Protein AF-A0A8B4Q4H8-F1 (afdb_monomer_lite)

Secondary structure (DSSP, 8-state):
--TT---EETTEE--EEETTEEEETTEEP-EE-TTS-EEETTEEP-EEETTEEEETTEE--EEETTEEEETTEE-HHHHHHHHHHHHHHHHHHHHHHHHHHHHHHHHHHHHHHHTT--------SSPPPHHHHHHHHHHHTT--GGGS-HHHHHHHHHHHHHHHHHHHHHHHHHHHHHHHHHHHHHHHHHHHTTT--HHHHHHHHHHHHHHHHHHHHHHHTT---HHHHHHHHTT---PPP---------------------------------------------------------------------HHHHHHHHHHHHHHHHHHHHHHHHHHHHHHHHHHHHHHHHHHHHTSPP-------------------TTSHHHHHHHHHHTT---TT--HHHHHHHHHHHHHHHHHHHHHHHHHHHHHHHHHHHHHHHHHHHTTT--HHHHHHHHHHHHHHHHHHHHHHHHHHHHHHHHHHHHHHHHHHHHHHHHHHHHHHHTTTT---HHHHHHHHHHHHHHHHH-TT---HHHHHHHHHHHHHHHHHHHHHHHHHHHHHHHTTBSSTTS-SB-TT--HHHHHHHHHHHHTSPSSHHHHHHHHHHHHHHHHHHHHHHHT-SEE-TTS-EEEE-SS--GGGSEEEE-TT-------S-S--------S---------PPB--HHHHHHHHHHHHHHHT-SS-----TTS-SEEEEEEEETTEEEEEEEE-S--HHHHHHHHTTS--EEEEEEEEEETTEEEEEEEEEEEEEETTEEEEEEEE-----HHHHHHHHHHHHHTTB-TTSSBPTT--HHHHHHHHHHHTT---HHHHHHHHHHHHHHHHHHHHHHHHHHTTSB-TTS-EEEE-TT--GGGSEEE--TT-PBPTTS-B----S---GGG-----B--HHHHHHHHHHHHHHHHTTS-----TTS-SEEEEEEEETTEEEEEEEE-S-BHHHHHHHSS----SS-PPP----EEE--SS---PPPEEEEEEEETTEEEEEEEE-------

Sequence (1025 aa):
MTSKGNYYKKGKLGTGSYKGIYYSVGKKLTGLTSKGVYYKNGKLGNGVYKDVLYKSGKPFNGTLKDEVYVNGKVDANKTANLVFSNAQAAFNLHEASFKSAQKQVEDLTSLAKKAGVTPAKAASLQVKSATEIQDFIAKYSNTDFKTLSAAELDAFKAELSKCTAEATTNLEAVSKLVNDSTMSLLSAISAMKSFATEEQKAEFTKLTTQANIVIHALKAAGVDTSKLEDALKQTDIKVPEIETPGTGGGTETPGTGTETPGTGGNTGGGNTGGGNTGGGNTGGGNTGGGNTGGGNTGGGNTGGGTVIETPEEVAKKEFESATKALAEKQDAFKEATEQQTSLKAIKDKLDAAQSKTPIEPPVVEGKSAKLIQSDAAPETDAIKAFIDKYKNTNFTGLNPDKVIEFNKEYTAVQKQVTDKLNAAAKDLVTTVSVINKAVEKLTPFATPEQQAAISTALQTSLEAVKAVEEAKVELEGLQDLQNKLKKQAIENAMKVAEAAVKALETNPTQEKIDAAQAAVDALLALDKDYDVKAFNSAIAEAQKLVDAKTEKENIEKATNAVNALFSDENKTVIADSVVQNTINEAKKLVENLKDSQVKTELEGKIISASTQLKKALESLKTGLSTDGQIVVEDANKQIDELFTFQMAGIALVKESESESEKVTAFDRNATGNTLKESKTLTTAQMNEGILATLERINADKLVTLDKKNPPLNIESSQKHGYTVFTVTANNFSKEIFDKLDGNKNNAYLITVNNKVAEGISTKAYKILFQVIDGKVEAKFVESTVNDDKFSIDAATDAVNALFSDDNTLSLDIDEAKISAAKILVDKIKDSQKSKDLSSKLETASKLLVEKEIAELEKGIQADGSLAVKGENLNFDDVFTFQMAGIALDTDNTVTAFSKLITPTNLKEAKTLTTTQMNEGILATLERINAAKPVTLDENDPSLNIVPSQKHGYTVFTVTANNFSKEIFDKLDGPVVTGDGYYTNRYNITVNPKSPSNEAPFILKLSSDNGNVKATFEAKRVKTKQ

Foldseek 3Di:
DDPVQFDDDPNFRDAQDDPQFGDDSRAGDQQADPVQFGDHSRHRDAQDDPQFGDDSRFGDAQDDPLFGGDRRHTDLLVSLVSLLVVLVVLLVVLVVQLVLLVVLLVLLVVLCVQLVHDQDLDDDPDADDSVNSVVLSVVRVPDNNVPDDPVRSVVNNVVSNNSNNNSLVSNVVSLVSNLVSLLSNLVSLLSCVVPDDPVVLVVNLVSLLVSVVSLVVSVVSVHPCVSSVVSSVSSVRDHDDDPDPDPPDDDDDDDDDDDDDDDDDDDDDDDDDDDDDDDDDDDDDDDDDDDDDDDDDDDDDDDDDDPPQPPLNVLVVLLVVLLVVLVVLLVLLVVLVVLLVLVVLLVVVVVVLVVDDDDDDDDDDDDDDDDDDDDDDDLPVLSVVLSVVRVPDRPPPDDLVVLVVNLVSVVVNLVSSVVSLVVSLVSLVVSLVSNVVSCVSCVVPDDPVRVVVSVVSNVVSVVSNVVSVVSVVVSVVVVVVSVVSLVVSLVVLVVQLVVLLVVLVPPQDPVSLVSNVVSVVSNCVSPVPDPCVVSVVSSVVSVVVNVVVVLVVLLVVLVVLLCQQAPDPVLQHGDQPDAPVSLVVSVVSLVPHDDDPSSVVSVVSSVNSVVNLVVVVVQLPAQAHPVFKGKAQAPDDDPQPWWFFDDPPFAFDDDDDDDDDDDDGDDDDDPDDDRDDTHGDDQVRVLVVVQVVLVVLVVVDDDDDDPVWRQKHWDWDRGRNITMIDIFRTPCFPVSVVSVCVVVDAWGWMWTFHQDPVGTDIWIWTFHWDADPRDIGTHIDGDPPPPLVVLLVVLVVLLCQQADPVRAGDPPDDPVSLVVSLVSLVPRPPPVSSVVSVVSSVVSVVNNLVVVVVQLVVQQHPLQKGKDAADDPPQQPWWQFDFPFFDQPPVRAGDDRDDDDDPVPPPDRDGHHPVRVLVVVVVVLVVLCVVPHDDDDPPDRQWDWDWDDDPRITITDIDGDPDWVVSVCSQQDWDDDPDDTDGRQRFTWGHGPDPDPFATKGWGWDDDPGDIDIHIDGDPDPDDD

Radius of gyration: 53.79 Å; chains: 1; bounding box: 128×101×165 Å

Organism: NCBI:txid1650

InterPro domains:
  IPR054544 Pesticidal crystal protein Cry1Aa, domain IV [PF18449] (554-613)

Structure (mmCIF, N/CA/C/O backbone):
data_AF-A0A8B4Q4H8-F1
#
_entry.id   AF-A0A8B4Q4H8-F1
#
loop_
_atom_site.group_PDB
_atom_site.id
_atom_site.type_symbol
_atom_site.label_atom_id
_atom_site.label_alt_id
_atom_site.label_comp_id
_atom_site.label_asym_id
_atom_site.label_entity_id
_atom_site.label_seq_id
_atom_site.pdbx_PDB_ins_code
_atom_site.Cartn_x
_atom_site.Cartn_y
_atom_site.Cartn_z
_atom_site.occupancy
_atom_site.B_iso_or_equiv
_atom_site.auth_seq_id
_atom_site.auth_comp_id
_atom_site.auth_asym_id
_atom_site.auth_atom_id
_atom_site.pdbx_PDB_model_num
ATOM 1 N N . MET A 1 1 ? 49.686 6.697 -72.488 1.00 66.00 1 MET A N 1
ATOM 2 C CA . MET A 1 1 ? 49.206 5.322 -72.223 1.00 66.00 1 MET A CA 1
ATOM 3 C C . MET A 1 1 ? 49.329 4.565 -73.537 1.00 66.00 1 MET A C 1
ATOM 5 O O . MET A 1 1 ? 49.069 5.186 -74.559 1.00 66.00 1 MET A O 1
ATOM 9 N N . THR A 1 2 ? 49.792 3.316 -73.560 1.00 73.44 2 THR A N 1
ATOM 10 C CA . THR A 1 2 ? 49.866 2.549 -74.824 1.00 73.44 2 THR A CA 1
ATOM 11 C C . THR A 1 2 ? 48.517 1.906 -75.152 1.00 73.44 2 THR A C 1
ATOM 13 O O . THR A 1 2 ? 47.673 1.775 -74.266 1.00 73.44 2 THR A O 1
ATOM 16 N N . SER A 1 3 ? 48.326 1.437 -76.390 1.00 70.00 3 SER A N 1
ATOM 17 C CA . SER A 1 3 ? 47.161 0.626 -76.798 1.00 70.00 3 SER A CA 1
ATOM 18 C C . SER A 1 3 ? 46.964 -0.635 -75.941 1.00 70.00 3 SER A C 1
ATOM 20 O O . SER A 1 3 ? 45.862 -1.158 -75.848 1.00 70.00 3 SER A O 1
ATOM 22 N N . LYS A 1 4 ? 48.019 -1.083 -75.245 1.00 73.00 4 LYS A N 1
ATOM 23 C CA . LYS A 1 4 ? 48.007 -2.201 -74.288 1.00 73.00 4 LYS A CA 1
ATOM 24 C C . LYS A 1 4 ? 47.641 -1.791 -72.848 1.00 73.00 4 LYS A C 1
ATOM 26 O O . LYS A 1 4 ? 47.760 -2.603 -71.938 1.00 73.00 4 LYS A O 1
ATOM 31 N N . GLY A 1 5 ? 47.244 -0.536 -72.612 1.00 80.50 5 GLY A N 1
ATOM 32 C CA . GLY A 1 5 ? 46.802 -0.043 -71.300 1.00 80.50 5 GLY A CA 1
ATOM 33 C C . GLY A 1 5 ? 47.922 0.277 -70.302 1.00 80.50 5 GLY A C 1
ATOM 34 O O . GLY A 1 5 ? 47.628 0.494 -69.126 1.00 80.50 5 GLY A O 1
ATOM 35 N N . ASN A 1 6 ? 49.187 0.335 -70.741 1.00 89.75 6 ASN A N 1
ATOM 36 C CA . ASN A 1 6 ? 50.310 0.627 -69.847 1.00 89.75 6 ASN A CA 1
ATOM 37 C C . ASN A 1 6 ? 50.505 2.139 -69.625 1.00 89.75 6 ASN A C 1
ATOM 39 O O . ASN A 1 6 ? 50.430 2.943 -70.565 1.00 89.75 6 ASN A O 1
ATOM 43 N N . TYR A 1 7 ? 50.810 2.529 -68.386 1.00 90.69 7 TYR A N 1
ATOM 44 C CA . TYR A 1 7 ? 51.121 3.901 -67.978 1.00 90.69 7 TYR A CA 1
ATOM 45 C C . TYR A 1 7 ? 52.633 4.175 -67.994 1.00 90.69 7 TYR A C 1
ATOM 47 O O . TYR A 1 7 ? 53.427 3.420 -67.433 1.00 90.69 7 TYR A O 1
ATOM 55 N N . TYR A 1 8 ? 53.027 5.290 -68.613 1.00 89.00 8 TYR A N 1
ATOM 56 C CA . TYR A 1 8 ? 54.413 5.754 -68.677 1.00 89.00 8 TYR A CA 1
ATOM 57 C C . TYR A 1 8 ? 54.507 7.175 -68.119 1.00 89.00 8 TYR A C 1
ATOM 59 O O . TYR A 1 8 ? 53.657 8.014 -68.419 1.00 89.00 8 TYR A O 1
ATOM 67 N N . LYS A 1 9 ? 55.555 7.452 -67.338 1.00 89.69 9 LYS A N 1
ATOM 68 C CA . LYS A 1 9 ? 55.877 8.779 -66.793 1.00 89.69 9 LYS A CA 1
ATOM 69 C C . LYS A 1 9 ? 57.333 9.093 -67.135 1.00 89.69 9 LYS A C 1
ATOM 71 O O . LYS A 1 9 ? 58.224 8.352 -66.733 1.00 89.69 9 LYS A O 1
ATOM 76 N N . LYS A 1 10 ? 57.567 10.167 -67.903 1.00 90.81 10 LYS A N 1
ATOM 77 C CA . LYS A 1 10 ? 58.897 10.547 -68.433 1.00 90.81 10 LYS A CA 1
ATOM 78 C C . LYS A 1 10 ? 59.591 9.406 -69.212 1.00 90.81 10 LYS A C 1
ATOM 80 O O . LYS A 1 10 ? 60.744 9.083 -68.955 1.00 90.81 10 LYS A O 1
ATOM 85 N N . GLY A 1 11 ? 58.861 8.743 -70.114 1.00 89.56 11 GLY A N 1
ATOM 86 C CA . GLY A 1 11 ? 59.405 7.689 -70.989 1.00 89.56 11 GLY A CA 1
ATOM 87 C C . GLY A 1 11 ? 59.650 6.317 -70.339 1.00 89.56 11 GLY A C 1
ATOM 88 O O . GLY A 1 11 ? 59.972 5.371 -71.046 1.00 89.56 11 GLY A O 1
ATOM 89 N N . LYS A 1 12 ? 59.453 6.164 -69.022 1.00 90.75 12 LYS A N 1
ATOM 90 C CA . LYS A 1 12 ? 59.596 4.886 -68.293 1.00 90.75 12 LYS A CA 1
ATOM 91 C C . LYS A 1 12 ? 58.245 4.389 -67.771 1.00 90.75 12 LYS A C 1
ATOM 93 O O . LYS A 1 12 ? 57.328 5.196 -67.608 1.00 90.75 12 LYS A O 1
ATOM 98 N N . LEU A 1 13 ? 58.118 3.082 -67.505 1.00 90.75 13 LEU A N 1
ATOM 99 C CA . LEU A 1 13 ? 56.930 2.503 -66.858 1.00 90.75 13 LEU A CA 1
ATOM 100 C C . LEU A 1 13 ? 56.685 3.222 -65.526 1.00 90.75 13 LEU A C 1
ATOM 102 O O . LEU A 1 13 ? 57.540 3.227 -64.643 1.00 90.75 13 LEU A O 1
ATOM 106 N N . GLY A 1 14 ? 55.541 3.893 -65.421 1.00 89.00 14 GLY A N 1
ATOM 107 C CA . GLY A 1 14 ? 55.246 4.796 -64.315 1.00 89.00 14 GLY A CA 1
ATOM 108 C C . GLY A 1 14 ? 54.511 4.101 -63.172 1.00 89.00 14 GLY A C 1
ATOM 109 O O . GLY A 1 14 ? 53.657 3.248 -63.405 1.00 89.00 14 GLY A O 1
ATOM 110 N N . THR A 1 15 ? 54.785 4.528 -61.941 1.00 92.88 15 THR A N 1
ATOM 111 C CA . THR A 1 15 ? 53.946 4.250 -60.766 1.00 92.88 15 THR A CA 1
ATOM 112 C C . THR A 1 15 ? 53.240 5.540 -60.356 1.00 92.88 15 THR A C 1
ATOM 114 O O . THR A 1 15 ? 53.874 6.596 -60.278 1.00 92.88 15 THR A O 1
ATOM 117 N N . GLY A 1 16 ? 51.929 5.477 -60.127 1.00 89.81 16 GLY A N 1
ATOM 118 C CA . GLY A 1 16 ? 51.116 6.621 -59.710 1.00 89.81 16 GLY A CA 1
ATOM 119 C C . GLY A 1 16 ? 49.706 6.628 -60.297 1.00 89.81 16 GLY A C 1
ATOM 120 O O . GLY A 1 16 ? 49.332 5.758 -61.083 1.00 89.81 16 GLY A O 1
ATOM 121 N N . SER A 1 17 ? 48.919 7.628 -59.902 1.00 90.44 17 SER A N 1
ATOM 122 C CA . SER A 1 17 ? 47.548 7.824 -60.378 1.00 90.44 17 SER A CA 1
ATOM 123 C C . SER A 1 17 ? 47.514 8.586 -61.699 1.00 90.44 17 SER A C 1
ATOM 125 O O . SER A 1 17 ? 48.154 9.626 -61.848 1.00 90.44 17 SER A O 1
ATOM 127 N N . TYR A 1 18 ? 46.713 8.106 -62.645 1.00 90.75 18 TYR A N 1
ATOM 128 C CA . TYR A 1 18 ? 46.415 8.792 -63.896 1.00 90.75 18 TYR A CA 1
ATOM 129 C C . TYR A 1 18 ? 44.941 8.591 -64.249 1.00 90.75 18 TYR A C 1
ATOM 131 O O . TYR A 1 18 ? 44.476 7.454 -64.337 1.00 90.75 18 TYR A O 1
ATOM 139 N N . LYS A 1 19 ? 44.203 9.697 -64.431 1.00 90.25 19 LYS A N 1
ATOM 140 C CA . LYS A 1 19 ? 42.750 9.701 -64.701 1.00 90.25 19 LYS A CA 1
ATOM 141 C C . LYS A 1 19 ? 41.946 8.837 -63.709 1.00 90.25 19 LYS A C 1
ATOM 143 O O . LYS A 1 19 ? 41.122 8.023 -64.110 1.00 90.25 19 LYS A O 1
ATOM 148 N N . GLY A 1 20 ? 42.247 8.958 -62.414 1.00 88.50 20 GLY A N 1
ATOM 149 C CA . GLY A 1 20 ? 41.556 8.203 -61.357 1.00 88.50 20 GLY A CA 1
ATOM 150 C C . GLY A 1 20 ? 41.884 6.705 -61.297 1.00 88.50 20 GLY A C 1
ATOM 151 O O . GLY A 1 20 ? 41.238 5.978 -60.549 1.00 88.50 20 GLY A O 1
ATOM 152 N N . ILE A 1 21 ? 42.878 6.233 -62.060 1.00 92.19 21 ILE A N 1
ATOM 153 C CA . ILE A 1 21 ? 43.357 4.847 -62.033 1.00 92.19 21 ILE A CA 1
ATOM 154 C C . ILE A 1 21 ? 44.815 4.830 -61.555 1.00 92.19 21 ILE A C 1
ATOM 156 O O . ILE A 1 21 ? 45.662 5.524 -62.114 1.00 92.19 21 ILE A O 1
ATOM 160 N N . TYR A 1 22 ? 45.116 4.043 -60.528 1.00 93.75 22 TYR A N 1
ATOM 161 C CA . TYR A 1 22 ? 46.451 3.838 -59.980 1.00 93.75 22 TYR A CA 1
ATOM 162 C C . TYR A 1 22 ? 47.192 2.727 -60.728 1.00 93.75 22 TYR A C 1
ATOM 164 O O . TYR A 1 22 ? 46.681 1.615 -60.904 1.00 93.75 22 TYR A O 1
ATOM 172 N N . TYR A 1 23 ? 48.420 3.026 -61.141 1.00 94.00 23 TYR A N 1
ATOM 173 C CA . TYR A 1 23 ? 49.316 2.107 -61.831 1.00 94.00 23 TYR A CA 1
ATOM 174 C C . TYR A 1 23 ? 50.549 1.815 -60.971 1.00 94.00 23 TYR A C 1
ATOM 176 O O . TYR A 1 23 ? 51.058 2.708 -60.294 1.00 94.00 23 TYR A O 1
ATOM 184 N N . SER A 1 24 ? 51.054 0.584 -61.034 1.00 93.31 24 SER A N 1
ATOM 185 C CA . SER A 1 24 ? 52.340 0.170 -60.463 1.00 93.31 24 SER A CA 1
ATOM 186 C C . SER A 1 24 ? 53.183 -0.467 -61.562 1.00 93.31 24 SER A C 1
ATOM 188 O O . SER A 1 24 ? 52.735 -1.407 -62.221 1.00 93.31 24 SER A O 1
ATOM 190 N N . VAL A 1 25 ? 54.371 0.094 -61.814 1.00 93.12 25 VAL A N 1
ATOM 191 C CA . VAL A 1 25 ? 55.276 -0.331 -62.902 1.00 93.12 25 VAL A CA 1
ATOM 192 C C . VAL A 1 25 ? 54.530 -0.410 -64.247 1.00 93.12 25 VAL A C 1
ATOM 194 O O . VAL A 1 25 ? 54.634 -1.356 -65.025 1.00 93.12 25 VAL A O 1
ATOM 197 N N . GLY A 1 26 ? 53.709 0.610 -64.501 1.00 91.12 26 GLY A N 1
ATOM 198 C CA . GLY A 1 26 ? 52.930 0.793 -65.718 1.00 91.12 26 GLY A CA 1
ATOM 199 C C . GLY A 1 26 ? 51.684 -0.079 -65.874 1.00 91.12 26 GLY A C 1
ATOM 200 O O . GLY A 1 26 ? 50.933 0.182 -66.804 1.00 91.12 26 GLY A O 1
ATOM 201 N N . LYS A 1 27 ? 51.384 -1.034 -64.985 1.00 93.75 27 LYS A N 1
ATOM 202 C CA . LYS A 1 27 ? 50.137 -1.831 -65.030 1.00 93.75 27 LYS A CA 1
ATOM 203 C C . LYS A 1 27 ? 49.116 -1.326 -64.011 1.00 93.75 27 LYS A C 1
ATOM 205 O O . LYS A 1 27 ? 49.507 -0.821 -62.962 1.00 93.75 27 LYS A O 1
ATOM 210 N N . LYS A 1 28 ? 47.813 -1.461 -64.296 1.00 94.62 28 LYS A N 1
ATOM 211 C CA . LYS A 1 28 ? 46.748 -1.145 -63.322 1.00 94.62 28 LYS A CA 1
ATOM 212 C C . LYS A 1 28 ? 46.959 -1.984 -62.062 1.00 94.62 28 LYS A C 1
ATOM 214 O O . LYS A 1 28 ? 47.115 -3.199 -62.161 1.00 94.62 28 LYS A O 1
ATOM 219 N N . LEU A 1 29 ? 46.975 -1.347 -60.896 1.00 94.75 29 LEU A N 1
ATOM 220 C CA . LEU A 1 29 ? 47.242 -2.045 -59.642 1.00 94.75 29 LEU A CA 1
ATOM 221 C C . LEU A 1 29 ? 46.002 -2.817 -59.168 1.00 94.75 29 LEU A C 1
ATOM 223 O O . LEU A 1 29 ? 44.952 -2.222 -58.937 1.00 94.75 29 LEU A O 1
ATOM 227 N N . THR A 1 30 ? 46.151 -4.123 -58.956 1.00 94.44 30 THR A N 1
ATOM 228 C CA . THR A 1 30 ? 45.252 -4.922 -58.113 1.00 94.44 30 THR A CA 1
ATOM 229 C C . THR A 1 30 ? 46.080 -5.456 -56.951 1.00 94.44 30 THR A C 1
ATOM 231 O O . THR A 1 30 ? 46.931 -6.316 -57.153 1.00 94.44 30 THR A O 1
ATOM 234 N N . GLY A 1 31 ? 45.899 -4.890 -55.761 1.00 92.88 31 GLY A N 1
ATOM 235 C CA . GLY A 1 31 ? 46.717 -5.184 -54.586 1.00 92.88 31 GLY A CA 1
ATOM 236 C C . GLY A 1 31 ? 46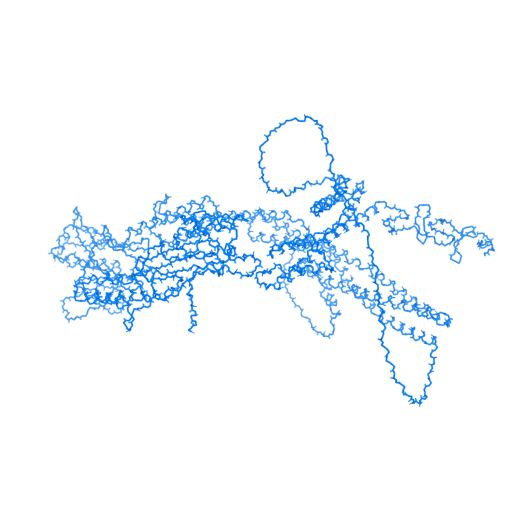.965 -3.958 -53.708 1.00 92.88 31 GLY A C 1
ATOM 237 O O . GLY A 1 31 ? 46.314 -2.924 -53.861 1.00 92.88 31 GLY A O 1
ATOM 238 N N . LEU A 1 32 ? 47.902 -4.084 -52.768 1.00 94.69 32 LEU A N 1
ATOM 239 C CA . LEU A 1 32 ? 48.250 -3.030 -51.813 1.00 94.69 32 LEU A CA 1
ATOM 240 C C . LEU A 1 32 ? 49.402 -2.169 -52.328 1.00 94.69 32 LEU A C 1
ATOM 242 O O . LEU A 1 32 ? 50.372 -2.666 -52.896 1.00 94.69 32 LEU A O 1
ATOM 246 N N . THR A 1 33 ? 49.309 -0.867 -52.084 1.00 92.75 33 THR A N 1
ATOM 247 C CA . THR A 1 33 ? 50.458 0.042 -52.192 1.00 92.75 33 THR A CA 1
ATOM 248 C C . THR A 1 33 ? 51.379 -0.103 -50.978 1.00 92.75 33 THR A C 1
ATOM 250 O O . THR A 1 33 ? 50.972 -0.628 -49.943 1.00 92.75 33 THR A O 1
ATOM 253 N N . SER A 1 34 ? 52.597 0.445 -51.050 1.00 88.31 34 SER A N 1
ATOM 254 C CA . SER A 1 34 ? 53.506 0.532 -49.891 1.00 88.31 34 SER A CA 1
ATOM 255 C C . SER A 1 34 ? 52.923 1.316 -48.708 1.00 88.31 34 SER A C 1
ATOM 257 O O . SER A 1 34 ? 53.401 1.179 -47.590 1.00 88.31 34 SER A O 1
ATOM 259 N N . LYS A 1 35 ? 51.875 2.116 -48.943 1.00 88.88 35 LYS A N 1
ATOM 260 C CA . LYS A 1 35 ? 51.135 2.868 -47.922 1.00 88.88 35 LYS A CA 1
ATOM 261 C C . LYS A 1 35 ? 49.896 2.127 -47.392 1.00 88.88 35 LYS A C 1
ATOM 263 O O . LYS A 1 35 ? 49.071 2.740 -46.729 1.00 88.88 35 LYS A O 1
ATOM 268 N N . GLY A 1 36 ? 49.705 0.850 -47.740 1.00 91.88 36 GLY A N 1
ATOM 269 C CA . GLY A 1 36 ? 48.577 0.037 -47.264 1.00 91.88 36 GLY A CA 1
ATOM 270 C C . GLY A 1 36 ? 47.224 0.320 -47.931 1.00 91.88 36 GLY A C 1
ATOM 271 O O . GLY A 1 36 ? 46.211 -0.218 -47.493 1.00 91.88 36 GLY A O 1
ATOM 272 N N . VAL A 1 37 ? 47.179 1.132 -48.996 1.00 94.56 37 VAL A N 1
ATOM 273 C CA . VAL A 1 37 ? 45.936 1.408 -49.741 1.00 94.56 37 VAL A CA 1
ATOM 274 C C . VAL A 1 37 ? 45.671 0.293 -50.751 1.00 94.56 37 VAL A C 1
ATOM 276 O O . VAL A 1 37 ? 46.535 0.025 -51.593 1.00 94.56 37 VAL A O 1
ATOM 279 N N . TYR A 1 38 ? 44.493 -0.327 -50.680 1.00 96.50 38 TYR A N 1
ATOM 280 C CA . TYR A 1 38 ? 44.048 -1.395 -51.574 1.00 96.50 38 TYR A CA 1
ATOM 281 C C . TYR A 1 38 ? 43.418 -0.840 -52.854 1.00 96.50 38 TYR A C 1
ATOM 283 O O . TYR A 1 38 ? 42.489 -0.030 -52.822 1.00 96.50 38 TYR A O 1
ATOM 291 N N . TYR A 1 39 ? 43.900 -1.324 -53.995 1.00 95.69 39 TYR A N 1
ATOM 292 C CA . TYR A 1 39 ? 43.327 -1.049 -55.305 1.00 95.69 39 TYR A CA 1
ATOM 293 C C . TYR A 1 39 ? 42.842 -2.344 -55.958 1.00 95.69 39 TYR A C 1
ATOM 295 O O . TYR A 1 39 ? 43.492 -3.382 -55.847 1.00 95.69 39 TYR A O 1
ATOM 303 N N . LYS A 1 40 ? 41.723 -2.275 -56.682 1.00 95.81 40 LYS A N 1
ATOM 304 C CA . LYS A 1 40 ? 41.203 -3.339 -57.548 1.00 95.81 40 LYS A CA 1
ATOM 305 C C . LYS A 1 40 ? 41.049 -2.768 -58.955 1.00 95.81 40 LYS A C 1
ATOM 307 O O . LYS A 1 40 ? 40.277 -1.836 -59.174 1.00 95.81 40 LYS A O 1
ATOM 312 N N . ASN A 1 41 ? 41.823 -3.287 -59.907 1.00 93.88 41 ASN A N 1
ATOM 313 C CA . ASN A 1 41 ? 41.907 -2.787 -61.284 1.00 93.88 41 ASN A CA 1
ATOM 314 C C . ASN A 1 41 ? 42.244 -1.285 -61.373 1.00 93.88 41 ASN A C 1
ATOM 316 O O . ASN A 1 41 ? 41.738 -0.556 -62.228 1.00 93.88 41 ASN A O 1
ATOM 320 N N . GLY A 1 42 ? 43.112 -0.826 -60.471 1.00 91.69 42 GLY A N 1
ATOM 321 C CA . GLY A 1 42 ? 43.589 0.546 -60.356 1.00 91.69 42 GLY A CA 1
ATOM 322 C C . GLY A 1 42 ? 42.583 1.533 -59.756 1.00 91.69 42 GLY A C 1
ATOM 323 O O . GLY A 1 42 ? 42.936 2.691 -59.582 1.00 91.69 42 GLY A O 1
ATOM 324 N N . LYS A 1 43 ? 41.368 1.124 -59.378 1.00 94.88 43 LYS A N 1
ATOM 325 C CA . LYS A 1 43 ? 40.454 1.949 -58.564 1.00 94.88 43 LYS A CA 1
ATOM 326 C C . LYS A 1 43 ? 40.562 1.558 -57.092 1.00 94.88 43 LYS A C 1
ATOM 328 O O . LYS A 1 43 ? 40.992 0.443 -56.806 1.00 94.88 43 LYS A O 1
ATOM 333 N N . LEU A 1 44 ? 40.186 2.450 -56.172 1.00 95.25 44 LEU A N 1
ATOM 334 C CA . LEU A 1 44 ? 40.107 2.115 -54.745 1.00 95.25 44 LEU A CA 1
ATOM 335 C C . LEU A 1 44 ? 39.219 0.878 -54.570 1.00 95.25 44 LEU A C 1
ATOM 337 O O . LEU A 1 44 ? 38.083 0.851 -55.045 1.00 95.25 44 LEU A O 1
ATOM 341 N N . GLY A 1 45 ? 39.779 -0.173 -53.979 1.00 92.88 45 GLY A N 1
ATOM 342 C CA . GLY A 1 45 ? 39.120 -1.469 -53.905 1.00 92.88 45 GLY A CA 1
ATOM 343 C C . GLY A 1 45 ? 38.148 -1.560 -52.729 1.00 92.88 45 GLY A C 1
ATOM 344 O O . GLY A 1 45 ? 38.446 -1.077 -51.637 1.00 92.88 45 GLY A O 1
ATOM 345 N N . ASN A 1 46 ? 37.015 -2.226 -52.960 1.00 94.88 46 ASN A N 1
ATOM 346 C CA . ASN A 1 46 ? 36.110 -2.727 -51.927 1.00 94.88 46 ASN A CA 1
ATOM 347 C C . ASN A 1 46 ? 36.187 -4.259 -51.904 1.00 94.88 46 ASN A C 1
ATOM 349 O O . ASN A 1 46 ? 36.270 -4.882 -52.970 1.00 94.88 46 ASN A O 1
ATOM 353 N N . GLY A 1 47 ? 36.120 -4.853 -50.715 1.00 92.50 47 GLY A N 1
ATOM 354 C CA . GLY A 1 47 ? 36.089 -6.304 -50.516 1.00 92.50 47 GLY A CA 1
ATOM 355 C C . GLY A 1 47 ? 37.286 -6.840 -49.736 1.00 92.50 47 GLY A C 1
ATOM 356 O O . GLY A 1 47 ? 38.137 -6.080 -49.276 1.00 92.50 47 GLY A O 1
ATOM 357 N N . VAL A 1 48 ? 37.326 -8.160 -49.565 1.00 94.00 48 VAL A N 1
ATOM 358 C CA . VAL A 1 48 ? 38.366 -8.847 -48.793 1.00 94.00 48 VAL A CA 1
ATOM 359 C C . VAL A 1 48 ? 39.613 -9.050 -49.653 1.00 94.00 48 VAL A C 1
ATOM 361 O O . VAL A 1 48 ? 39.537 -9.555 -50.775 1.00 94.00 48 VAL A O 1
ATOM 364 N N . TYR A 1 49 ? 40.771 -8.660 -49.128 1.00 94.44 49 TYR A N 1
ATOM 365 C CA . TYR A 1 49 ? 42.073 -8.926 -49.728 1.00 94.44 49 TYR A CA 1
ATOM 366 C C . TYR A 1 49 ? 43.063 -9.317 -48.632 1.00 94.44 49 TYR A C 1
ATOM 368 O O . TYR A 1 49 ? 43.328 -8.519 -47.738 1.00 94.44 49 TYR A O 1
ATOM 376 N N . LYS A 1 50 ? 43.616 -10.536 -48.715 1.00 92.94 50 LYS A N 1
ATOM 377 C CA . LYS A 1 50 ? 44.494 -11.120 -47.681 1.00 92.94 50 LYS A CA 1
ATOM 378 C C . LYS A 1 50 ? 43.874 -11.047 -46.275 1.00 92.94 50 LYS A C 1
ATOM 380 O O . LYS A 1 50 ? 44.486 -10.504 -45.359 1.00 92.94 50 LYS A O 1
ATOM 385 N N . ASP A 1 51 ? 42.637 -11.528 -46.154 1.00 93.38 51 ASP A N 1
ATOM 386 C CA . ASP A 1 51 ? 41.871 -11.598 -44.897 1.00 93.38 51 ASP A CA 1
ATOM 387 C C . ASP A 1 51 ? 41.611 -10.246 -44.216 1.00 93.38 51 ASP A C 1
ATOM 389 O O . ASP A 1 51 ? 41.307 -10.178 -43.029 1.00 93.38 51 ASP A O 1
ATOM 393 N N . VAL A 1 52 ? 41.729 -9.154 -44.973 1.00 94.25 52 VAL A N 1
ATOM 394 C CA . VAL A 1 52 ? 41.391 -7.802 -44.534 1.00 94.25 52 VAL A CA 1
ATOM 395 C C . VAL A 1 52 ? 40.290 -7.270 -45.443 1.00 94.25 52 VAL A C 1
ATOM 397 O O . VAL A 1 52 ? 40.449 -7.196 -46.662 1.00 94.25 52 VAL A O 1
ATOM 400 N N . LEU A 1 53 ? 39.153 -6.912 -44.859 1.00 95.62 53 LEU A N 1
ATOM 401 C CA . LEU A 1 53 ? 38.053 -6.229 -45.517 1.00 95.62 53 LEU A CA 1
ATOM 402 C C . LEU A 1 53 ? 38.435 -4.767 -45.756 1.00 95.62 53 LEU A C 1
ATOM 404 O O . LEU A 1 53 ? 38.725 -4.028 -44.817 1.00 95.62 53 LEU A O 1
ATOM 408 N N . TYR A 1 54 ? 38.417 -4.335 -47.014 1.00 95.06 54 TYR A N 1
ATOM 409 C CA . TYR A 1 54 ? 38.665 -2.950 -47.404 1.00 95.06 54 TYR A CA 1
ATOM 410 C C . TYR A 1 54 ? 37.375 -2.265 -47.860 1.00 95.06 54 TYR A C 1
ATOM 412 O O . TYR A 1 54 ? 36.573 -2.848 -48.596 1.00 95.06 54 TYR A O 1
ATOM 420 N N . LYS A 1 55 ? 37.220 -0.990 -47.485 1.00 95.19 55 LYS A N 1
ATOM 421 C CA . LYS A 1 55 ? 36.196 -0.074 -48.002 1.00 95.19 55 LYS A CA 1
ATOM 422 C C . LYS A 1 55 ? 36.884 1.203 -48.481 1.00 95.19 55 LYS A C 1
ATOM 424 O O . LYS A 1 55 ? 37.643 1.832 -47.747 1.00 95.19 55 LYS A O 1
ATOM 429 N N . SER A 1 56 ? 36.677 1.552 -49.745 1.00 93.50 56 SER A N 1
ATOM 430 C CA . SER A 1 56 ? 37.330 2.667 -50.438 1.00 93.50 56 SER A CA 1
ATOM 431 C C . SER A 1 56 ? 38.859 2.624 -50.320 1.00 93.50 56 SER A C 1
ATOM 433 O O . SER A 1 56 ? 39.518 3.639 -50.097 1.00 93.50 56 SER A O 1
ATOM 435 N N . GLY A 1 57 ? 39.432 1.426 -50.463 1.00 92.62 57 GLY A N 1
ATOM 436 C CA . GLY A 1 57 ? 40.873 1.185 -50.430 1.00 92.62 57 GLY A CA 1
ATOM 437 C C . GLY A 1 57 ? 41.536 1.299 -49.055 1.00 92.62 57 GLY A C 1
ATOM 438 O O . GLY A 1 57 ? 42.751 1.139 -48.981 1.00 92.62 57 GLY A O 1
ATOM 439 N N . LYS A 1 58 ? 40.787 1.530 -47.971 1.00 95.06 58 LYS A N 1
ATOM 440 C CA . LYS A 1 58 ? 41.295 1.510 -46.587 1.00 95.06 58 LYS A CA 1
ATOM 441 C C . LYS A 1 58 ? 40.760 0.287 -45.832 1.00 95.06 58 LYS A C 1
ATOM 443 O O . LYS A 1 58 ? 39.650 -0.143 -46.154 1.00 95.06 58 LYS A O 1
ATOM 448 N N . PRO A 1 59 ? 41.510 -0.281 -44.867 1.00 95.56 59 PRO A N 1
ATOM 449 C CA . PRO A 1 59 ? 40.977 -1.320 -43.991 1.00 95.56 59 PRO A CA 1
ATOM 450 C C . PRO A 1 59 ? 39.689 -0.831 -43.320 1.00 95.56 59 PRO A C 1
ATOM 452 O O . PRO A 1 59 ? 39.635 0.296 -42.824 1.00 95.56 59 PRO A O 1
ATOM 455 N N . PHE A 1 60 ? 38.640 -1.645 -43.369 1.00 96.06 60 PHE A N 1
ATOM 456 C CA . PHE A 1 60 ? 37.326 -1.299 -42.848 1.00 96.06 60 PHE A CA 1
ATOM 457 C C . PHE A 1 60 ? 37.337 -1.325 -41.316 1.00 96.06 60 PHE A C 1
ATOM 459 O O . PHE A 1 60 ? 37.804 -2.284 -40.708 1.00 96.06 60 PHE A O 1
ATOM 466 N N . ASN A 1 61 ? 36.828 -0.262 -40.701 1.00 93.88 61 ASN A N 1
ATOM 467 C CA . ASN A 1 61 ? 36.559 -0.196 -39.271 1.00 93.88 61 ASN A CA 1
ATOM 468 C C . ASN A 1 61 ? 35.064 0.072 -39.101 1.00 93.88 61 ASN A C 1
ATOM 470 O O . ASN A 1 61 ? 34.569 1.053 -39.659 1.00 93.88 61 ASN A O 1
ATOM 474 N N . GLY A 1 62 ? 34.360 -0.795 -38.380 1.00 90.56 62 GLY A N 1
ATOM 475 C CA . GLY A 1 62 ? 32.918 -0.676 -38.156 1.00 90.56 62 GLY A CA 1
ATOM 476 C C . GLY A 1 62 ? 32.188 -2.014 -38.218 1.00 90.56 62 GLY A C 1
ATOM 477 O O . GLY A 1 62 ? 32.812 -3.065 -38.336 1.00 90.56 62 GLY A O 1
ATOM 478 N N . THR A 1 63 ? 30.861 -1.963 -38.149 1.00 93.12 63 THR A N 1
ATOM 479 C CA . THR A 1 63 ? 30.000 -3.152 -38.133 1.00 93.12 63 THR A CA 1
ATOM 480 C C . THR A 1 63 ? 29.501 -3.483 -39.537 1.00 93.12 63 THR A C 1
ATOM 482 O O . THR A 1 63 ? 29.051 -2.600 -40.271 1.00 93.12 63 THR A O 1
ATOM 485 N N . LEU A 1 64 ? 29.567 -4.755 -39.925 1.00 90.88 64 LEU A N 1
ATOM 486 C CA . LEU A 1 64 ? 28.971 -5.259 -41.159 1.00 90.88 64 LEU A CA 1
ATOM 487 C C . LEU A 1 64 ? 28.418 -6.664 -40.910 1.00 90.88 64 LEU A C 1
ATOM 489 O O . LEU A 1 64 ? 29.192 -7.558 -40.596 1.00 90.88 64 LEU A O 1
ATOM 493 N N . LYS A 1 65 ? 27.104 -6.859 -41.104 1.00 89.44 65 LYS A N 1
ATOM 494 C CA . LYS A 1 65 ? 26.414 -8.146 -40.868 1.00 89.44 65 LYS A CA 1
ATOM 495 C C . LYS A 1 65 ? 26.685 -8.713 -39.463 1.00 89.44 65 LYS A C 1
ATOM 497 O O . LYS A 1 65 ? 27.124 -9.847 -39.336 1.00 89.44 65 LYS A O 1
ATOM 502 N N . ASP A 1 66 ? 26.493 -7.879 -38.443 1.00 87.12 66 ASP A N 1
ATOM 503 C CA . ASP A 1 66 ? 26.687 -8.207 -37.019 1.00 87.12 66 ASP A CA 1
ATOM 504 C C . ASP A 1 66 ? 28.123 -8.547 -36.589 1.00 87.12 66 ASP A C 1
ATOM 506 O O . ASP A 1 66 ? 28.370 -8.776 -35.412 1.00 87.12 66 ASP A O 1
ATOM 510 N N . GLU A 1 67 ? 29.098 -8.477 -37.498 1.00 90.81 67 GLU A N 1
ATOM 511 C CA . GLU A 1 67 ? 30.520 -8.594 -37.181 1.00 90.81 67 GLU A CA 1
ATOM 512 C C . GLU A 1 67 ? 31.162 -7.212 -37.041 1.00 90.81 67 GLU A C 1
ATOM 514 O O . GLU A 1 67 ? 30.975 -6.322 -37.881 1.00 90.81 67 GLU A O 1
ATOM 519 N N . VAL A 1 68 ? 31.967 -7.033 -35.995 1.00 91.75 68 VAL A N 1
ATOM 520 C CA . VAL A 1 68 ? 32.740 -5.810 -35.770 1.00 91.75 68 VAL A CA 1
ATOM 521 C C . VAL A 1 68 ? 34.123 -5.980 -36.378 1.00 91.75 68 VAL A C 1
ATOM 523 O O . VAL A 1 68 ? 34.884 -6.856 -35.981 1.00 91.75 68 VAL A O 1
ATOM 526 N N . TYR A 1 69 ? 34.478 -5.112 -37.322 1.00 93.31 69 TYR A N 1
ATOM 527 C CA . TYR A 1 69 ? 35.781 -5.110 -37.972 1.00 93.31 69 TYR A CA 1
ATOM 528 C C . TYR A 1 69 ? 36.692 -4.038 -37.370 1.00 93.31 69 TYR A C 1
ATOM 530 O O . TYR A 1 69 ? 36.318 -2.865 -37.290 1.00 93.31 69 TYR A O 1
ATOM 538 N N . VAL A 1 70 ? 37.915 -4.428 -37.010 1.00 93.06 70 VAL A N 1
ATOM 539 C CA . VAL A 1 70 ? 39.007 -3.538 -36.604 1.00 93.06 70 VAL A CA 1
ATOM 540 C C . VAL A 1 70 ? 40.185 -3.775 -37.543 1.00 93.06 70 VAL A C 1
ATOM 542 O O . VAL A 1 70 ? 40.687 -4.887 -37.690 1.00 93.06 70 VAL A O 1
ATOM 545 N N . ASN A 1 71 ? 40.618 -2.721 -38.230 1.00 92.12 71 ASN A N 1
ATOM 546 C CA . ASN A 1 71 ? 41.622 -2.761 -39.291 1.00 92.12 71 ASN A CA 1
ATOM 547 C C . ASN A 1 71 ? 41.306 -3.813 -40.366 1.00 92.12 71 ASN A C 1
ATOM 549 O O . ASN A 1 71 ? 42.198 -4.499 -40.863 1.00 92.12 71 ASN A O 1
ATOM 553 N N . GLY A 1 72 ? 40.025 -3.929 -40.719 1.00 91.31 72 GLY A N 1
ATOM 554 C CA . GLY A 1 72 ? 39.480 -4.847 -41.713 1.00 91.31 72 GLY A CA 1
ATOM 555 C C . GLY A 1 72 ? 39.467 -6.318 -41.299 1.00 91.31 72 GLY A C 1
ATOM 556 O O . GLY A 1 72 ? 39.104 -7.149 -42.122 1.00 91.31 72 GLY A O 1
ATOM 557 N N . LYS A 1 73 ? 39.813 -6.664 -40.056 1.00 93.69 73 LYS A N 1
ATOM 558 C CA . LYS A 1 73 ? 39.665 -8.024 -39.517 1.00 93.69 73 LYS A CA 1
ATOM 559 C C . LYS A 1 73 ? 38.517 -8.073 -38.524 1.00 93.69 73 LYS A C 1
ATOM 561 O O . LYS A 1 73 ? 38.315 -7.101 -37.804 1.00 93.69 73 LYS A O 1
ATOM 566 N N . VAL A 1 74 ? 37.802 -9.193 -38.473 1.00 93.06 74 VAL A N 1
ATOM 567 C CA . VAL A 1 74 ? 36.763 -9.416 -37.462 1.00 93.06 74 VAL A CA 1
ATOM 568 C C . VAL A 1 74 ? 37.411 -9.439 -36.078 1.00 93.06 74 VAL A C 1
ATOM 570 O O . VAL A 1 74 ? 38.375 -10.167 -35.840 1.00 93.06 74 VAL A O 1
ATOM 573 N N . ASP A 1 75 ? 36.887 -8.622 -35.177 1.00 92.94 75 ASP A N 1
ATOM 574 C CA . ASP A 1 75 ? 37.215 -8.612 -33.759 1.00 92.94 75 ASP A CA 1
ATOM 575 C C . ASP A 1 75 ? 36.163 -9.460 -33.041 1.00 92.94 75 ASP A C 1
ATOM 577 O O . ASP A 1 75 ? 35.023 -9.030 -32.849 1.00 92.94 75 ASP A O 1
ATOM 581 N N . ALA A 1 76 ? 36.528 -10.701 -32.710 1.00 89.88 76 ALA A N 1
ATOM 582 C CA . ALA A 1 76 ? 35.607 -11.680 -32.139 1.00 89.88 76 ALA A CA 1
ATOM 583 C C . ALA A 1 76 ? 35.012 -11.213 -30.800 1.00 89.88 76 ALA A C 1
ATOM 585 O O . ALA A 1 76 ? 33.822 -11.405 -30.567 1.00 89.88 76 ALA A O 1
ATOM 586 N N . ASN A 1 77 ? 35.800 -10.531 -29.963 1.00 88.50 77 ASN A N 1
ATOM 587 C CA . ASN A 1 77 ? 35.343 -10.053 -28.658 1.00 88.50 77 ASN A CA 1
ATOM 588 C C . ASN A 1 77 ? 34.349 -8.899 -28.819 1.00 88.50 77 ASN A C 1
ATOM 590 O O . ASN A 1 77 ? 33.288 -8.903 -28.199 1.00 88.50 77 ASN A O 1
ATOM 594 N N . LYS A 1 78 ? 34.650 -7.921 -29.687 1.00 90.75 78 LYS A N 1
ATOM 595 C CA . LYS A 1 78 ? 33.707 -6.823 -29.968 1.00 90.75 78 LYS A CA 1
ATOM 596 C C . LYS A 1 78 ? 32.444 -7.310 -30.668 1.00 90.75 78 LYS A C 1
ATOM 598 O O . LYS A 1 78 ? 31.368 -6.790 -30.395 1.00 90.75 78 LYS A O 1
ATOM 603 N N . THR A 1 79 ? 32.575 -8.305 -31.539 1.00 91.00 79 THR A N 1
ATOM 604 C CA . THR A 1 79 ? 31.445 -8.962 -32.204 1.00 91.00 79 THR A CA 1
ATOM 605 C C . THR A 1 79 ? 30.548 -9.655 -31.184 1.00 91.00 79 THR A C 1
ATOM 607 O O . THR A 1 79 ? 29.348 -9.414 -31.168 1.00 91.00 79 THR A O 1
ATOM 610 N N . ALA A 1 80 ? 31.120 -10.442 -30.271 1.00 90.81 80 ALA A N 1
ATOM 611 C CA . ALA A 1 80 ? 30.352 -11.108 -29.227 1.00 90.81 80 ALA A CA 1
ATOM 612 C C . ALA A 1 80 ? 29.666 -10.115 -28.274 1.00 90.81 80 ALA A C 1
ATOM 614 O O . ALA A 1 80 ? 28.494 -10.298 -27.960 1.00 90.81 80 ALA A O 1
ATOM 615 N N . ASN A 1 81 ? 30.344 -9.025 -27.893 1.00 91.12 81 ASN A N 1
ATOM 616 C CA . ASN A 1 81 ? 29.737 -7.955 -27.094 1.00 91.12 81 ASN A CA 1
ATOM 617 C C . ASN A 1 81 ? 28.565 -7.275 -27.825 1.00 91.12 81 ASN A C 1
ATOM 619 O O . ASN A 1 81 ? 27.549 -6.977 -27.201 1.00 91.12 81 ASN A O 1
ATOM 623 N N . LEU A 1 82 ? 28.680 -7.043 -29.139 1.00 91.75 82 LEU A N 1
ATOM 624 C CA . LEU A 1 82 ? 27.586 -6.496 -29.948 1.00 91.75 82 LEU A CA 1
ATOM 625 C C . LEU A 1 82 ? 26.394 -7.463 -29.997 1.00 91.75 82 LEU A C 1
ATOM 627 O O . LEU A 1 82 ? 25.260 -7.051 -29.763 1.00 91.75 82 LEU A O 1
ATOM 631 N N . VAL A 1 83 ? 26.653 -8.746 -30.269 1.00 93.44 83 VAL A N 1
ATOM 632 C CA . VAL A 1 83 ? 25.621 -9.796 -30.304 1.00 93.44 83 VAL A CA 1
ATOM 633 C C . VAL A 1 83 ? 24.918 -9.910 -28.953 1.00 93.44 83 VAL A C 1
ATOM 635 O O . VAL A 1 83 ? 23.692 -9.970 -28.911 1.00 93.44 83 VAL A O 1
ATOM 638 N N . PHE A 1 84 ? 25.667 -9.872 -27.852 1.00 94.69 84 PHE A N 1
ATOM 639 C CA . PHE A 1 84 ? 25.102 -9.860 -26.509 1.00 94.69 84 PHE A CA 1
ATOM 640 C C . PHE A 1 84 ? 24.244 -8.634 -26.237 1.00 94.69 84 PHE A C 1
ATOM 642 O O . PHE A 1 84 ? 23.115 -8.791 -25.791 1.00 94.69 84 PHE A O 1
ATOM 649 N N . SER A 1 85 ? 24.743 -7.433 -26.539 1.00 93.81 85 SER A N 1
ATOM 650 C CA . SER A 1 85 ? 23.997 -6.194 -26.310 1.00 93.81 85 SER A CA 1
ATOM 651 C C . SER A 1 85 ? 22.668 -6.195 -27.076 1.00 93.81 85 SER A C 1
ATOM 653 O O . SER A 1 85 ? 21.624 -5.870 -26.510 1.00 93.81 85 SER A O 1
ATOM 655 N N . ASN A 1 86 ? 22.676 -6.664 -28.328 1.00 93.44 86 ASN A N 1
ATOM 656 C CA . ASN A 1 86 ? 21.462 -6.822 -29.129 1.00 93.44 86 ASN A CA 1
ATOM 657 C C . ASN A 1 86 ? 20.511 -7.880 -28.541 1.00 93.44 86 ASN A C 1
ATOM 659 O O . ASN A 1 86 ? 19.304 -7.648 -28.467 1.00 93.44 86 ASN A O 1
ATOM 663 N N . ALA A 1 87 ? 21.038 -9.030 -28.106 1.00 96.00 87 ALA A N 1
ATOM 664 C CA . ALA A 1 87 ? 20.242 -10.101 -27.508 1.00 96.00 87 ALA A CA 1
ATOM 665 C C . ALA A 1 87 ? 19.620 -9.686 -26.164 1.00 96.00 87 ALA A C 1
ATOM 667 O O . ALA A 1 87 ? 18.451 -9.971 -25.915 1.00 96.00 87 ALA A O 1
ATOM 668 N N . GLN A 1 88 ? 20.368 -8.965 -25.328 1.00 96.88 88 GLN A N 1
ATOM 669 C CA . GLN A 1 88 ? 19.902 -8.405 -24.061 1.00 96.88 88 GLN A CA 1
ATOM 670 C C . GLN A 1 88 ? 18.792 -7.373 -24.285 1.00 96.88 88 GLN A C 1
ATOM 672 O O . GLN A 1 88 ? 17.755 -7.437 -23.627 1.00 96.88 88 GLN A O 1
ATOM 677 N N . ALA A 1 89 ? 18.965 -6.455 -25.242 1.00 95.31 89 ALA A N 1
ATOM 678 C CA . ALA A 1 89 ? 17.941 -5.470 -25.581 1.00 95.31 89 ALA A CA 1
ATOM 679 C C . ALA A 1 89 ? 16.642 -6.135 -26.071 1.00 95.31 89 ALA A C 1
ATOM 681 O O . ALA A 1 89 ? 15.554 -5.760 -25.629 1.00 95.31 89 ALA A O 1
ATOM 682 N N . ALA A 1 90 ? 16.751 -7.150 -26.936 1.00 95.75 90 ALA A N 1
ATOM 683 C CA . ALA A 1 90 ? 15.602 -7.918 -27.413 1.00 95.75 90 ALA A CA 1
ATOM 684 C C . ALA A 1 90 ? 14.904 -8.680 -26.275 1.00 95.75 90 ALA A C 1
ATOM 686 O O . ALA A 1 90 ? 13.680 -8.630 -26.172 1.00 95.75 90 ALA A O 1
ATOM 687 N N . PHE A 1 91 ? 15.672 -9.337 -25.399 1.00 97.50 91 PHE A N 1
ATOM 688 C CA . PHE A 1 91 ? 15.140 -10.040 -24.232 1.00 97.50 91 PHE A CA 1
ATOM 689 C C . PHE A 1 91 ? 14.363 -9.100 -23.306 1.00 97.50 91 PHE A C 1
ATOM 691 O O . PHE A 1 91 ? 13.202 -9.372 -23.013 1.00 97.50 91 PHE A O 1
ATOM 698 N N . ASN A 1 92 ? 14.948 -7.962 -22.923 1.00 95.88 92 ASN A N 1
ATOM 699 C CA . ASN A 1 92 ? 14.300 -6.994 -22.034 1.00 95.88 92 ASN A CA 1
ATOM 700 C C . ASN A 1 92 ? 12.989 -6.450 -22.632 1.00 95.88 92 ASN A C 1
ATOM 702 O O . ASN A 1 92 ? 11.979 -6.331 -21.935 1.00 95.88 92 ASN A O 1
ATOM 706 N N . LEU A 1 93 ? 12.985 -6.143 -23.934 1.00 95.19 93 LEU A N 1
ATOM 707 C CA . LEU A 1 93 ? 11.796 -5.661 -24.641 1.00 95.19 93 LEU A CA 1
ATOM 708 C C . LEU A 1 93 ? 10.679 -6.716 -24.673 1.00 95.19 93 LEU A C 1
ATOM 710 O O . LEU A 1 93 ? 9.510 -6.410 -24.405 1.00 95.19 93 LEU A O 1
ATOM 714 N N . HIS A 1 94 ? 11.021 -7.958 -25.015 1.00 96.25 94 HIS A N 1
ATOM 715 C CA . HIS A 1 94 ? 10.041 -9.034 -25.129 1.00 96.25 94 HIS A CA 1
ATOM 716 C C . HIS A 1 94 ? 9.553 -9.525 -23.765 1.00 96.25 94 HIS A C 1
ATOM 718 O O . HIS A 1 94 ? 8.374 -9.838 -23.637 1.00 96.25 94 HIS A O 1
ATOM 724 N N . GLU A 1 95 ? 10.395 -9.525 -22.730 1.00 96.19 95 GLU A N 1
ATOM 725 C CA . GLU A 1 95 ? 9.981 -9.831 -21.358 1.00 96.19 95 GLU A CA 1
ATOM 726 C C . GLU A 1 95 ? 8.955 -8.814 -20.846 1.00 96.19 95 GLU A C 1
ATOM 728 O O . GLU A 1 95 ? 7.926 -9.204 -20.291 1.00 96.19 95 GLU A O 1
ATOM 733 N N . ALA A 1 96 ? 9.192 -7.514 -21.059 1.00 93.62 96 ALA A N 1
ATOM 734 C CA . ALA A 1 96 ? 8.238 -6.474 -20.678 1.00 93.62 96 ALA A CA 1
ATOM 735 C C . ALA A 1 96 ? 6.889 -6.657 -21.394 1.00 93.62 96 ALA A C 1
ATOM 737 O O . ALA A 1 96 ? 5.827 -6.581 -20.770 1.00 93.62 96 ALA A O 1
ATOM 738 N N . SER A 1 97 ? 6.935 -6.972 -22.691 1.00 92.12 97 SER A N 1
ATOM 739 C CA . SER A 1 97 ? 5.741 -7.266 -23.489 1.00 92.12 97 SER A CA 1
ATOM 740 C C . SER A 1 97 ? 5.011 -8.515 -22.977 1.00 92.12 97 SER A C 1
ATOM 742 O O . SER A 1 97 ? 3.784 -8.515 -22.877 1.00 92.12 97 SER A O 1
ATOM 744 N N . PHE A 1 98 ? 5.754 -9.565 -22.607 1.00 94.62 98 PHE A N 1
ATOM 745 C CA . PHE A 1 98 ? 5.211 -10.825 -22.099 1.00 94.62 98 PHE A CA 1
ATOM 746 C C . PHE A 1 98 ? 4.498 -10.624 -20.759 1.00 94.62 98 PHE A C 1
ATOM 748 O O . PHE A 1 98 ? 3.339 -11.009 -20.625 1.00 94.62 98 PHE A O 1
ATOM 755 N N . LYS A 1 99 ? 5.136 -9.929 -19.806 1.00 93.94 99 LYS A N 1
ATOM 756 C CA . LYS A 1 99 ? 4.526 -9.579 -18.511 1.00 93.94 99 LYS A CA 1
ATOM 757 C C . LYS A 1 99 ? 3.254 -8.747 -18.684 1.00 93.94 99 LYS A C 1
ATOM 759 O O . LYS A 1 99 ? 2.263 -8.992 -18.001 1.00 93.94 99 LYS A O 1
ATOM 764 N N . SER A 1 100 ? 3.254 -7.788 -19.615 1.00 92.56 100 SER A N 1
ATOM 765 C CA . SER A 1 100 ? 2.061 -6.983 -19.903 1.00 92.56 100 SER A CA 1
ATOM 766 C C . SER A 1 100 ? 0.918 -7.836 -20.459 1.00 92.56 100 SER A C 1
ATOM 768 O O . SER A 1 100 ? -0.217 -7.693 -20.008 1.00 92.56 100 SER A O 1
ATOM 770 N N . ALA A 1 101 ? 1.197 -8.733 -21.409 1.00 93.12 101 ALA A N 1
ATOM 771 C CA . ALA A 1 101 ? 0.183 -9.618 -21.982 1.00 93.12 101 ALA A CA 1
ATOM 772 C C . ALA A 1 101 ? -0.360 -10.612 -20.940 1.00 93.12 101 ALA A C 1
ATOM 774 O O . ALA A 1 101 ? -1.569 -10.829 -20.865 1.00 93.12 101 ALA A O 1
ATOM 775 N N . GLN A 1 102 ? 0.515 -11.156 -20.087 1.00 94.06 102 GLN A N 1
ATOM 776 C CA . GLN A 1 102 ? 0.131 -12.035 -18.982 1.00 94.06 102 GLN A CA 1
ATOM 777 C C . GLN A 1 102 ? -0.823 -11.318 -18.022 1.00 94.06 102 GLN A C 1
ATOM 779 O O . GLN A 1 102 ? -1.909 -11.824 -17.736 1.00 94.06 102 GLN A O 1
ATOM 784 N N . LYS A 1 103 ? -0.475 -10.090 -17.618 1.00 94.94 103 LYS A N 1
ATOM 785 C CA . LYS A 1 103 ? -1.324 -9.268 -16.754 1.00 94.94 103 LYS A CA 1
ATOM 786 C C . LYS A 1 103 ? -2.692 -8.984 -17.383 1.00 94.94 103 LYS A C 1
ATOM 788 O O . LYS A 1 103 ? -3.703 -9.049 -16.692 1.00 94.94 103 LYS A O 1
ATOM 793 N N . GLN A 1 104 ? -2.756 -8.706 -18.688 1.00 94.94 104 GLN A N 1
ATOM 794 C CA . GLN A 1 104 ? -4.037 -8.502 -19.378 1.00 94.94 104 GLN A CA 1
ATOM 795 C C . GLN A 1 104 ? -4.932 -9.744 -19.300 1.00 94.94 104 GLN A C 1
ATOM 797 O O . GLN A 1 104 ? -6.127 -9.623 -19.031 1.00 94.94 104 GLN A O 1
ATOM 802 N N . VAL A 1 105 ? -4.370 -10.942 -19.490 1.00 93.44 105 VAL A N 1
ATOM 803 C CA . VAL A 1 105 ? -5.117 -12.203 -19.360 1.00 93.44 105 VAL A CA 1
ATOM 804 C C . VAL A 1 105 ? -5.601 -12.421 -17.920 1.00 93.44 105 VAL A C 1
ATOM 806 O O . VAL A 1 105 ? -6.755 -12.808 -17.717 1.00 93.44 105 VAL A O 1
ATOM 809 N N . GLU A 1 106 ? -4.773 -12.133 -16.915 1.00 94.19 106 GLU A N 1
ATOM 810 C CA . GLU A 1 106 ? -5.132 -12.233 -15.490 1.00 94.19 106 GLU A CA 1
ATOM 811 C C . GLU A 1 106 ? -6.241 -11.247 -15.088 1.00 94.19 106 GLU A C 1
ATOM 813 O O . GLU A 1 106 ? -7.221 -11.635 -14.440 1.00 94.19 106 GLU A O 1
ATOM 818 N N . ASP A 1 107 ? -6.131 -9.988 -15.518 1.00 95.69 107 ASP A N 1
ATOM 819 C CA . ASP A 1 107 ? -7.118 -8.936 -15.265 1.00 95.69 107 ASP A CA 1
ATOM 820 C C . ASP A 1 107 ? -8.464 -9.290 -15.926 1.00 95.69 107 ASP A C 1
ATOM 822 O O . ASP A 1 107 ? -9.515 -9.225 -15.283 1.00 95.69 107 ASP A O 1
ATOM 826 N N . LEU A 1 108 ? -8.451 -9.742 -17.187 1.00 94.69 108 LEU A N 1
ATOM 827 C CA . LEU A 1 108 ? -9.658 -10.191 -17.893 1.00 94.69 108 LEU A CA 1
ATOM 828 C C . LEU A 1 108 ? -10.275 -11.434 -17.242 1.00 94.69 108 LEU A C 1
ATOM 830 O O . LEU A 1 108 ? -11.497 -11.535 -17.144 1.00 94.69 108 LEU A O 1
ATOM 834 N N . THR A 1 109 ? -9.453 -12.364 -16.753 1.00 92.69 109 THR A N 1
ATOM 835 C CA . THR A 1 109 ? -9.928 -13.540 -16.006 1.00 92.69 109 THR A CA 1
ATOM 836 C C . THR A 1 109 ? -10.591 -13.124 -14.693 1.00 92.69 109 THR A C 1
ATOM 838 O O . THR A 1 109 ? -11.624 -13.676 -14.307 1.00 92.69 109 THR A O 1
ATOM 841 N N . SER A 1 110 ? -10.036 -12.122 -14.013 1.00 94.12 110 SER A N 1
ATOM 842 C CA . SER A 1 110 ? -10.605 -11.558 -12.787 1.00 94.12 110 SER A CA 1
ATOM 843 C C . SER A 1 110 ? -11.926 -10.832 -13.058 1.00 94.12 110 SER A C 1
ATOM 845 O O . SER A 1 110 ? -12.895 -11.030 -12.323 1.00 94.12 110 SER A O 1
ATOM 847 N N . LEU A 1 111 ? -12.015 -10.076 -14.158 1.00 94.69 111 LEU A N 1
ATOM 848 C CA . LEU A 1 111 ? -13.263 -9.468 -14.630 1.00 94.69 111 LEU A CA 1
ATOM 849 C C . LEU A 1 111 ? -14.321 -10.521 -14.968 1.00 94.69 111 LEU A C 1
ATOM 851 O O . LEU A 1 111 ? -15.474 -10.372 -14.568 1.00 94.69 111 LEU A O 1
ATOM 855 N N . ALA A 1 112 ? -13.935 -11.611 -15.635 1.00 92.00 112 ALA A N 1
ATOM 856 C CA . ALA A 1 112 ? -14.835 -12.720 -15.933 1.00 92.00 112 ALA A CA 1
ATOM 857 C C . ALA A 1 112 ? -15.405 -13.346 -14.655 1.00 92.00 112 ALA A C 1
ATOM 859 O O . ALA A 1 112 ? -16.620 -13.510 -14.541 1.00 92.00 112 ALA A O 1
ATOM 860 N N . LYS A 1 113 ? -14.550 -13.604 -13.653 1.00 92.88 113 LYS A N 1
ATOM 861 C CA . LYS A 1 113 ? -14.979 -14.087 -12.331 1.00 92.88 113 LYS A CA 1
ATOM 862 C C . LYS A 1 113 ? -15.949 -13.110 -11.661 1.00 92.88 113 LYS A C 1
ATOM 864 O O . LYS A 1 113 ? -17.001 -13.538 -11.195 1.00 92.88 113 LYS A O 1
ATOM 869 N N . LYS A 1 114 ? -15.632 -11.809 -11.655 1.00 92.12 114 LYS A N 1
ATOM 870 C CA . LYS A 1 114 ? -16.469 -10.760 -11.044 1.00 92.12 114 LYS A CA 1
ATOM 871 C C . LYS A 1 114 ? -17.832 -10.623 -11.735 1.00 92.12 114 LYS A C 1
ATOM 873 O O . LYS A 1 114 ? -18.831 -10.377 -11.068 1.00 92.12 114 LYS A O 1
ATOM 878 N N . ALA A 1 115 ? -17.884 -10.829 -13.047 1.00 89.38 115 ALA A N 1
ATOM 879 C CA . ALA A 1 115 ? -19.115 -10.809 -13.830 1.00 89.38 115 ALA A CA 1
ATOM 880 C C . ALA A 1 115 ? -19.890 -12.144 -13.819 1.00 89.38 115 ALA A C 1
ATOM 882 O O . ALA A 1 115 ? -20.939 -12.244 -14.457 1.00 89.38 115 ALA A O 1
ATOM 883 N N . GLY A 1 116 ? -19.386 -13.180 -13.134 1.00 89.50 116 GLY A N 1
ATOM 884 C CA . GLY A 1 116 ? -20.011 -14.506 -13.099 1.00 89.50 116 GLY A CA 1
ATOM 885 C C . GLY A 1 116 ? -19.988 -15.233 -14.448 1.00 89.50 116 GLY A C 1
ATOM 886 O O . GLY A 1 116 ? -20.887 -16.015 -14.748 1.00 89.50 116 GLY A O 1
ATOM 887 N N . VAL A 1 117 ? -18.987 -14.956 -15.286 1.00 84.69 117 VAL A N 1
ATOM 888 C CA . VAL A 1 117 ? -18.855 -15.500 -16.640 1.00 84.69 117 VAL A CA 1
ATOM 889 C C . VAL A 1 117 ? -17.727 -16.515 -16.655 1.00 84.69 117 VAL A C 1
ATOM 891 O O . VAL A 1 117 ? -16.608 -16.221 -16.239 1.00 84.69 117 VAL A O 1
ATOM 894 N N . THR A 1 118 ? -17.991 -17.707 -17.178 1.00 77.50 118 THR A N 1
ATOM 895 C CA . THR A 1 118 ? -16.914 -18.615 -17.576 1.00 77.50 118 THR A CA 1
ATOM 896 C C . THR A 1 118 ? -16.431 -18.173 -18.956 1.00 77.50 118 THR A C 1
ATOM 898 O O . THR A 1 118 ? -17.247 -18.166 -19.881 1.00 77.50 118 THR A O 1
ATOM 901 N N . PRO A 1 119 ? -15.158 -17.774 -19.126 1.00 65.25 119 PRO A N 1
ATOM 902 C CA . PRO A 1 119 ? -14.652 -17.373 -20.432 1.00 65.25 119 PRO A CA 1
ATOM 903 C C . PRO A 1 119 ? -14.837 -18.519 -21.430 1.00 65.25 119 PRO A C 1
ATOM 905 O O . PRO A 1 119 ? -14.234 -19.583 -21.286 1.00 65.25 119 PRO A O 1
ATOM 908 N N . ALA A 1 120 ? -15.694 -18.328 -22.431 1.00 59.44 120 ALA A N 1
ATOM 909 C CA . ALA A 1 120 ? -15.797 -19.257 -23.543 1.00 59.44 120 ALA A CA 1
ATOM 910 C C . ALA A 1 120 ? -14.649 -18.967 -24.516 1.00 59.44 120 ALA A C 1
ATOM 912 O O . ALA A 1 120 ? -14.389 -17.809 -24.847 1.00 59.44 120 ALA A O 1
ATOM 913 N N . LYS A 1 121 ? -13.969 -20.015 -24.993 1.00 56.53 121 LYS A N 1
ATOM 914 C CA . LYS A 1 121 ? -12.939 -19.910 -26.034 1.00 56.53 121 LYS A CA 1
ATOM 915 C C . LYS A 1 121 ? -13.617 -19.549 -27.363 1.00 56.53 121 LYS A C 1
ATOM 917 O O . LYS A 1 121 ? -13.936 -20.424 -28.162 1.00 56.53 121 LYS A O 1
ATOM 922 N N . ALA A 1 122 ? -13.924 -18.271 -27.557 1.00 53.44 122 ALA A N 1
ATOM 923 C CA . ALA A 1 122 ? -14.512 -17.760 -28.787 1.00 53.44 122 ALA A CA 1
ATOM 924 C C . ALA A 1 122 ? -13.407 -17.519 -29.825 1.00 53.44 122 ALA A C 1
ATOM 926 O O . ALA A 1 122 ? -12.378 -16.928 -29.509 1.00 53.44 122 ALA A O 1
ATOM 927 N N . ALA A 1 123 ? -13.616 -17.958 -31.067 1.00 52.66 123 ALA A N 1
ATOM 928 C CA . ALA A 1 123 ? -12.769 -17.558 -32.185 1.00 52.66 123 ALA A CA 1
ATOM 929 C C . ALA A 1 123 ? -13.083 -16.091 -32.532 1.00 52.66 123 ALA A C 1
ATOM 931 O O . ALA A 1 123 ? -14.204 -15.789 -32.949 1.00 52.66 123 ALA A O 1
ATOM 932 N N . SER A 1 124 ? -12.145 -15.164 -32.310 1.00 47.62 124 SER A N 1
ATOM 933 C CA . SER A 1 124 ? -12.327 -13.760 -32.696 1.00 47.62 124 SER A CA 1
ATOM 934 C C . SER A 1 124 ? -12.194 -13.606 -34.222 1.00 47.62 124 SER A C 1
ATOM 936 O O . SER A 1 124 ? -11.344 -14.221 -34.859 1.00 47.62 124 SER A O 1
ATOM 938 N N . LEU A 1 125 ? -13.068 -12.789 -34.822 1.00 48.38 125 LEU A N 1
ATOM 939 C CA . LEU A 1 125 ? -13.036 -12.392 -36.244 1.00 48.38 125 LEU A CA 1
ATOM 940 C C . LEU A 1 125 ? -12.487 -10.960 -36.439 1.00 48.38 125 LEU A C 1
ATOM 942 O O . LEU A 1 125 ? -12.397 -10.486 -37.569 1.00 48.38 125 LEU A O 1
ATOM 946 N N . GLN A 1 126 ? -12.140 -10.257 -35.353 1.00 58.03 126 GLN A N 1
ATOM 947 C CA . GLN A 1 126 ? -11.601 -8.892 -35.362 1.00 58.03 126 GLN A CA 1
ATOM 948 C C . GLN A 1 126 ? -10.465 -8.764 -34.340 1.00 58.03 126 GLN A C 1
ATOM 950 O O . GLN A 1 126 ? -10.650 -9.120 -33.178 1.00 58.03 126 GLN A O 1
ATOM 955 N N . VAL A 1 127 ? -9.327 -8.238 -34.799 1.00 65.81 127 VAL A N 1
ATOM 956 C CA . VAL A 1 127 ? -8.101 -8.003 -34.021 1.00 65.81 127 VAL A CA 1
ATOM 957 C C . VAL A 1 127 ? -8.288 -6.741 -33.182 1.00 65.81 127 VAL A C 1
ATOM 959 O O . VAL A 1 127 ? -8.490 -5.665 -33.746 1.00 65.81 127 VAL A O 1
ATOM 962 N N . LYS A 1 128 ? -8.221 -6.859 -31.854 1.00 78.31 128 LYS A N 1
ATOM 963 C CA . LYS A 1 128 ? -8.130 -5.698 -30.956 1.00 78.31 128 LYS A CA 1
ATOM 964 C C . LYS A 1 128 ? -6.676 -5.402 -30.616 1.00 78.31 128 LYS A C 1
ATOM 966 O O . LYS A 1 128 ? -5.905 -6.299 -30.292 1.00 78.31 128 LYS A O 1
ATOM 971 N N . SER A 1 129 ? -6.308 -4.128 -30.620 1.00 87.69 129 SER A N 1
ATOM 972 C CA . SER A 1 129 ? -5.009 -3.680 -30.123 1.00 87.69 129 SER A CA 1
ATOM 973 C C . SER A 1 129 ? -4.877 -3.886 -28.607 1.00 87.69 129 SER A C 1
ATOM 975 O O . SER A 1 129 ? -5.861 -3.894 -27.862 1.00 87.69 129 SER A O 1
ATOM 977 N N . ALA A 1 130 ? -3.636 -3.998 -28.124 1.00 85.88 130 ALA A N 1
ATOM 978 C CA . ALA A 1 130 ? -3.352 -4.098 -26.691 1.00 85.88 130 ALA A CA 1
ATOM 979 C C . ALA A 1 130 ? -3.908 -2.902 -25.895 1.00 85.88 130 ALA A C 1
ATOM 981 O O . ALA A 1 130 ? -4.336 -3.074 -24.755 1.00 85.88 130 ALA A O 1
ATOM 982 N N . THR A 1 131 ? -3.945 -1.709 -26.500 1.00 90.62 131 THR A N 1
ATOM 983 C CA . THR A 1 131 ? -4.532 -0.503 -25.901 1.00 90.62 131 THR A CA 1
ATOM 984 C C . THR A 1 131 ? -6.045 -0.635 -25.749 1.00 90.62 131 THR A C 1
ATOM 986 O O . THR A 1 131 ? -6.560 -0.375 -24.671 1.00 90.62 131 THR A O 1
ATOM 989 N N . GLU A 1 132 ? -6.759 -1.137 -26.760 1.00 93.31 132 GLU A N 1
ATOM 990 C CA . GLU A 1 132 ? -8.214 -1.346 -26.671 1.00 93.31 132 GLU A CA 1
ATOM 991 C C . GLU A 1 132 ? -8.596 -2.397 -25.622 1.00 93.31 132 GLU A C 1
ATOM 993 O O . GLU A 1 132 ? -9.637 -2.279 -24.970 1.00 93.31 132 GLU A O 1
ATOM 998 N N . ILE A 1 133 ? -7.761 -3.426 -25.437 1.00 93.75 133 ILE A N 1
ATOM 999 C CA . ILE A 1 133 ? -7.925 -4.392 -24.343 1.00 93.75 133 ILE A CA 1
ATOM 1000 C C . ILE A 1 133 ? -7.730 -3.692 -22.993 1.00 93.75 133 ILE A C 1
ATOM 1002 O O . ILE A 1 133 ? -8.528 -3.894 -22.078 1.00 93.75 133 ILE A O 1
ATOM 1006 N N . GLN A 1 134 ? -6.704 -2.848 -22.867 1.00 94.00 134 GLN A N 1
ATOM 1007 C CA . GLN A 1 134 ? -6.423 -2.130 -21.627 1.00 94.00 134 GLN A CA 1
ATOM 1008 C C . GLN A 1 134 ? -7.525 -1.125 -21.272 1.00 94.00 134 GLN A C 1
ATOM 1010 O O . GLN A 1 134 ? -7.944 -1.064 -20.116 1.00 94.00 134 GLN A O 1
ATOM 1015 N N . ASP A 1 135 ? -8.036 -0.392 -22.259 1.00 95.12 135 ASP A N 1
ATOM 1016 C CA . ASP A 1 135 ? -9.154 0.538 -22.098 1.00 95.12 135 ASP A CA 1
ATOM 1017 C C . ASP A 1 135 ? -10.428 -0.205 -21.684 1.00 95.12 135 ASP A C 1
ATOM 1019 O O . ASP A 1 135 ? -11.172 0.255 -20.815 1.00 95.12 135 ASP A O 1
ATOM 1023 N N . PHE A 1 136 ? -10.658 -1.396 -22.249 1.00 96.06 136 PHE A N 1
ATOM 1024 C CA . PHE A 1 136 ? -11.750 -2.269 -21.831 1.00 96.06 136 PHE A CA 1
ATOM 1025 C C . PHE A 1 136 ? -11.595 -2.713 -20.370 1.00 96.06 136 PHE A C 1
ATOM 1027 O O . PHE A 1 136 ? -12.552 -2.602 -19.605 1.00 96.06 136 PHE A O 1
ATOM 1034 N N . ILE A 1 137 ? -10.404 -3.164 -19.960 1.00 96.38 137 ILE A N 1
ATOM 1035 C CA . ILE A 1 137 ? -10.130 -3.527 -18.562 1.00 96.38 137 ILE A CA 1
ATOM 1036 C C . ILE A 1 137 ? -10.420 -2.324 -17.657 1.00 96.38 137 ILE A C 1
ATOM 1038 O O . ILE A 1 137 ? -11.248 -2.425 -16.755 1.00 96.38 137 ILE A O 1
ATOM 1042 N N . ALA A 1 138 ? -9.823 -1.164 -17.945 1.00 95.94 138 ALA A N 1
ATOM 1043 C CA . ALA A 1 138 ? -9.966 0.048 -17.141 1.00 95.94 138 ALA A CA 1
ATOM 1044 C C . ALA A 1 138 ? -11.425 0.506 -17.002 1.00 95.94 138 ALA A C 1
ATOM 1046 O O . ALA A 1 138 ? -11.852 0.880 -15.908 1.00 95.94 138 ALA A O 1
ATOM 1047 N N . LYS A 1 139 ? -12.206 0.423 -18.087 1.00 96.56 139 LYS A N 1
ATOM 1048 C CA . LYS A 1 139 ? -13.631 0.770 -18.090 1.00 96.56 139 LYS A CA 1
ATOM 1049 C C . LYS A 1 139 ? -14.448 -0.082 -17.114 1.00 96.56 139 LYS A C 1
ATOM 1051 O O . LYS A 1 139 ? -15.388 0.442 -16.522 1.00 96.56 139 LYS A O 1
ATOM 1056 N N . TYR A 1 140 ? -14.107 -1.364 -16.948 1.00 95.44 140 TYR A N 1
ATOM 1057 C CA . TYR A 1 140 ? -14.926 -2.324 -16.198 1.00 95.44 140 TYR A CA 1
ATOM 1058 C C . TYR A 1 140 ? -14.338 -2.785 -14.853 1.00 95.44 140 TYR A C 1
ATOM 1060 O O . TYR A 1 140 ? -15.058 -3.399 -14.064 1.00 95.44 140 TYR A O 1
ATOM 1068 N N . SER A 1 141 ? -13.080 -2.454 -14.528 1.00 92.75 141 SER A N 1
ATOM 1069 C CA . SER A 1 141 ? -12.421 -2.835 -13.261 1.00 92.75 141 SER A CA 1
ATOM 1070 C C . SER A 1 141 ? -13.249 -2.485 -12.018 1.00 92.75 141 SER A C 1
ATOM 1072 O O . SER A 1 141 ? -13.434 -3.318 -11.124 1.00 92.75 141 SER A O 1
ATOM 1074 N N . ASN A 1 142 ? -13.829 -1.283 -11.992 1.00 92.69 142 ASN A N 1
ATOM 1075 C CA . ASN A 1 142 ? -14.588 -0.767 -10.848 1.00 92.69 142 ASN A CA 1
ATOM 1076 C C . ASN A 1 142 ? -16.108 -0.894 -11.005 1.00 92.69 142 ASN A C 1
ATOM 1078 O O . ASN A 1 142 ? -16.846 -0.493 -10.111 1.00 92.69 142 ASN A O 1
ATOM 1082 N N . THR A 1 143 ? -16.593 -1.463 -12.110 1.00 93.62 143 THR A N 1
ATOM 1083 C CA . THR A 1 143 ? -18.031 -1.614 -12.341 1.00 93.62 143 THR A CA 1
ATOM 1084 C C . THR A 1 143 ? -18.624 -2.614 -11.354 1.00 93.62 143 THR A C 1
ATOM 1086 O O . THR A 1 143 ? -18.088 -3.710 -11.157 1.00 93.62 143 THR A O 1
ATOM 1089 N N . ASP A 1 144 ? -19.747 -2.247 -10.741 1.00 93.00 144 ASP A N 1
ATOM 1090 C CA . ASP A 1 144 ? -20.630 -3.215 -10.102 1.00 93.00 144 ASP A CA 1
ATOM 1091 C C . ASP A 1 144 ? -21.530 -3.828 -11.180 1.00 93.00 144 ASP A C 1
ATOM 1093 O O . ASP A 1 144 ? -22.512 -3.223 -11.613 1.00 93.00 144 ASP A O 1
ATOM 1097 N N . PHE A 1 145 ? -21.178 -5.029 -11.645 1.00 91.12 145 PHE A N 1
ATOM 1098 C CA . PHE A 1 145 ? -21.902 -5.725 -12.713 1.00 91.12 145 PHE A CA 1
ATOM 1099 C C . PHE A 1 145 ? -23.374 -6.001 -12.379 1.00 91.12 145 PHE A C 1
ATOM 1101 O O . PHE A 1 145 ? -24.151 -6.248 -13.298 1.00 91.12 145 PHE A O 1
ATOM 1108 N N . LYS A 1 146 ? -23.776 -5.916 -11.101 1.00 89.06 146 LYS A N 1
ATOM 1109 C CA . LYS A 1 146 ? -25.179 -6.038 -10.677 1.00 89.06 146 LYS A CA 1
ATOM 1110 C C . LYS A 1 146 ? -26.037 -4.845 -11.106 1.00 89.06 146 LYS A C 1
ATOM 1112 O O . LYS A 1 146 ? -27.253 -4.969 -11.172 1.00 89.06 146 LYS A O 1
ATOM 1117 N N . THR A 1 147 ? -25.409 -3.703 -11.386 1.00 92.56 147 THR A N 1
ATOM 1118 C CA . THR A 1 147 ? -26.091 -2.462 -11.796 1.00 92.56 147 THR A CA 1
ATOM 1119 C C . THR A 1 147 ? -26.326 -2.355 -13.300 1.00 92.56 147 THR A C 1
ATOM 1121 O O . THR A 1 147 ? -27.078 -1.484 -13.732 1.00 92.56 147 THR A O 1
ATOM 1124 N N . LEU A 1 148 ? -25.710 -3.230 -14.102 1.00 92.12 148 LEU A N 1
ATOM 1125 C CA . LEU A 1 148 ? -25.895 -3.242 -15.551 1.00 92.12 148 LEU A CA 1
ATOM 1126 C C . LEU A 1 148 ? -27.250 -3.859 -15.909 1.00 92.12 148 LEU A C 1
ATOM 1128 O O . LEU A 1 148 ? -27.648 -4.885 -15.354 1.00 92.12 148 LEU A O 1
ATOM 1132 N N . SER A 1 149 ? -27.938 -3.279 -16.892 1.00 95.00 149 SER A N 1
ATOM 1133 C CA . SER A 1 149 ? -29.097 -3.934 -17.501 1.00 95.00 149 SER A CA 1
ATOM 1134 C C . SER A 1 149 ? -28.689 -5.248 -18.182 1.00 95.00 149 SER A C 1
ATOM 1136 O O . SER A 1 149 ? -27.529 -5.448 -18.543 1.00 95.00 149 SER A O 1
ATOM 1138 N N . ALA A 1 150 ? -29.649 -6.150 -18.416 1.00 90.25 150 ALA A N 1
ATOM 1139 C CA . ALA A 1 150 ? -29.377 -7.425 -19.089 1.00 90.25 150 ALA A CA 1
ATOM 1140 C C . ALA A 1 150 ? -28.699 -7.234 -20.460 1.00 90.25 150 ALA A C 1
ATOM 1142 O O . ALA A 1 150 ? -27.726 -7.917 -20.768 1.00 90.25 150 ALA A O 1
ATOM 1143 N N . ALA A 1 151 ? -29.147 -6.243 -21.240 1.00 92.50 151 ALA A N 1
ATOM 1144 C CA . ALA A 1 151 ? -28.557 -5.920 -22.537 1.00 92.50 151 ALA A CA 1
ATOM 1145 C C . ALA A 1 151 ? -27.111 -5.406 -22.416 1.00 92.50 151 ALA A C 1
ATOM 1147 O O . ALA A 1 151 ? -26.254 -5.778 -23.216 1.00 92.50 151 ALA A O 1
ATOM 1148 N N . GLU A 1 152 ? -26.817 -4.579 -21.409 1.00 94.44 152 GLU A N 1
ATOM 1149 C CA . GLU A 1 152 ? -25.460 -4.084 -21.152 1.00 94.44 152 GLU A CA 1
ATOM 1150 C C . GLU A 1 152 ? -24.533 -5.188 -20.645 1.00 94.44 152 GLU A C 1
ATOM 1152 O O . GLU A 1 152 ? -23.367 -5.238 -21.038 1.00 94.44 152 GLU A O 1
ATOM 1157 N N . LEU A 1 153 ? -25.045 -6.092 -19.808 1.00 92.06 153 LEU A N 1
ATOM 1158 C CA . LEU A 1 153 ? -24.298 -7.240 -19.314 1.00 92.06 153 LEU A CA 1
ATOM 1159 C C . LEU A 1 153 ? -23.989 -8.232 -20.444 1.00 92.06 153 LEU A C 1
ATOM 1161 O O . LEU A 1 153 ? -22.873 -8.745 -20.511 1.00 92.06 153 LEU A O 1
ATOM 1165 N N . ASP A 1 154 ? -24.932 -8.476 -21.352 1.00 89.75 154 ASP A N 1
ATOM 1166 C CA . ASP A 1 154 ? -24.717 -9.334 -22.519 1.00 89.75 154 ASP A CA 1
ATOM 1167 C C . ASP A 1 154 ? -23.739 -8.700 -23.516 1.00 89.75 154 ASP A C 1
ATOM 1169 O O . ASP A 1 154 ? -22.832 -9.378 -24.008 1.00 89.75 154 ASP A O 1
ATOM 1173 N N . ALA A 1 155 ? -23.841 -7.386 -23.746 1.00 92.00 155 ALA A N 1
ATOM 1174 C CA . ALA A 1 155 ? -22.862 -6.644 -24.536 1.00 92.00 155 ALA A CA 1
ATOM 1175 C C . ALA A 1 155 ? -21.461 -6.707 -23.904 1.00 92.00 155 ALA A C 1
ATOM 1177 O O . ALA A 1 155 ? -20.479 -6.973 -24.600 1.00 92.00 155 ALA A O 1
ATOM 1178 N N . PHE A 1 156 ? -21.363 -6.535 -22.581 1.00 94.94 156 PHE A N 1
ATOM 1179 C CA . PHE A 1 156 ? -20.112 -6.693 -21.841 1.00 94.94 156 PHE A CA 1
ATOM 1180 C C . PHE A 1 156 ? -19.548 -8.112 -21.978 1.00 94.94 156 PHE A C 1
ATOM 1182 O O . PHE A 1 156 ? -18.371 -8.257 -22.288 1.00 94.94 156 PHE A O 1
ATOM 1189 N N . LYS A 1 157 ? -20.362 -9.160 -21.799 1.00 91.88 157 LYS A N 1
ATOM 1190 C CA . LYS A 1 157 ? -19.941 -10.569 -21.924 1.00 91.88 157 LYS A CA 1
ATOM 1191 C C . LYS A 1 157 ? -19.408 -10.896 -23.316 1.00 91.88 157 LYS A C 1
ATOM 1193 O O . LYS A 1 157 ? -18.382 -11.574 -23.443 1.00 91.88 157 LYS A O 1
ATOM 1198 N N . ALA A 1 158 ? -20.098 -10.417 -24.350 1.00 89.94 158 ALA A N 1
ATOM 1199 C CA . ALA A 1 158 ? -19.677 -10.589 -25.734 1.00 89.94 158 ALA A CA 1
ATOM 1200 C C . ALA A 1 158 ? -18.320 -9.918 -25.978 1.00 89.94 158 ALA A C 1
ATOM 1202 O O . ALA A 1 158 ? -17.430 -10.508 -26.591 1.00 89.94 158 ALA A O 1
ATOM 1203 N N . GLU A 1 159 ? -18.139 -8.709 -25.451 1.00 92.25 159 GLU A N 1
ATOM 1204 C CA . GLU A 1 159 ? -16.909 -7.948 -25.626 1.00 92.25 159 GLU A CA 1
ATOM 1205 C C . GLU A 1 159 ? -15.743 -8.480 -24.783 1.00 92.25 159 GLU A C 1
ATOM 1207 O O . GLU A 1 159 ? -14.623 -8.580 -25.283 1.00 92.25 159 GLU A O 1
ATOM 1212 N N . LEU A 1 160 ? -16.016 -8.918 -23.552 1.00 92.94 160 LEU A N 1
ATOM 1213 C CA . LEU A 1 160 ? -15.069 -9.605 -22.677 1.00 92.94 160 LEU A CA 1
ATOM 1214 C C . LEU A 1 160 ? -14.517 -10.850 -23.370 1.00 92.94 160 LEU A C 1
ATOM 1216 O O . LEU A 1 160 ? -13.308 -11.027 -23.422 1.00 92.94 160 LEU A O 1
ATOM 1220 N N . SER A 1 161 ? -15.389 -11.668 -23.965 1.00 89.38 161 SER A N 1
ATOM 1221 C CA . SER A 1 161 ? -14.976 -12.889 -24.666 1.00 89.38 161 SER A CA 1
ATOM 1222 C C . SER A 1 161 ? -14.036 -12.591 -25.840 1.00 89.38 161 SER A C 1
ATOM 1224 O O . SER A 1 161 ? -13.041 -13.292 -26.019 1.00 89.38 161 SER A O 1
ATOM 1226 N N . LYS A 1 162 ? -14.298 -11.519 -26.606 1.00 89.69 162 LYS A N 1
ATOM 1227 C CA . LYS A 1 162 ? -13.390 -11.065 -27.675 1.00 89.69 162 LYS A CA 1
ATOM 1228 C C . LYS A 1 162 ? -12.051 -10.590 -27.113 1.00 89.69 162 LYS A C 1
ATOM 1230 O O . LYS A 1 162 ? -11.012 -11.012 -27.608 1.00 89.69 162 LYS A O 1
ATOM 1235 N N . CYS A 1 163 ? -12.069 -9.749 -26.075 1.00 91.88 163 CYS A N 1
ATOM 1236 C CA . CYS A 1 163 ? -10.853 -9.260 -25.424 1.00 91.88 163 CYS A CA 1
ATOM 1237 C C . CYS A 1 163 ? -10.017 -10.411 -24.850 1.00 91.88 163 CYS A C 1
ATOM 1239 O O . CYS A 1 163 ? -8.802 -10.402 -25.000 1.00 91.88 163 CYS A O 1
ATOM 1241 N N . THR A 1 164 ? -10.642 -11.418 -24.232 1.00 91.25 164 THR A N 1
ATOM 1242 C CA . THR A 1 164 ? -9.945 -12.591 -23.684 1.00 91.25 164 THR A CA 1
ATOM 1243 C C . THR A 1 164 ? -9.319 -13.447 -24.782 1.00 91.25 164 THR A C 1
ATOM 1245 O O . THR A 1 164 ? -8.168 -13.858 -24.638 1.00 91.25 164 THR A O 1
ATOM 1248 N N . ALA A 1 165 ? -10.034 -13.696 -25.883 1.00 88.31 165 ALA A N 1
ATOM 1249 C CA . ALA A 1 165 ? -9.495 -14.444 -27.020 1.00 88.31 165 ALA A CA 1
ATOM 1250 C C . ALA A 1 165 ? -8.280 -13.734 -27.641 1.00 88.31 165 ALA A C 1
ATOM 1252 O O . ALA A 1 165 ? -7.242 -14.356 -27.883 1.00 88.31 165 ALA A O 1
ATOM 1253 N N . GLU A 1 166 ? -8.383 -12.418 -27.821 1.00 90.25 166 GLU A N 1
ATOM 1254 C CA . GLU A 1 166 ? -7.306 -11.603 -28.374 1.00 90.25 166 GLU A CA 1
ATOM 1255 C C . GLU A 1 166 ? -6.108 -11.502 -27.422 1.00 90.25 166 GLU A C 1
ATOM 1257 O O . GLU A 1 166 ? -4.974 -11.723 -27.833 1.00 90.25 166 GLU A O 1
ATOM 1262 N N . ALA A 1 167 ? -6.338 -11.250 -26.129 1.00 92.19 167 ALA A N 1
ATOM 1263 C CA . ALA A 1 167 ? -5.275 -11.196 -25.125 1.00 92.19 167 ALA A CA 1
ATOM 1264 C C . ALA A 1 167 ? -4.529 -12.534 -25.009 1.00 92.19 167 ALA A C 1
ATOM 1266 O O . ALA A 1 167 ? -3.310 -12.546 -24.868 1.00 92.19 167 ALA A O 1
ATOM 1267 N N . THR A 1 168 ? -5.242 -13.659 -25.135 1.00 90.75 168 THR A N 1
ATOM 1268 C CA . THR A 1 168 ? -4.630 -14.997 -25.160 1.00 90.75 168 THR A CA 1
ATOM 1269 C C . THR A 1 168 ? -3.769 -15.189 -26.411 1.00 90.75 168 THR A C 1
ATOM 1271 O O . THR A 1 168 ? -2.649 -15.680 -26.311 1.00 90.75 168 THR A O 1
ATOM 1274 N N . THR A 1 169 ? -4.251 -14.747 -27.576 1.00 90.19 169 THR A N 1
ATOM 1275 C CA . THR A 1 169 ? -3.491 -14.793 -28.840 1.00 90.19 169 THR A CA 1
ATOM 1276 C C . THR A 1 169 ? -2.239 -13.912 -28.770 1.00 90.19 169 THR A C 1
ATOM 1278 O O . THR A 1 169 ? -1.154 -14.335 -29.169 1.00 90.19 169 THR A O 1
ATOM 1281 N N . ASN A 1 170 ? -2.359 -12.711 -28.196 1.00 90.25 170 ASN A N 1
ATOM 1282 C CA . ASN A 1 170 ? -1.234 -11.811 -27.950 1.00 90.25 170 ASN A CA 1
ATOM 1283 C C . ASN A 1 170 ? -0.222 -12.433 -26.983 1.00 90.25 170 ASN A C 1
ATOM 1285 O O . ASN A 1 170 ? 0.980 -12.377 -27.242 1.00 90.25 170 ASN A O 1
ATOM 1289 N N . LEU A 1 171 ? -0.691 -13.069 -25.904 1.00 93.00 171 LEU A N 1
ATOM 1290 C CA . LEU A 1 171 ? 0.172 -13.787 -24.970 1.00 93.00 171 LEU A CA 1
ATOM 1291 C C . LEU A 1 171 ? 0.922 -14.922 -25.675 1.00 93.00 171 LEU A C 1
ATOM 1293 O O . LEU A 1 171 ? 2.126 -15.040 -25.479 1.00 93.00 171 LEU A O 1
ATOM 1297 N N . GLU A 1 172 ? 0.271 -15.709 -26.532 1.00 91.06 172 GLU A N 1
ATOM 1298 C CA . GLU A 1 172 ? 0.916 -16.785 -27.301 1.00 91.06 172 GLU A CA 1
ATOM 1299 C C . GLU A 1 172 ? 1.977 -16.242 -28.279 1.00 91.06 172 GLU A C 1
ATOM 1301 O O . GLU A 1 172 ? 3.111 -16.729 -28.315 1.00 91.06 172 GLU A O 1
ATOM 1306 N N . ALA A 1 173 ? 1.656 -15.177 -29.022 1.00 91.31 173 ALA A N 1
ATOM 1307 C CA . ALA A 1 173 ? 2.589 -14.543 -29.953 1.00 91.31 173 ALA A CA 1
ATOM 1308 C C . ALA A 1 173 ? 3.823 -13.970 -29.236 1.00 91.31 173 ALA A C 1
ATOM 1310 O O . ALA A 1 173 ? 4.961 -14.193 -29.661 1.00 91.3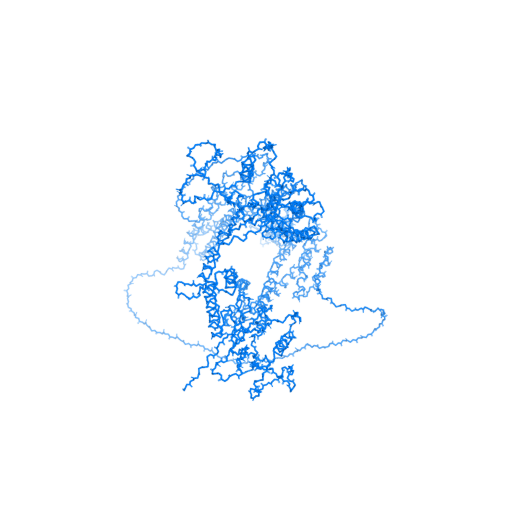1 173 ALA A O 1
ATOM 1311 N N . VAL A 1 174 ? 3.613 -13.266 -28.121 1.00 92.50 174 VAL A N 1
ATOM 1312 C CA . VAL A 1 174 ? 4.702 -12.680 -27.332 1.00 92.50 174 VAL A CA 1
ATOM 1313 C C . VAL A 1 174 ? 5.485 -13.752 -26.572 1.00 92.50 174 VAL A C 1
ATOM 1315 O O . VAL A 1 174 ? 6.701 -13.630 -26.453 1.00 92.50 174 VAL A O 1
ATOM 1318 N N . SER A 1 175 ? 4.840 -14.842 -26.145 1.00 92.12 175 SER A N 1
ATOM 1319 C CA . SER A 1 175 ? 5.512 -16.006 -25.550 1.00 92.12 175 SER A CA 1
ATOM 1320 C C . SER A 1 175 ? 6.574 -16.585 -26.484 1.00 92.12 175 SER A C 1
ATOM 1322 O O . SER A 1 175 ? 7.678 -16.915 -26.054 1.00 92.12 175 SER A O 1
ATOM 1324 N N . LYS A 1 176 ? 6.278 -16.654 -27.787 1.00 93.94 176 LYS A N 1
ATOM 1325 C CA . LYS A 1 176 ? 7.245 -17.100 -28.793 1.00 93.94 176 LYS A CA 1
ATOM 1326 C C . LYS A 1 176 ? 8.415 -16.122 -28.944 1.00 93.94 176 LYS A C 1
ATOM 1328 O O . LYS A 1 176 ? 9.566 -16.547 -28.969 1.00 93.94 176 LYS A O 1
ATOM 1333 N N . LEU A 1 177 ? 8.133 -14.818 -29.004 1.00 94.44 177 LEU A N 1
ATOM 1334 C CA . LEU A 1 177 ? 9.169 -13.784 -29.119 1.00 94.44 177 LEU A CA 1
ATOM 1335 C C . LEU A 1 177 ? 10.098 -13.757 -27.904 1.00 94.44 177 LEU A C 1
ATOM 1337 O O . LEU A 1 177 ? 11.319 -13.662 -28.067 1.00 94.44 177 LEU A O 1
ATOM 1341 N N . VAL A 1 178 ? 9.536 -13.848 -26.694 1.00 96.19 178 VAL A N 1
ATOM 1342 C CA . VAL A 1 178 ? 10.349 -13.870 -25.480 1.00 96.19 178 VAL A CA 1
ATOM 1343 C C . VAL A 1 178 ? 11.166 -15.157 -25.424 1.00 96.19 178 VAL A C 1
ATOM 1345 O O . VAL A 1 178 ? 12.373 -15.055 -25.245 1.00 96.19 178 VAL A O 1
ATOM 1348 N N . ASN A 1 179 ? 10.589 -16.321 -25.751 1.00 93.88 179 ASN A N 1
ATOM 1349 C CA . ASN A 1 179 ? 11.319 -17.587 -25.876 1.00 93.88 179 ASN A CA 1
ATOM 1350 C C . ASN A 1 179 ? 12.532 -17.483 -26.822 1.00 93.88 179 ASN A C 1
ATOM 1352 O O . ASN A 1 179 ? 13.649 -17.834 -26.439 1.00 93.88 179 ASN A O 1
ATOM 1356 N N . ASP A 1 180 ? 12.340 -16.945 -28.030 1.00 95.12 180 ASP A N 1
ATOM 1357 C CA . ASP A 1 180 ? 13.411 -16.802 -29.025 1.00 95.12 180 ASP A CA 1
ATOM 1358 C C . ASP A 1 180 ? 14.505 -15.825 -28.549 1.00 95.12 180 ASP A C 1
ATOM 1360 O O . ASP A 1 180 ? 15.706 -16.077 -28.711 1.00 95.12 180 ASP A O 1
ATOM 1364 N N . SER A 1 181 ? 14.111 -14.723 -27.902 1.00 97.25 181 SER A N 1
ATOM 1365 C CA . SER A 1 181 ? 15.062 -13.751 -27.349 1.00 97.25 181 SER A CA 1
ATOM 1366 C C . SER A 1 181 ? 15.811 -14.268 -26.118 1.00 97.25 181 SER A C 1
ATOM 1368 O O . SER A 1 181 ? 17.009 -14.021 -26.000 1.00 97.25 181 SER A O 1
ATOM 1370 N N . THR A 1 182 ? 15.164 -15.053 -25.249 1.00 97.31 182 THR A N 1
ATOM 1371 C CA . THR A 1 182 ? 15.814 -15.716 -24.112 1.00 97.31 182 THR A CA 1
ATOM 137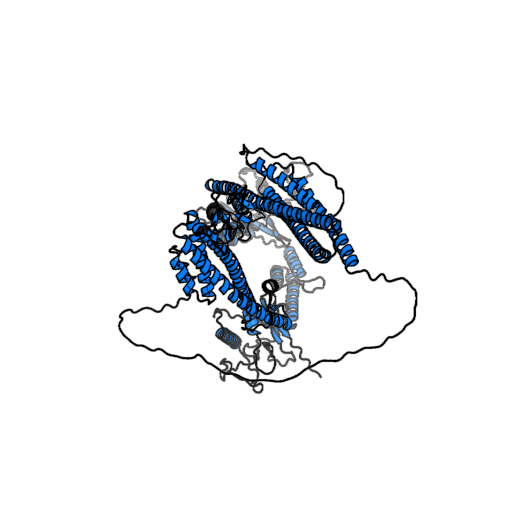2 C C . THR A 1 182 ? 16.833 -16.739 -24.609 1.00 97.31 182 THR A C 1
ATOM 1374 O O . THR A 1 182 ? 17.965 -16.742 -24.132 1.00 97.31 182 THR A O 1
ATOM 1377 N N . MET A 1 183 ? 16.498 -17.538 -25.632 1.00 96.62 183 MET A N 1
ATOM 1378 C CA . MET A 1 183 ? 17.461 -18.441 -26.281 1.00 96.62 183 MET A CA 1
ATOM 1379 C C . MET A 1 183 ? 18.667 -17.678 -26.845 1.00 96.62 183 MET A C 1
ATOM 1381 O O . MET A 1 183 ? 19.811 -18.102 -26.659 1.00 96.62 183 MET A O 1
ATOM 1385 N N . SER A 1 184 ? 18.424 -16.550 -27.520 1.00 96.56 184 SER A N 1
ATOM 1386 C CA . SER A 1 184 ? 19.486 -15.708 -28.089 1.00 96.56 184 SER A CA 1
ATOM 1387 C C . SER A 1 184 ? 20.395 -15.131 -27.001 1.00 96.56 184 SER A C 1
ATOM 1389 O O . SER A 1 184 ? 21.617 -15.164 -27.139 1.00 96.56 184 SER A O 1
ATOM 1391 N N . LEU A 1 185 ? 19.810 -14.662 -25.894 1.00 97.88 185 LEU A N 1
ATOM 1392 C CA . LEU A 1 185 ? 20.540 -14.128 -24.749 1.00 97.88 185 LEU A CA 1
ATOM 1393 C C . LEU A 1 185 ? 21.413 -15.198 -24.088 1.00 97.88 185 LEU A C 1
ATOM 1395 O O . LEU A 1 185 ? 22.609 -14.977 -23.909 1.00 97.88 185 LEU A O 1
ATOM 1399 N N . LEU A 1 186 ? 20.846 -16.366 -23.770 1.00 96.75 186 LEU A N 1
ATOM 1400 C CA . LEU A 1 186 ? 21.589 -17.465 -23.146 1.00 96.75 186 LEU A CA 1
ATOM 1401 C C . LEU A 1 186 ? 22.737 -17.940 -24.047 1.00 96.75 186 LEU A C 1
ATOM 1403 O O . LEU A 1 186 ? 23.857 -18.121 -23.574 1.00 96.75 186 LEU A O 1
ATOM 1407 N N . SER A 1 187 ? 22.499 -18.034 -25.358 1.00 95.31 187 SER A N 1
ATOM 1408 C CA . SER A 1 187 ? 23.542 -18.370 -26.336 1.00 95.31 187 SER A CA 1
ATOM 1409 C C . SER A 1 187 ? 24.667 -17.326 -26.367 1.00 95.31 187 SER A C 1
ATOM 1411 O O . SER A 1 187 ? 25.844 -17.688 -26.415 1.00 95.31 187 SER A O 1
ATOM 1413 N N . ALA A 1 188 ? 24.328 -16.032 -26.307 1.00 95.25 188 ALA A N 1
ATOM 1414 C CA . ALA A 1 188 ? 25.311 -14.951 -26.270 1.00 95.25 188 ALA A CA 1
ATOM 1415 C C . ALA A 1 188 ? 26.127 -14.950 -24.964 1.00 95.25 188 ALA A C 1
ATOM 1417 O O . ALA A 1 188 ? 27.348 -14.792 -25.006 1.00 95.25 188 ALA A O 1
ATOM 1418 N N . ILE A 1 189 ? 25.480 -15.195 -23.819 1.00 95.62 189 ILE A N 1
ATOM 1419 C CA . ILE A 1 189 ? 26.143 -15.349 -22.515 1.00 95.62 189 ILE A CA 1
ATOM 1420 C C . ILE A 1 189 ? 27.140 -16.515 -22.559 1.00 95.62 189 ILE A C 1
ATOM 1422 O O . ILE A 1 189 ? 28.312 -16.337 -22.216 1.00 95.62 189 ILE A O 1
ATOM 1426 N N . SER A 1 190 ? 26.719 -17.686 -23.049 1.00 93.38 190 SER A N 1
ATOM 1427 C CA . SER A 1 190 ? 27.602 -18.849 -23.200 1.00 93.38 190 SER A CA 1
ATOM 1428 C C . SER A 1 190 ? 28.794 -18.561 -24.119 1.00 93.38 190 SER A C 1
ATOM 1430 O O . SER A 1 190 ? 29.915 -18.963 -23.804 1.00 93.38 190 SER A O 1
ATOM 1432 N N . ALA A 1 191 ? 28.593 -17.827 -25.221 1.00 91.06 191 ALA A N 1
ATOM 1433 C CA . ALA A 1 191 ? 29.662 -17.479 -26.161 1.00 91.06 191 ALA A CA 1
ATOM 1434 C C . ALA A 1 191 ? 30.714 -16.526 -25.565 1.00 91.06 191 ALA A C 1
ATOM 1436 O O . ALA A 1 191 ? 31.892 -16.618 -25.910 1.00 91.06 191 ALA A O 1
ATOM 1437 N N . MET A 1 192 ? 30.313 -15.628 -24.662 1.00 92.62 192 MET A N 1
ATOM 1438 C CA . MET A 1 192 ? 31.221 -14.662 -24.031 1.00 92.62 192 MET A CA 1
ATOM 1439 C C . MET A 1 192 ? 31.940 -15.181 -22.789 1.00 92.62 192 MET A C 1
ATOM 1441 O O . MET A 1 192 ? 32.901 -14.564 -22.325 1.00 92.62 192 MET A O 1
ATOM 1445 N N . LYS A 1 193 ? 31.495 -16.312 -22.239 1.00 87.50 193 LYS A N 1
ATOM 1446 C CA . LYS A 1 193 ? 31.955 -16.854 -20.955 1.00 87.50 193 LYS A CA 1
ATOM 1447 C C . LYS A 1 193 ? 33.483 -16.910 -20.806 1.00 87.50 193 LYS A C 1
ATOM 1449 O O . LYS A 1 193 ? 33.998 -16.674 -19.717 1.00 87.50 193 LYS A O 1
ATOM 1454 N N . SER A 1 194 ? 34.214 -17.218 -21.879 1.00 85.75 194 SER A N 1
ATOM 1455 C CA . SER A 1 194 ? 35.671 -17.413 -21.846 1.00 85.75 194 SER A CA 1
ATOM 1456 C C . SER A 1 194 ? 36.493 -16.121 -21.768 1.00 85.75 194 SER A C 1
ATOM 1458 O O . SER A 1 194 ? 37.674 -16.191 -21.433 1.00 85.75 194 SER A O 1
ATOM 1460 N N . PHE A 1 195 ? 35.901 -14.957 -22.047 1.00 88.44 195 PHE A N 1
ATOM 1461 C CA . PHE A 1 195 ? 36.603 -13.665 -22.059 1.00 88.44 195 PHE A CA 1
ATOM 1462 C C . PHE A 1 195 ? 35.843 -12.533 -21.349 1.00 88.44 195 PHE A C 1
ATOM 1464 O O . PHE A 1 195 ? 36.265 -11.379 -21.424 1.00 88.44 195 PHE A O 1
ATOM 1471 N N . ALA A 1 196 ? 34.751 -12.849 -20.651 1.00 90.38 196 ALA A N 1
ATOM 1472 C CA . ALA A 1 196 ? 33.982 -11.883 -19.879 1.00 90.38 196 ALA A CA 1
ATOM 1473 C C . ALA A 1 196 ? 34.774 -11.327 -18.685 1.00 90.38 196 ALA A C 1
ATOM 1475 O O . ALA A 1 196 ? 35.446 -12.073 -17.963 1.00 90.38 196 ALA A O 1
ATOM 1476 N N . THR A 1 197 ? 34.658 -10.019 -18.451 1.00 91.00 197 THR A N 1
ATOM 1477 C CA . THR A 1 197 ? 35.188 -9.361 -17.247 1.00 91.00 197 THR A CA 1
ATOM 1478 C C . THR A 1 197 ? 34.401 -9.778 -15.998 1.00 91.00 197 THR A C 1
ATOM 1480 O O . THR A 1 197 ? 33.291 -10.297 -16.101 1.00 91.00 197 THR A O 1
ATOM 1483 N N . GLU A 1 198 ? 34.939 -9.544 -14.796 1.00 88.12 198 GLU A N 1
ATOM 1484 C CA . GLU A 1 198 ? 34.211 -9.837 -13.545 1.00 88.12 198 GLU A CA 1
ATOM 1485 C C . GLU A 1 198 ? 32.885 -9.063 -13.439 1.00 88.12 198 GLU A C 1
ATOM 1487 O O . GLU A 1 198 ? 31.877 -9.606 -12.993 1.00 88.12 198 GLU A O 1
ATOM 1492 N N . GLU A 1 199 ? 32.856 -7.825 -13.937 1.00 88.69 199 GLU A N 1
ATOM 1493 C CA . GLU A 1 199 ? 31.641 -7.007 -14.032 1.00 88.69 199 GLU A CA 1
ATOM 1494 C C . GLU A 1 199 ? 30.601 -7.656 -14.959 1.00 88.69 199 GLU A C 1
ATOM 1496 O O . GLU A 1 199 ? 29.439 -7.810 -14.579 1.00 88.69 199 GLU A O 1
ATOM 1501 N N . GLN A 1 200 ? 31.029 -8.126 -16.136 1.00 91.38 200 GLN A N 1
ATOM 1502 C CA . GLN A 1 200 ? 30.158 -8.832 -17.079 1.00 91.38 200 GLN A CA 1
ATOM 1503 C C . GLN A 1 200 ? 29.662 -10.168 -16.512 1.00 91.38 200 GLN A C 1
ATOM 1505 O O . GLN A 1 200 ? 28.506 -10.521 -16.707 1.00 91.38 200 GLN A O 1
ATOM 1510 N N . LYS A 1 201 ? 30.481 -10.906 -15.752 1.00 91.31 201 LYS A N 1
ATOM 1511 C CA . LYS A 1 201 ? 30.047 -12.150 -15.088 1.00 91.31 201 LYS A CA 1
ATOM 1512 C C . LYS A 1 201 ? 28.942 -11.901 -14.058 1.00 91.31 201 LYS A C 1
ATOM 1514 O O . LYS A 1 201 ? 27.998 -12.692 -13.962 1.00 91.31 201 LYS A O 1
ATOM 1519 N N . ALA A 1 202 ? 29.036 -10.806 -13.303 1.00 90.81 202 ALA A N 1
ATOM 1520 C CA . ALA A 1 202 ? 27.981 -10.403 -12.379 1.00 90.81 202 ALA A CA 1
ATOM 1521 C C . ALA A 1 202 ? 26.686 -10.051 -13.134 1.00 90.81 202 ALA A C 1
ATOM 1523 O O . ALA A 1 202 ? 25.605 -10.498 -12.747 1.00 90.81 202 ALA A O 1
ATOM 1524 N N . GLU A 1 203 ? 26.791 -9.317 -14.245 1.00 93.12 203 GLU A N 1
ATOM 1525 C CA . GLU A 1 203 ? 25.653 -9.010 -15.118 1.00 93.12 203 GLU A CA 1
ATOM 1526 C C . GLU A 1 203 ? 25.027 -10.274 -15.725 1.00 93.12 203 GLU A C 1
ATOM 1528 O O . GLU A 1 203 ? 23.807 -10.441 -15.680 1.00 93.12 203 GLU A O 1
ATOM 1533 N N . PHE A 1 204 ? 25.838 -11.222 -16.202 1.00 94.81 204 PHE A N 1
ATOM 1534 C CA . PHE A 1 204 ? 25.344 -12.493 -16.734 1.00 94.81 204 PHE A CA 1
ATOM 1535 C C . PHE A 1 204 ? 24.587 -13.278 -15.675 1.00 94.81 204 PHE A C 1
ATOM 1537 O O . PHE A 1 204 ? 23.555 -13.859 -15.984 1.00 94.81 204 PHE A O 1
ATOM 1544 N N . THR A 1 205 ? 25.043 -13.265 -14.422 1.00 93.44 205 THR A N 1
ATOM 1545 C CA . THR A 1 205 ? 24.339 -13.940 -13.323 1.00 93.44 205 THR A CA 1
ATOM 1546 C C . THR A 1 205 ? 22.945 -13.348 -13.105 1.00 93.44 205 THR A C 1
ATOM 1548 O O . THR A 1 205 ? 21.971 -14.095 -12.980 1.00 93.44 205 THR A O 1
ATOM 1551 N N . LYS A 1 206 ? 22.819 -12.013 -13.137 1.00 95.19 206 LYS A N 1
ATOM 1552 C CA . LYS A 1 206 ? 21.521 -11.324 -13.037 1.00 95.19 206 LYS A CA 1
ATOM 1553 C C . LYS A 1 206 ? 20.599 -11.695 -14.200 1.00 95.19 206 LYS A C 1
ATOM 1555 O O . LYS A 1 206 ? 19.482 -12.150 -13.970 1.00 95.19 206 LYS A O 1
ATOM 1560 N N . LEU A 1 207 ? 21.092 -11.578 -15.432 1.00 95.88 207 LEU A N 1
ATOM 1561 C CA . LEU A 1 207 ? 20.322 -11.872 -16.644 1.00 95.88 207 LEU A CA 1
ATOM 1562 C C . LEU A 1 207 ? 19.924 -13.346 -16.749 1.00 95.88 207 LEU A C 1
ATOM 1564 O O . LEU A 1 207 ? 18.815 -13.657 -17.165 1.00 95.88 207 LEU A O 1
ATOM 1568 N N . THR A 1 208 ? 20.794 -14.260 -16.328 1.00 95.38 208 THR A N 1
ATOM 1569 C CA . THR A 1 208 ? 20.515 -15.704 -16.315 1.00 95.38 208 THR A CA 1
ATOM 1570 C C . THR A 1 208 ? 19.444 -16.043 -15.276 1.00 95.38 208 THR A C 1
ATOM 1572 O O . THR A 1 208 ? 18.561 -16.859 -15.532 1.00 95.38 208 THR A O 1
ATOM 1575 N N . THR A 1 209 ? 19.459 -15.364 -14.126 1.00 95.50 209 THR A N 1
ATOM 1576 C CA . THR A 1 209 ? 18.397 -15.486 -13.114 1.00 95.50 209 THR A CA 1
ATOM 1577 C C . THR A 1 209 ? 17.062 -14.966 -13.647 1.00 95.50 209 THR A C 1
ATOM 1579 O O . THR A 1 209 ? 16.040 -15.636 -13.513 1.00 95.50 209 THR A O 1
ATOM 1582 N N . GLN A 1 210 ? 17.071 -13.811 -14.312 1.00 95.19 210 GLN A N 1
ATOM 1583 C CA . GLN A 1 210 ? 15.887 -13.233 -14.950 1.00 95.19 210 GLN A CA 1
ATOM 1584 C C . GLN A 1 210 ? 15.336 -14.140 -16.062 1.00 95.19 210 GLN A C 1
ATOM 1586 O O . GLN A 1 210 ? 14.137 -14.410 -16.102 1.00 95.19 210 GLN A O 1
ATOM 1591 N N . ALA A 1 211 ? 16.210 -14.692 -16.907 1.00 96.00 211 ALA A N 1
ATOM 1592 C CA . ALA A 1 211 ? 15.854 -15.681 -17.919 1.00 96.00 211 ALA A CA 1
ATOM 1593 C C . ALA A 1 211 ? 15.207 -16.928 -17.299 1.00 96.00 211 ALA A C 1
ATOM 1595 O O . ALA A 1 211 ? 14.210 -17.413 -17.825 1.00 96.00 211 ALA A O 1
ATOM 1596 N N . ASN A 1 212 ? 15.712 -17.415 -16.159 1.00 95.62 212 ASN A N 1
ATOM 1597 C CA . ASN A 1 212 ? 15.112 -18.551 -15.458 1.00 95.62 212 ASN A CA 1
ATOM 1598 C C . ASN A 1 212 ? 13.681 -18.249 -14.978 1.00 95.62 212 ASN A C 1
ATOM 1600 O O . ASN A 1 212 ? 12.778 -19.057 -15.173 1.00 95.62 212 ASN A O 1
ATOM 1604 N N . ILE A 1 213 ? 13.436 -17.055 -14.428 1.00 94.88 213 ILE A N 1
ATOM 1605 C CA . ILE A 1 213 ? 12.080 -16.622 -14.043 1.00 94.88 213 ILE A CA 1
ATOM 1606 C C . ILE A 1 213 ? 11.143 -16.626 -15.262 1.00 94.88 213 ILE A C 1
ATOM 1608 O O . ILE A 1 213 ? 10.026 -17.141 -15.186 1.00 94.88 213 ILE A O 1
ATOM 1612 N N . VAL A 1 214 ? 11.605 -16.101 -16.401 1.00 94.94 214 VAL A N 1
ATOM 1613 C CA . VAL A 1 214 ? 10.837 -16.097 -17.656 1.00 94.94 214 VAL A CA 1
ATOM 1614 C C . VAL A 1 214 ? 10.560 -17.518 -18.151 1.00 94.94 214 VAL A C 1
ATOM 1616 O O . VAL A 1 214 ? 9.441 -17.797 -18.571 1.00 94.94 214 VAL A O 1
ATOM 1619 N N . ILE A 1 215 ? 11.527 -18.434 -18.052 1.00 95.12 215 ILE A N 1
ATOM 1620 C CA . ILE A 1 215 ? 11.352 -19.855 -18.393 1.00 95.12 215 ILE A CA 1
ATOM 1621 C C . ILE A 1 215 ? 10.221 -20.475 -17.566 1.00 95.12 215 ILE A C 1
ATOM 1623 O O . ILE A 1 215 ? 9.324 -21.107 -18.122 1.00 95.12 215 ILE A O 1
ATOM 1627 N N . HIS A 1 216 ? 10.202 -20.249 -16.252 1.00 93.69 216 HIS A N 1
ATOM 1628 C CA . HIS A 1 216 ? 9.117 -20.739 -15.401 1.00 93.69 216 HIS A CA 1
ATOM 1629 C C . HIS A 1 216 ? 7.754 -20.141 -15.784 1.00 93.69 216 HIS A C 1
ATOM 1631 O O . HIS A 1 216 ? 6.757 -20.864 -15.827 1.00 93.69 216 HIS A O 1
ATOM 1637 N N . ALA A 1 217 ? 7.702 -18.847 -16.108 1.00 91.81 217 ALA A N 1
ATOM 1638 C CA . ALA A 1 217 ? 6.465 -18.189 -16.520 1.00 91.81 217 ALA A CA 1
ATOM 1639 C C . ALA A 1 217 ? 5.955 -18.685 -17.889 1.00 91.81 217 ALA A C 1
ATOM 1641 O O . ALA A 1 217 ? 4.760 -18.929 -18.051 1.00 91.81 217 ALA A O 1
ATOM 1642 N N . LEU A 1 218 ? 6.852 -18.915 -18.853 1.00 91.62 218 LEU A N 1
ATOM 1643 C CA . LEU A 1 218 ? 6.535 -19.530 -20.147 1.00 91.62 218 LEU A CA 1
ATOM 1644 C C . LEU A 1 218 ? 5.978 -20.946 -19.978 1.00 91.62 218 LEU A C 1
ATOM 1646 O O . LEU A 1 218 ? 4.981 -21.305 -20.606 1.00 91.62 218 LEU A O 1
ATOM 1650 N N . LYS A 1 219 ? 6.579 -21.733 -19.083 1.00 93.75 219 LYS A N 1
ATOM 1651 C CA . LYS A 1 219 ? 6.113 -23.081 -18.751 1.00 93.75 219 LYS A CA 1
ATOM 1652 C C . LYS A 1 219 ? 4.708 -23.061 -18.149 1.00 93.75 219 LYS A C 1
ATOM 1654 O O . LYS A 1 219 ? 3.867 -23.867 -18.538 1.00 93.75 219 LYS A O 1
ATOM 1659 N N . ALA A 1 220 ? 4.423 -22.106 -17.261 1.00 89.19 220 ALA A N 1
ATOM 1660 C CA . ALA A 1 220 ? 3.081 -21.892 -16.716 1.00 89.19 220 ALA A CA 1
ATOM 1661 C C . ALA A 1 220 ? 2.063 -21.462 -17.792 1.00 89.19 220 ALA A C 1
ATOM 1663 O O . ALA A 1 220 ? 0.892 -21.825 -17.705 1.00 89.19 220 ALA A O 1
ATOM 1664 N N . ALA A 1 221 ? 2.511 -20.754 -18.833 1.00 84.56 221 ALA A N 1
ATOM 1665 C CA . ALA A 1 221 ? 1.709 -20.416 -20.009 1.00 84.56 221 ALA A CA 1
ATOM 1666 C C . ALA A 1 221 ? 1.544 -21.583 -21.012 1.00 84.56 221 ALA A C 1
ATOM 1668 O O . ALA A 1 221 ? 0.890 -21.417 -22.040 1.00 84.56 221 ALA A O 1
ATOM 1669 N N . GLY A 1 222 ? 2.106 -22.767 -20.730 1.00 89.19 222 GLY A N 1
ATOM 1670 C CA . GLY A 1 222 ? 1.989 -23.962 -21.574 1.00 89.19 222 GLY A CA 1
ATOM 1671 C C . GLY A 1 222 ? 2.974 -24.022 -22.746 1.00 89.19 222 GLY A C 1
ATOM 1672 O O . GLY A 1 222 ? 2.789 -24.830 -23.656 1.00 89.19 222 GLY A O 1
ATOM 1673 N N . VAL A 1 223 ? 4.012 -23.185 -22.745 1.00 89.81 223 VAL A N 1
ATOM 1674 C CA . VAL A 1 223 ? 5.067 -23.188 -23.768 1.00 89.81 223 VAL A CA 1
ATOM 1675 C C . VAL A 1 223 ? 6.075 -24.298 -23.465 1.00 89.81 223 VAL A C 1
ATOM 1677 O O . VAL A 1 223 ? 6.470 -24.488 -22.315 1.00 89.81 223 VAL A O 1
ATOM 1680 N N . ASP A 1 224 ? 6.525 -25.024 -24.491 1.00 90.44 224 ASP A N 1
ATOM 1681 C CA . ASP A 1 224 ? 7.616 -25.997 -24.354 1.00 90.44 224 ASP A CA 1
ATOM 1682 C C . ASP A 1 224 ? 8.957 -25.276 -24.148 1.00 90.44 224 ASP A C 1
ATOM 1684 O O . ASP A 1 224 ? 9.543 -24.729 -25.084 1.00 90.44 224 ASP A O 1
ATOM 1688 N N . THR A 1 225 ? 9.446 -25.285 -22.907 1.00 94.44 225 THR A N 1
ATOM 1689 C CA . THR A 1 225 ? 10.690 -24.626 -22.491 1.00 94.44 225 THR A CA 1
ATOM 1690 C C . THR A 1 225 ? 11.900 -25.556 -22.431 1.00 94.44 225 THR A C 1
ATOM 1692 O O . THR A 1 225 ? 12.967 -25.127 -21.997 1.00 94.44 225 THR A O 1
ATOM 1695 N N . SER A 1 226 ? 11.789 -26.812 -22.876 1.00 92.94 226 SER A N 1
ATOM 1696 C CA . SER A 1 226 ? 12.862 -27.816 -22.754 1.00 92.94 226 SER A CA 1
ATOM 1697 C C . SER A 1 226 ? 14.215 -27.336 -23.304 1.00 92.94 226 SER A C 1
ATOM 1699 O O . SER A 1 226 ? 15.246 -27.440 -22.641 1.00 92.94 226 SER A O 1
ATOM 1701 N N . LYS A 1 227 ? 14.212 -26.709 -24.487 1.00 93.81 227 LYS A N 1
ATOM 1702 C CA . LYS A 1 227 ? 15.426 -26.156 -25.116 1.00 93.81 227 LYS A CA 1
ATOM 1703 C C . LYS A 1 227 ? 16.030 -24.981 -24.345 1.00 93.81 227 LYS A C 1
ATOM 1705 O O . LYS A 1 227 ? 17.250 -24.831 -24.345 1.00 93.81 227 LYS A O 1
ATOM 1710 N N . LEU A 1 228 ? 15.196 -24.162 -23.705 1.00 94.25 228 LEU A N 1
ATOM 1711 C CA . LEU A 1 228 ? 15.646 -23.051 -22.867 1.00 94.25 228 LEU A CA 1
ATOM 1712 C C . LEU A 1 228 ? 16.291 -23.559 -21.581 1.00 94.25 228 LEU A C 1
ATOM 1714 O O . LEU A 1 228 ? 17.349 -23.069 -21.202 1.00 94.25 228 LEU A O 1
ATOM 1718 N N . GLU A 1 229 ? 15.687 -24.562 -20.942 1.00 94.25 229 GLU A N 1
ATOM 1719 C CA . GLU A 1 229 ? 16.236 -25.204 -19.744 1.00 94.25 229 GLU A CA 1
ATOM 1720 C C . GLU A 1 229 ? 17.617 -25.824 -20.034 1.00 94.25 229 GLU A C 1
ATOM 1722 O O . GLU A 1 229 ? 18.536 -25.716 -19.220 1.00 94.25 229 GLU A O 1
ATOM 1727 N N . ASP A 1 230 ? 17.808 -26.412 -21.217 1.00 94.19 230 ASP A N 1
ATOM 1728 C CA . ASP A 1 230 ? 19.109 -26.941 -21.640 1.00 94.19 230 ASP A CA 1
ATOM 1729 C C . ASP A 1 230 ? 20.121 -25.844 -22.001 1.00 94.19 230 ASP A C 1
ATOM 1731 O O . ASP A 1 230 ? 21.298 -25.964 -21.654 1.00 94.19 230 ASP A O 1
ATOM 1735 N N . ALA A 1 231 ? 19.690 -24.756 -22.650 1.00 94.31 231 ALA A N 1
ATOM 1736 C CA . ALA A 1 231 ? 20.546 -23.595 -22.906 1.00 94.31 231 ALA A CA 1
ATOM 1737 C C . ALA A 1 231 ? 20.981 -22.907 -21.602 1.00 94.31 231 ALA A C 1
ATOM 1739 O O . ALA A 1 231 ? 22.131 -22.491 -21.477 1.00 94.31 231 ALA A O 1
ATOM 1740 N N . LEU A 1 232 ? 20.092 -22.846 -20.606 1.00 94.81 232 LEU A N 1
ATOM 1741 C CA . LEU A 1 232 ? 20.376 -22.298 -19.283 1.00 94.81 232 LEU A CA 1
ATOM 1742 C C . LEU A 1 232 ? 21.495 -23.089 -18.599 1.00 94.81 232 LEU A C 1
ATOM 1744 O O . LEU A 1 232 ? 22.464 -22.497 -18.124 1.00 94.81 232 LEU A O 1
ATOM 1748 N N . LYS A 1 233 ? 21.421 -24.427 -18.627 1.00 93.12 233 LYS A N 1
ATOM 1749 C CA . LYS A 1 233 ? 22.478 -25.308 -18.098 1.00 93.12 233 LYS A CA 1
ATOM 1750 C C . LYS A 1 233 ? 23.820 -25.082 -18.799 1.00 93.12 233 LYS A C 1
ATOM 1752 O O . LYS A 1 233 ? 24.848 -25.063 -18.134 1.00 93.12 233 LYS A O 1
ATOM 1757 N N . GLN A 1 234 ? 23.818 -24.849 -20.115 1.00 92.38 234 GLN A N 1
ATOM 1758 C CA . GLN A 1 234 ? 25.035 -24.598 -20.904 1.00 92.38 234 GLN A CA 1
ATOM 1759 C C . GLN A 1 234 ? 25.738 -23.268 -20.584 1.00 92.38 234 GLN A C 1
ATOM 1761 O O . GLN A 1 234 ? 26.854 -23.037 -21.053 1.00 92.38 234 GLN A O 1
ATOM 1766 N N . THR A 1 235 ? 25.127 -22.376 -19.799 1.00 91.62 235 THR A N 1
ATOM 1767 C CA . THR A 1 235 ? 25.821 -21.176 -19.305 1.00 91.62 235 THR A CA 1
ATOM 1768 C C . THR A 1 235 ? 26.829 -21.499 -18.191 1.00 91.62 235 THR A C 1
ATOM 1770 O O . THR A 1 235 ? 27.757 -20.721 -17.964 1.00 91.62 235 THR A O 1
ATOM 1773 N N . ASP A 1 236 ? 26.681 -22.648 -17.509 1.00 89.75 236 ASP A N 1
ATOM 1774 C CA . ASP A 1 236 ? 27.365 -23.030 -16.258 1.00 89.75 236 ASP A CA 1
ATOM 1775 C C . ASP A 1 236 ? 27.270 -21.979 -15.132 1.00 89.75 236 ASP A C 1
ATOM 1777 O O . ASP A 1 236 ? 28.085 -21.959 -14.204 1.00 89.75 236 ASP A O 1
ATOM 1781 N N . ILE A 1 237 ? 26.290 -21.079 -15.200 1.00 90.88 237 ILE A N 1
ATOM 1782 C CA . ILE A 1 237 ? 26.008 -20.113 -14.141 1.00 90.88 237 ILE A CA 1
ATOM 1783 C C . ILE A 1 237 ? 25.049 -20.781 -13.156 1.00 90.88 237 ILE A C 1
ATOM 1785 O O . ILE A 1 237 ? 23.976 -21.250 -13.532 1.00 90.88 237 ILE A O 1
ATOM 1789 N N . LYS A 1 238 ? 25.429 -20.832 -11.874 1.00 87.25 238 LYS A N 1
ATOM 1790 C CA . LYS A 1 238 ? 24.545 -21.339 -10.818 1.00 87.25 238 LYS A CA 1
ATOM 1791 C C . LYS A 1 238 ? 23.405 -20.349 -10.603 1.00 87.25 238 LYS A C 1
ATOM 1793 O O . LYS A 1 238 ? 23.624 -19.273 -10.054 1.00 87.25 238 LYS A O 1
ATOM 1798 N N . VAL A 1 239 ? 22.205 -20.726 -11.026 1.00 87.12 239 VAL A N 1
ATOM 1799 C CA . VAL A 1 239 ? 20.983 -19.964 -10.760 1.00 87.12 239 VAL A CA 1
ATOM 1800 C C . VAL A 1 239 ? 20.369 -20.472 -9.452 1.00 87.12 239 VAL A C 1
ATOM 1802 O O . VAL A 1 239 ? 20.332 -21.689 -9.259 1.00 87.12 239 VAL A O 1
ATOM 1805 N N . PRO A 1 240 ? 19.921 -19.593 -8.536 1.00 80.38 240 PRO A N 1
ATOM 1806 C CA . PRO A 1 240 ? 19.182 -20.022 -7.354 1.00 80.38 240 PRO A CA 1
ATOM 1807 C C . PRO A 1 240 ? 17.922 -20.797 -7.756 1.00 80.38 240 PRO A C 1
ATOM 1809 O O . PRO A 1 240 ? 17.237 -20.441 -8.717 1.00 80.38 240 PRO A O 1
ATOM 1812 N N . GLU A 1 241 ? 17.640 -21.867 -7.018 1.00 78.56 241 GLU A N 1
ATOM 1813 C CA . GLU A 1 241 ? 16.432 -22.667 -7.194 1.00 78.56 241 GLU A CA 1
ATOM 1814 C C . GLU A 1 241 ? 15.219 -21.800 -6.835 1.00 78.56 241 GLU A C 1
ATOM 1816 O O . GLU A 1 241 ? 15.156 -21.214 -5.753 1.00 78.56 241 GLU A O 1
ATOM 1821 N N . ILE A 1 242 ? 14.294 -21.635 -7.782 1.00 76.44 242 ILE A N 1
ATOM 1822 C CA . ILE A 1 242 ? 13.079 -20.851 -7.565 1.00 76.44 242 ILE A CA 1
ATOM 1823 C C . ILE A 1 242 ? 12.095 -21.777 -6.858 1.00 76.44 242 ILE A C 1
ATOM 1825 O O . ILE A 1 242 ? 11.606 -22.729 -7.467 1.00 76.44 242 ILE A O 1
ATOM 1829 N N . GLU A 1 243 ? 11.807 -21.505 -5.584 1.00 64.62 243 GLU A N 1
ATOM 1830 C CA . GLU A 1 243 ? 10.736 -22.187 -4.859 1.00 64.62 243 GLU A CA 1
ATOM 1831 C C . GLU A 1 243 ? 9.420 -21.945 -5.606 1.00 64.62 243 GLU A C 1
ATOM 1833 O O . GLU A 1 243 ? 8.857 -20.848 -5.597 1.00 64.62 243 GLU A O 1
ATOM 1838 N N . THR A 1 244 ? 8.936 -22.960 -6.321 1.00 51.41 244 THR A N 1
ATOM 1839 C CA . THR A 1 244 ? 7.601 -22.907 -6.912 1.00 51.41 244 THR A CA 1
ATOM 1840 C C . THR A 1 244 ? 6.597 -22.774 -5.769 1.00 51.41 244 THR A C 1
ATOM 1842 O O . THR A 1 244 ? 6.663 -23.600 -4.854 1.00 51.41 244 THR A O 1
ATOM 1845 N N . PRO A 1 245 ? 5.671 -21.795 -5.790 1.00 42.44 245 PRO A N 1
ATOM 1846 C CA . PRO A 1 245 ? 4.642 -21.670 -4.768 1.00 42.44 245 PRO A CA 1
ATOM 1847 C C . PRO A 1 245 ? 3.905 -23.001 -4.640 1.00 42.44 245 PRO A C 1
ATOM 1849 O O . PRO A 1 245 ? 3.227 -23.435 -5.573 1.00 42.44 245 PRO A O 1
ATOM 1852 N N . GLY A 1 246 ? 4.106 -23.682 -3.512 1.00 35.91 246 GLY A N 1
ATOM 1853 C CA . GLY A 1 246 ? 3.488 -24.969 -3.252 1.00 35.91 246 GLY A CA 1
ATOM 1854 C C . GLY A 1 246 ? 1.977 -24.827 -3.360 1.00 35.91 246 GLY A C 1
ATOM 1855 O O . GLY A 1 246 ? 1.359 -24.067 -2.616 1.00 35.91 246 GLY A O 1
ATOM 1856 N N . THR A 1 247 ? 1.374 -25.566 -4.286 1.00 36.41 247 THR A N 1
ATOM 1857 C CA . THR A 1 247 ? -0.053 -25.881 -4.255 1.00 36.41 247 THR A CA 1
ATOM 1858 C C . THR A 1 247 ? -0.331 -26.637 -2.960 1.00 36.41 247 THR A C 1
ATOM 1860 O O . THR A 1 247 ? -0.191 -27.857 -2.895 1.00 36.41 247 THR A O 1
ATOM 1863 N N . GLY A 1 248 ? -0.663 -25.891 -1.906 1.00 34.56 248 GLY A N 1
ATOM 1864 C CA . GLY A 1 248 ? -1.102 -26.408 -0.619 1.00 34.56 248 GLY A CA 1
ATOM 1865 C C . GLY A 1 248 ? -2.446 -27.108 -0.768 1.00 34.56 248 GLY A C 1
ATOM 1866 O O . GLY A 1 248 ? -3.498 -26.486 -0.674 1.00 34.56 248 GLY A O 1
ATOM 1867 N N . GLY A 1 249 ? -2.390 -28.410 -1.022 1.00 31.23 249 GLY A N 1
ATOM 1868 C CA . GLY A 1 249 ? -3.508 -29.338 -0.942 1.00 31.23 249 GLY A CA 1
ATOM 1869 C C . GLY A 1 249 ? -3.000 -30.617 -0.298 1.00 31.23 249 GLY A C 1
ATOM 1870 O O . GLY A 1 249 ? -2.520 -31.511 -0.988 1.00 31.23 249 GLY A O 1
ATOM 1871 N N . GLY A 1 250 ? -3.037 -30.663 1.033 1.00 33.84 250 GLY A N 1
ATOM 1872 C CA . GLY A 1 250 ? -2.709 -31.856 1.798 1.00 33.84 250 GLY A CA 1
ATOM 1873 C C . GLY A 1 250 ? -3.801 -32.909 1.643 1.00 33.84 250 GLY A C 1
ATOM 1874 O O . GLY A 1 250 ? -4.943 -32.688 2.034 1.00 33.84 250 GLY A O 1
ATOM 1875 N N . THR A 1 251 ? -3.429 -34.071 1.123 1.00 31.86 251 THR A N 1
ATOM 1876 C CA . THR A 1 251 ? -4.086 -35.335 1.455 1.00 31.86 251 THR A CA 1
ATOM 1877 C C . THR A 1 251 ? -2.999 -36.277 1.934 1.00 31.86 251 THR A C 1
ATOM 1879 O O . THR A 1 251 ? -2.194 -36.771 1.144 1.00 31.86 251 THR A O 1
ATOM 1882 N N . GLU A 1 252 ? -2.947 -36.477 3.246 1.00 34.31 252 GLU A N 1
ATOM 1883 C CA . GLU A 1 252 ? -2.152 -37.533 3.850 1.00 34.31 252 GLU A CA 1
ATOM 1884 C C . GLU A 1 252 ? -2.712 -38.893 3.422 1.00 34.31 252 GLU A C 1
ATOM 1886 O O . GLU A 1 252 ? -3.919 -39.137 3.455 1.00 34.31 252 GLU A O 1
ATOM 1891 N N . THR A 1 253 ? -1.836 -39.819 3.044 1.00 32.25 253 THR A N 1
ATOM 1892 C CA . THR A 1 253 ? -2.120 -41.249 3.183 1.00 32.25 253 THR A CA 1
ATOM 1893 C C . THR A 1 253 ? -0.835 -41.947 3.640 1.00 32.25 253 THR A C 1
ATOM 1895 O O . THR A 1 253 ? 0.224 -41.666 3.071 1.00 32.25 253 THR A O 1
ATOM 1898 N N . PRO A 1 254 ? -0.877 -42.802 4.682 1.00 40.12 254 PRO A N 1
ATOM 1899 C CA . PRO A 1 254 ? 0.321 -43.325 5.334 1.00 40.12 254 PRO A CA 1
ATOM 1900 C C . PRO A 1 254 ? 1.009 -44.397 4.491 1.00 40.12 254 PRO A C 1
ATOM 1902 O O . PRO A 1 254 ? 0.361 -45.203 3.825 1.00 40.12 254 PRO A O 1
ATOM 1905 N N . GLY A 1 255 ? 2.338 -44.403 4.548 1.00 34.25 255 GLY A N 1
ATOM 1906 C CA . GLY A 1 255 ? 3.176 -45.280 3.746 1.00 34.25 255 GLY A CA 1
ATOM 1907 C C . GLY A 1 255 ? 3.215 -46.741 4.189 1.00 34.25 255 GLY A C 1
ATOM 1908 O O . GLY A 1 255 ? 2.975 -47.080 5.342 1.00 34.25 255 GLY A O 1
ATOM 1909 N N . THR A 1 256 ? 3.673 -47.575 3.259 1.00 31.23 256 THR A N 1
ATOM 1910 C CA . THR A 1 256 ? 4.418 -48.812 3.518 1.00 31.23 256 THR A CA 1
ATOM 1911 C C . THR A 1 256 ? 5.400 -49.008 2.371 1.00 31.23 256 THR A C 1
ATOM 1913 O O . THR A 1 256 ? 5.019 -48.917 1.205 1.00 31.23 256 THR A O 1
ATOM 1916 N N . GLY A 1 257 ? 6.672 -49.211 2.704 1.00 34.09 257 GLY A N 1
ATOM 1917 C CA . GLY A 1 257 ? 7.748 -49.331 1.730 1.00 34.09 257 GLY A CA 1
ATOM 1918 C C . GLY A 1 257 ? 7.939 -50.729 1.142 1.00 34.09 257 GLY A C 1
ATOM 1919 O O . GLY A 1 257 ? 7.246 -51.684 1.479 1.00 34.09 257 GLY A O 1
ATOM 1920 N N . THR A 1 258 ? 9.027 -50.786 0.372 1.00 35.34 258 THR A N 1
ATOM 1921 C CA . THR A 1 258 ? 9.859 -51.933 -0.032 1.00 35.34 258 THR A CA 1
ATOM 1922 C C . THR A 1 258 ? 9.587 -52.600 -1.394 1.00 35.34 258 THR A C 1
ATOM 1924 O O . THR A 1 258 ? 8.487 -53.031 -1.710 1.00 35.34 258 THR A O 1
ATOM 1927 N N . GLU A 1 259 ? 10.700 -52.684 -2.142 1.00 30.75 259 GLU A N 1
ATOM 1928 C CA . GLU A 1 259 ? 11.078 -53.616 -3.222 1.00 30.75 259 GLU A CA 1
ATOM 1929 C C . GLU A 1 259 ? 10.617 -53.355 -4.677 1.00 30.75 259 GLU A C 1
ATOM 1931 O O . GLU A 1 259 ? 9.535 -53.720 -5.119 1.00 30.75 259 GLU A O 1
ATOM 1936 N N . THR A 1 260 ? 11.547 -52.833 -5.490 1.00 36.81 260 THR A N 1
ATOM 1937 C CA . THR A 1 260 ? 11.807 -53.319 -6.868 1.00 36.81 260 THR A CA 1
ATOM 1938 C C . THR A 1 260 ? 12.183 -54.810 -6.826 1.00 36.81 260 THR A C 1
ATOM 1940 O O . THR A 1 260 ? 12.921 -55.159 -5.903 1.00 36.81 260 THR A O 1
ATOM 1943 N N . PRO A 1 261 ? 11.834 -55.671 -7.817 1.00 46.44 261 PRO A N 1
ATOM 1944 C CA . PRO A 1 261 ? 12.051 -55.406 -9.251 1.00 46.44 261 PRO A CA 1
ATOM 1945 C C . PRO A 1 261 ? 11.000 -55.986 -10.238 1.00 46.44 261 PRO A C 1
ATOM 1947 O O . PRO A 1 261 ? 10.324 -56.967 -9.960 1.00 46.44 261 PRO A O 1
ATOM 1950 N N . GLY A 1 262 ? 10.998 -55.475 -11.478 1.00 34.16 262 GLY A N 1
ATOM 1951 C CA . GLY A 1 262 ? 10.674 -56.299 -12.656 1.00 34.16 262 GLY A CA 1
ATOM 1952 C C . GLY A 1 262 ? 9.467 -55.891 -13.509 1.00 34.16 262 GLY A C 1
ATOM 1953 O O . GLY A 1 262 ? 8.324 -56.024 -13.104 1.00 34.16 262 GLY A O 1
ATOM 1954 N N . THR A 1 263 ? 9.787 -55.510 -14.752 1.00 40.91 263 THR A N 1
ATOM 1955 C CA . THR A 1 263 ? 9.114 -55.875 -16.019 1.00 40.91 263 THR A CA 1
ATOM 1956 C C . THR A 1 263 ? 7.597 -55.696 -16.166 1.00 40.91 263 THR A C 1
ATOM 1958 O O . THR A 1 263 ? 6.811 -56.420 -15.569 1.00 40.91 263 THR A O 1
ATOM 1961 N N . GLY A 1 264 ? 7.189 -54.896 -17.157 1.00 32.41 264 GLY A N 1
ATOM 1962 C CA . GLY A 1 264 ? 5.853 -55.015 -17.745 1.00 32.41 264 GLY A CA 1
ATOM 1963 C C . GLY A 1 264 ? 5.482 -53.816 -18.600 1.00 32.41 264 GLY A C 1
ATOM 1964 O O . GLY A 1 264 ? 5.073 -52.787 -18.077 1.00 32.41 264 GLY A O 1
ATOM 1965 N N . GLY A 1 265 ? 5.659 -53.935 -19.916 1.00 38.81 265 GLY A N 1
ATOM 1966 C CA . GLY A 1 265 ? 5.231 -52.914 -20.864 1.00 38.81 265 GLY A CA 1
ATOM 1967 C C . GLY A 1 265 ? 3.711 -52.762 -20.927 1.00 38.81 265 GLY A C 1
ATOM 1968 O O . GLY A 1 265 ? 2.977 -53.700 -20.640 1.00 38.81 265 GLY A O 1
ATOM 1969 N N . ASN A 1 266 ? 3.274 -51.579 -21.357 1.00 34.78 266 ASN A N 1
ATOM 1970 C CA . ASN A 1 266 ? 2.093 -51.375 -22.191 1.00 34.78 266 ASN A CA 1
ATOM 1971 C C . ASN A 1 266 ? 2.167 -49.974 -22.810 1.00 34.78 266 ASN A C 1
ATOM 1973 O O . ASN A 1 266 ? 1.966 -48.959 -22.152 1.00 34.78 266 ASN A O 1
ATOM 1977 N N . THR A 1 267 ? 2.475 -49.940 -24.102 1.00 41.56 267 THR A N 1
ATOM 1978 C CA . THR A 1 267 ? 2.240 -48.808 -24.996 1.00 41.56 267 THR A CA 1
ATOM 1979 C C . THR A 1 267 ? 0.812 -48.901 -25.531 1.00 41.56 267 THR A C 1
ATOM 1981 O O . THR A 1 267 ? 0.494 -49.838 -26.260 1.00 41.56 267 THR A O 1
ATOM 1984 N N . GLY A 1 268 ? -0.027 -47.917 -25.226 1.00 36.31 268 GLY A N 1
ATOM 1985 C CA . GLY A 1 268 ? -1.260 -47.615 -25.958 1.00 36.31 268 GLY A CA 1
ATOM 1986 C C . GLY A 1 268 ? -1.401 -46.092 -25.994 1.00 36.31 268 GLY A C 1
ATOM 1987 O O . GLY A 1 268 ? -1.126 -45.446 -24.993 1.00 36.31 268 GLY A O 1
ATOM 1988 N N . GLY A 1 269 ? -1.722 -45.412 -27.089 1.00 35.31 269 GLY A N 1
ATOM 1989 C CA . GLY A 1 269 ? -2.293 -45.839 -28.360 1.00 35.31 269 GLY A CA 1
ATOM 1990 C C . GLY A 1 269 ? -3.491 -44.935 -28.679 1.00 35.31 269 GLY A C 1
ATOM 1991 O O . GLY A 1 269 ? -4.466 -44.964 -27.938 1.00 35.31 269 GLY A O 1
ATOM 1992 N N . GLY A 1 270 ? -3.411 -44.173 -29.781 1.00 32.78 270 GLY A N 1
ATOM 1993 C CA . GLY A 1 270 ? -4.522 -43.429 -30.416 1.00 32.78 270 GLY A CA 1
ATOM 1994 C C . GLY A 1 270 ? -4.781 -42.021 -29.846 1.00 32.78 270 GLY A C 1
ATOM 1995 O O . GLY A 1 270 ? -4.748 -41.836 -28.642 1.00 32.78 270 GLY A O 1
ATOM 1996 N N . ASN A 1 271 ? -5.041 -40.953 -30.614 1.00 32.44 271 ASN A N 1
ATOM 1997 C CA . ASN A 1 271 ? -5.517 -40.838 -31.995 1.00 32.44 271 ASN A CA 1
ATOM 1998 C C . ASN A 1 271 ? -5.028 -39.529 -32.653 1.00 32.44 271 ASN A C 1
ATOM 2000 O O . ASN A 1 271 ? -5.285 -38.443 -32.139 1.00 32.44 271 ASN A O 1
ATOM 2004 N N . THR A 1 272 ? -4.425 -39.621 -33.841 1.00 38.09 272 THR A N 1
ATOM 2005 C CA . THR A 1 272 ? -4.356 -38.529 -34.825 1.00 38.09 272 THR A CA 1
ATOM 2006 C C . THR A 1 272 ? -5.440 -38.767 -35.875 1.00 38.09 272 THR A C 1
ATOM 2008 O O . THR A 1 272 ? -5.323 -39.637 -36.735 1.00 38.09 272 THR A O 1
ATOM 2011 N N . GLY A 1 273 ? -6.542 -38.024 -35.773 1.00 32.94 273 GLY A N 1
ATOM 2012 C CA . GLY A 1 273 ? -7.629 -38.059 -36.750 1.00 32.94 273 GLY A CA 1
ATOM 2013 C C . GLY A 1 273 ? -7.339 -37.139 -37.933 1.00 32.94 273 GLY A C 1
ATOM 2014 O O . GLY A 1 273 ? -7.332 -35.921 -37.777 1.00 32.94 273 GLY A O 1
ATOM 2015 N N . GLY A 1 274 ? -7.116 -37.725 -39.110 1.00 43.25 274 GLY A N 1
ATOM 2016 C CA . GLY A 1 274 ? -7.215 -37.039 -40.399 1.00 43.25 274 GLY A CA 1
ATOM 2017 C C . GLY A 1 274 ? -8.661 -36.967 -40.909 1.00 43.25 274 GLY A C 1
ATOM 2018 O O . GLY A 1 274 ? -9.514 -37.744 -40.481 1.00 43.25 274 GLY A O 1
ATOM 2019 N N . GLY A 1 275 ? -8.928 -36.058 -41.855 1.00 32.44 275 GLY A N 1
ATOM 2020 C CA . GLY A 1 275 ? -10.236 -35.929 -42.506 1.00 32.44 275 GLY A CA 1
ATOM 2021 C C . GLY A 1 275 ? -10.326 -34.846 -43.593 1.00 32.44 275 GLY A C 1
ATOM 2022 O O . GLY A 1 275 ? -10.772 -33.744 -43.320 1.00 32.44 275 GLY A O 1
ATOM 2023 N N . ASN A 1 276 ? -9.883 -35.209 -44.801 1.00 30.66 276 ASN A N 1
ATOM 2024 C CA . ASN A 1 276 ? -10.377 -34.947 -46.169 1.00 30.66 276 ASN A CA 1
ATOM 2025 C C . ASN A 1 276 ? -10.980 -33.614 -46.692 1.00 30.66 276 ASN A C 1
ATOM 2027 O O . ASN A 1 276 ? -11.776 -32.911 -46.087 1.00 30.66 276 ASN A O 1
ATOM 2031 N N . THR A 1 277 ? -10.655 -33.443 -47.979 1.00 44.66 277 THR A N 1
ATOM 2032 C CA . THR A 1 277 ? -11.122 -32.579 -49.077 1.00 44.66 277 THR A CA 1
ATOM 2033 C C . THR A 1 277 ? -12.635 -32.470 -49.336 1.00 44.66 277 THR A C 1
ATOM 2035 O O . THR A 1 277 ? -13.330 -33.481 -49.414 1.00 44.66 277 THR A O 1
ATOM 2038 N N . GLY A 1 278 ? -13.062 -31.255 -49.702 1.00 33.72 278 GLY A N 1
ATOM 2039 C CA . GLY A 1 278 ? -14.232 -30.896 -50.529 1.00 33.72 278 GLY A CA 1
ATOM 2040 C C . GLY A 1 278 ? -14.129 -29.390 -50.842 1.00 33.72 278 GLY A C 1
ATOM 2041 O O . GLY A 1 278 ? -13.837 -28.621 -49.940 1.00 33.72 278 GLY A O 1
ATOM 2042 N N . GLY A 1 279 ? -14.185 -28.859 -52.065 1.00 42.19 279 GLY A N 1
ATOM 2043 C CA . GLY A 1 279 ? -15.037 -29.201 -53.199 1.00 42.19 279 GLY A CA 1
ATOM 2044 C C . GLY A 1 279 ? -16.214 -28.216 -53.248 1.00 42.19 279 GLY A C 1
ATOM 2045 O O . GLY A 1 279 ? -17.240 -28.492 -52.642 1.00 42.19 279 GLY A O 1
ATOM 2046 N N . GLY A 1 280 ? -16.072 -27.077 -53.944 1.00 32.88 280 GLY A N 1
ATOM 2047 C CA . GLY A 1 280 ? -17.159 -26.102 -54.121 1.00 32.88 280 GLY A CA 1
ATOM 2048 C C . GLY A 1 280 ? -16.813 -24.923 -55.042 1.00 32.88 280 GLY A C 1
ATOM 2049 O O . GLY A 1 280 ? -16.234 -23.938 -54.601 1.00 32.88 280 GLY A O 1
ATOM 2050 N N . ASN A 1 281 ? -17.196 -25.029 -56.319 1.00 38.16 281 ASN A N 1
ATOM 2051 C CA . ASN A 1 281 ? -17.366 -23.911 -57.256 1.00 38.16 281 ASN A CA 1
ATOM 2052 C C . ASN A 1 281 ? -18.805 -23.380 -57.152 1.00 38.16 281 ASN A C 1
ATOM 2054 O O . ASN A 1 281 ? -19.716 -24.192 -57.260 1.00 38.16 281 ASN A O 1
ATOM 2058 N N . THR A 1 282 ? -18.989 -22.055 -57.090 1.00 39.03 282 THR A N 1
ATOM 2059 C CA . THR A 1 282 ? -20.130 -21.265 -57.631 1.00 39.03 282 THR A CA 1
ATOM 2060 C C . THR A 1 282 ? -19.749 -19.780 -57.515 1.00 39.03 282 THR A C 1
ATOM 2062 O O . THR A 1 282 ? -19.449 -19.331 -56.417 1.00 39.03 282 THR A O 1
ATOM 2065 N N . GLY A 1 283 ? -19.539 -19.042 -58.612 1.00 34.50 283 GLY A N 1
ATOM 2066 C CA . GLY A 1 283 ? -20.563 -18.207 -59.273 1.00 34.50 283 GLY A CA 1
ATOM 2067 C C . GLY A 1 283 ? -20.434 -16.755 -58.773 1.00 34.50 283 GLY A C 1
ATOM 2068 O O . GLY A 1 283 ? -20.601 -16.510 -57.592 1.00 34.50 283 GLY A O 1
ATOM 2069 N N . GLY A 1 284 ? -19.950 -15.787 -59.554 1.00 38.88 284 GLY A N 1
ATOM 2070 C CA . GLY A 1 284 ? -20.714 -15.091 -60.592 1.00 38.88 284 GLY A CA 1
ATOM 2071 C C . GLY A 1 284 ? -21.249 -13.759 -60.038 1.00 38.88 284 GLY A C 1
ATOM 2072 O O . GLY A 1 284 ? -22.086 -13.773 -59.146 1.00 38.88 284 GLY A O 1
ATOM 2073 N N . GLY A 1 285 ? -20.776 -12.615 -60.550 1.00 34.59 285 GLY A N 1
ATOM 2074 C CA . GLY A 1 285 ? -21.285 -11.305 -60.125 1.00 34.59 285 GLY A CA 1
ATOM 2075 C C . GLY A 1 285 ? -20.491 -10.107 -60.643 1.00 34.59 285 GLY A C 1
ATOM 2076 O O . GLY A 1 285 ? -19.780 -9.461 -59.884 1.00 34.59 285 GLY A O 1
ATOM 2077 N N . ASN A 1 286 ? -20.630 -9.805 -61.937 1.00 35.19 286 ASN A N 1
ATOM 2078 C CA . ASN A 1 286 ? -20.358 -8.472 -62.475 1.00 35.19 286 ASN A CA 1
ATOM 2079 C C . ASN A 1 286 ? -21.413 -7.487 -61.948 1.00 35.19 286 ASN A C 1
ATOM 2081 O O . ASN A 1 286 ? -22.604 -7.781 -62.027 1.00 35.19 286 ASN A O 1
ATOM 2085 N N . THR A 1 287 ? -21.000 -6.282 -61.562 1.00 41.75 287 THR A N 1
ATOM 2086 C CA . THR A 1 287 ? -21.866 -5.095 -61.562 1.00 41.75 287 THR A CA 1
ATOM 2087 C C . THR A 1 287 ? -21.241 -4.019 -62.440 1.00 41.75 287 THR A C 1
ATOM 2089 O O . THR A 1 287 ? -20.392 -3.235 -62.028 1.00 41.75 287 THR A O 1
ATOM 2092 N N . GLY A 1 288 ? -21.674 -4.012 -63.700 1.00 39.69 288 GLY A N 1
ATOM 2093 C CA . GLY A 1 288 ? -21.670 -2.813 -64.523 1.00 39.69 288 GLY A CA 1
ATOM 2094 C C . GLY A 1 288 ? -22.966 -2.031 -64.309 1.00 39.69 288 GLY A C 1
ATOM 2095 O O . GLY A 1 288 ? -24.005 -2.619 -64.012 1.00 39.69 288 GLY A O 1
ATOM 2096 N N . GLY A 1 289 ? -22.904 -0.715 -64.513 1.00 37.16 289 GLY A N 1
ATOM 2097 C CA . GLY A 1 289 ? -24.082 0.129 -64.703 1.00 37.16 289 GLY A CA 1
ATOM 2098 C C . GLY A 1 289 ? -23.892 1.550 -64.185 1.00 37.16 289 GLY A C 1
ATOM 2099 O O . GLY A 1 289 ? -23.928 1.766 -62.980 1.00 37.16 289 GLY A O 1
ATOM 2100 N N . GLY A 1 290 ? -23.743 2.520 -65.095 1.00 33.94 290 GLY A N 1
ATOM 2101 C CA . GLY A 1 290 ? -23.859 3.937 -64.741 1.00 33.94 290 GLY A CA 1
ATOM 2102 C C . GLY A 1 290 ? -23.242 4.930 -65.724 1.00 33.94 290 GLY A C 1
ATOM 2103 O O . GLY A 1 290 ? -22.395 5.718 -65.326 1.00 33.94 290 GLY A O 1
ATOM 2104 N N . ASN A 1 291 ? -23.658 4.911 -66.994 1.00 36.34 291 ASN A N 1
ATOM 2105 C CA . ASN A 1 291 ? -23.479 6.055 -67.892 1.00 36.34 291 ASN A CA 1
ATOM 2106 C C . ASN A 1 291 ? -24.436 7.186 -67.485 1.00 36.34 291 ASN A C 1
ATOM 2108 O O . ASN A 1 291 ? -25.639 6.952 -67.386 1.00 36.34 291 ASN A O 1
ATOM 2112 N N . THR A 1 292 ? -23.936 8.419 -67.421 1.00 39.88 292 THR A N 1
ATOM 2113 C CA . THR A 1 292 ? -24.723 9.627 -67.713 1.00 39.88 292 THR A CA 1
ATOM 2114 C C . THR A 1 292 ? -23.922 10.505 -68.662 1.00 39.88 292 THR A C 1
ATOM 2116 O O . THR A 1 292 ? -22.963 11.163 -68.265 1.00 39.88 292 THR A O 1
ATOM 2119 N N . GLY A 1 293 ? -24.309 10.471 -69.936 1.00 41.28 293 GLY A N 1
ATOM 2120 C CA . GLY A 1 293 ? -23.941 11.488 -70.909 1.00 41.28 293 GLY A CA 1
ATOM 2121 C C . GLY A 1 293 ? -24.920 12.661 -70.875 1.00 41.28 293 GLY A C 1
ATOM 2122 O O . GLY A 1 293 ? -26.051 12.522 -70.412 1.00 41.28 293 GLY A O 1
ATOM 2123 N N . GLY A 1 294 ? -24.486 13.785 -71.443 1.00 40.59 294 GLY A N 1
ATOM 2124 C CA . GLY A 1 294 ? -25.367 14.858 -71.900 1.00 40.59 294 GLY A CA 1
ATOM 2125 C C . GLY A 1 294 ? -24.865 16.255 -71.553 1.00 40.59 294 GLY A C 1
ATOM 2126 O O . GLY A 1 294 ? -24.961 16.671 -70.406 1.00 40.59 294 GLY A O 1
ATOM 2127 N N . GLY A 1 295 ? -24.396 16.997 -72.562 1.00 33.56 295 GLY A N 1
ATOM 2128 C CA . GLY A 1 295 ? -24.220 18.446 -72.448 1.00 33.56 295 GLY A CA 1
ATOM 2129 C C . GLY A 1 295 ? -23.206 19.065 -73.407 1.00 33.56 295 GLY A C 1
ATOM 2130 O O . GLY A 1 295 ? -22.174 19.551 -72.965 1.00 33.56 295 GLY A O 1
ATOM 2131 N N . ASN A 1 296 ? -23.506 19.084 -74.708 1.00 40.31 296 ASN A N 1
ATOM 2132 C CA . ASN A 1 296 ? -22.909 20.057 -75.627 1.00 40.31 296 ASN A CA 1
ATOM 2133 C C . ASN A 1 296 ? -23.619 21.407 -75.452 1.00 40.31 296 ASN A C 1
ATOM 2135 O O . ASN A 1 296 ? -24.830 21.468 -75.644 1.00 40.31 296 ASN A O 1
ATOM 2139 N N . THR A 1 297 ? -22.862 22.486 -75.248 1.00 40.34 297 THR A N 1
ATOM 2140 C CA . THR A 1 297 ? -23.207 23.835 -75.732 1.00 40.34 297 THR A CA 1
ATOM 2141 C C . THR A 1 297 ? -21.922 24.531 -76.156 1.00 40.34 297 THR A C 1
ATOM 2143 O O . THR A 1 297 ? -21.030 24.752 -75.339 1.00 40.34 297 THR A O 1
ATOM 2146 N N . GLY A 1 298 ? -21.810 24.811 -77.453 1.00 41.03 298 GLY A N 1
ATOM 2147 C CA . GLY A 1 298 ? -20.680 25.520 -78.034 1.00 41.03 298 GLY A CA 1
ATOM 2148 C C . GLY A 1 298 ? -20.802 27.042 -77.967 1.00 41.03 298 GLY A C 1
ATOM 2149 O O . GLY A 1 298 ? -21.817 27.588 -77.544 1.00 41.03 298 GLY A O 1
ATOM 2150 N N . GLY A 1 299 ? -19.764 27.687 -78.504 1.00 42.47 299 GLY A N 1
ATOM 2151 C CA . GLY A 1 299 ? -19.813 29.048 -79.037 1.00 42.47 299 GLY A CA 1
ATOM 2152 C C . GLY A 1 299 ? -19.234 30.124 -78.123 1.00 42.47 299 GLY A C 1
ATOM 2153 O O . GLY A 1 299 ? -19.929 30.652 -77.266 1.00 42.47 299 GLY A O 1
ATOM 2154 N N . GLY A 1 300 ? -17.983 30.519 -78.374 1.00 33.78 300 GLY A N 1
ATOM 2155 C CA . GLY A 1 300 ? -17.377 31.689 -77.739 1.00 33.78 300 GLY A CA 1
ATOM 2156 C C . GLY A 1 300 ? -15.924 31.890 -78.149 1.00 33.78 300 GLY A C 1
ATOM 2157 O O . GLY A 1 300 ? -15.011 31.488 -77.443 1.00 33.78 300 GLY A O 1
ATOM 2158 N N . ASN A 1 301 ? -15.723 32.477 -79.323 1.00 44.09 301 ASN A N 1
ATOM 2159 C CA . ASN A 1 301 ? -14.424 32.860 -79.858 1.00 44.09 301 ASN A CA 1
ATOM 2160 C C . ASN A 1 301 ? -13.926 34.121 -79.121 1.00 44.09 301 ASN A C 1
ATOM 2162 O O . ASN A 1 301 ? -14.522 35.182 -79.288 1.00 44.09 301 ASN A O 1
ATOM 2166 N N . THR A 1 302 ? -12.829 34.036 -78.369 1.00 37.62 302 THR A N 1
ATOM 2167 C CA . THR A 1 302 ? -11.945 35.179 -78.088 1.00 37.62 302 THR A CA 1
ATOM 2168 C C . THR A 1 302 ? -10.500 34.707 -78.155 1.00 37.62 302 THR A C 1
ATOM 2170 O O . THR A 1 302 ? -10.041 33.879 -77.371 1.00 37.62 302 THR A O 1
ATOM 2173 N N . GLY A 1 303 ? -9.787 35.221 -79.156 1.00 45.00 303 GLY A N 1
ATOM 2174 C CA . GLY A 1 303 ? -8.365 34.992 -79.329 1.00 45.00 303 GLY A CA 1
ATOM 2175 C C . GLY A 1 303 ? -7.572 35.471 -78.116 1.00 45.00 303 GLY A C 1
ATOM 2176 O O . GLY A 1 303 ? -7.675 36.620 -77.698 1.00 45.00 303 GLY A O 1
ATOM 2177 N N . GLY A 1 304 ? -6.745 34.576 -77.598 1.00 38.50 304 GLY A N 1
ATOM 2178 C CA . GLY A 1 304 ? -5.647 34.858 -76.689 1.00 38.50 304 GLY A CA 1
ATOM 2179 C C . GLY A 1 304 ? -4.681 33.698 -76.843 1.00 38.50 304 GLY A C 1
ATOM 2180 O O . GLY A 1 304 ? -4.988 32.593 -76.408 1.00 38.50 304 GLY A O 1
ATOM 2181 N N . GLY A 1 305 ? -3.591 33.915 -77.582 1.00 44.69 305 GLY A N 1
ATOM 2182 C CA . GLY A 1 305 ? -2.662 32.868 -77.999 1.00 44.69 305 GLY A CA 1
ATOM 2183 C C . GLY A 1 305 ? -2.208 32.010 -76.824 1.00 44.69 305 GLY A C 1
ATOM 2184 O O . GLY A 1 305 ? -1.488 32.478 -75.946 1.00 44.69 305 GLY A O 1
ATOM 2185 N N . THR A 1 306 ? -2.629 30.748 -76.813 1.00 40.50 306 THR A N 1
ATOM 2186 C CA . THR A 1 306 ? -2.092 29.751 -75.895 1.00 40.50 306 THR A CA 1
ATOM 2187 C C . THR A 1 306 ? -0.706 29.396 -76.412 1.00 40.50 306 THR A C 1
ATOM 2189 O O . THR A 1 306 ? -0.558 28.645 -77.376 1.00 40.50 306 THR A O 1
ATOM 2192 N N . VAL A 1 307 ? 0.313 30.013 -75.816 1.00 48.94 307 VAL A N 1
ATOM 2193 C CA . VAL A 1 307 ? 1.692 29.548 -75.943 1.00 48.94 307 VAL A CA 1
ATOM 2194 C C . VAL A 1 307 ? 1.681 28.115 -75.419 1.00 48.94 307 VAL A C 1
ATOM 2196 O O . VAL A 1 307 ? 1.394 27.884 -74.247 1.00 48.94 307 VAL A O 1
ATOM 2199 N N . ILE A 1 308 ? 1.888 27.142 -76.305 1.00 47.78 308 ILE A N 1
ATOM 2200 C CA . ILE A 1 308 ? 2.175 25.768 -75.900 1.00 47.78 308 ILE A CA 1
ATOM 2201 C C . ILE A 1 308 ? 3.539 25.859 -75.223 1.00 47.78 308 ILE A C 1
ATOM 2203 O O . ILE A 1 308 ? 4.553 25.898 -75.917 1.00 47.78 308 ILE A O 1
ATOM 2207 N N . GLU A 1 309 ? 3.548 25.999 -73.893 1.00 56.09 309 GLU A N 1
ATOM 2208 C CA . GLU A 1 309 ? 4.794 26.024 -73.132 1.00 56.09 309 GLU A CA 1
ATOM 2209 C C . GLU A 1 309 ? 5.535 24.735 -73.444 1.00 56.09 309 GLU A C 1
ATOM 2211 O O . GLU A 1 309 ? 5.019 23.623 -73.279 1.00 56.09 309 GLU A O 1
ATOM 2216 N N . THR A 1 310 ? 6.727 24.892 -73.999 1.00 72.50 310 THR A N 1
ATOM 2217 C CA . THR A 1 310 ? 7.536 23.741 -74.377 1.00 72.50 310 THR A CA 1
ATOM 2218 C C . THR A 1 310 ? 7.898 22.953 -73.111 1.00 72.50 310 THR A C 1
ATOM 2220 O O . THR A 1 310 ? 7.999 23.535 -72.027 1.00 72.50 310 THR A O 1
ATOM 2223 N N . PRO A 1 311 ? 8.133 21.629 -73.195 1.00 69.94 311 PRO A N 1
ATOM 2224 C CA . PRO A 1 311 ? 8.609 20.847 -72.050 1.00 69.94 311 PRO A CA 1
ATOM 2225 C C . PRO A 1 311 ? 9.842 21.456 -71.354 1.00 69.94 311 PRO A C 1
ATOM 2227 O O . PRO A 1 311 ? 10.042 21.254 -70.158 1.00 69.94 311 PRO A O 1
ATOM 2230 N N . GLU A 1 312 ? 10.637 22.236 -72.092 1.00 71.44 312 GLU A N 1
ATOM 2231 C CA . GLU A 1 312 ? 11.762 23.027 -71.592 1.00 71.44 312 GLU A CA 1
ATOM 2232 C C . GLU A 1 312 ? 11.321 24.206 -70.701 1.00 71.44 312 GLU A C 1
ATOM 2234 O O . GLU A 1 312 ? 11.867 24.388 -69.612 1.00 71.44 312 GLU A O 1
ATOM 2239 N N . GLU A 1 313 ? 10.304 24.974 -71.102 1.00 74.12 313 GLU A N 1
ATOM 2240 C CA . GLU A 1 313 ? 9.769 26.100 -70.317 1.00 74.12 313 GLU A CA 1
ATOM 2241 C C . GLU A 1 313 ? 9.099 25.640 -69.018 1.00 74.12 313 GLU A C 1
ATOM 2243 O O . GLU A 1 313 ? 9.283 26.268 -67.972 1.00 74.12 313 GLU A O 1
ATOM 2248 N N . VAL A 1 314 ? 8.394 24.505 -69.053 1.00 76.19 314 VAL A N 1
ATOM 2249 C CA . VAL A 1 314 ? 7.801 23.896 -67.851 1.00 76.19 314 VAL A CA 1
ATOM 2250 C C . VAL A 1 314 ? 8.897 23.443 -66.883 1.00 76.19 314 VAL A C 1
ATOM 2252 O O . VAL A 1 314 ? 8.852 23.773 -65.697 1.00 76.19 314 VAL A O 1
ATOM 2255 N N . ALA A 1 315 ? 9.930 22.757 -67.382 1.00 69.81 315 ALA A N 1
ATOM 2256 C CA . ALA A 1 315 ? 11.047 22.303 -66.556 1.00 69.81 315 ALA A CA 1
ATOM 2257 C C . ALA A 1 315 ? 11.854 23.473 -65.960 1.00 69.81 315 ALA A C 1
ATOM 2259 O O . ALA A 1 315 ? 12.323 23.388 -64.823 1.00 69.81 315 ALA A O 1
ATOM 2260 N N . LYS A 1 316 ? 11.974 24.592 -66.687 1.00 73.69 316 LYS A N 1
ATOM 2261 C CA . LYS A 1 316 ? 12.631 25.811 -66.199 1.00 73.69 316 LYS A CA 1
ATOM 2262 C C . LYS A 1 316 ? 11.857 26.460 -65.047 1.00 73.69 316 LYS A C 1
ATOM 2264 O O . LYS A 1 316 ? 12.465 26.797 -64.032 1.00 73.69 316 LYS A O 1
ATOM 2269 N N . LYS A 1 317 ? 10.527 26.567 -65.156 1.00 78.00 317 LYS A N 1
ATOM 2270 C CA . LYS A 1 317 ? 9.674 27.079 -64.068 1.00 78.00 317 LYS A CA 1
ATOM 2271 C C . LYS A 1 317 ? 9.697 26.176 -62.834 1.00 78.00 317 LYS A C 1
ATOM 2273 O O . LYS A 1 317 ? 9.775 26.681 -61.715 1.00 78.00 317 LYS A O 1
ATOM 2278 N N . GLU A 1 318 ? 9.676 24.854 -63.021 1.00 76.25 318 GLU A N 1
ATOM 2279 C CA . GLU A 1 318 ? 9.814 23.890 -61.918 1.00 76.25 318 GLU A CA 1
ATOM 2280 C C . GLU A 1 318 ? 11.171 24.039 -61.206 1.00 76.25 318 GLU A C 1
ATOM 2282 O O . GLU A 1 318 ? 11.227 24.025 -59.975 1.00 76.25 318 GLU A O 1
ATOM 2287 N N . PHE A 1 319 ? 12.260 24.246 -61.954 1.00 73.62 319 PHE A N 1
ATOM 2288 C CA . PHE A 1 319 ? 13.597 24.442 -61.389 1.00 73.62 319 PHE A CA 1
ATOM 2289 C C . PHE A 1 319 ? 13.738 25.769 -60.628 1.00 73.62 319 PHE A C 1
ATOM 2291 O O . PHE A 1 319 ? 14.272 25.770 -59.518 1.00 73.62 319 PHE A O 1
ATOM 2298 N N . GLU A 1 320 ? 13.229 26.880 -61.174 1.00 76.69 320 GLU A N 1
ATOM 2299 C CA . GLU A 1 320 ? 13.229 28.200 -60.514 1.00 76.69 320 GLU A CA 1
ATOM 2300 C C . GLU A 1 320 ? 12.384 28.194 -59.227 1.00 76.69 320 GLU A C 1
ATOM 2302 O O . GLU A 1 320 ? 12.802 28.716 -58.191 1.00 76.69 320 GLU A O 1
ATOM 2307 N N . SER A 1 321 ? 11.221 27.534 -59.249 1.00 75.50 321 SER A N 1
ATOM 2308 C CA . SER A 1 321 ? 10.384 27.364 -58.056 1.00 75.50 321 SER A CA 1
ATOM 2309 C C . SER A 1 321 ? 11.076 26.510 -56.986 1.00 75.50 321 SER A C 1
ATOM 2311 O O . SER A 1 321 ? 11.070 26.878 -55.809 1.00 75.50 321 SER A O 1
ATOM 2313 N N . ALA A 1 322 ? 11.732 25.415 -57.383 1.00 68.38 322 ALA A N 1
ATOM 2314 C CA . ALA A 1 322 ? 12.449 24.537 -56.463 1.00 68.38 322 ALA A CA 1
ATOM 2315 C C . ALA A 1 322 ? 13.702 25.196 -55.854 1.00 68.38 322 ALA A C 1
ATOM 2317 O O . ALA A 1 322 ? 14.000 24.977 -54.681 1.00 68.38 322 ALA A O 1
ATOM 2318 N N . THR A 1 323 ? 14.418 26.038 -56.609 1.00 70.25 323 THR A N 1
ATOM 2319 C CA . THR A 1 323 ? 15.579 26.785 -56.086 1.00 70.25 323 THR A CA 1
ATOM 2320 C C . THR A 1 323 ? 15.170 27.873 -55.099 1.00 70.25 323 THR A C 1
ATOM 2322 O O . THR A 1 323 ? 15.845 28.048 -54.086 1.00 70.25 323 THR A O 1
ATOM 2325 N N . LYS A 1 324 ? 14.040 28.553 -55.328 1.00 78.94 324 LYS A N 1
ATOM 2326 C CA . LYS A 1 324 ? 13.485 29.496 -54.347 1.00 78.94 324 LYS A CA 1
ATOM 2327 C C . LYS A 1 324 ? 13.075 28.789 -53.048 1.00 78.94 324 LYS A C 1
ATOM 2329 O O . LYS A 1 324 ? 13.438 29.248 -51.969 1.00 78.94 324 LYS A O 1
ATOM 2334 N N . ALA A 1 325 ? 12.395 27.645 -53.152 1.00 71.81 325 ALA A N 1
ATOM 2335 C CA . ALA A 1 325 ? 12.019 26.837 -51.990 1.00 71.81 325 ALA A CA 1
ATOM 2336 C C . ALA A 1 325 ? 13.244 26.325 -51.207 1.00 71.81 325 ALA A C 1
ATOM 2338 O O . ALA A 1 325 ? 13.205 26.254 -49.982 1.00 71.81 325 ALA A O 1
ATOM 2339 N N . LEU A 1 326 ? 14.350 26.005 -51.890 1.00 71.81 326 LEU A N 1
ATOM 2340 C CA . LEU A 1 326 ? 15.594 25.601 -51.231 1.00 71.81 326 LEU A CA 1
ATOM 2341 C C . LEU A 1 326 ? 16.180 26.721 -50.362 1.00 71.81 326 LEU A C 1
ATOM 2343 O O . LEU A 1 326 ? 16.583 26.443 -49.237 1.00 71.81 326 LEU A O 1
ATOM 2347 N N . ALA A 1 327 ? 16.194 27.964 -50.853 1.00 72.56 327 ALA A N 1
ATOM 2348 C CA . ALA A 1 327 ? 16.714 29.107 -50.100 1.00 72.56 327 ALA A CA 1
ATOM 2349 C C . ALA A 1 327 ? 15.916 29.351 -48.804 1.00 72.56 327 ALA A C 1
ATOM 2351 O O . ALA A 1 327 ? 16.499 29.440 -47.727 1.00 72.56 327 ALA A O 1
ATOM 2352 N N . GLU A 1 328 ? 14.581 29.341 -48.883 1.00 74.88 328 GLU A N 1
ATOM 2353 C CA . GLU A 1 328 ? 13.704 29.517 -47.712 1.00 74.88 328 GLU A CA 1
ATOM 2354 C C . GLU A 1 328 ? 13.897 28.399 -46.664 1.00 74.88 328 GLU A C 1
ATOM 2356 O O . GLU A 1 328 ? 13.842 28.636 -45.457 1.00 74.88 328 GLU A O 1
ATOM 2361 N N . LYS A 1 329 ? 14.173 27.165 -47.105 1.00 74.38 329 LYS A N 1
ATOM 2362 C CA . LYS A 1 329 ? 14.424 26.023 -46.207 1.00 74.38 329 LYS A CA 1
ATOM 2363 C C . LYS A 1 329 ? 15.833 26.024 -45.605 1.00 74.38 329 LYS A C 1
ATOM 2365 O O . LYS A 1 329 ? 16.019 25.493 -44.510 1.00 74.38 329 LYS A O 1
ATOM 2370 N N . GLN A 1 330 ? 16.812 26.629 -46.275 1.00 68.44 330 GLN A N 1
ATOM 2371 C CA . GLN A 1 330 ? 18.162 26.818 -45.736 1.00 68.44 330 GLN A CA 1
ATOM 2372 C C . GLN A 1 330 ? 18.182 27.810 -44.572 1.00 68.44 330 GLN A C 1
ATOM 2374 O O . GLN A 1 330 ? 18.869 27.555 -43.582 1.00 68.44 330 GLN A O 1
ATOM 2379 N N . ASP A 1 331 ? 17.395 28.883 -44.652 1.00 74.62 331 ASP A N 1
ATOM 2380 C CA . ASP A 1 331 ? 17.277 29.858 -43.565 1.00 74.62 331 ASP A CA 1
ATOM 2381 C C . ASP A 1 331 ? 16.682 29.218 -42.299 1.00 74.62 331 ASP A C 1
ATOM 2383 O O . ASP A 1 331 ? 17.238 29.367 -41.210 1.00 74.62 331 ASP A O 1
ATOM 2387 N N . ALA A 1 332 ? 15.634 28.398 -42.445 1.00 70.38 332 ALA A N 1
ATOM 2388 C CA . ALA A 1 332 ? 15.045 27.647 -41.331 1.00 70.38 332 ALA A CA 1
ATOM 2389 C C . ALA A 1 332 ? 16.029 26.639 -40.699 1.00 70.38 332 ALA A C 1
ATOM 2391 O O . ALA A 1 332 ? 16.066 26.466 -39.479 1.00 70.38 332 ALA A O 1
ATOM 2392 N N . PHE A 1 333 ? 16.858 25.977 -41.516 1.00 69.94 333 PHE A N 1
ATOM 2393 C CA . PHE A 1 333 ? 17.893 25.066 -41.021 1.00 69.94 333 PHE A CA 1
ATOM 2394 C C . PHE A 1 333 ? 19.011 25.813 -40.271 1.00 69.94 333 PHE A C 1
ATOM 2396 O O . PHE A 1 333 ? 19.488 25.354 -39.228 1.00 69.94 333 PHE A O 1
ATOM 2403 N N . LYS A 1 334 ? 19.401 26.997 -40.758 1.00 74.56 334 LYS A N 1
ATOM 2404 C CA . LYS A 1 334 ? 20.390 27.861 -40.103 1.00 74.56 334 LYS A CA 1
ATOM 2405 C C . LYS A 1 334 ? 19.901 28.346 -38.736 1.00 74.56 334 LYS A C 1
ATOM 2407 O O . LYS A 1 334 ? 20.647 28.247 -37.765 1.00 74.56 334 LYS A O 1
ATOM 2412 N N . GLU A 1 335 ? 18.644 28.774 -38.637 1.00 74.38 335 GLU A N 1
ATOM 2413 C CA . GLU A 1 335 ? 18.031 29.190 -37.368 1.00 74.38 335 GLU A CA 1
ATOM 2414 C C . GLU A 1 335 ? 18.032 28.053 -36.327 1.00 74.38 335 GLU A C 1
ATOM 2416 O O . GLU A 1 335 ? 18.428 28.252 -35.176 1.00 74.38 335 GLU A O 1
ATOM 2421 N N . ALA A 1 336 ? 17.674 26.829 -36.732 1.00 68.06 336 ALA A N 1
ATOM 2422 C CA . ALA A 1 336 ? 17.725 25.657 -35.853 1.00 68.06 336 ALA A CA 1
ATOM 2423 C C . ALA A 1 336 ? 19.159 25.340 -35.371 1.00 68.06 336 ALA A C 1
ATOM 2425 O O . ALA A 1 336 ? 19.366 24.965 -34.214 1.00 68.06 336 ALA A O 1
ATOM 2426 N N . THR A 1 337 ? 20.161 25.550 -36.229 1.00 67.00 337 THR A N 1
ATOM 2427 C CA . THR A 1 337 ? 21.584 25.335 -35.905 1.00 67.00 337 THR A CA 1
ATOM 2428 C C . THR A 1 337 ? 22.115 26.382 -34.911 1.00 67.00 337 THR A C 1
ATOM 2430 O O . THR A 1 337 ? 22.890 26.067 -34.002 1.00 67.00 337 THR A O 1
ATOM 2433 N N . GLU A 1 338 ? 21.669 27.636 -35.019 1.00 74.44 338 GLU A N 1
ATOM 2434 C CA . GLU A 1 338 ? 21.997 28.702 -34.059 1.00 74.44 338 GLU A CA 1
ATOM 2435 C C . GLU A 1 338 ? 21.388 28.426 -32.668 1.00 74.44 338 GLU A C 1
ATOM 2437 O O . GLU A 1 338 ? 22.046 28.626 -31.637 1.00 74.44 338 GLU A O 1
ATOM 2442 N N . GLN A 1 339 ? 20.167 27.877 -32.622 1.00 72.50 339 GLN A N 1
ATOM 2443 C CA . GLN A 1 339 ? 19.527 27.426 -31.378 1.00 72.50 339 GLN A CA 1
ATOM 2444 C C . GLN A 1 339 ? 20.300 26.266 -30.727 1.00 72.50 339 GLN A C 1
ATOM 2446 O O . GLN A 1 339 ? 20.541 26.288 -29.516 1.00 72.50 339 GLN A O 1
ATOM 2451 N N . GLN A 1 340 ? 20.773 25.299 -31.519 1.00 69.38 340 GLN A N 1
ATOM 2452 C CA . GLN A 1 340 ? 21.625 24.205 -31.039 1.00 69.38 340 GLN A CA 1
ATOM 2453 C C . GLN A 1 340 ? 22.967 24.709 -30.481 1.00 69.38 340 GLN A C 1
ATOM 2455 O O . GLN A 1 340 ? 23.398 24.285 -29.406 1.00 69.38 340 GLN A O 1
ATOM 2460 N N . THR A 1 341 ? 23.603 25.666 -31.161 1.00 71.62 341 THR A N 1
ATOM 2461 C CA . THR A 1 341 ? 24.867 26.280 -30.713 1.00 71.62 341 THR A CA 1
ATOM 2462 C C . THR A 1 341 ? 24.699 26.993 -29.368 1.00 71.62 341 THR A C 1
ATOM 2464 O O . THR A 1 341 ? 25.548 26.893 -28.480 1.00 71.62 341 THR A O 1
ATOM 2467 N N . SER A 1 342 ? 23.566 27.670 -29.177 1.00 72.19 342 SER A N 1
ATOM 2468 C CA . SER A 1 342 ? 23.231 28.341 -27.916 1.00 72.19 342 SER A CA 1
ATOM 2469 C C . SER A 1 342 ? 23.016 27.344 -26.769 1.00 72.19 342 SER A C 1
ATOM 2471 O O . SER A 1 342 ? 23.472 27.583 -25.649 1.00 72.19 342 SER A O 1
ATOM 2473 N N . LEU A 1 343 ? 22.397 26.190 -27.049 1.00 68.50 343 LEU A N 1
ATOM 2474 C CA . LEU A 1 343 ? 22.234 25.101 -26.080 1.00 68.50 343 LEU A CA 1
ATOM 2475 C C . LEU A 1 343 ? 23.589 24.485 -25.678 1.00 68.50 343 LEU A C 1
ATOM 2477 O O . LEU A 1 343 ? 23.826 24.204 -24.501 1.00 68.50 343 LEU A O 1
ATOM 2481 N N . LYS A 1 344 ? 24.516 24.350 -26.635 1.00 69.94 344 LYS A N 1
ATOM 2482 C CA . LYS A 1 344 ? 25.889 23.873 -26.401 1.00 69.94 344 LYS A CA 1
ATOM 2483 C C . LYS A 1 344 ? 26.690 24.810 -25.488 1.00 69.94 344 LYS A C 1
ATOM 2485 O O . LYS A 1 344 ? 27.363 24.344 -24.575 1.00 69.94 344 LYS A O 1
ATOM 2490 N N . ALA A 1 345 ? 26.557 26.126 -25.653 1.00 71.75 345 ALA A N 1
ATOM 2491 C CA . ALA A 1 345 ? 27.232 27.096 -24.787 1.00 71.75 345 ALA A CA 1
ATOM 2492 C C . ALA A 1 345 ? 26.764 27.027 -23.315 1.00 71.75 345 ALA A C 1
ATOM 2494 O O . ALA A 1 345 ? 27.550 27.282 -22.401 1.00 71.75 345 ALA A O 1
ATOM 2495 N N . ILE A 1 346 ? 25.497 26.668 -23.067 1.00 66.56 346 ILE A N 1
ATOM 2496 C CA . ILE A 1 346 ? 24.989 26.397 -21.709 1.00 66.56 346 ILE A CA 1
ATOM 2497 C C . ILE A 1 346 ? 25.612 25.112 -21.156 1.00 66.56 346 ILE A C 1
ATOM 2499 O O . ILE A 1 346 ? 26.047 25.091 -20.004 1.00 66.56 346 ILE A O 1
ATOM 2503 N N . LYS A 1 347 ? 25.715 24.068 -21.987 1.00 63.91 347 LYS A N 1
ATOM 2504 C CA . LYS A 1 347 ? 26.392 22.812 -21.643 1.00 63.91 347 LYS A CA 1
ATOM 2505 C C . LYS A 1 347 ? 27.850 23.038 -21.224 1.00 63.91 347 LYS A C 1
ATOM 2507 O O . LYS A 1 347 ? 28.249 22.562 -20.167 1.00 63.91 347 LYS A O 1
ATOM 2512 N N . ASP A 1 348 ? 28.621 23.805 -21.988 1.00 69.62 348 ASP A N 1
ATOM 2513 C CA . ASP A 1 348 ? 30.045 24.013 -21.688 1.00 69.62 348 ASP A CA 1
ATOM 2514 C C . ASP A 1 348 ? 30.253 24.765 -20.356 1.00 69.62 348 ASP A C 1
ATOM 2516 O O . ASP A 1 348 ? 31.210 24.506 -19.621 1.00 69.62 348 ASP A O 1
ATOM 2520 N N . LYS A 1 349 ? 29.319 25.653 -19.985 1.00 69.06 349 LYS A N 1
ATOM 2521 C CA . LYS A 1 349 ? 29.306 26.303 -18.663 1.00 69.06 349 LYS A CA 1
ATOM 2522 C C . LYS A 1 349 ? 28.963 25.332 -17.528 1.00 69.06 349 LYS A C 1
ATOM 2524 O O . LYS A 1 349 ? 29.532 25.454 -16.443 1.00 69.06 349 LYS A O 1
ATOM 2529 N N . LEU A 1 350 ? 28.052 24.387 -17.766 1.00 61.03 350 LEU A N 1
ATOM 2530 C CA . LEU A 1 350 ? 27.673 23.357 -16.796 1.00 61.03 350 LEU A CA 1
ATOM 2531 C C . LEU A 1 350 ? 28.835 22.389 -16.529 1.00 61.03 350 LEU A C 1
ATOM 2533 O O . LEU A 1 350 ? 29.161 22.133 -15.370 1.00 61.03 350 LEU A O 1
ATOM 2537 N N . ASP A 1 351 ? 29.513 21.939 -17.587 1.00 60.12 351 ASP A N 1
ATOM 2538 C CA . ASP A 1 351 ? 30.697 21.074 -17.506 1.00 60.12 351 ASP A CA 1
ATOM 2539 C C . ASP A 1 351 ? 31.832 21.758 -16.711 1.00 60.12 351 ASP A C 1
ATOM 2541 O O . ASP A 1 351 ? 32.487 21.140 -15.867 1.00 60.12 351 ASP A O 1
ATOM 2545 N N . ALA A 1 352 ? 32.029 23.069 -16.901 1.00 66.38 352 ALA A N 1
ATOM 2546 C CA . ALA A 1 352 ? 33.020 23.843 -16.150 1.00 66.38 352 ALA A CA 1
ATOM 2547 C C . ALA A 1 352 ? 32.700 23.948 -14.644 1.00 66.38 352 ALA A C 1
ATOM 2549 O O . ALA A 1 352 ? 33.617 23.896 -13.817 1.00 66.38 352 ALA A O 1
ATOM 2550 N N . ALA A 1 353 ? 31.418 24.073 -14.279 1.00 57.44 353 ALA A N 1
ATOM 2551 C CA . ALA A 1 353 ? 30.967 24.169 -12.888 1.00 57.44 353 ALA A CA 1
ATOM 2552 C C . ALA A 1 353 ? 31.170 22.862 -12.095 1.00 57.44 353 ALA A C 1
ATOM 2554 O O . ALA A 1 353 ? 31.404 22.914 -10.890 1.00 57.44 353 ALA A O 1
ATOM 2555 N N . GLN A 1 354 ? 31.146 21.706 -12.767 1.00 53.84 354 GLN A N 1
ATOM 2556 C CA . GLN A 1 354 ? 31.321 20.383 -12.150 1.00 53.84 354 GLN A CA 1
ATOM 2557 C C . GLN A 1 354 ? 32.775 20.067 -11.753 1.00 53.84 354 GLN A C 1
ATOM 2559 O O . GLN A 1 354 ? 33.008 19.204 -10.911 1.00 53.84 354 GLN A O 1
ATOM 2564 N N . SER A 1 355 ? 33.763 20.768 -12.321 1.00 50.97 355 SER A N 1
ATOM 2565 C CA . SER A 1 355 ? 35.192 20.525 -12.048 1.00 50.97 355 SER A CA 1
ATOM 2566 C C . SER A 1 355 ? 35.711 21.116 -10.728 1.00 50.97 355 SER A C 1
ATOM 2568 O O . SER A 1 355 ? 36.857 20.864 -10.353 1.00 50.97 355 SER A O 1
ATOM 2570 N N . LYS A 1 356 ? 34.898 21.908 -10.015 1.00 46.16 356 LYS A N 1
ATOM 2571 C CA . LYS A 1 356 ? 35.288 22.546 -8.751 1.00 46.16 356 LYS A CA 1
ATOM 2572 C C . LYS A 1 356 ? 34.710 21.775 -7.565 1.00 46.16 356 LYS A C 1
ATOM 2574 O O . LYS A 1 356 ? 33.499 21.630 -7.439 1.00 46.16 356 LYS A O 1
ATOM 2579 N N . THR A 1 357 ? 35.589 21.289 -6.695 1.00 34.50 357 THR A N 1
ATOM 2580 C CA . THR A 1 357 ? 35.252 20.580 -5.454 1.00 34.50 357 THR A CA 1
ATOM 2581 C C . THR A 1 357 ? 34.411 21.461 -4.514 1.00 34.50 357 THR A C 1
ATOM 2583 O O . THR A 1 357 ? 34.749 22.635 -4.345 1.00 34.50 357 THR A O 1
ATOM 2586 N N . PRO A 1 358 ? 33.351 20.936 -3.865 1.00 37.81 358 PRO A N 1
ATOM 2587 C CA . PRO A 1 358 ? 32.564 21.710 -2.905 1.00 37.81 358 PRO A CA 1
ATOM 2588 C C . PRO A 1 358 ? 33.337 21.949 -1.597 1.00 37.81 358 PRO A C 1
ATOM 2590 O O . PRO A 1 358 ? 33.804 21.001 -0.968 1.00 37.81 358 PRO A O 1
ATOM 2593 N N . ILE A 1 359 ? 33.426 23.213 -1.178 1.00 33.25 359 ILE A N 1
ATOM 2594 C CA . ILE A 1 359 ? 33.762 23.651 0.186 1.00 33.25 359 ILE A CA 1
ATOM 2595 C C . ILE A 1 359 ? 32.443 24.138 0.807 1.00 33.25 359 ILE A C 1
ATOM 2597 O O . ILE A 1 359 ? 31.788 24.952 0.168 1.00 33.25 359 ILE A O 1
ATOM 2601 N N . GLU A 1 360 ? 32.091 23.581 1.977 1.00 34.31 360 GLU A N 1
ATOM 2602 C CA . GLU A 1 360 ? 31.042 23.914 2.979 1.00 34.31 360 GLU A CA 1
ATOM 2603 C C . GLU A 1 360 ? 29.730 24.640 2.577 1.00 34.31 360 GLU A C 1
ATOM 2605 O O . GLU A 1 360 ? 29.727 25.569 1.775 1.00 34.31 360 GLU A O 1
ATOM 2610 N N . PRO A 1 361 ? 28.582 24.301 3.204 1.00 32.19 361 PRO A N 1
ATOM 2611 C CA . PRO A 1 361 ? 27.304 24.931 2.881 1.00 32.19 361 PRO A CA 1
ATOM 2612 C C . PRO A 1 361 ? 27.140 26.292 3.586 1.00 32.19 361 PRO A C 1
ATOM 2614 O O . PRO A 1 361 ? 27.284 26.352 4.809 1.00 32.19 361 PRO A O 1
ATOM 2617 N N . PRO A 1 362 ? 26.730 27.369 2.885 1.00 29.80 362 PRO A N 1
ATOM 2618 C CA . PRO A 1 362 ? 26.175 28.542 3.536 1.00 29.80 362 PRO A CA 1
ATOM 2619 C C . PRO A 1 362 ? 24.659 28.674 3.331 1.00 29.80 362 PRO A C 1
ATOM 2621 O O . PRO A 1 362 ? 24.068 28.261 2.333 1.00 29.80 362 PRO A O 1
ATOM 2624 N N . VAL A 1 363 ? 24.077 29.288 4.356 1.00 31.28 363 VAL A N 1
ATOM 2625 C CA . VAL A 1 363 ? 22.672 29.582 4.640 1.00 31.28 363 VAL A CA 1
ATOM 2626 C C . VAL A 1 363 ? 22.016 30.489 3.586 1.00 31.28 363 VAL A C 1
ATOM 2628 O O . VAL A 1 363 ? 22.653 31.344 2.976 1.00 31.28 363 VAL A O 1
ATOM 2631 N N . VAL A 1 364 ? 20.710 30.279 3.399 1.00 35.12 364 VAL A N 1
ATOM 2632 C CA . VAL A 1 364 ? 19.804 30.959 2.462 1.00 35.12 364 VAL A CA 1
ATOM 2633 C C . VAL A 1 364 ? 19.468 32.384 2.918 1.00 35.12 364 VAL A C 1
ATOM 2635 O O . VAL A 1 364 ? 18.987 32.557 4.030 1.00 35.12 364 VAL A O 1
ATOM 2638 N N . GLU A 1 365 ? 19.558 33.366 2.015 1.00 26.64 365 GLU A N 1
ATOM 2639 C CA . GLU A 1 365 ? 18.680 34.547 2.020 1.00 26.64 365 GLU A CA 1
ATOM 2640 C C . GLU A 1 365 ? 18.426 35.051 0.587 1.00 26.64 365 GLU A C 1
ATOM 2642 O O . GLU A 1 365 ? 19.326 35.109 -0.252 1.00 26.64 365 GLU A O 1
ATOM 2647 N N . GLY A 1 366 ? 17.157 35.340 0.282 1.00 37.47 366 GLY A N 1
ATOM 2648 C CA . GLY A 1 366 ? 16.664 35.605 -1.069 1.00 37.47 366 GLY A CA 1
ATOM 2649 C C . GLY A 1 366 ? 16.607 37.080 -1.468 1.00 37.47 366 GLY A C 1
ATOM 2650 O O . GLY A 1 366 ? 16.626 37.976 -0.630 1.00 37.47 366 GLY A O 1
ATOM 2651 N N . LYS A 1 367 ? 16.445 37.318 -2.778 1.00 28.50 367 LYS A N 1
ATOM 2652 C CA . LYS A 1 367 ? 15.683 38.443 -3.349 1.00 28.50 367 LYS A CA 1
ATOM 2653 C C . LYS A 1 367 ? 15.431 38.225 -4.843 1.00 28.50 367 LYS A C 1
ATOM 2655 O O . LYS A 1 367 ? 16.340 37.967 -5.623 1.00 28.50 367 LYS A O 1
ATOM 2660 N N . SER A 1 368 ? 14.161 38.327 -5.211 1.00 34.81 368 SER A N 1
ATOM 2661 C CA . SER A 1 368 ? 13.590 38.201 -6.551 1.00 34.81 368 SER A CA 1
ATOM 2662 C C . SER A 1 368 ? 13.710 39.501 -7.356 1.00 34.81 368 SER A C 1
ATOM 2664 O O . SER A 1 368 ? 13.402 40.573 -6.834 1.00 34.81 368 SER A O 1
ATOM 2666 N N . ALA A 1 369 ? 14.067 39.399 -8.641 1.00 25.58 369 ALA A N 1
ATOM 2667 C CA . ALA A 1 369 ? 13.985 40.493 -9.610 1.00 25.58 369 ALA A CA 1
ATOM 2668 C C . ALA A 1 369 ? 12.999 40.141 -10.739 1.00 25.58 369 ALA A C 1
ATOM 2670 O O . ALA A 1 369 ? 13.047 39.063 -11.325 1.00 25.58 369 ALA A O 1
ATOM 2671 N N . LYS A 1 370 ? 12.084 41.080 -10.983 1.00 37.84 370 LYS A N 1
ATOM 2672 C CA . LYS A 1 370 ? 10.938 41.051 -11.901 1.00 37.84 370 LYS A CA 1
ATOM 2673 C C . LYS A 1 370 ? 11.393 41.409 -13.323 1.00 37.84 370 LYS A C 1
ATOM 2675 O O . LYS A 1 370 ? 12.113 42.394 -13.471 1.00 37.84 370 LYS A O 1
ATOM 2680 N N . LEU A 1 371 ? 10.939 40.685 -14.352 1.00 24.73 371 LEU A N 1
ATOM 2681 C CA . LEU A 1 371 ? 11.117 41.082 -15.757 1.00 24.73 371 LEU A CA 1
ATOM 2682 C C . LEU A 1 371 ? 9.795 41.076 -16.543 1.00 24.73 371 LEU A C 1
ATOM 2684 O O . LEU A 1 371 ? 8.865 40.339 -16.232 1.00 24.73 371 LEU A O 1
ATOM 2688 N N . ILE A 1 372 ? 9.751 41.991 -17.508 1.00 29.86 372 ILE A N 1
ATOM 2689 C CA . ILE A 1 372 ? 8.613 42.553 -18.243 1.00 29.86 372 ILE A CA 1
ATOM 2690 C C . ILE A 1 372 ? 8.229 41.671 -19.447 1.00 29.86 372 ILE A C 1
ATOM 2692 O O . ILE A 1 372 ? 9.105 41.099 -20.090 1.00 29.86 372 ILE A O 1
ATOM 2696 N N . GLN A 1 373 ? 6.925 41.597 -19.745 1.00 37.12 373 GLN A N 1
ATOM 2697 C CA . GLN A 1 373 ? 6.324 40.929 -20.912 1.00 37.12 373 GLN A CA 1
ATOM 2698 C C . GLN A 1 373 ? 6.502 41.724 -22.219 1.00 37.12 373 GLN A C 1
ATOM 2700 O O . GLN A 1 373 ? 6.398 42.951 -22.217 1.00 37.12 373 GLN A O 1
ATOM 2705 N N . SER A 1 374 ? 6.633 41.010 -23.342 1.00 27.84 374 SER A N 1
ATOM 2706 C CA . SER A 1 374 ? 6.210 41.482 -24.668 1.00 27.84 374 SER A CA 1
ATOM 2707 C C . SER A 1 374 ? 5.779 40.299 -25.542 1.00 27.84 374 SER A C 1
ATOM 2709 O O . SER A 1 374 ? 6.522 39.325 -25.649 1.00 27.84 374 SER A O 1
ATOM 2711 N N . ASP A 1 375 ? 4.603 40.416 -26.153 1.00 37.72 375 ASP A N 1
ATOM 2712 C CA . ASP A 1 375 ? 3.901 39.389 -26.930 1.00 37.72 375 ASP A CA 1
ATOM 2713 C C . ASP A 1 375 ? 4.440 39.205 -28.366 1.00 37.72 375 ASP A C 1
ATOM 2715 O O . ASP A 1 375 ? 4.511 40.187 -29.107 1.00 37.72 375 ASP A O 1
ATOM 2719 N N . ALA A 1 376 ? 4.723 37.951 -28.778 1.00 29.44 376 ALA A N 1
ATOM 2720 C CA . ALA A 1 376 ? 4.544 37.428 -30.152 1.00 29.44 376 ALA A CA 1
ATOM 2721 C C . ALA A 1 376 ? 4.783 35.890 -30.277 1.00 29.44 376 ALA A C 1
ATOM 2723 O O . ALA A 1 376 ? 5.920 35.446 -30.239 1.00 29.44 376 ALA A O 1
ATOM 2724 N N . ALA A 1 377 ? 3.706 35.133 -30.558 1.00 32.81 377 ALA A N 1
ATOM 2725 C CA . ALA A 1 377 ? 3.576 33.745 -31.078 1.00 32.81 377 ALA A CA 1
ATOM 2726 C C . ALA A 1 377 ? 4.288 32.539 -30.372 1.00 32.81 377 ALA A C 1
ATOM 2728 O O . ALA A 1 377 ? 5.479 32.571 -30.087 1.00 32.81 377 ALA A O 1
ATOM 2729 N N . PRO A 1 378 ? 3.609 31.380 -30.172 1.00 42.78 378 PRO A N 1
ATOM 2730 C CA . PRO A 1 378 ? 3.825 30.544 -28.976 1.00 42.78 378 PRO A CA 1
ATOM 2731 C C . PRO A 1 378 ? 4.958 29.495 -29.019 1.00 42.78 378 PRO A C 1
ATOM 2733 O O . PRO A 1 378 ? 5.297 28.939 -27.977 1.00 42.78 378 PRO A O 1
ATOM 2736 N N . GLU A 1 379 ? 5.543 29.158 -30.174 1.00 46.88 379 GLU A N 1
ATOM 2737 C CA . GLU A 1 379 ? 6.405 27.956 -30.295 1.00 46.88 379 GLU A CA 1
ATOM 2738 C C . GLU A 1 379 ? 7.926 28.213 -30.287 1.00 46.88 379 GLU A C 1
ATOM 2740 O O . GLU A 1 379 ? 8.720 27.272 -30.165 1.00 46.88 379 GLU A O 1
ATOM 2745 N N . THR A 1 380 ? 8.364 29.467 -30.410 1.00 47.81 380 THR A N 1
ATOM 2746 C CA . THR A 1 380 ? 9.780 29.890 -30.324 1.00 47.81 380 THR A CA 1
ATOM 2747 C C . THR A 1 380 ? 10.174 30.391 -28.931 1.00 47.81 380 THR A C 1
ATOM 2749 O O . THR A 1 380 ? 11.355 30.365 -28.579 1.00 47.81 380 THR A O 1
ATOM 2752 N N . ASP A 1 381 ? 9.195 30.747 -28.096 1.00 64.38 381 ASP A N 1
ATOM 2753 C CA . ASP A 1 381 ? 9.427 31.349 -26.780 1.00 64.38 381 ASP A CA 1
ATOM 2754 C C . ASP A 1 381 ? 9.914 30.356 -25.718 1.00 64.38 381 ASP A C 1
ATOM 2756 O O . ASP A 1 381 ? 10.687 30.742 -24.849 1.00 64.38 381 ASP A O 1
ATOM 2760 N N . ALA A 1 382 ? 9.558 29.070 -25.795 1.00 65.06 382 ALA A N 1
ATOM 2761 C CA . ALA A 1 382 ? 9.936 28.086 -24.771 1.00 65.06 382 ALA A CA 1
ATOM 2762 C C . ALA A 1 382 ? 11.451 27.791 -24.733 1.00 65.06 382 ALA A C 1
ATOM 2764 O O . ALA A 1 382 ? 12.047 27.723 -23.657 1.00 65.06 382 ALA A O 1
ATOM 2765 N N . ILE A 1 383 ? 12.096 27.670 -25.901 1.00 64.12 383 ILE A N 1
ATOM 2766 C CA . ILE A 1 383 ? 13.546 27.421 -26.015 1.00 64.12 383 ILE A CA 1
ATOM 2767 C C . ILE A 1 383 ? 14.321 28.654 -25.538 1.00 64.12 383 ILE A C 1
ATOM 2769 O O . ILE A 1 383 ? 15.273 28.543 -24.764 1.00 64.12 383 ILE A O 1
ATOM 2773 N N . LYS A 1 384 ? 13.883 29.844 -25.964 1.00 70.38 384 LYS A N 1
ATOM 2774 C CA . LYS A 1 384 ? 14.487 31.118 -25.566 1.00 70.38 384 LYS A CA 1
ATOM 2775 C C . LYS A 1 384 ? 14.295 31.391 -24.073 1.00 70.38 384 LYS A C 1
ATOM 2777 O O . LYS A 1 384 ? 15.258 31.755 -23.408 1.00 70.38 384 LYS A O 1
ATOM 2782 N N . ALA A 1 385 ? 13.107 31.126 -23.531 1.00 74.44 385 ALA A N 1
ATOM 2783 C CA . ALA A 1 385 ? 12.817 31.235 -22.106 1.00 74.44 385 ALA A CA 1
ATOM 2784 C C . ALA A 1 385 ? 13.667 30.270 -21.272 1.00 74.44 385 ALA A C 1
ATOM 2786 O O . ALA A 1 385 ? 14.188 30.677 -20.239 1.00 74.44 385 ALA A O 1
ATOM 2787 N N . PHE A 1 386 ? 13.875 29.029 -21.726 1.00 76.25 386 PHE A N 1
ATOM 2788 C CA . PHE A 1 386 ? 14.770 28.080 -21.058 1.00 76.25 386 PHE A CA 1
ATOM 2789 C C . PHE A 1 386 ? 16.224 28.575 -21.052 1.00 76.25 386 PHE A C 1
ATOM 2791 O O . PHE A 1 386 ? 16.872 28.612 -20.004 1.00 76.25 386 PHE A O 1
ATOM 2798 N N . ILE A 1 387 ? 16.725 29.022 -22.208 1.00 67.12 387 ILE A N 1
ATOM 2799 C CA . ILE A 1 387 ? 18.069 29.598 -22.336 1.00 67.12 387 ILE A CA 1
ATOM 2800 C C . ILE A 1 387 ? 18.217 30.818 -21.418 1.00 67.12 387 ILE A C 1
ATOM 2802 O O . ILE A 1 387 ? 19.186 30.911 -20.668 1.00 67.12 387 ILE A O 1
ATOM 2806 N N . ASP A 1 388 ? 17.248 31.730 -21.412 1.00 72.12 388 ASP A N 1
ATOM 2807 C CA . ASP A 1 388 ? 17.285 32.940 -20.593 1.00 72.12 388 ASP A CA 1
ATOM 2808 C C . ASP A 1 388 ? 17.143 32.656 -19.090 1.00 72.12 388 ASP A C 1
ATOM 2810 O O . ASP A 1 388 ? 17.815 33.320 -18.294 1.00 72.12 388 ASP A O 1
ATOM 2814 N N . LYS A 1 389 ? 16.348 31.646 -18.707 1.00 79.00 389 LYS A N 1
ATOM 2815 C CA . LYS A 1 389 ? 16.174 31.175 -17.321 1.00 79.00 389 LYS A CA 1
ATOM 2816 C C . LYS A 1 389 ? 17.476 30.605 -16.756 1.00 79.00 389 LYS A C 1
ATOM 2818 O O . LYS A 1 389 ? 17.794 30.884 -15.602 1.00 79.00 389 LYS A O 1
ATOM 2823 N N . TYR A 1 390 ? 18.247 29.865 -17.562 1.00 71.94 390 TYR A N 1
ATOM 2824 C CA . TYR A 1 390 ? 19.398 29.093 -17.072 1.00 71.94 390 TYR A CA 1
ATOM 2825 C C . TYR A 1 390 ? 20.788 29.590 -17.500 1.00 71.94 390 TYR A C 1
ATOM 2827 O O . TYR A 1 390 ? 21.788 29.142 -16.938 1.00 71.94 390 TYR A O 1
ATOM 2835 N N . LYS A 1 391 ? 20.907 30.561 -18.420 1.00 66.94 391 LYS A N 1
ATOM 2836 C CA . LYS A 1 391 ? 22.212 31.074 -18.911 1.00 66.94 391 LYS A CA 1
ATOM 2837 C C . LYS A 1 391 ? 23.143 31.644 -17.831 1.00 66.94 391 LYS A C 1
ATOM 2839 O O . LYS A 1 391 ? 24.354 31.730 -18.069 1.00 66.94 391 LYS A O 1
ATOM 2844 N N . ASN A 1 392 ? 22.577 32.046 -16.690 1.00 66.12 392 ASN A N 1
ATOM 2845 C CA . ASN A 1 392 ? 23.263 32.688 -15.565 1.00 66.12 392 ASN A CA 1
ATOM 2846 C C . ASN A 1 392 ? 23.115 31.911 -14.240 1.00 66.12 392 ASN A C 1
ATOM 2848 O O . ASN A 1 392 ? 23.499 32.425 -13.190 1.00 66.12 392 ASN A O 1
ATOM 2852 N N . THR A 1 393 ? 22.541 30.705 -14.254 1.00 66.31 393 THR A N 1
ATOM 2853 C CA . THR A 1 393 ? 22.342 29.911 -13.033 1.00 66.31 393 THR A CA 1
ATOM 2854 C C . THR A 1 393 ? 23.661 29.296 -12.575 1.00 66.31 393 THR A C 1
ATOM 2856 O O . THR A 1 393 ? 24.385 28.698 -13.369 1.00 66.31 393 THR A O 1
ATOM 2859 N N . ASN A 1 394 ? 23.973 29.422 -11.283 1.00 64.31 394 ASN A N 1
ATOM 2860 C CA . ASN A 1 394 ? 25.068 28.676 -10.674 1.00 64.31 394 ASN A CA 1
ATOM 2861 C C . ASN A 1 394 ? 24.562 27.290 -10.244 1.00 64.31 394 ASN A C 1
ATOM 2863 O O . ASN A 1 394 ? 23.643 27.197 -9.432 1.00 64.31 394 ASN A O 1
ATOM 2867 N N . PHE A 1 395 ? 25.149 26.226 -10.795 1.00 58.41 395 PHE A N 1
ATOM 2868 C CA . PHE A 1 395 ? 24.703 24.847 -10.571 1.00 58.41 395 PHE A CA 1
ATOM 2869 C C . PHE A 1 395 ? 25.380 24.156 -9.374 1.00 58.41 395 PHE A C 1
ATOM 2871 O O . PHE A 1 395 ? 25.021 23.032 -9.026 1.00 58.41 395 PHE A O 1
ATOM 2878 N N . THR A 1 396 ? 26.335 24.810 -8.706 1.00 51.84 396 THR A N 1
ATOM 2879 C CA . THR A 1 396 ? 26.983 24.260 -7.506 1.00 51.84 396 THR A CA 1
ATOM 2880 C C . THR A 1 396 ? 26.032 24.301 -6.304 1.00 51.84 396 THR A C 1
ATOM 2882 O O . THR A 1 396 ? 25.601 25.385 -5.913 1.00 51.84 396 THR A O 1
ATOM 2885 N N . GLY A 1 397 ? 25.734 23.145 -5.697 1.00 55.56 397 GLY A N 1
ATOM 2886 C CA . GLY A 1 397 ? 24.922 23.055 -4.472 1.00 55.56 397 GLY A CA 1
ATOM 2887 C C . GLY A 1 397 ? 23.404 23.138 -4.679 1.00 55.56 397 GLY A C 1
ATOM 2888 O O . GLY A 1 397 ? 22.681 23.520 -3.762 1.00 55.56 397 GLY A O 1
ATOM 2889 N N . LEU A 1 398 ? 22.900 22.817 -5.875 1.00 53.53 398 LEU A N 1
ATOM 2890 C CA . LEU A 1 398 ? 21.457 22.789 -6.127 1.00 53.53 398 LEU A CA 1
ATOM 2891 C C . LEU A 1 398 ? 20.758 21.688 -5.315 1.00 53.53 398 LEU A C 1
ATOM 2893 O O . LEU A 1 398 ? 21.202 20.542 -5.292 1.00 53.53 398 LEU A O 1
ATOM 2897 N N . ASN A 1 399 ? 19.623 22.045 -4.705 1.00 58.81 399 ASN A N 1
ATOM 2898 C CA . ASN A 1 399 ? 18.673 21.095 -4.122 1.00 58.81 399 ASN A CA 1
ATOM 2899 C C . ASN A 1 399 ? 18.246 20.064 -5.204 1.00 58.81 399 ASN A C 1
ATOM 2901 O O . ASN A 1 399 ? 17.942 20.498 -6.324 1.00 58.81 399 ASN A O 1
ATOM 2905 N N . PRO A 1 400 ? 18.199 18.749 -4.890 1.00 55.12 400 PRO A N 1
ATOM 2906 C CA . PRO A 1 400 ? 17.636 17.700 -5.747 1.00 55.12 400 PRO A CA 1
ATOM 2907 C C . PRO A 1 400 ? 16.368 18.094 -6.521 1.00 55.12 400 PRO A C 1
ATOM 2909 O O . PRO A 1 400 ? 16.298 17.844 -7.723 1.00 55.12 400 PRO A O 1
ATOM 2912 N N . ASP A 1 401 ? 15.424 18.806 -5.901 1.00 61.50 401 ASP A N 1
ATOM 2913 C CA . ASP A 1 401 ? 14.177 19.236 -6.552 1.00 61.50 401 ASP A CA 1
ATOM 2914 C C . ASP A 1 401 ? 14.426 20.165 -7.748 1.00 61.50 401 ASP A C 1
ATOM 2916 O O . ASP A 1 401 ? 13.810 20.032 -8.806 1.00 61.50 401 ASP A O 1
ATOM 2920 N N . LYS A 1 402 ? 15.395 21.081 -7.619 1.00 67.31 402 LYS A N 1
ATOM 2921 C CA . LYS A 1 402 ? 15.775 22.005 -8.698 1.00 67.31 402 LYS A CA 1
ATOM 2922 C C . LYS A 1 402 ? 16.541 21.302 -9.813 1.00 67.31 402 LYS A C 1
ATOM 2924 O O . LYS A 1 402 ? 16.472 21.731 -10.963 1.00 67.31 402 LYS A O 1
ATOM 2929 N N . VAL A 1 403 ? 17.263 20.229 -9.485 1.00 62.41 403 VAL A N 1
ATOM 2930 C CA . VAL A 1 403 ? 17.933 19.374 -10.475 1.00 62.41 403 VAL A CA 1
ATOM 2931 C C . VAL A 1 403 ? 16.895 18.577 -11.268 1.00 62.41 403 VAL A C 1
ATOM 2933 O O . VAL A 1 403 ? 17.005 18.475 -12.489 1.00 62.41 403 VAL A O 1
ATOM 2936 N N . ILE A 1 404 ? 15.854 18.073 -10.601 1.00 62.47 404 ILE A N 1
ATOM 2937 C CA . ILE A 1 404 ? 14.729 17.381 -11.241 1.00 62.47 404 ILE A CA 1
ATOM 2938 C C . ILE A 1 404 ? 13.951 18.340 -12.155 1.00 62.47 404 ILE A C 1
ATOM 2940 O O . ILE A 1 404 ? 13.690 17.995 -13.309 1.00 62.47 404 ILE A O 1
ATOM 2944 N N . GLU A 1 405 ? 13.638 19.555 -11.688 1.00 73.62 405 GLU A N 1
ATOM 2945 C CA . GLU A 1 405 ? 12.970 20.592 -12.492 1.00 73.62 405 GLU A CA 1
ATOM 2946 C C . GLU A 1 405 ? 13.794 20.955 -13.738 1.00 73.62 405 GLU A C 1
ATOM 2948 O O . GLU A 1 405 ? 13.276 20.911 -14.856 1.00 73.62 405 GLU A O 1
ATOM 2953 N N . PHE A 1 406 ? 15.096 21.219 -13.569 1.00 73.50 406 PHE A N 1
ATOM 2954 C CA . PHE A 1 406 ? 16.007 21.505 -14.679 1.00 73.50 406 PHE A CA 1
ATOM 2955 C C . PHE A 1 406 ? 16.055 20.356 -15.691 1.00 73.50 406 PHE A C 1
ATOM 2957 O O . PHE A 1 406 ? 15.919 20.595 -16.888 1.00 73.50 406 PHE A O 1
ATOM 2964 N N . ASN A 1 407 ? 16.200 19.109 -15.233 1.00 65.31 407 ASN A N 1
ATOM 2965 C CA . ASN A 1 407 ? 16.264 17.945 -16.119 1.00 65.31 407 ASN A CA 1
ATOM 2966 C C . ASN A 1 407 ? 14.963 17.747 -16.904 1.00 65.31 407 ASN A C 1
ATOM 2968 O O . ASN A 1 407 ? 15.002 17.385 -18.084 1.00 65.31 407 ASN A O 1
ATOM 2972 N N . LYS A 1 408 ? 13.812 18.005 -16.276 1.00 75.56 408 LYS A N 1
ATOM 2973 C CA . LYS A 1 408 ? 12.501 17.922 -16.925 1.00 75.56 408 LYS A CA 1
ATOM 2974 C C . LYS A 1 408 ? 12.356 18.974 -18.027 1.00 75.56 408 LYS A C 1
ATOM 2976 O O . LYS A 1 408 ? 11.979 18.627 -19.146 1.00 75.56 408 LYS A O 1
ATOM 2981 N N . GLU A 1 409 ? 12.688 20.232 -17.736 1.00 76.50 409 GLU A N 1
ATOM 2982 C CA . GLU A 1 409 ? 12.622 21.327 -18.713 1.00 76.50 409 GLU A CA 1
ATOM 2983 C C . GLU A 1 409 ? 13.654 21.156 -19.838 1.00 76.50 409 GLU A C 1
ATOM 2985 O O . GLU A 1 409 ? 13.319 21.299 -21.014 1.00 76.50 409 GLU A O 1
ATOM 2990 N N . TYR A 1 410 ? 14.880 20.750 -19.498 1.00 72.69 410 TYR A N 1
ATOM 2991 C CA . TYR A 1 410 ? 15.947 20.479 -20.459 1.00 72.69 410 TYR A CA 1
ATOM 2992 C C . TYR A 1 410 ? 15.567 19.360 -21.434 1.00 72.69 410 TYR A C 1
ATOM 2994 O O . TYR A 1 410 ? 15.740 19.519 -22.639 1.00 72.69 410 TYR A O 1
ATOM 3002 N N . THR A 1 411 ? 14.988 18.259 -20.941 1.00 68.81 411 THR A N 1
ATOM 3003 C CA . THR A 1 411 ? 14.555 17.130 -21.786 1.00 68.81 411 THR A CA 1
ATOM 3004 C C . THR A 1 411 ? 13.463 17.559 -22.770 1.00 68.81 411 THR A C 1
ATOM 3006 O O . THR A 1 411 ? 13.497 17.187 -23.944 1.00 68.81 411 THR A O 1
ATOM 3009 N N . ALA A 1 412 ? 12.506 18.375 -22.318 1.00 74.94 412 ALA A N 1
ATOM 3010 C CA . ALA A 1 412 ? 11.448 18.900 -23.178 1.00 74.94 412 ALA A CA 1
ATOM 3011 C C . ALA A 1 412 ? 12.009 19.815 -24.284 1.00 74.94 412 ALA A C 1
ATOM 3013 O O . ALA A 1 412 ? 11.649 19.664 -25.453 1.00 74.94 412 ALA A O 1
ATOM 3014 N N . VAL A 1 413 ? 12.936 20.711 -23.931 1.00 71.38 413 VAL A N 1
ATOM 3015 C CA . VAL A 1 413 ? 13.591 21.638 -24.869 1.00 71.38 413 VAL A CA 1
ATOM 3016 C C . VAL A 1 413 ? 14.503 20.898 -25.848 1.00 71.38 413 VAL A C 1
ATOM 3018 O O . VAL A 1 413 ? 14.453 21.159 -27.048 1.00 71.38 413 VAL A O 1
ATOM 3021 N N . GLN A 1 414 ? 15.285 19.926 -25.373 1.00 71.31 414 GLN A N 1
ATOM 3022 C CA . GLN A 1 414 ? 16.136 19.083 -26.213 1.00 71.31 414 GLN A CA 1
ATOM 3023 C C . GLN A 1 414 ? 15.301 18.315 -27.239 1.00 71.31 414 GLN A C 1
ATOM 3025 O O . GLN A 1 414 ? 15.639 18.309 -28.424 1.00 71.31 414 GLN A O 1
ATOM 3030 N N . LYS A 1 415 ? 14.180 17.718 -26.814 1.00 77.44 415 LYS A N 1
ATOM 3031 C CA . LYS A 1 415 ? 13.250 17.038 -27.718 1.00 77.44 415 LYS A CA 1
ATOM 3032 C C . LYS A 1 415 ? 12.698 18.000 -28.771 1.00 77.44 415 LYS A C 1
ATOM 3034 O O . LYS A 1 415 ? 12.719 17.675 -29.951 1.00 77.44 415 LYS A O 1
ATOM 3039 N N . GLN A 1 416 ? 12.277 19.199 -28.370 1.00 75.69 416 GLN A N 1
ATOM 3040 C CA . GLN A 1 416 ? 11.739 20.200 -29.294 1.00 75.69 416 GLN A CA 1
ATOM 3041 C C . GLN A 1 416 ? 12.774 20.664 -30.336 1.00 75.69 416 GLN A C 1
ATOM 3043 O O . GLN A 1 416 ? 12.447 20.762 -31.518 1.00 75.69 416 GLN A O 1
ATOM 3048 N N . VAL A 1 417 ? 14.023 20.914 -29.926 1.00 70.44 417 VAL A N 1
ATOM 3049 C CA . VAL A 1 417 ? 15.130 21.274 -30.837 1.00 70.44 417 VAL A CA 1
ATOM 3050 C C . VAL A 1 417 ? 15.442 20.120 -31.794 1.00 70.44 417 VAL A C 1
ATOM 3052 O O . VAL A 1 417 ? 15.596 20.338 -32.993 1.00 70.44 417 VAL A O 1
ATOM 3055 N N . THR A 1 418 ? 15.463 18.886 -31.285 1.00 68.81 418 THR A N 1
ATOM 3056 C CA . THR A 1 418 ? 15.719 17.673 -32.079 1.00 68.81 418 THR A CA 1
ATOM 3057 C C . THR A 1 418 ? 14.622 17.433 -33.115 1.00 68.81 418 THR A C 1
ATOM 3059 O O . THR A 1 418 ? 14.917 17.169 -34.280 1.00 68.81 418 THR A O 1
ATOM 3062 N N . ASP A 1 419 ? 13.356 17.571 -32.719 1.00 77.00 419 ASP A N 1
ATOM 3063 C CA . ASP A 1 419 ? 12.201 17.415 -33.604 1.00 77.00 419 ASP A CA 1
ATOM 3064 C C . ASP A 1 419 ? 12.217 18.484 -34.716 1.00 77.00 419 ASP A C 1
ATOM 3066 O O . ASP A 1 419 ? 12.025 18.149 -35.888 1.00 77.00 419 ASP A O 1
ATOM 3070 N N . LYS A 1 420 ? 12.542 19.748 -34.388 1.00 74.62 420 LYS A N 1
ATOM 3071 C CA . LYS A 1 420 ? 12.697 20.839 -35.373 1.00 74.62 420 LYS A CA 1
ATOM 3072 C C . LYS A 1 420 ? 13.855 20.587 -36.345 1.00 74.62 420 LYS A C 1
ATOM 3074 O O . LYS A 1 420 ? 13.675 20.754 -37.551 1.00 74.62 420 LYS A O 1
ATOM 3079 N N . LEU A 1 421 ? 15.014 20.145 -35.852 1.00 69.12 421 LEU A N 1
ATOM 3080 C CA . LEU A 1 421 ? 16.185 19.851 -36.684 1.00 69.12 421 LEU A CA 1
ATOM 3081 C C . LEU A 1 421 ? 15.914 18.673 -37.636 1.00 69.12 421 LEU A C 1
ATOM 3083 O O . LEU A 1 421 ? 16.221 18.752 -38.824 1.00 69.12 421 LEU A O 1
ATOM 3087 N N . ASN A 1 422 ? 15.268 17.611 -37.142 1.00 71.62 422 ASN A N 1
ATOM 3088 C CA . ASN A 1 422 ? 14.878 16.451 -37.946 1.00 71.62 422 ASN A CA 1
ATOM 3089 C C . ASN A 1 422 ? 13.827 16.807 -39.008 1.00 71.62 422 ASN A C 1
ATOM 3091 O O . ASN A 1 422 ? 13.917 16.332 -40.143 1.00 71.62 422 ASN A O 1
ATOM 3095 N N . ALA A 1 423 ? 12.846 17.650 -38.670 1.00 75.88 423 ALA A N 1
ATOM 3096 C CA . ALA A 1 423 ? 11.856 18.143 -39.624 1.00 75.88 423 ALA A CA 1
ATOM 3097 C C . ALA A 1 423 ? 12.510 19.000 -40.723 1.00 75.88 423 ALA A C 1
ATOM 3099 O O . ALA A 1 423 ? 12.292 18.741 -41.908 1.00 75.88 423 ALA A O 1
ATOM 3100 N N . ALA A 1 424 ? 13.377 19.948 -40.349 1.00 68.62 424 ALA A N 1
ATOM 3101 C CA . ALA A 1 424 ? 14.114 20.790 -41.293 1.00 68.62 424 ALA A CA 1
ATOM 3102 C C . ALA A 1 424 ? 15.038 19.963 -42.206 1.00 68.62 424 ALA A C 1
ATOM 3104 O O . ALA A 1 424 ? 15.065 20.171 -43.419 1.00 68.62 424 ALA A O 1
ATOM 3105 N N . ALA A 1 425 ? 15.737 18.969 -41.650 1.00 68.00 425 ALA A N 1
ATOM 3106 C CA . ALA A 1 425 ? 16.573 18.044 -42.409 1.00 68.00 425 ALA A CA 1
ATOM 3107 C C . ALA A 1 425 ? 15.761 17.214 -43.418 1.00 68.00 425 ALA A C 1
ATOM 3109 O O . ALA A 1 425 ? 16.162 17.071 -44.574 1.00 68.00 425 ALA A O 1
ATOM 3110 N N . LYS A 1 426 ? 14.599 16.689 -43.011 1.00 75.69 426 LYS A N 1
ATOM 3111 C CA . LYS A 1 426 ? 13.705 15.911 -43.884 1.00 75.69 426 LYS A CA 1
ATOM 3112 C C . LYS A 1 426 ? 13.159 16.753 -45.042 1.00 75.69 426 LYS A C 1
ATOM 3114 O O . LYS A 1 426 ? 13.149 16.285 -46.186 1.00 75.69 426 LYS A O 1
ATOM 3119 N N . ASP A 1 427 ? 12.743 17.985 -44.765 1.00 73.81 427 ASP A N 1
ATOM 3120 C CA . ASP A 1 427 ? 12.270 18.938 -45.775 1.00 73.81 427 ASP A CA 1
ATOM 3121 C C . ASP A 1 427 ? 13.378 19.304 -46.771 1.00 73.81 427 ASP A C 1
ATOM 3123 O O . ASP A 1 427 ? 13.156 19.315 -47.987 1.00 73.81 427 ASP A O 1
ATOM 3127 N N . LEU A 1 428 ? 14.593 19.541 -46.271 1.00 68.38 428 LEU A N 1
ATOM 3128 C CA . LEU A 1 428 ? 15.759 19.851 -47.090 1.00 68.38 428 LEU A CA 1
ATOM 3129 C C . LEU A 1 428 ? 16.120 18.674 -48.012 1.00 68.38 428 LEU A C 1
ATOM 3131 O O . LEU A 1 428 ? 16.262 18.862 -49.218 1.00 68.38 428 LEU A O 1
ATOM 3135 N N . VAL A 1 429 ? 16.175 17.445 -47.488 1.00 70.94 429 VAL A N 1
ATOM 3136 C CA . VAL A 1 429 ? 16.435 16.226 -48.281 1.00 70.94 429 VAL A CA 1
ATOM 3137 C C . VAL A 1 429 ? 15.370 16.019 -49.363 1.00 70.94 429 VAL A C 1
ATOM 3139 O O . VAL A 1 429 ? 15.695 15.670 -50.501 1.00 70.94 429 VAL A O 1
ATOM 3142 N N . THR A 1 430 ? 14.101 16.275 -49.038 1.00 76.25 430 THR A N 1
ATOM 3143 C CA . THR A 1 430 ? 12.990 16.177 -49.998 1.00 76.25 430 THR A CA 1
ATOM 3144 C C . THR A 1 430 ? 13.133 17.214 -51.114 1.00 76.25 430 THR A C 1
ATOM 3146 O O . THR A 1 430 ? 13.014 16.874 -52.292 1.00 76.25 430 THR A O 1
ATOM 3149 N N . THR A 1 431 ? 13.479 18.454 -50.766 1.00 72.50 431 THR A N 1
ATOM 3150 C CA . THR A 1 431 ? 13.694 19.553 -51.723 1.00 72.50 431 THR A CA 1
ATOM 3151 C C . THR A 1 431 ? 14.886 19.274 -52.643 1.00 72.50 431 THR A C 1
ATOM 3153 O O . THR A 1 431 ? 14.778 19.415 -53.861 1.00 72.50 431 THR A O 1
ATOM 3156 N N . VAL A 1 432 ? 15.994 18.762 -52.098 1.00 68.38 432 VAL A N 1
ATOM 3157 C CA . VAL A 1 432 ? 17.167 18.331 -52.880 1.00 68.38 432 VAL A CA 1
ATOM 3158 C C . VAL A 1 432 ? 16.815 17.185 -53.837 1.00 68.38 432 VAL A C 1
ATOM 3160 O O . VAL A 1 432 ? 17.288 17.160 -54.972 1.00 68.38 432 VAL A O 1
ATOM 3163 N N . SER A 1 433 ? 15.938 16.256 -53.436 1.00 73.06 433 SER A N 1
ATOM 3164 C CA . SER A 1 433 ? 15.446 15.191 -54.323 1.00 73.06 433 SER A CA 1
ATOM 3165 C C . SER A 1 433 ? 14.630 15.736 -55.502 1.00 73.06 433 SER A C 1
ATOM 3167 O O . SER A 1 433 ? 14.806 15.275 -56.632 1.00 73.06 433 SER A O 1
ATOM 3169 N N . VAL A 1 434 ? 13.775 16.738 -55.266 1.00 75.38 434 VAL A N 1
ATOM 3170 C CA . VAL A 1 434 ? 12.998 17.413 -56.321 1.00 75.38 434 VAL A CA 1
ATOM 3171 C C . VAL A 1 434 ? 13.923 18.154 -57.288 1.00 75.38 434 VAL A C 1
ATOM 3173 O O . VAL A 1 434 ? 13.776 18.001 -58.500 1.00 75.38 434 VAL A O 1
ATOM 3176 N N . ILE A 1 435 ? 14.923 18.873 -56.769 1.00 67.81 435 ILE A N 1
ATOM 3177 C CA . ILE A 1 435 ? 15.930 19.563 -57.588 1.00 67.81 435 ILE A CA 1
ATOM 3178 C C . ILE A 1 435 ? 16.707 18.560 -58.440 1.00 67.81 435 ILE A C 1
ATOM 3180 O O . ILE A 1 435 ? 16.831 18.768 -59.642 1.00 67.81 435 ILE A O 1
ATOM 3184 N N . ASN A 1 436 ? 17.153 17.436 -57.874 1.00 68.12 436 ASN A N 1
ATOM 3185 C CA . ASN A 1 436 ? 17.864 16.404 -58.636 1.00 68.12 436 ASN A CA 1
ATOM 3186 C C . ASN A 1 436 ? 17.006 15.824 -59.775 1.00 68.12 436 ASN A C 1
ATOM 3188 O O . ASN A 1 436 ? 17.502 15.668 -60.889 1.00 68.12 436 ASN A O 1
ATOM 3192 N N . LYS A 1 437 ? 15.708 15.580 -59.541 1.00 76.56 437 LYS A N 1
ATOM 3193 C CA . LYS A 1 437 ? 14.776 15.124 -60.591 1.00 76.56 437 LYS A CA 1
ATOM 3194 C C . LYS A 1 437 ? 14.543 16.179 -61.678 1.00 76.56 437 LYS A C 1
ATOM 3196 O O . LYS A 1 437 ? 14.440 15.827 -62.851 1.00 76.56 437 LYS A O 1
ATOM 3201 N N . ALA A 1 438 ? 14.447 17.459 -61.312 1.00 68.25 438 ALA A N 1
ATOM 3202 C CA . ALA A 1 438 ? 14.315 18.557 -62.272 1.00 68.25 438 ALA A CA 1
ATOM 3203 C C . ALA A 1 438 ? 15.597 18.731 -63.105 1.00 68.25 438 ALA A C 1
ATOM 3205 O O . ALA A 1 438 ? 15.537 18.897 -64.323 1.00 68.25 438 ALA A O 1
ATOM 3206 N N . VAL A 1 439 ? 16.762 18.599 -62.464 1.00 66.00 439 VAL A N 1
ATOM 3207 C CA . VAL A 1 439 ? 18.075 18.615 -63.117 1.00 66.00 439 VAL A CA 1
ATOM 3208 C C . VAL A 1 439 ? 18.196 17.482 -64.132 1.00 66.00 439 VAL A C 1
ATOM 3210 O O . VAL A 1 439 ? 18.559 17.751 -65.274 1.00 66.00 439 VAL A O 1
ATOM 3213 N N . GLU A 1 440 ? 17.838 16.243 -63.782 1.00 73.81 440 GLU A N 1
ATOM 3214 C CA . GLU A 1 440 ? 17.875 15.100 -64.712 1.00 73.81 440 GLU A CA 1
ATOM 3215 C C . GLU A 1 440 ? 17.049 15.350 -65.986 1.00 73.81 440 GLU A C 1
ATOM 3217 O O . GLU A 1 440 ? 17.494 15.008 -67.082 1.00 73.81 440 GLU A O 1
ATOM 3222 N N . LYS A 1 441 ? 15.889 16.011 -65.863 1.00 74.94 441 LYS A N 1
ATOM 3223 C CA . LYS A 1 441 ? 15.038 16.386 -67.006 1.00 74.94 441 LYS A CA 1
ATOM 3224 C C . LYS A 1 441 ? 15.619 17.525 -67.854 1.00 74.94 441 LYS A C 1
ATOM 3226 O O . LYS A 1 441 ? 15.428 17.521 -69.067 1.00 74.94 441 LYS A O 1
ATOM 3231 N N . LEU A 1 442 ? 16.319 18.482 -67.239 1.00 66.75 442 LEU A N 1
ATOM 3232 C CA . LEU A 1 442 ? 16.926 19.643 -67.912 1.00 66.75 442 LEU A CA 1
ATOM 3233 C C . LEU A 1 442 ? 18.296 19.342 -68.537 1.00 66.75 442 LEU A C 1
ATOM 3235 O O . LEU A 1 442 ? 18.705 20.013 -69.482 1.00 66.75 442 LEU A O 1
ATOM 3239 N N . THR A 1 443 ? 19.006 18.324 -68.041 1.00 68.81 443 THR A N 1
ATOM 3240 C CA . THR A 1 443 ? 20.377 17.978 -68.466 1.00 68.81 443 THR A CA 1
ATOM 3241 C C . THR A 1 443 ? 20.550 17.804 -69.991 1.00 68.81 443 THR A C 1
ATOM 3243 O O . THR A 1 443 ? 21.585 18.236 -70.502 1.00 68.81 443 THR A O 1
ATOM 3246 N N . PRO A 1 444 ? 19.588 17.239 -70.756 1.00 66.81 444 PRO A N 1
ATOM 3247 C CA . PRO A 1 444 ? 19.706 17.109 -72.214 1.00 66.81 444 PRO A CA 1
ATOM 3248 C C . PRO A 1 444 ? 19.614 18.436 -72.986 1.00 66.81 444 PRO A C 1
ATOM 3250 O O . PRO A 1 444 ? 20.015 18.479 -74.146 1.00 66.81 444 PRO A O 1
ATOM 3253 N N . PHE A 1 445 ? 19.085 19.493 -72.362 1.00 64.62 445 PHE A N 1
ATOM 3254 C CA . PHE A 1 445 ? 18.751 20.773 -73.002 1.00 64.62 445 PHE A CA 1
ATOM 3255 C C . PHE A 1 445 ? 19.552 21.959 -72.438 1.00 64.62 445 PHE A C 1
ATOM 3257 O O . PHE A 1 445 ? 19.515 23.054 -72.990 1.00 64.62 445 PHE A O 1
ATOM 3264 N N . ALA A 1 446 ? 20.300 21.750 -71.351 1.00 65.06 446 ALA A N 1
ATOM 3265 C CA . ALA A 1 446 ? 20.963 22.818 -70.613 1.00 65.06 446 ALA A CA 1
ATOM 3266 C C . ALA A 1 446 ? 22.151 23.431 -71.375 1.00 65.06 446 ALA A C 1
ATOM 3268 O O . ALA A 1 446 ? 23.104 22.736 -71.746 1.00 65.06 446 ALA A O 1
ATOM 3269 N N . THR A 1 447 ? 22.140 24.758 -71.521 1.00 73.00 447 THR A N 1
ATOM 3270 C CA . THR A 1 447 ? 23.292 25.534 -71.998 1.00 73.00 447 THR A CA 1
ATOM 3271 C C . THR A 1 447 ? 24.464 25.449 -71.003 1.00 73.00 447 THR A C 1
ATOM 3273 O O . THR A 1 447 ? 24.261 25.130 -69.828 1.00 73.00 447 THR A O 1
ATOM 3276 N N . PRO A 1 448 ? 25.709 25.762 -71.413 1.00 67.38 448 PRO A N 1
ATOM 3277 C CA . PRO A 1 448 ? 26.861 25.751 -70.505 1.00 67.38 448 PRO A CA 1
ATOM 3278 C C . PRO A 1 448 ? 26.682 26.626 -69.249 1.00 67.38 448 PRO A C 1
ATOM 3280 O O . PRO A 1 448 ? 27.137 26.256 -68.168 1.00 67.38 448 PRO A O 1
ATOM 3283 N N . GLU A 1 449 ? 25.974 27.753 -69.367 1.00 69.19 449 GLU A N 1
ATOM 3284 C CA . GLU A 1 449 ? 25.615 28.626 -68.238 1.00 69.19 449 GLU A CA 1
ATOM 3285 C C . GLU A 1 449 ? 24.620 27.955 -67.281 1.00 69.19 449 GLU A C 1
ATOM 3287 O O . GLU A 1 449 ? 24.791 27.999 -66.062 1.00 69.19 449 GLU A O 1
ATOM 3292 N N . GLN A 1 450 ? 23.619 27.256 -67.821 1.00 67.31 450 GLN A N 1
ATOM 3293 C CA . GLN A 1 450 ? 22.651 26.501 -67.024 1.00 67.31 450 GLN A CA 1
ATOM 3294 C C . GLN A 1 450 ? 23.300 25.287 -66.344 1.00 67.31 450 GLN A C 1
ATOM 3296 O O . GLN A 1 450 ? 22.987 24.995 -65.193 1.00 67.31 450 GLN A O 1
ATOM 3301 N N . GLN A 1 451 ? 24.263 24.621 -66.990 1.00 65.38 451 GLN A N 1
ATOM 3302 C CA . GLN A 1 451 ? 25.040 23.539 -66.371 1.00 65.38 451 GLN A CA 1
ATOM 3303 C C . GLN A 1 451 ? 25.895 24.035 -65.192 1.00 65.38 451 GLN A C 1
ATOM 3305 O O . GLN A 1 451 ? 26.008 23.335 -64.184 1.00 65.38 451 GLN A O 1
ATOM 3310 N N . ALA A 1 452 ? 26.450 25.250 -65.270 1.00 71.50 452 ALA A N 1
ATOM 3311 C CA . ALA A 1 452 ? 27.175 25.867 -64.156 1.00 71.50 452 ALA A CA 1
ATOM 3312 C C . ALA A 1 452 ? 26.245 26.216 -62.976 1.00 71.50 452 ALA A C 1
ATOM 3314 O O . ALA A 1 452 ? 26.591 25.954 -61.820 1.00 71.50 452 ALA A O 1
ATOM 3315 N N . ALA A 1 453 ? 25.044 26.735 -63.254 1.00 68.62 453 ALA A N 1
ATOM 3316 C CA . ALA A 1 453 ? 24.030 27.002 -62.231 1.00 68.62 453 ALA A CA 1
ATOM 3317 C C . ALA A 1 453 ? 23.545 25.707 -61.549 1.00 68.62 453 ALA A C 1
ATOM 3319 O O . ALA A 1 453 ? 23.477 25.638 -60.322 1.00 68.62 453 ALA A O 1
ATOM 3320 N N . ILE A 1 454 ? 23.308 24.649 -62.331 1.00 68.69 454 ILE A N 1
ATOM 3321 C CA . ILE A 1 454 ? 22.950 23.311 -61.840 1.00 68.69 454 ILE A CA 1
ATOM 3322 C C . ILE A 1 454 ? 24.057 22.738 -60.945 1.00 68.69 454 ILE A C 1
ATOM 3324 O O . ILE A 1 454 ? 23.781 22.269 -59.841 1.00 68.69 454 ILE A O 1
ATOM 3328 N N . SER A 1 455 ? 25.319 22.813 -61.381 1.00 70.44 455 SER A N 1
ATOM 3329 C CA . SER A 1 455 ? 26.459 22.338 -60.589 1.00 70.44 455 SER A CA 1
ATOM 3330 C C . SER A 1 455 ? 26.604 23.101 -59.271 1.00 70.44 455 SER A C 1
ATOM 3332 O O . SER A 1 455 ? 26.973 22.503 -58.261 1.00 70.44 455 SER A O 1
ATOM 3334 N N . THR A 1 456 ? 26.308 24.402 -59.271 1.00 74.94 456 THR A N 1
ATOM 3335 C CA . THR A 1 456 ? 26.344 25.240 -58.066 1.00 74.94 456 THR A CA 1
ATOM 3336 C C . THR A 1 456 ? 25.231 24.837 -57.096 1.00 74.94 456 THR A C 1
ATOM 3338 O O . THR A 1 456 ? 25.512 24.572 -55.933 1.00 74.94 456 THR A O 1
ATOM 3341 N N . ALA A 1 457 ? 23.994 24.664 -57.576 1.00 64.81 457 ALA A N 1
ATOM 3342 C CA . ALA A 1 457 ? 22.866 24.228 -56.748 1.00 64.81 457 ALA A CA 1
ATOM 3343 C C . ALA A 1 457 ? 23.076 22.831 -56.124 1.00 64.81 457 ALA A C 1
ATOM 3345 O O . ALA A 1 457 ? 22.748 22.617 -54.953 1.00 64.81 457 ALA A O 1
ATOM 3346 N N . LEU A 1 458 ? 23.669 21.886 -56.866 1.00 68.69 458 LEU A N 1
ATOM 3347 C CA . LEU A 1 458 ? 24.038 20.558 -56.351 1.00 68.69 458 LEU A CA 1
ATOM 3348 C C . LEU A 1 458 ? 25.145 20.625 -55.290 1.00 68.69 458 LEU A C 1
ATOM 3350 O O . LEU A 1 458 ? 25.071 19.921 -54.282 1.00 68.69 458 LEU A O 1
ATOM 3354 N N . GLN A 1 459 ? 26.152 21.478 -55.493 1.00 75.81 459 GLN A N 1
ATOM 3355 C CA . GLN A 1 459 ? 27.231 21.695 -54.528 1.00 75.81 459 GLN A CA 1
ATOM 3356 C C . GLN A 1 459 ? 26.687 22.290 -53.218 1.00 75.81 459 GLN A C 1
ATOM 3358 O O . GLN A 1 459 ? 26.971 21.763 -52.143 1.00 75.81 459 GLN A O 1
ATOM 3363 N N . THR A 1 460 ? 25.834 23.314 -53.305 1.00 70.69 460 THR A N 1
ATOM 3364 C CA . THR A 1 460 ? 25.177 23.931 -52.144 1.00 70.69 460 THR A CA 1
ATOM 3365 C C . THR A 1 460 ? 24.265 22.939 -51.410 1.00 70.69 460 THR A C 1
ATOM 3367 O O . THR A 1 460 ? 24.254 22.888 -50.181 1.00 70.69 460 THR A O 1
ATOM 3370 N N . SER A 1 461 ? 23.543 22.089 -52.146 1.00 63.56 461 SER A N 1
ATOM 3371 C CA . SER A 1 461 ? 22.710 21.026 -51.566 1.00 63.56 461 SER A CA 1
ATOM 3372 C C . SER A 1 461 ? 23.541 19.990 -50.797 1.00 63.56 461 SER A C 1
ATOM 3374 O O . SER A 1 461 ? 23.146 19.543 -49.722 1.00 63.56 461 SER A O 1
ATOM 3376 N N . LEU A 1 462 ? 24.715 19.622 -51.320 1.00 70.75 462 LEU A N 1
ATOM 3377 C CA . LEU A 1 462 ? 25.631 18.678 -50.678 1.00 70.75 462 LEU A CA 1
ATOM 3378 C C . LEU A 1 462 ? 26.252 19.247 -49.393 1.00 70.75 462 LEU A C 1
ATOM 3380 O O . LEU A 1 462 ? 26.454 18.509 -48.430 1.00 70.75 462 LEU A O 1
ATOM 3384 N N . GLU A 1 463 ? 26.565 20.541 -49.372 1.00 74.38 463 GLU A N 1
ATOM 3385 C CA . GLU A 1 463 ? 27.074 21.236 -48.183 1.00 74.38 463 GLU A CA 1
ATOM 3386 C C . GLU A 1 463 ? 26.012 21.330 -47.085 1.00 74.38 463 GLU A C 1
ATOM 3388 O O . GLU A 1 463 ? 26.310 21.052 -45.925 1.00 74.38 463 GLU A O 1
ATOM 3393 N N . ALA A 1 464 ? 24.756 21.593 -47.451 1.00 63.59 464 ALA A N 1
ATOM 3394 C CA . ALA A 1 464 ? 23.653 21.622 -46.498 1.00 63.59 464 ALA A CA 1
ATOM 3395 C C . ALA A 1 464 ? 23.375 20.232 -45.879 1.00 63.59 464 ALA A C 1
ATOM 3397 O O . ALA A 1 464 ? 23.162 20.126 -44.675 1.00 63.59 464 ALA A O 1
ATOM 3398 N N . VAL A 1 465 ? 23.485 19.145 -46.657 1.00 64.69 465 VAL A N 1
ATOM 3399 C CA . VAL A 1 465 ? 23.391 17.765 -46.131 1.00 64.69 465 VAL A CA 1
ATOM 3400 C C . VAL A 1 465 ? 24.552 17.424 -45.185 1.00 64.69 465 VAL A C 1
ATOM 3402 O O . VAL A 1 465 ? 24.346 16.729 -44.193 1.00 64.69 465 VAL A O 1
ATOM 3405 N N . LYS A 1 466 ? 25.770 17.918 -45.442 1.00 73.50 466 LYS A N 1
ATOM 3406 C CA . LYS A 1 466 ? 26.901 17.727 -44.514 1.00 73.50 466 LYS A CA 1
ATOM 3407 C C . LYS A 1 466 ? 26.688 18.454 -43.188 1.00 73.50 466 LYS A C 1
ATOM 3409 O O . LYS A 1 466 ? 26.960 17.867 -42.148 1.00 73.50 466 LYS A O 1
ATOM 3414 N N . ALA A 1 467 ? 26.165 19.679 -43.225 1.00 66.19 467 ALA A N 1
ATOM 3415 C CA . ALA A 1 467 ? 25.856 20.444 -42.019 1.00 66.19 467 ALA A CA 1
ATOM 3416 C C . ALA A 1 467 ? 24.796 19.746 -41.142 1.00 66.19 467 ALA A C 1
ATOM 3418 O O . ALA A 1 467 ? 24.919 19.738 -39.921 1.00 66.19 467 ALA A O 1
ATOM 3419 N N . VAL A 1 468 ? 23.801 19.088 -41.756 1.00 63.28 468 VAL A N 1
ATOM 3420 C CA . VAL A 1 468 ? 22.826 18.230 -41.050 1.00 63.28 468 VAL A CA 1
ATOM 3421 C C . VAL A 1 468 ? 23.515 17.072 -40.323 1.00 63.28 468 VAL A C 1
ATOM 3423 O O . VAL A 1 468 ? 23.211 16.803 -39.162 1.00 63.28 468 VAL A O 1
ATOM 3426 N N . GLU A 1 469 ? 24.444 16.383 -40.988 1.00 64.69 469 GLU A N 1
ATOM 3427 C CA . GLU A 1 469 ? 25.126 15.224 -40.402 1.00 64.69 469 GLU A CA 1
ATOM 3428 C C . GLU A 1 469 ? 26.066 15.633 -39.254 1.00 64.69 469 GLU A C 1
ATOM 3430 O O . GLU A 1 469 ? 26.133 14.949 -38.235 1.00 64.69 469 GLU A O 1
ATOM 3435 N N . GLU A 1 470 ? 26.742 16.779 -39.372 1.00 67.94 470 GLU A N 1
ATOM 3436 C CA . GLU A 1 470 ? 27.580 17.347 -38.306 1.00 67.94 470 GLU A CA 1
ATOM 3437 C C . GLU A 1 470 ? 26.745 17.775 -37.085 1.00 67.94 470 GLU A C 1
ATOM 3439 O O . GLU A 1 470 ? 27.101 17.450 -35.950 1.00 67.94 470 GLU A O 1
ATOM 3444 N N . ALA A 1 471 ? 25.588 18.409 -37.305 1.00 60.12 471 ALA A N 1
ATOM 3445 C CA . ALA A 1 471 ? 24.657 18.788 -36.241 1.00 60.12 471 ALA A CA 1
ATOM 3446 C C . ALA A 1 471 ? 24.089 17.569 -35.485 1.00 60.12 471 ALA A C 1
ATOM 3448 O O . ALA A 1 471 ? 23.879 17.626 -34.272 1.00 60.12 471 ALA A O 1
ATOM 3449 N N . LYS A 1 472 ? 23.892 16.438 -36.173 1.00 61.78 472 LYS A N 1
ATOM 3450 C CA . LYS A 1 472 ? 23.434 15.178 -35.569 1.00 61.78 472 LYS A CA 1
ATOM 3451 C C . LYS A 1 472 ? 24.472 14.565 -34.620 1.00 61.78 472 LYS A C 1
ATOM 3453 O O . LYS A 1 472 ? 24.102 14.089 -33.549 1.00 61.78 472 LYS A O 1
ATOM 3458 N N . VAL A 1 473 ? 25.760 14.626 -34.970 1.00 58.31 473 VAL A N 1
ATOM 3459 C CA . VAL A 1 473 ? 26.869 14.135 -34.125 1.00 58.31 473 VAL A CA 1
ATOM 3460 C C . VAL A 1 473 ? 26.997 14.947 -32.831 1.00 58.31 473 VAL A C 1
ATOM 3462 O O . VAL A 1 473 ? 27.261 14.385 -31.770 1.00 58.31 473 VAL A O 1
ATOM 3465 N N . GLU A 1 474 ? 26.762 16.262 -32.871 1.00 59.03 474 GLU A N 1
ATOM 3466 C CA . GLU A 1 474 ? 26.778 17.089 -31.654 1.00 59.03 474 GLU A CA 1
ATOM 3467 C C . GLU A 1 474 ? 25.605 16.792 -30.699 1.00 59.03 474 GLU A C 1
ATOM 3469 O O . GLU A 1 474 ? 25.696 17.069 -29.501 1.00 59.03 474 GLU A O 1
ATOM 3474 N N . LEU A 1 475 ? 24.523 16.192 -31.204 1.00 55.69 475 LEU A N 1
ATOM 3475 C CA . LEU A 1 475 ? 23.319 15.877 -30.438 1.00 55.69 475 LEU A CA 1
ATOM 3476 C C . LEU A 1 475 ? 23.494 14.628 -29.551 1.00 55.69 475 LEU A C 1
ATOM 3478 O O . LEU A 1 475 ? 22.995 14.592 -28.426 1.00 55.69 475 LEU A O 1
ATOM 3482 N N . GLU A 1 476 ? 24.283 13.648 -30.006 1.00 58.19 476 GLU A N 1
ATOM 3483 C CA . GLU A 1 476 ? 24.665 12.458 -29.223 1.00 58.19 476 GLU A CA 1
ATOM 3484 C C . GLU A 1 476 ? 25.470 12.835 -27.964 1.00 58.19 476 GLU A C 1
ATOM 3486 O O . GLU A 1 476 ? 25.282 12.250 -26.896 1.00 58.19 476 GLU A O 1
ATOM 3491 N N . GLY A 1 477 ? 26.288 13.892 -28.035 1.00 58.28 477 GLY A N 1
ATOM 3492 C CA . GLY A 1 477 ? 27.048 14.405 -26.889 1.00 58.28 477 GLY A CA 1
ATOM 3493 C C . GLY A 1 477 ? 26.195 15.013 -25.762 1.00 58.28 477 GLY A C 1
ATOM 3494 O O . GLY A 1 477 ? 26.683 15.152 -24.638 1.00 58.28 477 GLY A O 1
ATOM 3495 N N . LEU A 1 478 ? 24.931 15.371 -26.028 1.00 53.62 478 LEU A N 1
ATOM 3496 C CA . LEU A 1 478 ? 23.985 15.873 -25.017 1.00 53.62 478 LEU A CA 1
ATOM 3497 C C . LEU A 1 478 ? 23.357 14.718 -24.215 1.00 53.62 478 LEU A C 1
ATOM 3499 O O . LEU A 1 478 ? 23.137 14.857 -23.011 1.00 53.62 478 LEU A O 1
ATOM 3503 N N . GLN A 1 479 ? 23.146 13.557 -24.847 1.00 58.91 479 GLN A N 1
ATOM 3504 C CA . GLN A 1 479 ? 22.628 12.352 -24.185 1.00 58.91 479 GLN A CA 1
ATOM 3505 C C . GLN A 1 479 ? 23.620 11.804 -23.146 1.00 58.91 479 GLN A C 1
ATOM 3507 O O . GLN A 1 479 ? 23.241 11.451 -22.028 1.00 58.91 479 GLN A O 1
ATOM 3512 N N . ASP A 1 480 ? 24.909 11.802 -23.482 1.00 64.00 480 ASP A N 1
ATOM 3513 C CA . ASP A 1 480 ? 25.984 11.411 -22.565 1.00 64.00 480 ASP A CA 1
ATOM 3514 C C . ASP A 1 480 ? 26.049 12.308 -21.320 1.00 64.00 480 ASP A C 1
ATOM 3516 O O . ASP A 1 480 ? 26.317 11.838 -20.210 1.00 64.00 480 ASP A O 1
ATOM 3520 N N . LEU A 1 481 ? 25.777 13.606 -21.479 1.00 57.78 481 LEU A N 1
ATOM 3521 C CA . LEU A 1 481 ? 25.733 14.544 -20.361 1.00 57.78 481 LEU A CA 1
ATOM 3522 C C . LEU A 1 481 ? 24.505 14.319 -19.474 1.00 57.78 481 LEU A C 1
ATOM 3524 O O . LEU A 1 481 ? 24.630 14.355 -18.250 1.00 57.78 481 LEU A O 1
ATOM 3528 N N . GLN A 1 482 ? 23.345 14.028 -20.069 1.00 63.47 482 GLN A N 1
ATOM 3529 C CA . GLN A 1 482 ? 22.141 13.658 -19.322 1.00 63.47 482 GLN A CA 1
ATOM 3530 C C . GLN A 1 482 ? 22.404 12.432 -18.436 1.00 63.47 482 GLN A C 1
ATOM 3532 O O . GLN A 1 482 ? 22.063 12.431 -17.253 1.00 63.47 482 GLN A O 1
ATOM 3537 N N . ASN A 1 483 ? 23.089 11.422 -18.977 1.00 72.56 483 ASN A N 1
ATOM 3538 C CA . ASN A 1 483 ? 23.465 10.225 -18.228 1.00 72.56 483 ASN A CA 1
ATOM 3539 C C . ASN A 1 483 ? 24.445 10.543 -17.082 1.00 72.56 483 ASN A C 1
ATOM 3541 O O . ASN A 1 483 ? 24.293 10.016 -15.978 1.00 72.56 483 ASN A O 1
ATOM 3545 N N . LYS A 1 484 ? 25.411 11.450 -17.297 1.00 72.12 484 LYS A N 1
ATOM 3546 C CA . LYS A 1 484 ? 26.333 11.921 -16.244 1.00 72.12 484 LYS A CA 1
ATOM 3547 C C . LYS A 1 484 ? 25.616 12.693 -15.132 1.00 72.12 484 LYS A C 1
ATOM 3549 O O . LYS A 1 484 ? 25.862 12.421 -13.960 1.00 72.12 484 LYS A O 1
ATOM 3554 N N . LEU A 1 485 ? 24.711 13.608 -15.483 1.00 66.19 485 LEU A N 1
ATOM 3555 C CA . LEU A 1 485 ? 23.915 14.387 -14.526 1.00 66.19 485 LEU A CA 1
ATOM 3556 C C . LEU A 1 485 ? 22.990 13.492 -13.704 1.00 66.19 485 LEU A C 1
ATOM 3558 O O . LEU A 1 485 ? 22.920 13.639 -12.485 1.00 66.19 485 LEU A O 1
ATOM 3562 N N . LYS A 1 486 ? 22.326 12.527 -14.353 1.00 76.19 486 LYS A N 1
ATOM 3563 C CA . LYS A 1 486 ? 21.497 11.534 -13.665 1.00 76.19 486 LYS A CA 1
ATOM 3564 C C . LYS A 1 486 ? 22.332 10.722 -12.672 1.00 76.19 486 LYS A C 1
ATOM 3566 O O . LYS A 1 486 ? 21.941 10.595 -11.517 1.00 76.19 486 LYS A O 1
ATOM 3571 N N . LYS A 1 487 ? 23.515 10.250 -13.085 1.00 79.38 487 LYS A N 1
ATOM 3572 C CA . LYS A 1 487 ? 24.445 9.517 -12.211 1.00 79.38 487 LYS A CA 1
ATOM 3573 C C . LYS A 1 487 ? 24.870 10.343 -10.990 1.00 79.38 487 LYS A C 1
ATOM 3575 O O . LYS A 1 487 ? 24.865 9.825 -9.879 1.00 79.38 487 LYS A O 1
ATOM 3580 N N . GLN A 1 488 ? 25.193 11.623 -11.177 1.00 76.25 488 GLN A N 1
ATOM 3581 C CA . GLN A 1 488 ? 25.578 12.513 -10.078 1.00 76.25 488 GLN A CA 1
ATOM 3582 C C . GLN A 1 488 ? 24.410 12.804 -9.122 1.00 76.25 488 GLN A C 1
ATOM 3584 O O . GLN A 1 488 ? 24.601 12.841 -7.908 1.00 76.25 488 GLN A O 1
ATOM 3589 N N . ALA A 1 489 ? 23.198 12.992 -9.652 1.00 73.50 489 ALA A N 1
ATOM 3590 C CA . ALA A 1 489 ? 22.000 13.178 -8.838 1.00 73.50 489 ALA A CA 1
ATOM 3591 C C . ALA A 1 489 ? 21.717 11.945 -7.965 1.00 73.50 489 ALA A C 1
ATOM 3593 O O . ALA A 1 489 ? 21.449 12.100 -6.775 1.00 73.50 489 ALA A O 1
ATOM 3594 N N . ILE A 1 490 ? 21.859 10.741 -8.531 1.00 80.06 490 ILE A N 1
ATOM 3595 C CA . ILE A 1 490 ? 21.742 9.471 -7.798 1.00 80.06 490 ILE A CA 1
ATOM 3596 C C . ILE A 1 490 ? 22.802 9.389 -6.694 1.00 80.06 490 ILE A C 1
ATOM 3598 O O . ILE A 1 490 ? 22.468 9.075 -5.558 1.00 80.06 490 ILE A O 1
ATOM 3602 N N . GLU A 1 491 ? 24.063 9.728 -6.981 1.00 84.12 491 GLU A N 1
ATOM 3603 C CA . GLU A 1 491 ? 25.139 9.681 -5.979 1.00 84.12 491 GLU A CA 1
ATOM 3604 C C . GLU A 1 491 ? 24.898 10.653 -4.809 1.00 84.12 491 GLU A C 1
ATOM 3606 O O . GLU A 1 491 ? 25.152 10.322 -3.650 1.00 84.12 491 GLU A O 1
ATOM 3611 N N . ASN A 1 492 ? 24.378 11.850 -5.089 1.00 77.38 492 ASN A N 1
ATOM 3612 C CA . ASN A 1 492 ? 24.025 12.814 -4.049 1.00 77.38 492 ASN A CA 1
ATOM 3613 C C . ASN A 1 492 ? 22.821 12.343 -3.223 1.00 77.38 492 ASN A C 1
ATOM 3615 O O . ASN A 1 492 ? 22.873 12.406 -1.997 1.00 77.38 492 ASN A O 1
ATOM 3619 N N . ALA A 1 493 ? 21.764 11.845 -3.872 1.00 79.44 493 ALA A N 1
ATOM 3620 C CA . ALA A 1 493 ? 20.589 11.306 -3.188 1.00 79.44 493 ALA A CA 1
ATOM 3621 C C . ALA A 1 493 ? 20.948 10.095 -2.311 1.00 79.44 493 ALA A C 1
ATOM 3623 O O . ALA A 1 493 ? 20.489 10.003 -1.177 1.00 79.44 493 ALA A O 1
ATOM 3624 N N . MET A 1 494 ? 21.851 9.232 -2.785 1.00 89.44 494 MET A N 1
ATOM 3625 C CA . MET A 1 494 ? 22.392 8.106 -2.023 1.00 89.44 494 MET A CA 1
ATOM 3626 C C . MET A 1 494 ? 23.096 8.578 -0.744 1.00 89.44 494 MET A C 1
ATOM 3628 O O . MET A 1 494 ? 22.790 8.076 0.330 1.00 89.44 494 MET A O 1
ATOM 3632 N N . LYS A 1 495 ? 23.967 9.596 -0.821 1.00 87.00 495 LYS A N 1
ATOM 3633 C CA . LYS A 1 495 ? 24.646 10.159 0.366 1.00 87.00 495 LYS A CA 1
ATOM 3634 C C . LYS A 1 495 ? 23.663 10.743 1.385 1.00 87.00 495 LYS A C 1
ATOM 3636 O O . LYS A 1 495 ? 23.886 10.622 2.588 1.00 87.00 495 LYS A O 1
ATOM 3641 N N . VAL A 1 496 ? 22.582 11.374 0.919 1.00 82.94 496 VAL A N 1
ATOM 3642 C CA . VAL A 1 496 ? 21.512 11.892 1.790 1.00 82.94 496 VAL A CA 1
ATOM 3643 C C . VAL A 1 496 ? 20.765 10.736 2.463 1.00 82.94 496 VAL A C 1
ATOM 3645 O O . VAL A 1 496 ? 20.588 10.771 3.679 1.00 82.94 496 VAL A O 1
ATOM 3648 N N . ALA A 1 497 ? 20.381 9.703 1.706 1.00 87.81 497 ALA A N 1
ATOM 3649 C CA . ALA A 1 497 ? 19.704 8.520 2.238 1.00 87.81 497 ALA A CA 1
ATOM 3650 C C . ALA A 1 497 ? 20.578 7.769 3.259 1.00 87.81 497 ALA A C 1
ATOM 3652 O O . ALA A 1 497 ? 20.110 7.459 4.352 1.00 87.81 497 ALA A O 1
ATOM 3653 N N . GLU A 1 498 ? 21.866 7.565 2.967 1.00 91.44 498 GLU A N 1
ATOM 3654 C CA . GLU A 1 498 ? 22.834 6.968 3.898 1.00 91.44 498 GLU A CA 1
ATOM 3655 C C . GLU A 1 498 ? 22.954 7.771 5.196 1.00 91.44 498 GLU A C 1
ATOM 3657 O O . GLU A 1 498 ? 22.913 7.200 6.286 1.00 91.44 498 GLU A O 1
ATOM 3662 N N . ALA A 1 499 ? 23.078 9.099 5.104 1.00 89.62 499 ALA A N 1
ATOM 3663 C CA . ALA A 1 499 ? 23.173 9.961 6.279 1.00 89.62 499 ALA A CA 1
ATOM 3664 C C . ALA A 1 499 ? 21.892 9.923 7.129 1.00 89.62 499 ALA A C 1
ATOM 3666 O O . ALA A 1 499 ? 21.975 9.864 8.358 1.00 89.62 499 ALA A O 1
ATOM 3667 N N . ALA A 1 500 ? 20.721 9.926 6.485 1.00 89.31 500 ALA A N 1
ATOM 3668 C CA . ALA A 1 500 ? 19.431 9.861 7.163 1.00 89.31 500 ALA A CA 1
ATOM 3669 C C . ALA A 1 500 ? 19.216 8.506 7.857 1.00 89.31 500 ALA A C 1
ATOM 3671 O O . ALA A 1 500 ? 18.856 8.475 9.033 1.00 89.31 500 ALA A O 1
ATOM 3672 N N . VAL A 1 501 ? 19.520 7.392 7.182 1.00 92.06 501 VAL A N 1
ATOM 3673 C CA . VAL A 1 501 ? 19.414 6.041 7.759 1.00 92.06 501 VAL A CA 1
ATOM 3674 C C . VAL A 1 501 ? 20.415 5.845 8.898 1.00 92.06 501 VAL A C 1
ATOM 3676 O O . VAL A 1 501 ? 20.045 5.347 9.958 1.00 92.06 501 VAL A O 1
ATOM 3679 N N . LYS A 1 502 ? 21.654 6.329 8.761 1.00 92.25 502 LYS A N 1
ATOM 3680 C CA . LYS A 1 502 ? 22.655 6.281 9.840 1.00 92.25 502 LYS A CA 1
ATOM 3681 C C . LYS A 1 502 ? 22.219 7.054 11.090 1.00 92.25 502 LYS A C 1
ATOM 3683 O O . LYS A 1 502 ? 22.554 6.676 12.211 1.00 92.25 502 LYS A O 1
ATOM 3688 N N . ALA A 1 503 ? 21.443 8.128 10.933 1.00 90.00 503 ALA A N 1
ATOM 3689 C CA . ALA A 1 503 ? 20.905 8.877 12.068 1.00 90.00 503 ALA A CA 1
ATOM 3690 C C . ALA A 1 503 ? 19.879 8.075 12.899 1.00 90.00 503 ALA A C 1
ATOM 3692 O O . ALA A 1 503 ? 19.642 8.433 14.061 1.00 90.00 503 ALA A O 1
ATOM 3693 N N . LEU A 1 504 ? 19.305 6.998 12.343 1.00 92.50 504 LEU A N 1
ATOM 3694 C CA . LEU A 1 504 ? 18.375 6.100 13.036 1.00 92.50 504 LEU A CA 1
ATOM 3695 C C . LEU A 1 504 ? 19.076 5.172 14.035 1.00 92.50 504 LEU A C 1
ATOM 3697 O O . LEU A 1 504 ? 18.473 4.824 15.044 1.00 92.50 504 LEU A O 1
ATOM 3701 N N . GLU A 1 505 ? 20.350 4.830 13.816 1.00 88.81 505 GLU A N 1
ATOM 3702 C CA . GLU A 1 505 ? 21.102 3.891 14.669 1.00 88.81 505 GLU A CA 1
ATOM 3703 C C . GLU A 1 505 ? 21.283 4.394 16.110 1.00 88.81 505 GLU A C 1
ATOM 3705 O O . GLU A 1 505 ? 21.402 3.608 17.046 1.00 88.81 505 GLU A O 1
ATOM 3710 N N . THR A 1 506 ? 21.326 5.715 16.305 1.00 86.75 506 THR A N 1
ATOM 3711 C CA . THR A 1 506 ? 21.689 6.320 17.601 1.00 86.75 506 THR A CA 1
ATOM 3712 C C . THR A 1 506 ? 20.491 6.738 18.447 1.00 86.75 506 THR A C 1
ATOM 3714 O O . THR A 1 506 ? 20.565 6.694 19.673 1.00 86.75 506 THR A O 1
ATOM 3717 N N . ASN A 1 507 ? 19.400 7.177 17.817 1.00 86.75 507 ASN A N 1
ATOM 3718 C CA . ASN A 1 507 ? 18.176 7.600 18.496 1.00 86.75 507 ASN A CA 1
ATOM 3719 C C . ASN A 1 507 ? 17.035 7.695 17.469 1.00 86.75 507 ASN A C 1
ATOM 3721 O O . ASN A 1 507 ? 16.823 8.790 16.918 1.00 86.75 507 ASN A O 1
ATOM 3725 N N . PRO A 1 508 ? 16.355 6.576 17.167 1.00 92.31 508 PRO A N 1
ATOM 3726 C CA . PRO A 1 508 ? 15.262 6.568 16.211 1.00 92.31 508 PRO A CA 1
ATOM 3727 C C . PRO A 1 508 ? 14.048 7.294 16.803 1.00 92.31 508 PRO A C 1
ATOM 3729 O O . PRO A 1 508 ? 13.625 7.041 17.931 1.00 92.31 508 PRO A O 1
ATOM 3732 N N . THR A 1 509 ? 13.498 8.226 16.032 1.00 92.88 509 THR A N 1
ATOM 3733 C CA . THR A 1 509 ? 12.234 8.923 16.307 1.00 92.88 509 THR A CA 1
ATOM 3734 C C . THR A 1 509 ? 11.365 8.833 15.061 1.00 92.88 509 THR A C 1
ATOM 3736 O O . THR A 1 509 ? 11.908 8.677 13.966 1.00 92.88 509 THR A O 1
ATOM 3739 N N . GLN A 1 510 ? 10.041 8.970 15.199 1.00 90.56 510 GLN A N 1
ATOM 3740 C CA . GLN A 1 510 ? 9.149 8.923 14.033 1.00 90.56 510 GLN A CA 1
ATOM 3741 C C . GLN A 1 510 ? 9.539 9.973 12.981 1.00 90.56 510 GLN A C 1
ATOM 3743 O O . GLN A 1 510 ? 9.694 9.645 11.816 1.00 90.56 510 GLN A O 1
ATOM 3748 N N . GLU A 1 511 ? 9.855 11.198 13.410 1.00 90.38 511 GLU A N 1
ATOM 3749 C CA . GLU A 1 511 ? 10.311 12.278 12.522 1.00 90.38 511 GLU A CA 1
ATOM 3750 C C . GLU A 1 511 ? 11.571 11.909 11.715 1.00 90.38 511 GLU A C 1
ATOM 3752 O O . GLU A 1 511 ? 11.669 12.213 10.527 1.00 90.38 511 GLU A O 1
ATOM 3757 N N . LYS A 1 512 ? 12.541 11.222 12.333 1.00 92.94 512 LYS A N 1
ATOM 3758 C CA . LYS A 1 512 ? 13.752 10.777 11.629 1.00 92.94 512 LYS A CA 1
ATOM 3759 C C . LYS A 1 512 ? 13.483 9.601 10.696 1.00 92.94 512 LYS A C 1
ATOM 3761 O O . LYS A 1 512 ? 14.135 9.510 9.660 1.00 92.94 512 LYS A O 1
ATOM 3766 N N . ILE A 1 513 ? 12.563 8.709 11.066 1.00 92.56 513 ILE A N 1
ATOM 3767 C CA . ILE A 1 513 ? 12.127 7.595 10.218 1.00 92.56 513 ILE A CA 1
ATOM 3768 C C . ILE A 1 513 ? 11.455 8.145 8.959 1.00 92.56 513 ILE A C 1
ATOM 3770 O O . ILE A 1 513 ? 11.846 7.771 7.855 1.00 92.56 513 ILE A O 1
ATOM 3774 N N . ASP A 1 514 ? 10.540 9.100 9.115 1.00 92.00 514 ASP A N 1
ATOM 3775 C CA . ASP A 1 514 ? 9.842 9.745 8.003 1.00 92.00 514 ASP A CA 1
ATOM 3776 C C . ASP A 1 514 ? 10.831 10.492 7.087 1.00 92.00 514 ASP A C 1
ATOM 3778 O O . ASP A 1 514 ? 10.755 10.390 5.862 1.00 92.00 514 ASP A O 1
ATOM 3782 N N . ALA A 1 515 ? 11.823 11.184 7.665 1.00 87.88 515 ALA A N 1
ATOM 3783 C CA . ALA A 1 515 ? 12.886 11.846 6.905 1.00 87.88 515 ALA A CA 1
ATOM 3784 C C . ALA A 1 515 ? 13.783 10.855 6.136 1.00 87.88 515 ALA A C 1
ATOM 3786 O O . ALA A 1 515 ? 14.166 11.125 4.995 1.00 87.88 515 ALA A O 1
ATOM 3787 N N . ALA A 1 516 ? 14.111 9.706 6.736 1.00 92.12 516 ALA A N 1
ATOM 3788 C CA . ALA A 1 516 ? 14.871 8.650 6.073 1.00 92.12 516 ALA A CA 1
ATOM 3789 C C . ALA A 1 516 ? 14.069 8.009 4.932 1.00 92.12 516 ALA A C 1
ATOM 3791 O O . ALA A 1 516 ? 14.614 7.830 3.843 1.00 92.12 516 ALA A O 1
ATOM 3792 N N . GLN A 1 517 ? 12.774 7.745 5.138 1.00 94.62 517 GLN A N 1
ATOM 3793 C CA . GLN A 1 517 ? 11.888 7.229 4.095 1.00 94.62 517 GLN A CA 1
ATOM 3794 C C . GLN A 1 517 ? 11.773 8.214 2.926 1.00 94.62 517 GLN A C 1
ATOM 3796 O O . GLN A 1 517 ? 11.957 7.821 1.778 1.00 94.62 517 GLN A O 1
ATOM 3801 N N . ALA A 1 518 ? 11.588 9.509 3.203 1.00 89.44 518 ALA A N 1
ATOM 3802 C CA . ALA A 1 518 ? 11.537 10.540 2.166 1.00 89.44 518 ALA A CA 1
ATOM 3803 C C . ALA A 1 518 ? 12.839 10.621 1.345 1.00 89.44 518 ALA A C 1
ATOM 3805 O O . ALA A 1 518 ? 12.798 10.807 0.127 1.00 89.44 518 ALA A O 1
ATOM 3806 N N . ALA A 1 519 ? 14.001 10.450 1.986 1.00 87.88 519 ALA A N 1
ATOM 3807 C CA . ALA A 1 519 ? 15.287 10.414 1.290 1.00 87.88 519 ALA A CA 1
ATOM 3808 C C . ALA A 1 519 ? 15.433 9.174 0.383 1.00 87.88 519 ALA A C 1
ATOM 3810 O O . ALA A 1 519 ? 15.963 9.282 -0.724 1.00 87.88 519 ALA A O 1
ATOM 3811 N N . VAL A 1 520 ? 14.934 8.013 0.822 1.00 92.12 520 VAL A N 1
ATOM 3812 C CA . VAL A 1 520 ? 14.903 6.773 0.025 1.00 92.12 520 VAL A CA 1
ATOM 3813 C C . VAL A 1 520 ? 13.928 6.889 -1.151 1.00 92.12 520 VAL A C 1
ATOM 3815 O O . VAL A 1 520 ? 14.266 6.511 -2.273 1.00 92.12 520 VAL A O 1
ATOM 3818 N N . ASP A 1 521 ? 12.752 7.475 -0.941 1.00 89.50 521 ASP A N 1
ATOM 3819 C CA . ASP A 1 521 ? 11.761 7.688 -1.999 1.00 89.50 521 ASP A CA 1
ATOM 3820 C C . ASP A 1 521 ? 12.285 8.658 -3.073 1.00 89.50 521 ASP A C 1
ATOM 3822 O O . ASP A 1 521 ? 12.091 8.433 -4.271 1.00 89.50 521 ASP A O 1
ATOM 3826 N N . ALA A 1 522 ? 13.024 9.701 -2.672 1.00 83.44 522 ALA A N 1
ATOM 3827 C CA . ALA A 1 522 ? 13.700 10.610 -3.600 1.00 83.44 522 ALA A CA 1
ATOM 3828 C C . ALA A 1 522 ? 14.765 9.894 -4.454 1.00 83.44 522 ALA A C 1
ATOM 3830 O O . ALA A 1 522 ? 14.925 10.205 -5.637 1.00 83.44 522 ALA A O 1
ATOM 3831 N N . LEU A 1 523 ? 15.466 8.909 -3.883 1.00 87.62 523 LEU A N 1
ATOM 3832 C CA . LEU A 1 523 ? 16.417 8.067 -4.610 1.00 87.62 523 LEU A CA 1
ATOM 3833 C C . LEU A 1 523 ? 15.704 7.177 -5.643 1.00 87.62 523 LEU A C 1
ATOM 3835 O O . LEU A 1 523 ? 16.112 7.153 -6.805 1.00 87.62 523 LEU A O 1
ATOM 3839 N N . LEU A 1 524 ? 14.590 6.538 -5.267 1.00 88.44 524 LEU A N 1
ATOM 3840 C CA . LEU A 1 524 ? 13.763 5.732 -6.180 1.00 88.44 524 LEU A CA 1
ATOM 3841 C C . LEU A 1 524 ? 13.099 6.558 -7.292 1.00 88.44 524 LEU A C 1
ATOM 3843 O O . LEU A 1 524 ? 12.878 6.064 -8.398 1.00 88.44 524 LEU A O 1
ATOM 3847 N N . ALA A 1 525 ? 12.786 7.829 -7.032 1.00 83.38 525 ALA A N 1
ATOM 3848 C CA . ALA A 1 525 ? 12.264 8.733 -8.053 1.00 83.38 525 ALA A CA 1
ATOM 3849 C C . ALA A 1 525 ? 13.304 9.043 -9.148 1.00 83.38 525 ALA A C 1
ATOM 3851 O O . ALA A 1 525 ? 12.934 9.251 -10.308 1.00 83.38 525 ALA A O 1
ATOM 3852 N N . LEU A 1 526 ? 14.596 9.060 -8.796 1.00 81.94 526 LEU A N 1
ATOM 3853 C CA . LEU A 1 526 ? 15.706 9.249 -9.737 1.00 81.94 526 LEU A CA 1
ATOM 3854 C C . LEU A 1 526 ? 16.058 7.955 -10.482 1.00 81.94 526 LEU A C 1
ATOM 3856 O O . LEU A 1 526 ? 16.379 8.001 -11.676 1.00 81.94 526 LEU A O 1
ATOM 3860 N N . ASP A 1 527 ? 15.981 6.815 -9.798 1.00 87.38 527 ASP A N 1
ATOM 3861 C CA . ASP A 1 527 ? 16.205 5.491 -10.369 1.00 87.38 527 ASP A CA 1
ATOM 3862 C C . ASP A 1 527 ? 15.318 4.436 -9.695 1.00 87.38 527 ASP A C 1
ATOM 3864 O O . ASP A 1 527 ? 15.584 3.990 -8.579 1.00 87.38 527 ASP A O 1
ATOM 3868 N N . LYS A 1 528 ? 14.252 4.029 -10.393 1.00 85.62 528 LYS A N 1
ATOM 3869 C CA . LYS A 1 528 ? 13.244 3.095 -9.867 1.00 85.62 528 LYS A CA 1
ATOM 3870 C C . LYS A 1 528 ? 13.807 1.706 -9.576 1.00 85.62 528 LYS A C 1
ATOM 3872 O O . LYS A 1 528 ? 13.214 0.981 -8.784 1.00 85.62 528 LYS A O 1
ATOM 3877 N N . ASP A 1 529 ? 14.921 1.355 -10.216 1.00 87.50 529 ASP A N 1
ATOM 3878 C CA . ASP A 1 529 ? 15.569 0.051 -10.090 1.00 87.50 529 ASP A CA 1
ATOM 3879 C C . ASP A 1 529 ? 16.697 0.059 -9.040 1.00 87.50 529 ASP A C 1
ATOM 3881 O O . ASP A 1 529 ? 17.406 -0.939 -8.881 1.00 87.50 529 ASP A O 1
ATOM 3885 N N . TYR A 1 530 ? 16.883 1.171 -8.314 1.00 90.00 530 TYR A N 1
ATOM 3886 C CA . TYR A 1 530 ? 17.903 1.275 -7.275 1.00 90.00 530 TYR A CA 1
ATOM 3887 C C . TYR A 1 530 ? 17.610 0.310 -6.114 1.00 90.00 530 TYR A C 1
ATOM 3889 O O . TYR A 1 530 ? 16.499 0.266 -5.581 1.00 90.00 530 TYR A O 1
ATOM 3897 N N . ASP A 1 531 ? 18.617 -0.458 -5.686 1.00 91.25 531 ASP A N 1
ATOM 3898 C CA . ASP A 1 531 ? 18.463 -1.413 -4.586 1.00 91.25 531 ASP A CA 1
ATOM 3899 C C . ASP A 1 531 ? 18.434 -0.696 -3.232 1.00 91.25 531 ASP A C 1
ATOM 3901 O O . ASP A 1 531 ? 19.462 -0.369 -2.641 1.00 91.25 531 ASP A O 1
ATOM 3905 N N . VAL A 1 532 ? 17.224 -0.456 -2.736 1.00 94.56 532 VAL A N 1
ATOM 3906 C CA . VAL A 1 532 ? 16.974 0.188 -1.441 1.00 94.56 532 VAL A CA 1
ATOM 3907 C C . VAL A 1 532 ? 16.710 -0.812 -0.312 1.00 94.56 532 VAL A C 1
ATOM 3909 O O . VAL A 1 532 ? 16.317 -0.407 0.782 1.00 94.56 532 VAL A O 1
ATOM 3912 N N . LYS A 1 533 ? 16.911 -2.123 -0.528 1.00 92.88 533 LYS A N 1
ATOM 3913 C CA . LYS A 1 533 ? 16.573 -3.154 0.474 1.00 92.88 533 LYS A CA 1
ATOM 3914 C C . LYS A 1 533 ? 17.271 -2.926 1.810 1.00 92.88 533 LYS A C 1
ATOM 3916 O O . LYS A 1 533 ? 16.641 -3.075 2.851 1.00 92.88 533 LYS A O 1
ATOM 3921 N N . ALA A 1 534 ? 18.549 -2.546 1.787 1.00 91.12 534 ALA A N 1
ATOM 3922 C CA . ALA A 1 534 ? 19.303 -2.265 3.006 1.00 91.12 534 ALA A CA 1
ATOM 3923 C C . ALA A 1 534 ? 18.724 -1.065 3.777 1.00 91.12 534 ALA A C 1
ATOM 3925 O O . ALA A 1 534 ? 18.556 -1.150 4.993 1.00 91.12 534 ALA A O 1
ATOM 3926 N N . PHE A 1 535 ? 18.349 0.012 3.074 1.00 93.50 535 PHE A N 1
ATOM 3927 C CA . PHE A 1 535 ? 17.722 1.182 3.690 1.00 93.50 535 PHE A CA 1
ATOM 3928 C C . PHE A 1 535 ? 16.354 0.840 4.284 1.00 93.50 535 PHE A C 1
ATOM 3930 O O . PHE A 1 535 ? 16.107 1.140 5.449 1.00 93.50 535 PHE A O 1
ATOM 3937 N N . ASN A 1 536 ? 15.502 0.143 3.528 1.00 93.25 536 ASN A N 1
ATOM 3938 C CA . ASN A 1 536 ? 14.170 -0.246 3.991 1.00 93.25 536 ASN A CA 1
ATOM 3939 C C . ASN A 1 536 ? 14.228 -1.198 5.193 1.00 93.25 536 ASN A C 1
ATOM 3941 O O . ASN A 1 536 ? 13.427 -1.063 6.115 1.00 93.25 536 ASN A O 1
ATOM 3945 N N . SER A 1 537 ? 15.188 -2.128 5.226 1.00 92.50 537 SER A N 1
ATOM 3946 C CA . SER A 1 537 ? 15.403 -2.998 6.388 1.00 92.50 537 SER A CA 1
ATOM 3947 C C . SER A 1 537 ? 15.811 -2.203 7.630 1.00 92.50 537 SER A C 1
ATOM 3949 O O . SER A 1 537 ? 15.225 -2.405 8.691 1.00 92.50 537 SER A O 1
ATOM 3951 N N . ALA A 1 538 ? 16.753 -1.262 7.503 1.00 92.31 538 ALA A N 1
ATOM 3952 C CA . ALA A 1 538 ? 17.184 -0.418 8.619 1.00 92.31 538 ALA A CA 1
ATOM 3953 C C . ALA A 1 538 ? 16.054 0.498 9.128 1.00 92.31 538 ALA A C 1
ATOM 3955 O O . ALA A 1 538 ? 15.862 0.639 10.336 1.00 92.31 538 ALA A O 1
ATOM 3956 N N . ILE A 1 539 ? 15.260 1.069 8.216 1.00 93.88 539 ILE A N 1
ATOM 3957 C CA . ILE A 1 539 ? 14.064 1.854 8.550 1.00 93.88 539 ILE A CA 1
ATOM 3958 C C . ILE A 1 539 ? 13.042 0.985 9.300 1.00 93.88 539 ILE A C 1
ATOM 3960 O O . ILE A 1 539 ? 12.522 1.401 10.336 1.00 93.88 539 ILE A O 1
ATOM 3964 N N . ALA A 1 540 ? 12.793 -0.243 8.838 1.00 92.25 540 ALA A N 1
ATOM 3965 C CA . ALA A 1 540 ? 11.866 -1.166 9.490 1.00 92.25 540 ALA A CA 1
ATOM 3966 C C . ALA A 1 540 ? 12.343 -1.600 10.888 1.00 92.25 540 ALA A C 1
ATOM 3968 O O . ALA A 1 540 ? 11.533 -1.729 11.807 1.00 92.25 540 ALA A O 1
ATOM 3969 N N . GLU A 1 541 ? 13.646 -1.817 11.080 1.00 92.62 541 GLU A N 1
ATOM 3970 C CA . GLU A 1 541 ? 14.226 -2.086 12.401 1.00 92.62 541 GLU A CA 1
ATOM 3971 C C . GLU A 1 541 ? 14.087 -0.884 13.342 1.00 92.62 541 GLU A C 1
ATOM 3973 O O . GLU A 1 541 ? 13.665 -1.050 14.489 1.00 92.62 541 GLU A O 1
ATOM 3978 N N . ALA A 1 542 ? 14.352 0.331 12.854 1.00 91.44 542 ALA A N 1
ATOM 3979 C CA . ALA A 1 542 ? 14.150 1.560 13.616 1.00 91.44 542 ALA A CA 1
ATOM 3980 C C . ALA A 1 542 ? 12.678 1.757 14.019 1.00 91.44 542 ALA A C 1
ATOM 3982 O O . ALA A 1 542 ? 12.403 2.100 15.172 1.00 91.44 542 ALA A O 1
ATOM 3983 N N . GLN A 1 543 ? 11.732 1.473 13.116 1.00 93.06 543 GLN A N 1
ATOM 3984 C CA . GLN A 1 543 ? 10.298 1.538 13.412 1.00 93.06 543 GLN A CA 1
ATOM 3985 C C . GLN A 1 543 ? 9.903 0.554 14.516 1.00 93.06 543 GLN A C 1
ATOM 3987 O O . GLN A 1 543 ? 9.204 0.939 15.449 1.00 93.06 543 GLN A O 1
ATOM 3992 N N . LYS A 1 544 ? 10.419 -0.684 14.495 1.00 90.88 544 LYS A N 1
ATOM 3993 C CA . LYS A 1 544 ? 10.170 -1.661 15.573 1.00 90.88 544 LYS A CA 1
ATOM 3994 C C . LYS A 1 544 ? 10.623 -1.150 16.941 1.00 90.88 544 LYS A C 1
ATOM 3996 O O . LYS A 1 544 ? 9.945 -1.400 17.935 1.00 90.88 544 LYS A O 1
ATOM 4001 N N . LEU A 1 545 ? 11.757 -0.448 17.007 1.00 90.25 545 LEU A N 1
ATOM 4002 C CA . LEU A 1 545 ? 12.265 0.124 18.259 1.00 90.25 545 LEU A CA 1
ATOM 4003 C C . LEU A 1 545 ? 11.374 1.261 18.774 1.00 90.25 545 LEU A C 1
ATOM 4005 O O . LEU A 1 545 ? 11.091 1.315 19.973 1.00 90.25 545 LEU A O 1
ATOM 4009 N N . VAL A 1 546 ? 10.915 2.146 17.882 1.00 90.38 546 VAL A N 1
ATOM 4010 C CA . VAL A 1 546 ? 9.988 3.235 18.231 1.00 90.38 546 VAL A CA 1
ATOM 4011 C C . VAL A 1 546 ? 8.648 2.666 18.695 1.00 90.38 546 VAL A C 1
ATOM 4013 O O . VAL A 1 546 ? 8.194 3.011 19.784 1.00 90.38 546 VAL A O 1
ATOM 4016 N N . ASP A 1 547 ? 8.080 1.719 17.950 1.00 87.62 547 ASP A N 1
ATOM 4017 C CA . ASP A 1 547 ? 6.819 1.059 18.295 1.00 87.62 547 ASP A CA 1
ATOM 4018 C C . ASP A 1 547 ? 6.901 0.344 19.649 1.00 87.62 547 ASP A C 1
ATOM 4020 O O . ASP A 1 547 ? 5.975 0.432 20.455 1.00 87.62 547 ASP A O 1
ATOM 4024 N N . ALA A 1 548 ? 8.012 -0.347 19.929 1.00 86.69 548 ALA A N 1
ATOM 4025 C CA . ALA A 1 548 ? 8.229 -1.021 21.208 1.00 86.69 548 ALA A CA 1
ATOM 4026 C C . ALA A 1 548 ? 8.329 -0.028 22.378 1.00 86.69 548 ALA A C 1
ATOM 4028 O O . ALA A 1 548 ? 7.818 -0.297 23.468 1.00 86.69 548 ALA A O 1
ATOM 4029 N N . LYS A 1 549 ? 8.966 1.131 22.164 1.00 88.19 549 LYS A N 1
ATOM 4030 C CA . LYS A 1 549 ? 9.045 2.195 23.171 1.00 88.19 549 LYS A CA 1
ATOM 4031 C C . LYS A 1 549 ? 7.668 2.800 23.447 1.00 88.19 549 LYS A C 1
ATOM 4033 O O . LYS A 1 549 ? 7.292 2.927 24.610 1.00 88.19 549 LYS A O 1
ATOM 4038 N N . THR A 1 550 ? 6.912 3.126 22.400 1.00 88.19 550 THR A N 1
ATOM 4039 C CA . THR A 1 550 ? 5.552 3.666 22.522 1.00 88.19 550 THR A CA 1
ATOM 4040 C C . THR A 1 550 ? 4.618 2.678 23.215 1.00 88.19 550 THR A C 1
ATOM 4042 O O . THR A 1 550 ? 3.871 3.074 24.107 1.00 88.19 550 THR A O 1
ATOM 4045 N N . GLU A 1 551 ? 4.700 1.389 22.880 1.00 88.06 551 GLU A N 1
ATOM 4046 C CA . GLU A 1 551 ? 3.908 0.353 23.550 1.00 88.06 551 GLU A CA 1
ATOM 4047 C C . GLU A 1 551 ? 4.232 0.285 25.047 1.00 88.06 551 GLU A C 1
ATOM 4049 O O . GLU A 1 551 ? 3.325 0.250 25.875 1.00 88.06 551 GLU A O 1
ATOM 4054 N N . LYS A 1 552 ? 5.517 0.348 25.420 1.00 88.31 552 LYS A N 1
ATOM 4055 C CA . LYS A 1 552 ? 5.932 0.365 26.828 1.00 88.31 552 LYS A CA 1
ATOM 4056 C C . LYS A 1 552 ? 5.361 1.569 27.588 1.00 88.31 552 LYS A C 1
ATOM 4058 O O . LYS A 1 552 ? 4.863 1.400 28.698 1.00 88.31 552 LYS A O 1
ATOM 4063 N N . GLU A 1 553 ? 5.407 2.763 26.997 1.00 89.25 553 GLU A N 1
ATOM 4064 C CA . GLU A 1 553 ? 4.833 3.980 27.593 1.00 89.25 553 GLU A CA 1
ATOM 4065 C C . GLU A 1 553 ? 3.303 3.891 27.731 1.00 89.25 553 GLU A C 1
ATOM 4067 O O . GLU A 1 553 ? 2.739 4.330 28.736 1.00 89.25 553 GLU A O 1
ATOM 4072 N N . ASN A 1 554 ? 2.617 3.296 26.751 1.00 90.25 554 ASN A N 1
ATOM 4073 C CA . ASN A 1 554 ? 1.171 3.080 26.804 1.00 90.25 554 ASN A CA 1
ATOM 4074 C C . ASN A 1 554 ? 0.790 2.059 27.883 1.00 90.25 554 ASN A C 1
ATOM 4076 O O . ASN A 1 554 ? -0.134 2.315 28.656 1.00 90.25 554 ASN A O 1
ATOM 4080 N N . ILE A 1 555 ? 1.536 0.953 27.991 1.00 91.62 555 ILE A N 1
ATOM 4081 C CA . ILE A 1 555 ? 1.369 -0.041 29.059 1.00 91.62 555 ILE A CA 1
ATOM 4082 C C . ILE A 1 555 ? 1.543 0.619 30.429 1.00 91.62 555 ILE A C 1
ATOM 4084 O O . ILE A 1 555 ? 0.732 0.377 31.321 1.00 91.62 555 ILE A O 1
ATOM 4088 N N . GLU A 1 556 ? 2.554 1.472 30.611 1.00 92.56 556 GLU A N 1
ATOM 4089 C CA . GLU A 1 556 ? 2.788 2.177 31.876 1.00 92.56 556 GLU A CA 1
ATOM 4090 C C . GLU A 1 556 ? 1.627 3.122 32.227 1.00 92.56 556 GLU A C 1
ATOM 4092 O O . GLU A 1 556 ? 1.113 3.081 33.346 1.00 92.56 556 GLU A O 1
ATOM 4097 N N . LYS A 1 557 ? 1.137 3.914 31.264 1.00 92.75 557 LYS A N 1
ATOM 4098 C CA . LYS A 1 557 ? -0.027 4.799 31.459 1.00 92.75 557 LYS A CA 1
ATOM 4099 C C . LYS A 1 557 ? -1.294 4.023 31.815 1.00 92.75 557 LYS A C 1
ATOM 4101 O O . LYS A 1 557 ? -1.976 4.384 32.773 1.00 92.75 557 LYS A O 1
ATOM 4106 N N . ALA A 1 558 ? -1.597 2.959 31.073 1.00 95.06 558 ALA A N 1
ATOM 4107 C CA . ALA A 1 558 ? -2.757 2.111 31.328 1.00 95.06 558 ALA A CA 1
ATOM 4108 C C . ALA A 1 558 ? -2.645 1.407 32.690 1.00 95.06 558 ALA A C 1
ATOM 4110 O O . ALA A 1 558 ? -3.603 1.391 33.460 1.00 95.06 558 ALA A O 1
ATOM 4111 N N . THR A 1 559 ? -1.454 0.908 33.034 1.00 95.25 559 THR A N 1
ATOM 4112 C CA . THR A 1 559 ? -1.172 0.289 34.336 1.00 95.25 559 THR A CA 1
ATOM 4113 C C . THR A 1 559 ? -1.384 1.279 35.476 1.00 95.25 559 THR A C 1
ATOM 4115 O O . THR A 1 559 ? -2.052 0.947 36.452 1.00 95.25 559 THR A O 1
ATOM 4118 N N . ASN A 1 560 ? -0.877 2.507 35.350 1.00 94.38 560 ASN A N 1
ATOM 4119 C CA . ASN A 1 560 ? -1.055 3.551 36.358 1.00 94.38 560 ASN A CA 1
ATOM 4120 C C . ASN A 1 560 ? -2.530 3.944 36.517 1.00 94.38 560 ASN A C 1
ATOM 4122 O O . ASN A 1 560 ? -3.009 4.046 37.646 1.00 94.38 560 ASN A O 1
ATOM 4126 N N . ALA A 1 561 ? -3.269 4.088 35.412 1.00 94.31 561 ALA A N 1
ATOM 4127 C CA . ALA A 1 561 ? -4.700 4.386 35.443 1.00 94.31 561 ALA A CA 1
ATOM 4128 C C . ALA A 1 561 ? -5.512 3.270 36.119 1.00 94.31 561 ALA A C 1
ATOM 4130 O O . ALA A 1 561 ? -6.336 3.551 36.985 1.00 94.31 561 ALA A O 1
ATOM 4131 N N . VAL A 1 562 ? -5.243 2.002 35.787 1.00 96.62 562 VAL A N 1
ATOM 4132 C CA . VAL A 1 562 ? -5.902 0.846 36.418 1.00 96.62 562 VAL A CA 1
ATOM 4133 C C . VAL A 1 562 ? -5.521 0.729 37.891 1.00 96.62 562 VAL A C 1
ATOM 4135 O O . VAL A 1 562 ? -6.384 0.480 38.728 1.00 96.62 562 VAL A O 1
ATOM 4138 N N . ASN A 1 563 ? -4.251 0.937 38.242 1.00 94.38 563 ASN A N 1
ATOM 4139 C CA . ASN A 1 563 ? -3.798 0.876 39.630 1.00 94.38 563 ASN A CA 1
ATOM 4140 C C . ASN A 1 563 ? -4.457 1.946 40.508 1.00 94.38 563 ASN A C 1
ATOM 4142 O O . ASN A 1 563 ? -4.709 1.652 41.677 1.00 94.38 563 ASN A O 1
ATOM 4146 N N . ALA A 1 564 ? -4.747 3.125 39.947 1.00 94.56 564 ALA A N 1
ATOM 4147 C CA . ALA A 1 564 ? -5.438 4.227 40.615 1.00 94.56 564 ALA A CA 1
ATOM 4148 C C . ALA A 1 564 ? -6.936 3.966 40.858 1.00 94.56 564 ALA A C 1
ATOM 4150 O O . ALA A 1 564 ? -7.552 4.6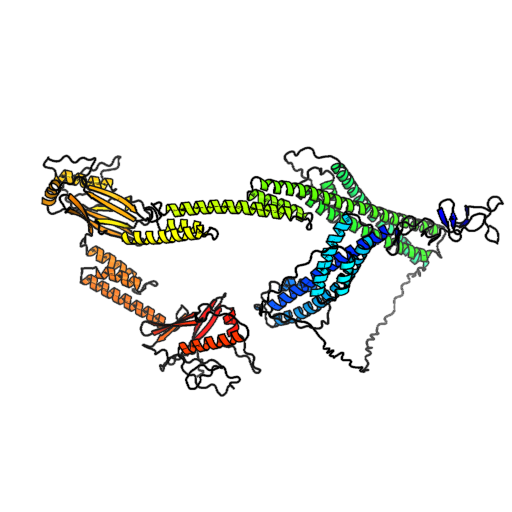83 41.643 1.00 94.56 564 ALA A O 1
ATOM 4151 N N . LEU A 1 565 ? -7.526 2.931 40.241 1.00 94.75 565 LEU A N 1
ATOM 4152 C CA . LEU A 1 565 ? -8.906 2.521 40.531 1.00 94.75 565 LEU A CA 1
ATOM 4153 C C . LEU A 1 565 ? -9.058 1.881 41.922 1.00 94.75 565 LEU A C 1
ATOM 4155 O O . LEU A 1 565 ? -10.177 1.688 42.389 1.00 94.75 565 LEU A O 1
ATOM 4159 N N . PHE A 1 566 ? -7.958 1.534 42.587 1.00 96.31 566 PHE A N 1
ATOM 4160 C CA . PHE A 1 566 ? -7.965 0.782 43.838 1.00 96.31 566 PHE A CA 1
ATOM 4161 C C . PHE A 1 566 ? -7.211 1.529 44.934 1.00 96.31 566 PHE A C 1
ATOM 4163 O O . PHE A 1 566 ? -6.193 2.168 44.665 1.00 96.31 566 PHE A O 1
ATOM 4170 N N . SER A 1 567 ? -7.691 1.418 46.170 1.00 92.69 567 SER A N 1
ATOM 4171 C CA . SER A 1 567 ? -7.063 2.035 47.345 1.00 92.69 567 SER A CA 1
ATOM 4172 C C . SER A 1 567 ? -5.959 1.170 47.957 1.00 92.69 567 SER A C 1
ATOM 4174 O O . SER A 1 567 ? -5.102 1.687 48.671 1.00 92.69 567 SER A O 1
ATOM 4176 N N . ASP A 1 568 ? -5.946 -0.131 47.657 1.00 91.75 568 ASP A N 1
ATOM 4177 C CA . ASP A 1 568 ? -4.971 -1.093 48.157 1.00 91.75 568 ASP A CA 1
ATOM 4178 C C . ASP A 1 568 ? -4.006 -1.592 47.065 1.00 91.75 568 ASP A C 1
ATOM 4180 O O . ASP A 1 568 ? -4.267 -1.550 45.855 1.00 91.75 568 ASP A O 1
ATOM 4184 N N . GLU A 1 569 ? -2.849 -2.096 47.498 1.00 89.06 569 GLU A N 1
ATOM 4185 C CA . GLU A 1 569 ? -1.852 -2.686 46.597 1.00 89.06 569 GLU A CA 1
ATOM 4186 C C . GLU A 1 569 ? -2.342 -4.003 45.982 1.00 89.06 569 GLU A C 1
ATOM 4188 O O . GLU A 1 569 ? -2.050 -4.274 44.817 1.00 89.06 569 GLU A O 1
ATOM 4193 N N . ASN A 1 570 ? -3.156 -4.772 46.719 1.00 88.38 570 ASN A N 1
ATOM 4194 C CA . ASN A 1 570 ? -3.698 -6.056 46.264 1.00 88.38 570 ASN A CA 1
ATOM 4195 C C . ASN A 1 570 ? -4.871 -5.911 45.277 1.00 88.38 570 ASN A C 1
ATOM 4197 O O . ASN A 1 570 ? -5.336 -6.917 44.742 1.00 88.38 570 ASN A O 1
ATOM 4201 N N . LYS A 1 571 ? -5.332 -4.682 44.997 1.00 90.44 571 LYS A N 1
ATOM 4202 C CA . LYS A 1 571 ? -6.434 -4.379 44.062 1.00 90.44 571 LYS A CA 1
ATOM 4203 C C . LYS A 1 571 ? -7.742 -5.084 44.439 1.00 90.44 571 LYS A C 1
ATOM 4205 O O . LYS A 1 571 ? -8.511 -5.535 43.585 1.00 90.44 571 LYS A O 1
ATOM 4210 N N . THR A 1 572 ? -7.987 -5.181 45.742 1.00 87.00 572 THR A N 1
ATOM 4211 C CA . THR A 1 572 ? -9.163 -5.825 46.336 1.00 87.00 572 THR A CA 1
ATOM 4212 C C . THR A 1 572 ? -10.218 -4.837 46.822 1.00 87.00 572 THR A C 1
ATOM 4214 O O . THR A 1 572 ? -11.347 -5.261 47.068 1.00 87.00 572 THR A O 1
ATOM 4217 N N . VAL A 1 573 ? -9.874 -3.547 46.930 1.00 88.56 573 VAL A N 1
ATOM 4218 C CA . VAL A 1 573 ? -10.765 -2.477 47.387 1.00 88.56 573 VAL A CA 1
ATOM 4219 C C . VAL A 1 573 ? -10.730 -1.309 46.401 1.00 88.56 573 VAL A C 1
ATOM 4221 O O . VAL A 1 573 ? -9.680 -0.723 46.134 1.00 88.56 573 VAL A O 1
ATOM 4224 N N . ILE A 1 574 ? -11.892 -0.951 45.855 1.00 92.19 574 ILE A N 1
ATOM 4225 C CA . ILE A 1 574 ? -12.051 0.211 44.975 1.00 92.19 574 ILE A CA 1
ATOM 4226 C C . ILE A 1 574 ? -11.824 1.516 45.749 1.00 92.19 574 ILE A C 1
ATOM 4228 O O . ILE A 1 574 ? -12.229 1.641 46.903 1.00 92.19 574 ILE A O 1
ATOM 4232 N N . ALA A 1 575 ? -11.147 2.489 45.139 1.00 90.88 575 ALA A N 1
ATOM 4233 C CA . ALA A 1 575 ? -10.900 3.772 45.791 1.00 90.88 575 ALA A CA 1
ATOM 4234 C C . ALA A 1 575 ? -12.184 4.621 45.881 1.00 90.88 575 ALA A C 1
ATOM 4236 O O . ALA A 1 575 ? -12.940 4.706 44.915 1.00 90.88 575 ALA A O 1
ATOM 4237 N N . ASP A 1 576 ? -12.402 5.290 47.019 1.00 83.94 576 ASP A N 1
ATOM 4238 C CA . ASP A 1 576 ? -13.621 6.068 47.317 1.00 83.94 576 ASP A CA 1
ATOM 4239 C C . ASP A 1 576 ? -13.919 7.169 46.277 1.00 83.94 576 ASP A C 1
ATOM 4241 O O . ASP A 1 576 ? -15.075 7.509 46.046 1.00 83.94 576 ASP A O 1
ATOM 4245 N N . SER A 1 577 ? -12.899 7.715 45.607 1.00 83.38 577 SER A N 1
ATOM 4246 C CA . SER A 1 577 ? -13.052 8.741 44.563 1.00 83.38 577 SER A CA 1
ATOM 4247 C C . SER A 1 577 ? -13.480 8.195 43.194 1.00 83.38 577 SER A C 1
ATOM 4249 O O . SER A 1 577 ? -13.793 8.973 42.293 1.00 83.38 577 SER A O 1
ATOM 4251 N N . VAL A 1 578 ? -13.472 6.873 43.003 1.00 85.50 578 VAL A N 1
ATOM 4252 C CA . VAL A 1 578 ? -13.713 6.240 41.701 1.00 85.50 578 VAL A CA 1
ATOM 4253 C C . VAL A 1 578 ? -15.205 6.180 41.407 1.00 85.50 578 VAL A C 1
ATOM 4255 O O . VAL A 1 578 ? -15.985 5.628 42.184 1.00 85.50 578 VAL A O 1
ATOM 4258 N N . VAL A 1 579 ? -15.578 6.694 40.235 1.00 84.00 579 VAL A N 1
ATOM 4259 C CA . VAL A 1 579 ? -16.918 6.593 39.637 1.00 84.00 579 VAL A CA 1
ATOM 4260 C C . VAL A 1 579 ? -16.857 5.799 38.328 1.00 84.00 579 VAL A C 1
ATOM 4262 O O . VAL A 1 579 ? -15.775 5.534 37.798 1.00 84.00 579 VAL A O 1
ATOM 4265 N N . GLN A 1 580 ? -18.012 5.449 37.747 1.00 83.50 580 GLN A N 1
ATOM 4266 C CA . GLN A 1 580 ? -18.057 4.660 36.506 1.00 83.50 580 GLN A CA 1
ATOM 4267 C C . GLN A 1 580 ? -17.299 5.333 35.351 1.00 83.50 580 GLN A C 1
ATOM 4269 O O . GLN A 1 580 ? -16.668 4.651 34.545 1.00 83.50 580 GLN A O 1
ATOM 4274 N N . ASN A 1 581 ? -17.308 6.669 35.285 1.00 81.62 581 ASN A N 1
ATOM 4275 C CA . ASN A 1 581 ? -16.553 7.396 34.267 1.00 81.62 581 ASN A CA 1
ATOM 4276 C C . ASN A 1 581 ? -15.034 7.175 34.397 1.00 81.62 581 ASN A C 1
ATOM 4278 O O . ASN A 1 581 ? -14.377 6.915 33.394 1.00 81.62 581 ASN A O 1
ATOM 4282 N N . THR A 1 582 ? -14.488 7.174 35.617 1.00 88.44 582 THR A N 1
ATOM 4283 C CA . THR A 1 582 ? -13.064 6.895 35.874 1.00 88.44 582 THR A CA 1
ATOM 4284 C C . THR A 1 582 ? -12.671 5.495 35.394 1.00 88.44 582 THR A C 1
ATOM 4286 O O . THR A 1 582 ? -11.627 5.312 34.769 1.00 88.44 582 THR A O 1
ATOM 4289 N N . ILE A 1 583 ? -13.535 4.499 35.622 1.00 87.94 583 ILE A N 1
ATOM 4290 C CA . ILE A 1 583 ? -13.329 3.128 35.129 1.00 87.94 583 ILE A CA 1
ATOM 4291 C C . ILE A 1 583 ? -13.358 3.092 33.597 1.00 87.94 583 ILE A C 1
ATOM 4293 O O . ILE A 1 583 ? -12.513 2.446 32.979 1.00 87.94 583 ILE A O 1
ATOM 4297 N N . ASN A 1 584 ? -14.299 3.804 32.972 1.00 84.62 584 ASN A N 1
ATOM 4298 C CA . ASN A 1 584 ? -14.405 3.872 31.514 1.00 84.62 584 ASN A CA 1
ATOM 4299 C C . ASN A 1 584 ? -13.176 4.545 30.878 1.00 84.62 584 ASN A C 1
ATOM 4301 O O . ASN A 1 584 ? -12.730 4.121 29.815 1.00 84.62 584 ASN A O 1
ATOM 4305 N N . GLU A 1 585 ? -12.610 5.571 31.515 1.00 89.25 585 GLU A N 1
ATOM 4306 C CA . GLU A 1 585 ? -11.371 6.219 31.071 1.00 89.25 585 GLU A CA 1
ATOM 4307 C C . GLU A 1 585 ? -10.171 5.268 31.148 1.00 89.25 585 GLU A C 1
ATOM 4309 O O . GLU A 1 585 ? -9.436 5.135 30.168 1.00 89.25 585 GLU A O 1
ATOM 4314 N N . ALA A 1 586 ? -10.014 4.533 32.254 1.00 92.81 586 ALA A N 1
ATOM 4315 C CA . ALA A 1 586 ? -8.988 3.496 32.369 1.00 92.81 586 ALA A CA 1
ATOM 4316 C C . ALA A 1 586 ? -9.184 2.376 31.330 1.00 92.81 586 ALA A C 1
ATOM 4318 O O . ALA A 1 586 ? -8.217 1.925 30.717 1.00 92.81 586 ALA A O 1
ATOM 4319 N N . LYS A 1 587 ? -10.435 1.974 31.069 1.00 95.31 587 LYS A N 1
ATOM 4320 C CA . LYS A 1 587 ? -10.787 0.972 30.052 1.00 95.31 587 LYS A CA 1
ATOM 4321 C C . LYS A 1 587 ? -10.373 1.392 28.651 1.00 95.31 587 LYS A C 1
ATOM 4323 O O . LYS A 1 587 ? -9.728 0.604 27.970 1.00 95.31 587 LYS A O 1
ATOM 4328 N N . LYS A 1 588 ? -10.630 2.641 28.262 1.00 94.50 588 LYS A N 1
ATOM 4329 C CA . LYS A 1 588 ? -10.172 3.177 26.970 1.00 94.50 588 LYS A CA 1
ATOM 4330 C C . LYS A 1 588 ? -8.653 3.084 26.812 1.00 94.50 588 LYS A C 1
ATOM 4332 O O . LYS A 1 588 ? -8.169 2.782 25.727 1.00 94.50 588 LYS A O 1
ATOM 4337 N N . LEU A 1 589 ? -7.890 3.336 27.880 1.00 93.88 589 LEU A N 1
ATOM 4338 C CA . LEU A 1 589 ? -6.428 3.222 27.837 1.00 93.88 589 LEU A CA 1
ATOM 4339 C C . LEU A 1 589 ? -5.965 1.770 27.654 1.00 93.88 589 LEU A C 1
ATOM 4341 O O . LEU A 1 589 ? -5.003 1.542 26.928 1.00 93.88 589 LEU A O 1
ATOM 4345 N N . VAL A 1 590 ? -6.651 0.804 28.273 1.00 95.38 590 VAL A N 1
ATOM 4346 C CA . VAL A 1 590 ? -6.340 -0.631 28.153 1.00 95.38 590 VAL A CA 1
ATOM 4347 C C . VAL A 1 590 ? -6.751 -1.203 26.791 1.00 95.38 590 VAL A C 1
ATOM 4349 O O . VAL A 1 590 ? -5.989 -1.962 26.199 1.00 95.38 590 VAL A O 1
ATOM 4352 N N . GLU A 1 591 ? -7.907 -0.806 26.253 1.00 93.06 591 GLU A N 1
ATOM 4353 C CA . GLU A 1 591 ? -8.386 -1.243 24.929 1.00 93.06 591 GLU A CA 1
ATOM 4354 C C . GLU A 1 591 ? -7.441 -0.818 23.793 1.00 93.06 591 GLU A C 1
ATOM 4356 O O . GLU A 1 591 ? -7.319 -1.530 22.796 1.00 93.06 591 GLU A O 1
ATOM 4361 N N . ASN A 1 592 ? -6.724 0.296 23.977 1.00 89.94 592 ASN A N 1
ATOM 4362 C CA . ASN A 1 592 ? -5.728 0.811 23.035 1.00 89.94 592 ASN A CA 1
ATOM 4363 C C . ASN A 1 592 ? -4.378 0.069 23.073 1.00 89.94 592 ASN A C 1
ATOM 4365 O O . ASN A 1 592 ? -3.513 0.361 22.246 1.00 89.94 592 ASN A O 1
ATOM 4369 N N . LEU A 1 593 ? -4.164 -0.853 24.019 1.00 91.00 593 LEU A N 1
ATOM 4370 C CA . LEU A 1 593 ? -2.947 -1.667 24.075 1.00 91.00 593 LEU A CA 1
ATOM 4371 C C . LEU A 1 593 ? -2.991 -2.797 23.043 1.00 91.00 593 LEU A C 1
ATOM 4373 O O . LEU A 1 593 ? -4.060 -3.339 22.728 1.00 91.00 593 LEU A O 1
ATOM 4377 N N . LYS A 1 594 ? -1.812 -3.212 22.565 1.00 89.38 594 LYS A N 1
ATOM 4378 C CA . LYS A 1 594 ? -1.695 -4.413 21.730 1.00 89.38 594 LYS A CA 1
ATOM 4379 C C . LYS A 1 594 ? -2.022 -5.658 22.552 1.00 89.38 594 LYS A C 1
ATOM 4381 O O . LYS A 1 594 ? -1.757 -5.722 23.759 1.00 89.38 594 LYS A O 1
ATOM 4386 N N . ASP A 1 595 ? -2.582 -6.662 21.882 1.00 79.25 595 ASP A N 1
ATOM 4387 C CA . ASP A 1 595 ? -2.947 -7.920 22.525 1.00 79.25 595 ASP A CA 1
ATOM 4388 C C . ASP A 1 595 ? -1.714 -8.567 23.149 1.00 79.25 595 ASP A C 1
ATOM 4390 O O . ASP A 1 595 ? -0.721 -8.892 22.495 1.00 79.25 595 ASP A O 1
ATOM 4394 N N . SER A 1 596 ? -1.766 -8.672 24.468 1.00 85.25 596 SER A N 1
ATOM 4395 C CA . SER A 1 596 ? -0.664 -9.110 25.303 1.00 85.25 596 SER A CA 1
ATOM 4396 C C . SER A 1 596 ? -1.215 -9.697 26.594 1.00 85.25 596 SER A C 1
ATOM 4398 O O . SER A 1 596 ? -2.357 -9.439 26.995 1.00 85.25 596 SER A O 1
ATOM 4400 N N . GLN A 1 597 ? -0.373 -10.462 27.284 1.00 89.88 597 GLN A N 1
ATOM 4401 C CA . GLN A 1 597 ? -0.697 -10.950 28.620 1.00 89.88 597 GLN A CA 1
ATOM 4402 C C . GLN A 1 597 ? -1.008 -9.783 29.575 1.00 89.88 597 GLN A C 1
ATOM 4404 O O . GLN A 1 597 ? -1.960 -9.858 30.346 1.00 89.88 597 GLN A O 1
ATOM 4409 N N . VAL A 1 598 ? -0.279 -8.666 29.455 1.00 91.38 598 VAL A N 1
ATOM 4410 C CA . VAL A 1 598 ? -0.484 -7.469 30.284 1.00 91.38 598 VAL A CA 1
ATOM 4411 C C . VAL A 1 598 ? -1.859 -6.847 30.044 1.00 91.38 598 VAL A C 1
ATOM 4413 O O . VAL A 1 598 ? -2.548 -6.521 31.007 1.00 91.38 598 VAL A O 1
ATOM 4416 N N . LYS A 1 599 ? -2.300 -6.723 28.785 1.00 94.00 599 LYS A N 1
ATOM 4417 C CA . LYS A 1 599 ? -3.649 -6.229 28.463 1.00 94.00 599 LYS A CA 1
ATOM 4418 C C . LYS A 1 599 ? -4.725 -7.096 29.115 1.00 94.00 599 LYS A C 1
ATOM 4420 O O . LYS A 1 599 ? -5.586 -6.568 29.808 1.00 94.00 599 LYS A O 1
ATOM 4425 N N . THR A 1 600 ? -4.606 -8.416 28.979 1.00 92.62 600 THR A N 1
ATOM 4426 C CA . THR A 1 600 ? -5.549 -9.380 29.573 1.00 92.62 600 THR A CA 1
ATOM 4427 C C . THR A 1 600 ? -5.606 -9.241 31.101 1.00 92.62 600 THR A C 1
ATOM 4429 O O . THR A 1 600 ? -6.682 -9.232 31.699 1.00 92.62 600 THR A O 1
ATOM 4432 N N . GLU A 1 601 ? -4.450 -9.075 31.754 1.00 93.81 601 GLU A N 1
ATOM 4433 C CA . GLU A 1 601 ? -4.369 -8.845 33.202 1.00 93.81 601 GLU A CA 1
ATOM 4434 C C . GLU A 1 601 ? -5.021 -7.516 33.623 1.00 93.81 601 GLU A C 1
ATOM 4436 O O . GLU A 1 601 ? -5.729 -7.462 34.634 1.00 93.81 601 GLU A O 1
ATOM 4441 N N . LEU A 1 602 ? -4.814 -6.438 32.858 1.00 96.31 602 LEU A N 1
ATOM 4442 C CA . LEU A 1 602 ? -5.424 -5.132 33.122 1.00 96.31 602 LEU A CA 1
ATOM 4443 C C . LEU A 1 602 ? -6.943 -5.145 32.888 1.00 96.31 602 LEU A C 1
ATOM 4445 O O . LEU A 1 602 ? -7.680 -4.591 33.703 1.00 96.31 602 LEU A O 1
ATOM 4449 N N . GLU A 1 603 ? -7.431 -5.820 31.847 1.00 95.44 603 GLU A N 1
ATOM 4450 C CA . GLU A 1 603 ? -8.866 -6.015 31.593 1.00 95.44 603 GLU A CA 1
ATOM 4451 C C . GLU A 1 603 ? -9.537 -6.780 32.740 1.00 95.44 603 GLU A C 1
ATOM 4453 O O . GLU A 1 603 ? -10.582 -6.358 33.243 1.00 95.44 603 GLU A O 1
ATOM 4458 N N . GLY A 1 604 ? -8.893 -7.844 33.234 1.00 93.62 604 GLY A N 1
ATOM 4459 C CA . GLY A 1 604 ? -9.353 -8.572 34.418 1.00 93.62 604 GLY A CA 1
ATOM 4460 C C . GLY A 1 604 ? -9.485 -7.668 35.650 1.00 93.62 604 GLY A C 1
ATOM 4461 O O . GLY A 1 604 ? -10.485 -7.730 36.373 1.00 93.62 604 GLY A O 1
ATOM 4462 N N . LYS A 1 605 ? -8.524 -6.758 35.864 1.00 95.81 605 LYS A N 1
ATOM 4463 C CA . LYS A 1 605 ? -8.592 -5.760 36.945 1.00 95.81 605 LYS A CA 1
ATOM 4464 C C . LYS A 1 605 ? -9.718 -4.746 36.732 1.00 95.81 605 LYS A C 1
ATOM 4466 O O . LYS A 1 605 ? -10.408 -4.420 37.691 1.00 95.81 605 LYS A O 1
ATOM 4471 N N . ILE A 1 606 ? -9.969 -4.288 35.508 1.00 96.25 606 ILE A N 1
ATOM 4472 C CA . ILE A 1 606 ? -11.087 -3.374 35.208 1.00 96.25 606 ILE A CA 1
ATOM 4473 C C . ILE A 1 606 ? -12.445 -4.026 35.488 1.00 96.25 606 ILE A C 1
ATOM 4475 O O . ILE A 1 606 ? -13.340 -3.384 36.046 1.00 96.25 606 ILE A O 1
ATOM 4479 N N . ILE A 1 607 ? -12.600 -5.307 35.150 1.00 93.31 607 ILE A N 1
ATOM 4480 C CA . ILE A 1 607 ? -13.811 -6.078 35.463 1.00 93.31 607 ILE A CA 1
ATOM 4481 C C . ILE A 1 607 ? -13.988 -6.194 36.983 1.00 93.31 607 ILE A C 1
ATOM 4483 O O . ILE A 1 607 ? -15.092 -5.983 37.496 1.00 93.31 607 ILE A O 1
ATOM 4487 N N . SER A 1 608 ? -12.901 -6.464 37.714 1.00 92.00 608 SER A N 1
ATOM 4488 C CA . SER A 1 608 ? -12.906 -6.475 39.182 1.00 92.00 608 SER A CA 1
ATOM 4489 C C . SER A 1 608 ? -13.322 -5.116 39.756 1.00 92.00 608 SER A C 1
ATOM 4491 O O . SER A 1 608 ? -14.253 -5.064 40.559 1.00 92.00 608 SER A O 1
ATOM 4493 N N . ALA A 1 609 ? -12.726 -4.012 39.287 1.00 92.25 609 ALA A N 1
ATOM 4494 C CA . ALA A 1 609 ? -13.079 -2.653 39.705 1.00 92.25 609 ALA A CA 1
ATOM 4495 C C . ALA A 1 609 ? -14.559 -2.340 39.438 1.00 92.25 609 ALA A C 1
ATOM 4497 O O . ALA A 1 609 ? -15.256 -1.868 40.329 1.00 92.25 609 ALA A O 1
ATOM 4498 N N . SER A 1 610 ? -15.072 -2.674 38.250 1.00 89.44 610 SER A N 1
ATOM 4499 C CA . SER A 1 610 ? -16.486 -2.467 37.890 1.00 89.44 610 SER A CA 1
ATOM 4500 C C . SER A 1 610 ? -17.427 -3.252 38.808 1.00 89.44 610 SER A C 1
ATOM 4502 O O . SER A 1 610 ? -18.450 -2.742 39.264 1.00 89.44 610 SER A O 1
ATOM 4504 N N . THR A 1 611 ? -17.058 -4.494 39.126 1.00 90.62 611 THR A N 1
ATOM 4505 C CA . THR A 1 611 ? -17.820 -5.356 40.038 1.00 90.62 611 THR A CA 1
ATOM 4506 C C . THR A 1 611 ? -17.812 -4.803 41.462 1.00 90.62 611 THR A C 1
ATOM 4508 O O . THR A 1 611 ? -18.845 -4.803 42.131 1.00 90.62 611 THR A O 1
ATOM 4511 N N . GLN A 1 612 ? -16.661 -4.324 41.934 1.00 89.44 612 GLN A N 1
ATOM 4512 C CA . GLN A 1 612 ? -16.529 -3.713 43.254 1.00 89.44 612 GLN A CA 1
ATOM 4513 C C . GLN A 1 612 ? -17.278 -2.384 43.343 1.00 89.44 612 GLN A C 1
ATOM 4515 O O . GLN A 1 612 ? -17.967 -2.171 44.334 1.00 89.44 612 GLN A O 1
ATOM 4520 N N . LEU A 1 613 ? -17.233 -1.546 42.300 1.00 86.75 613 LEU A N 1
ATOM 4521 C CA . LEU A 1 613 ? -18.017 -0.313 42.232 1.00 86.75 613 LEU A CA 1
ATOM 4522 C C . LEU A 1 613 ? -19.503 -0.630 42.349 1.00 86.75 613 LEU A C 1
ATOM 4524 O O . LEU A 1 613 ? -20.190 -0.039 43.170 1.00 86.75 613 LEU A O 1
ATOM 4528 N N . LYS A 1 614 ? -19.994 -1.610 41.583 1.00 85.06 614 LYS A N 1
ATOM 4529 C CA . LYS A 1 614 ? -21.394 -2.035 41.656 1.00 85.06 614 LYS A CA 1
ATOM 4530 C C . LYS A 1 614 ? -21.779 -2.481 43.070 1.00 85.06 614 LYS A C 1
ATOM 4532 O O . LYS A 1 614 ? -22.811 -2.053 43.571 1.00 85.06 614 LYS A O 1
ATOM 4537 N N . LYS A 1 615 ? -20.941 -3.285 43.734 1.00 85.31 615 LYS A N 1
ATOM 4538 C CA . LYS A 1 615 ? -21.165 -3.704 45.131 1.00 85.31 615 LYS A CA 1
ATOM 4539 C C . LYS A 1 615 ? -21.153 -2.519 46.103 1.00 85.31 615 LYS A C 1
ATOM 4541 O O . LYS A 1 615 ? -22.000 -2.455 46.988 1.00 85.31 615 LYS A O 1
ATOM 4546 N N . ALA A 1 616 ? -20.221 -1.582 45.933 1.00 80.50 616 ALA A N 1
ATOM 4547 C CA . ALA A 1 616 ? -20.134 -0.378 46.751 1.00 80.50 616 ALA A CA 1
ATOM 4548 C C . ALA A 1 616 ? -21.377 0.507 46.559 1.00 80.50 616 ALA A C 1
ATOM 4550 O O . ALA A 1 616 ? -21.997 0.915 47.536 1.00 80.50 616 ALA A O 1
ATOM 4551 N N . LEU A 1 617 ? -21.824 0.707 45.320 1.00 76.31 617 LEU A N 1
ATOM 4552 C CA . LEU A 1 617 ? -23.062 1.417 44.992 1.00 76.31 617 LEU A CA 1
ATOM 4553 C C . LEU A 1 617 ? -24.306 0.713 45.553 1.00 76.31 617 LEU A C 1
ATOM 4555 O O . LEU A 1 617 ? -25.193 1.365 46.093 1.00 76.31 617 LEU A O 1
ATOM 4559 N N . GLU A 1 618 ? -24.363 -0.621 45.500 1.00 76.00 618 GLU A N 1
ATOM 4560 C CA . GLU A 1 618 ? -25.439 -1.400 46.125 1.00 76.00 618 GLU A CA 1
ATOM 4561 C C . GLU A 1 618 ? -25.479 -1.230 47.651 1.00 76.00 618 GLU A C 1
ATOM 4563 O O . GLU A 1 618 ? -26.567 -1.266 48.230 1.00 76.00 618 GLU A O 1
ATOM 4568 N N . SER A 1 619 ? -24.325 -1.012 48.293 1.00 70.69 619 SER A N 1
ATOM 4569 C CA . SER A 1 619 ? -24.246 -0.677 49.722 1.00 70.69 619 SER A CA 1
ATOM 4570 C C . SER A 1 619 ? -24.612 0.781 50.032 1.00 70.69 619 SER A C 1
ATOM 4572 O O . SER A 1 619 ? -24.980 1.087 51.162 1.00 70.69 619 SER A O 1
ATOM 4574 N N . LEU A 1 620 ? -24.572 1.658 49.023 1.00 67.31 620 LEU A N 1
ATOM 4575 C CA . LEU A 1 620 ? -24.854 3.096 49.103 1.00 67.31 620 LEU A CA 1
ATOM 4576 C C . LEU A 1 620 ? -26.266 3.473 48.608 1.00 67.31 620 LEU A C 1
ATOM 4578 O O . LEU A 1 620 ? -26.516 4.638 48.306 1.00 67.31 620 LEU A O 1
ATOM 4582 N N . LYS A 1 621 ? -27.205 2.519 48.505 1.00 63.53 621 LYS A N 1
ATOM 4583 C CA . LYS A 1 621 ? -28.587 2.795 48.060 1.00 63.53 621 LYS A CA 1
ATOM 4584 C C . LYS A 1 621 ? -29.183 4.007 48.793 1.00 63.53 621 LYS A C 1
ATOM 4586 O O . LYS A 1 621 ? -29.104 4.102 50.016 1.00 63.53 621 LYS A O 1
ATOM 4591 N N . THR A 1 622 ? -29.780 4.918 48.023 1.00 56.44 622 THR A N 1
ATOM 4592 C CA . THR A 1 622 ? -30.226 6.240 48.484 1.00 56.44 622 THR A CA 1
ATOM 4593 C C . THR A 1 622 ? -31.184 6.170 49.673 1.00 56.44 622 THR A C 1
ATOM 4595 O O . THR A 1 622 ? -32.154 5.408 49.675 1.00 56.44 622 THR A O 1
ATOM 4598 N N . GLY A 1 623 ? -30.942 7.017 50.676 1.00 59.69 623 GLY A N 1
ATOM 4599 C CA . GLY A 1 623 ? -31.738 7.078 51.900 1.00 59.69 623 GLY A CA 1
ATOM 4600 C C . GLY A 1 623 ? -30.914 6.830 53.160 1.00 59.69 623 GLY A C 1
ATOM 4601 O O . GLY A 1 623 ? -29.748 7.211 53.247 1.00 59.69 623 GLY A O 1
ATOM 4602 N N . LEU A 1 624 ? -31.566 6.248 54.163 1.00 55.75 624 LEU A N 1
ATOM 4603 C CA . LEU A 1 624 ? -30.972 5.961 55.459 1.00 55.75 624 LEU A CA 1
ATOM 4604 C C . LEU A 1 624 ? -30.250 4.609 55.422 1.00 55.75 624 LEU A C 1
ATOM 4606 O O . LEU A 1 624 ? -30.887 3.580 55.187 1.00 55.75 624 LEU A O 1
ATOM 4610 N N . SER A 1 625 ? -28.943 4.595 55.669 1.00 63.72 625 SER A N 1
ATOM 4611 C CA . SER A 1 625 ? -28.181 3.351 55.782 1.00 63.72 625 SER A CA 1
ATOM 4612 C C . SER A 1 625 ? -28.482 2.632 57.107 1.00 63.72 625 SER A C 1
ATOM 4614 O O . SER A 1 625 ? -28.950 3.227 58.081 1.00 63.72 625 SER A O 1
ATOM 4616 N N . THR A 1 626 ? -28.203 1.327 57.181 1.00 57.56 626 THR A N 1
ATOM 4617 C CA . THR A 1 626 ? -28.476 0.503 58.378 1.00 57.56 626 THR A CA 1
ATOM 4618 C C . THR A 1 626 ? -27.663 0.905 59.612 1.00 57.56 626 THR A C 1
ATOM 4620 O O . THR A 1 626 ? -28.038 0.576 60.735 1.00 57.56 626 THR A O 1
ATOM 4623 N N . ASP A 1 627 ? -26.553 1.611 59.415 1.00 59.78 627 ASP A N 1
ATOM 4624 C CA . ASP A 1 627 ? -25.677 2.161 60.450 1.00 59.78 627 ASP A CA 1
ATOM 4625 C C . ASP A 1 627 ? -26.018 3.617 60.830 1.00 59.78 627 ASP A C 1
ATOM 4627 O O . ASP A 1 627 ? -25.366 4.192 61.698 1.00 59.78 627 ASP A O 1
ATOM 4631 N N . GLY A 1 628 ? -27.089 4.190 60.266 1.00 58.72 628 GLY A N 1
ATOM 4632 C CA . GLY A 1 628 ? -27.607 5.506 60.654 1.00 58.72 628 GLY A CA 1
ATOM 4633 C C . GLY A 1 628 ? -26.970 6.693 59.929 1.00 58.72 628 GLY A C 1
ATOM 4634 O O . GLY A 1 628 ? -27.108 7.822 60.407 1.00 58.72 628 GLY A O 1
ATOM 4635 N N . GLN A 1 629 ? -26.306 6.460 58.793 1.00 69.56 629 GLN A N 1
ATOM 4636 C CA . GLN A 1 629 ? -25.806 7.500 57.888 1.00 69.56 629 GLN A CA 1
ATOM 4637 C C . GLN A 1 629 ? -26.891 7.885 56.871 1.00 69.56 629 GLN A C 1
ATOM 4639 O O . GLN A 1 629 ? -27.801 7.105 56.577 1.00 69.56 629 GLN A O 1
ATOM 4644 N N . ILE A 1 630 ? -26.804 9.098 56.320 1.00 65.06 630 ILE A N 1
ATOM 4645 C CA . ILE A 1 630 ? -27.609 9.487 55.152 1.00 65.06 630 ILE A CA 1
ATOM 4646 C C . ILE A 1 630 ? -26.711 9.459 53.927 1.00 65.06 630 ILE A C 1
ATOM 4648 O O . ILE A 1 630 ? -25.673 10.123 53.895 1.00 65.06 630 ILE A O 1
ATOM 4652 N N . VAL A 1 631 ? -27.161 8.734 52.907 1.00 64.38 631 VAL A N 1
ATOM 4653 C CA . VAL A 1 631 ? -26.504 8.669 51.606 1.00 64.38 631 VAL A CA 1
ATOM 4654 C C . VAL A 1 631 ? -27.349 9.433 50.590 1.00 64.38 631 VAL A C 1
ATOM 4656 O O . VAL A 1 631 ? -28.496 9.065 50.310 1.00 64.38 631 VAL A O 1
ATOM 4659 N N . VAL A 1 632 ? -26.786 10.524 50.065 1.00 62.09 632 VAL A N 1
ATOM 4660 C CA . VAL A 1 632 ? -27.416 11.375 49.048 1.00 62.09 632 VAL A CA 1
ATOM 4661 C C . VAL A 1 632 ? -26.672 11.189 47.732 1.00 62.09 632 VAL A C 1
ATOM 4663 O O . VAL A 1 632 ? -25.452 11.334 47.676 1.00 62.09 632 VAL A O 1
ATOM 4666 N N . GLU A 1 633 ? -27.411 10.847 46.681 1.00 58.06 633 GLU A N 1
ATOM 4667 C CA . GLU A 1 633 ? -26.878 10.778 45.320 1.00 58.06 633 GLU A CA 1
ATOM 4668 C C . GLU A 1 633 ? -26.562 12.191 44.829 1.00 58.06 633 GLU A C 1
ATOM 4670 O O . GLU A 1 633 ? -27.429 13.063 44.875 1.00 58.06 633 GLU A O 1
ATOM 4675 N N . ASP A 1 634 ? -25.323 12.422 44.396 1.00 58.88 634 ASP A N 1
ATOM 4676 C CA . ASP A 1 634 ? -24.859 13.734 43.955 1.00 58.88 634 ASP A CA 1
ATOM 4677 C C . ASP A 1 634 ? -24.481 13.675 42.473 1.00 58.88 634 ASP A C 1
ATOM 4679 O O . ASP A 1 634 ? -23.391 13.260 42.079 1.00 58.88 634 ASP A O 1
ATOM 4683 N N . ALA A 1 635 ? -25.409 14.094 41.614 1.00 49.84 635 ALA A N 1
ATOM 4684 C CA . ALA A 1 635 ? -25.122 14.312 40.205 1.00 49.84 635 ALA A CA 1
ATOM 4685 C C . ALA A 1 635 ? -24.465 15.697 40.013 1.00 49.84 635 ALA A C 1
ATOM 4687 O O . ALA A 1 635 ? -25.061 16.613 39.450 1.00 49.84 635 ALA A O 1
ATOM 4688 N N . ASN A 1 636 ? -23.209 15.841 40.450 1.00 48.22 636 ASN A N 1
ATOM 4689 C CA . ASN A 1 636 ? -22.296 16.938 40.090 1.00 48.22 636 ASN A CA 1
ATOM 4690 C C . ASN A 1 636 ? -22.684 18.381 40.508 1.00 48.22 636 ASN A C 1
ATOM 4692 O O . ASN A 1 636 ? -22.622 19.282 39.660 1.00 48.22 636 ASN A O 1
ATOM 4696 N N . LYS A 1 637 ? -22.957 18.687 41.790 1.00 44.97 637 LYS A N 1
ATOM 4697 C CA . LYS A 1 637 ? -22.895 20.094 42.270 1.00 44.97 637 LYS A CA 1
ATOM 4698 C C . LYS A 1 637 ? -22.314 20.272 43.675 1.00 44.97 637 LYS A C 1
ATOM 4700 O O . LYS A 1 637 ? -22.322 19.368 44.489 1.00 44.97 637 LYS A O 1
ATOM 4705 N N . GLN A 1 638 ? -21.779 21.475 43.933 1.00 47.44 638 GLN A N 1
ATOM 4706 C CA . GLN A 1 638 ? -21.231 21.887 45.231 1.00 47.44 638 GLN A CA 1
ATOM 4707 C C . GLN A 1 638 ? -22.214 21.545 46.365 1.00 47.44 638 GLN A C 1
ATOM 4709 O O . GLN A 1 638 ? -23.377 21.948 46.319 1.00 47.44 638 GLN A O 1
ATOM 4714 N N . ILE A 1 639 ? -21.712 20.833 47.382 1.00 46.00 639 ILE A N 1
ATOM 4715 C CA . ILE A 1 639 ? -22.422 20.378 48.597 1.00 46.00 639 ILE A CA 1
ATOM 4716 C C . ILE A 1 639 ? -23.263 21.502 49.239 1.00 46.00 639 ILE A C 1
ATOM 4718 O O . ILE A 1 639 ? -24.298 21.244 49.857 1.00 46.00 639 ILE A O 1
ATOM 4722 N N . ASP A 1 640 ? -22.845 22.752 49.037 1.00 44.22 640 ASP A N 1
ATOM 4723 C CA . ASP A 1 640 ? -23.423 23.970 49.596 1.00 44.22 640 ASP A CA 1
ATOM 4724 C C . ASP A 1 640 ? -24.846 24.312 49.096 1.00 44.22 640 ASP A C 1
ATOM 4726 O O . ASP A 1 640 ? -25.427 25.266 49.605 1.00 44.22 640 ASP A O 1
ATOM 4730 N N . GLU A 1 641 ? -25.440 23.564 48.148 1.00 47.06 641 GLU A N 1
ATOM 4731 C CA . GLU A 1 641 ? -26.797 23.816 47.606 1.00 47.06 641 GLU A CA 1
ATOM 4732 C C . GLU A 1 641 ? -27.912 22.863 48.125 1.00 47.06 641 GLU A C 1
ATOM 4734 O O . GLU A 1 641 ? -29.085 23.078 47.814 1.00 47.06 641 GLU A O 1
ATOM 4739 N N . LEU A 1 642 ? -27.598 21.824 48.918 1.00 47.25 642 LEU A N 1
ATOM 4740 C CA . LEU A 1 642 ? -28.502 20.664 49.116 1.00 47.25 642 LEU A CA 1
ATOM 4741 C C . LEU A 1 642 ? -29.360 20.645 50.404 1.00 47.25 642 LEU A C 1
ATOM 4743 O O . LEU A 1 642 ? -30.267 19.814 50.516 1.00 47.25 642 LEU A O 1
ATOM 4747 N N . PHE A 1 643 ? -29.139 21.532 51.384 1.00 50.22 643 PHE A N 1
ATOM 4748 C CA . PHE A 1 643 ? -29.779 21.413 52.711 1.00 50.22 643 PHE A CA 1
ATOM 4749 C C . PHE A 1 643 ? -30.554 22.651 53.151 1.00 50.22 643 PHE A C 1
ATOM 4751 O O . PHE A 1 643 ? -30.067 23.775 53.072 1.00 50.22 643 PHE A O 1
ATOM 4758 N N . THR A 1 644 ? -31.736 22.423 53.726 1.00 46.88 644 THR A N 1
ATOM 4759 C CA . THR A 1 644 ? -32.503 23.436 54.465 1.00 46.88 644 THR A CA 1
ATOM 4760 C C . THR A 1 644 ? -32.828 22.897 55.854 1.00 46.88 644 THR A C 1
ATOM 4762 O O . THR A 1 644 ? -33.428 21.830 55.984 1.00 46.88 644 THR A O 1
ATOM 4765 N N . PHE A 1 645 ? -32.433 23.619 56.903 1.00 43.59 645 PHE A N 1
ATOM 4766 C CA . PHE A 1 645 ? -32.650 23.203 58.290 1.00 43.59 645 PHE A CA 1
ATOM 4767 C C . PHE A 1 645 ? -33.885 23.903 58.862 1.00 43.59 645 PHE A C 1
ATOM 4769 O O . PHE A 1 645 ? -33.959 25.133 58.863 1.00 43.59 645 PHE A O 1
ATOM 4776 N N . GLN A 1 646 ? -34.854 23.135 59.363 1.00 41.59 646 GLN A N 1
ATOM 4777 C CA . GLN A 1 646 ? -36.027 23.675 60.049 1.00 41.59 646 GLN A CA 1
ATOM 4778 C C . GLN A 1 646 ? -36.053 23.187 61.495 1.00 41.59 646 GLN A C 1
ATOM 4780 O O . GLN A 1 646 ? -36.345 22.030 61.785 1.00 41.59 646 GLN A O 1
ATOM 4785 N N . MET A 1 647 ? -35.803 24.105 62.427 1.00 40.19 647 MET A N 1
ATOM 4786 C CA . MET A 1 647 ? -36.121 23.893 63.835 1.00 40.19 647 MET A CA 1
ATOM 4787 C C . MET A 1 647 ? -37.483 24.487 64.163 1.00 40.19 647 MET A C 1
ATOM 4789 O O . MET A 1 647 ? -37.770 25.635 63.823 1.00 40.19 647 MET A O 1
ATOM 4793 N N . ALA A 1 648 ? -38.296 23.753 64.917 1.00 34.12 648 ALA A N 1
ATOM 4794 C CA . ALA A 1 648 ? -39.490 24.325 65.518 1.00 34.12 648 ALA A CA 1
ATOM 4795 C C . ALA A 1 648 ? -39.094 25.466 66.485 1.00 34.12 648 ALA A C 1
ATOM 4797 O O . ALA A 1 648 ? -38.520 25.228 67.548 1.00 34.12 648 ALA A O 1
ATOM 4798 N N . GLY A 1 649 ? -39.404 26.717 66.116 1.00 37.03 649 GLY A N 1
ATOM 4799 C CA . GLY A 1 649 ? -39.343 27.878 67.014 1.00 37.03 649 GLY A CA 1
ATOM 4800 C C . GLY A 1 649 ? -38.130 28.813 66.904 1.00 37.03 649 GLY A C 1
ATOM 4801 O O . GLY A 1 649 ? -37.861 29.519 67.878 1.00 37.03 649 GLY A O 1
ATOM 4802 N N . ILE A 1 650 ? -37.410 28.850 65.774 1.00 38.22 650 ILE A N 1
ATOM 4803 C CA . ILE A 1 650 ? -36.377 29.868 65.494 1.00 38.22 650 ILE A CA 1
ATOM 4804 C C . ILE A 1 650 ? -36.638 30.483 64.110 1.00 38.22 650 ILE A C 1
ATOM 4806 O O . ILE A 1 650 ? -36.636 29.769 63.112 1.00 38.22 650 ILE A O 1
ATOM 4810 N N . ALA A 1 651 ? -36.867 31.798 64.046 1.00 36.28 651 ALA A N 1
ATOM 4811 C CA . ALA A 1 651 ? -36.949 32.551 62.793 1.00 36.28 651 ALA A CA 1
ATOM 4812 C C . ALA A 1 651 ? -35.620 33.285 62.552 1.00 36.28 651 ALA A C 1
ATOM 4814 O O . ALA A 1 651 ? -35.178 34.051 63.406 1.00 36.28 651 ALA A O 1
ATOM 4815 N N . LEU A 1 652 ? -34.988 33.059 61.398 1.00 35.75 652 LEU A N 1
ATOM 4816 C CA . LEU A 1 652 ? -33.815 33.817 60.951 1.00 35.75 652 LEU A CA 1
ATOM 4817 C C . LEU A 1 652 ? -34.292 35.125 60.300 1.00 35.75 652 LEU A C 1
ATOM 4819 O O . LEU A 1 652 ? -35.013 35.092 59.302 1.00 35.75 652 LEU A O 1
ATOM 4823 N N . VAL A 1 653 ? -33.901 36.281 60.844 1.00 33.31 653 VAL A N 1
ATOM 4824 C CA . VAL A 1 653 ? -34.179 37.592 60.234 1.00 33.31 653 VAL A CA 1
ATOM 4825 C C . VAL A 1 653 ? -32.903 38.137 59.594 1.00 33.31 653 VAL A C 1
ATOM 4827 O O . VAL A 1 653 ? -31.825 38.074 60.174 1.00 33.31 653 VAL A O 1
ATOM 4830 N N . LYS A 1 654 ? -33.039 38.664 58.374 1.00 35.66 654 LYS A N 1
ATOM 4831 C CA . LYS A 1 654 ? -31.986 39.354 57.621 1.00 35.66 654 LYS A CA 1
ATOM 4832 C C . LYS A 1 654 ? -31.799 40.754 58.222 1.00 35.66 654 LYS A C 1
ATOM 4834 O O . LYS A 1 654 ? -32.721 41.560 58.112 1.00 35.66 654 LYS A O 1
ATOM 4839 N N . GLU A 1 655 ? -30.649 41.045 58.824 1.00 35.31 655 GLU A N 1
ATOM 4840 C CA . GLU A 1 655 ? -30.208 42.436 58.995 1.00 35.31 655 GLU A CA 1
ATOM 4841 C C . GLU A 1 655 ? -29.415 42.885 57.761 1.00 35.31 655 GLU A C 1
ATOM 4843 O O . GLU A 1 655 ? -28.822 42.080 57.043 1.00 35.31 655 GLU A O 1
ATOM 4848 N N . SER A 1 656 ? -29.544 44.172 57.455 1.00 42.34 656 SER A N 1
ATOM 4849 C CA . SER A 1 656 ? -29.137 44.830 56.215 1.00 42.34 656 SER A CA 1
ATOM 4850 C C . SER A 1 656 ? -27.655 44.680 55.863 1.00 42.34 656 SER A C 1
ATOM 4852 O O . SER A 1 656 ? -26.795 44.592 56.731 1.00 42.34 656 SER A O 1
ATOM 4854 N N . GLU A 1 657 ? -27.398 44.741 54.558 1.00 43.22 657 GLU A N 1
ATOM 4855 C CA . GLU A 1 657 ? -26.109 44.692 53.864 1.00 43.22 657 GLU A CA 1
ATOM 4856 C C . GLU A 1 657 ? -24.993 45.515 54.539 1.00 43.22 657 GLU A C 1
ATOM 4858 O O . GLU A 1 657 ? -24.888 46.720 54.339 1.00 43.22 657 GLU A O 1
ATOM 4863 N N . SER A 1 658 ? -24.127 44.856 55.311 1.00 39.25 658 SER A N 1
ATOM 4864 C CA . SER A 1 658 ? -22.682 45.128 55.361 1.00 39.25 658 SER A CA 1
ATOM 4865 C C . SER A 1 658 ? -21.958 43.994 56.101 1.00 39.25 658 SER A C 1
ATOM 4867 O O . SER A 1 658 ? -22.571 43.219 56.826 1.00 39.25 658 SER A O 1
ATOM 4869 N N . GLU A 1 659 ? -20.671 43.851 55.811 1.00 44.16 659 GLU A N 1
ATOM 4870 C CA . GLU A 1 659 ? -19.825 42.669 55.995 1.00 44.16 659 GLU A CA 1
ATOM 4871 C C . GLU A 1 659 ? -19.780 42.031 57.406 1.00 44.16 659 GLU A C 1
ATOM 4873 O O . GLU A 1 659 ? -19.844 42.692 58.442 1.00 44.16 659 GLU A O 1
ATOM 4878 N N . SER A 1 660 ? -19.530 40.713 57.402 1.00 39.62 660 SER A N 1
ATOM 4879 C CA . SER A 1 660 ? -19.403 39.749 58.515 1.00 39.62 660 SER A CA 1
ATOM 4880 C C . SER A 1 660 ? -20.720 39.280 59.159 1.00 39.62 660 SER A C 1
ATOM 4882 O O . SER A 1 660 ? -21.272 39.892 60.070 1.00 39.62 660 SER A O 1
ATOM 4884 N N . GLU A 1 661 ? -21.204 38.123 58.688 1.00 35.59 661 GLU A N 1
ATOM 4885 C CA . GLU A 1 661 ? -22.352 37.408 59.254 1.00 35.59 661 GLU A CA 1
ATOM 4886 C C . GLU A 1 661 ? -22.092 37.038 60.726 1.00 35.59 661 GLU A C 1
ATOM 4888 O O . GLU A 1 661 ? -21.335 36.121 61.040 1.00 35.59 661 GLU A O 1
ATOM 4893 N N . LYS A 1 662 ? -22.752 37.744 61.647 1.00 38.31 662 LYS A N 1
ATOM 4894 C CA . LYS A 1 662 ? -22.980 37.292 63.023 1.00 38.31 662 LYS A CA 1
ATOM 4895 C C . LYS A 1 662 ? -24.447 36.914 63.177 1.00 38.31 662 LYS A C 1
ATOM 4897 O O . LYS A 1 662 ? -25.328 37.725 62.916 1.00 38.31 662 LYS A O 1
ATOM 4902 N N . VAL A 1 663 ? -24.698 35.696 63.650 1.00 37.94 663 VAL A N 1
ATOM 4903 C CA . VAL A 1 663 ? -26.035 35.221 64.025 1.00 37.94 663 VAL A CA 1
ATOM 4904 C C . VAL A 1 663 ? -26.368 35.756 65.422 1.00 37.94 663 VAL A C 1
ATOM 4906 O O . VAL A 1 663 ? -25.771 35.331 66.409 1.00 37.94 663 VAL A O 1
ATOM 4909 N N . THR A 1 664 ? -27.316 36.686 65.530 1.00 32.97 664 THR A N 1
ATOM 4910 C CA . THR A 1 664 ? -27.913 37.109 66.809 1.00 32.97 664 THR A CA 1
ATOM 4911 C C . THR A 1 664 ? -29.399 36.743 66.839 1.00 32.97 664 THR A C 1
ATOM 4913 O O . THR A 1 664 ? -30.139 36.977 65.889 1.00 32.97 664 THR A O 1
ATOM 4916 N N . ALA A 1 665 ? -29.838 36.113 67.933 1.00 33.19 665 ALA A N 1
ATOM 4917 C CA . ALA A 1 665 ? -31.213 35.650 68.133 1.00 33.19 665 ALA A CA 1
ATOM 4918 C C . ALA A 1 665 ? -32.078 36.729 68.816 1.00 33.19 665 ALA A C 1
ATOM 4920 O O . ALA A 1 665 ? -31.601 37.378 69.747 1.00 33.19 665 ALA A O 1
ATOM 4921 N N . PHE A 1 666 ? -33.352 36.875 68.419 1.00 31.14 666 PHE A N 1
ATOM 4922 C CA . PHE A 1 666 ? -34.336 37.699 69.141 1.00 31.14 666 PHE A CA 1
ATOM 4923 C C . PHE A 1 666 ? -35.641 36.957 69.475 1.00 31.14 666 PHE A C 1
ATOM 4925 O O . PHE A 1 666 ? -35.984 35.932 68.887 1.00 31.14 666 PHE A O 1
ATOM 4932 N N . ASP A 1 667 ? -36.307 37.516 70.485 1.00 33.88 667 ASP A N 1
ATOM 4933 C CA . ASP A 1 667 ? -37.344 36.986 71.370 1.00 33.88 667 ASP A CA 1
ATOM 4934 C C . ASP A 1 667 ? -38.710 36.659 70.723 1.00 33.88 667 ASP A C 1
ATOM 4936 O O . ASP A 1 667 ? -39.147 37.230 69.722 1.00 33.88 667 ASP A O 1
ATOM 4940 N N . ARG A 1 668 ? -39.412 35.726 71.365 1.00 31.72 668 ARG A N 1
ATOM 4941 C CA . ARG A 1 668 ? -40.651 35.057 70.966 1.00 31.72 668 ARG A CA 1
ATOM 4942 C C . ARG A 1 668 ? -41.871 35.950 71.248 1.00 31.72 668 ARG A C 1
ATOM 4944 O O . ARG A 1 668 ? -42.673 35.583 72.089 1.00 31.72 668 ARG A O 1
ATOM 4951 N N . ASN A 1 669 ? -42.020 37.116 70.606 1.00 35.88 669 ASN A N 1
ATOM 4952 C CA . ASN A 1 669 ? -43.206 37.976 70.823 1.00 35.88 669 ASN A CA 1
ATOM 4953 C C . ASN A 1 669 ? -43.610 38.903 69.651 1.00 35.88 669 ASN A C 1
ATOM 4955 O O . ASN A 1 669 ? -44.166 39.976 69.873 1.00 35.88 669 ASN A O 1
ATOM 4959 N N . ALA A 1 670 ? -43.401 38.501 68.392 1.00 33.81 670 ALA A N 1
ATOM 4960 C CA . ALA A 1 670 ? -43.936 39.234 67.236 1.00 33.81 670 ALA A CA 1
ATOM 4961 C C . ALA A 1 670 ? -44.971 38.394 66.470 1.00 33.81 670 ALA A C 1
ATOM 4963 O O . ALA A 1 670 ? -44.651 37.416 65.797 1.00 33.81 670 ALA A O 1
ATOM 4964 N N . THR A 1 671 ? -46.236 38.787 66.591 1.00 41.16 671 THR A N 1
ATOM 4965 C CA . THR A 1 671 ? -47.387 38.290 65.834 1.00 41.16 671 THR A CA 1
ATOM 4966 C C . THR A 1 671 ? -47.289 38.727 64.369 1.00 41.16 671 THR A C 1
ATOM 4968 O O . THR A 1 671 ? -47.671 39.836 64.010 1.00 41.16 671 THR A O 1
ATOM 4971 N N . GLY A 1 672 ? -46.781 37.851 63.500 1.00 37.38 672 GLY A N 1
ATOM 4972 C CA . GLY A 1 672 ? -46.715 38.095 62.057 1.00 37.38 672 GLY A CA 1
ATOM 4973 C C . GLY A 1 672 ? -46.428 36.814 61.283 1.00 37.38 672 GLY A C 1
ATOM 4974 O O . GLY A 1 672 ? -45.295 36.347 61.232 1.00 37.38 672 GLY A O 1
ATOM 4975 N N . ASN A 1 673 ? -47.476 36.229 60.707 1.00 35.84 673 ASN A N 1
ATOM 4976 C CA . ASN A 1 673 ? -47.460 34.929 60.046 1.00 35.84 673 ASN A CA 1
ATOM 4977 C C . ASN A 1 673 ? -46.923 35.063 58.607 1.00 35.84 673 ASN A C 1
ATOM 4979 O O . ASN A 1 673 ? -47.694 35.204 57.665 1.00 35.84 673 ASN A O 1
ATOM 4983 N N . THR A 1 674 ? -45.599 35.047 58.437 1.00 32.75 674 THR A N 1
ATOM 4984 C CA . THR A 1 674 ? -44.956 34.836 57.126 1.00 32.75 674 THR A CA 1
ATOM 4985 C C . THR A 1 674 ? -43.633 34.106 57.336 1.00 32.75 674 THR A C 1
ATOM 4987 O O . THR A 1 674 ? -42.658 34.694 57.801 1.00 32.75 674 THR A O 1
ATOM 4990 N N . LEU A 1 675 ? -43.615 32.811 57.010 1.00 32.62 675 LEU A N 1
ATOM 4991 C CA . LEU A 1 675 ? -42.398 32.009 56.881 1.00 32.62 675 LEU A CA 1
ATOM 4992 C C . LEU A 1 675 ? -41.570 32.589 55.725 1.00 32.62 675 LEU A C 1
ATOM 4994 O O . LEU A 1 675 ? -41.964 32.477 54.568 1.00 32.62 675 LEU A O 1
ATOM 4998 N N . LYS A 1 676 ? -40.459 33.264 56.038 1.00 36.34 676 LYS A N 1
ATOM 4999 C CA . LYS A 1 676 ? -39.479 33.695 55.032 1.00 36.34 676 LYS A CA 1
ATOM 5000 C C . LYS A 1 676 ? -38.622 32.506 54.590 1.00 36.34 676 LYS A C 1
ATOM 5002 O O . LYS A 1 676 ? -38.332 31.618 55.386 1.00 36.34 676 LYS A O 1
ATOM 5007 N N . GLU A 1 677 ? -38.264 32.536 53.310 1.00 34.50 677 GLU A N 1
ATOM 5008 C CA . GLU A 1 677 ? -37.561 31.518 52.521 1.00 34.50 677 GLU A CA 1
ATOM 5009 C C . GLU A 1 677 ? -36.391 30.841 53.254 1.00 34.50 677 GLU A C 1
ATOM 5011 O O . GLU A 1 677 ? -35.574 31.487 53.916 1.00 34.50 677 GLU A O 1
ATOM 5016 N N . SER A 1 678 ? -36.309 29.516 53.115 1.00 36.88 678 SER A N 1
ATOM 5017 C CA . SER A 1 678 ? -35.250 28.682 53.678 1.00 36.88 678 SER A CA 1
ATOM 5018 C C . SER A 1 678 ? -33.895 29.011 53.042 1.00 36.88 678 SER A C 1
ATOM 5020 O O . SER A 1 678 ? -33.715 28.809 51.843 1.00 36.88 678 SER A O 1
ATOM 5022 N N . LYS A 1 679 ? -32.932 29.490 53.838 1.00 43.16 679 LYS A N 1
ATOM 5023 C CA . LYS A 1 679 ? -31.532 29.641 53.411 1.00 43.16 679 LYS A CA 1
ATOM 5024 C C . LYS A 1 679 ? -30.800 28.298 53.459 1.00 43.16 679 LYS A C 1
ATOM 5026 O O . LYS A 1 679 ? -31.017 27.509 54.379 1.00 43.16 679 LYS A O 1
ATOM 5031 N N . THR A 1 680 ? -29.903 28.090 52.504 1.00 45.62 680 THR A N 1
ATOM 5032 C CA . THR A 1 680 ? -28.948 26.981 52.492 1.00 45.62 680 THR A CA 1
ATOM 5033 C C . THR A 1 680 ? -27.890 27.167 53.580 1.00 45.62 680 THR A C 1
ATOM 5035 O O . THR A 1 680 ? -27.448 28.294 53.810 1.00 45.62 680 THR A O 1
ATOM 5038 N N . LEU A 1 681 ? -27.518 26.092 54.282 1.00 52.66 681 LEU A N 1
ATOM 5039 C CA . LEU A 1 681 ? -26.567 26.127 55.403 1.00 52.66 681 LEU A CA 1
ATOM 5040 C C . LEU A 1 681 ? -25.395 25.171 55.153 1.00 52.66 681 LEU A C 1
ATOM 5042 O O . LEU A 1 681 ? -25.608 24.025 54.764 1.00 52.66 681 LEU A O 1
ATOM 5046 N N . THR A 1 682 ? -24.171 25.616 55.441 1.00 62.41 682 THR A N 1
ATOM 5047 C CA . THR A 1 682 ? -22.972 24.761 55.451 1.00 62.41 682 THR A CA 1
ATOM 5048 C C . THR A 1 682 ? -22.962 23.832 56.672 1.00 62.41 682 THR A C 1
ATOM 5050 O O . THR A 1 682 ? -23.633 24.087 57.677 1.00 62.41 682 THR A O 1
ATOM 5053 N N . THR A 1 683 ? -22.160 22.762 56.644 1.00 59.59 683 THR A N 1
ATOM 5054 C CA . THR A 1 683 ? -21.947 21.864 57.802 1.00 59.59 683 THR A CA 1
ATOM 5055 C C . THR A 1 683 ? -21.467 22.611 59.046 1.00 59.59 683 THR A C 1
ATOM 5057 O O . THR A 1 683 ? -21.940 22.334 60.148 1.00 59.59 683 THR A O 1
ATOM 5060 N N . ALA A 1 684 ? -20.604 23.617 58.878 1.00 64.31 684 ALA A N 1
ATOM 5061 C CA . ALA A 1 684 ? -20.174 24.487 59.971 1.00 64.31 684 ALA A CA 1
ATOM 5062 C C . ALA A 1 684 ? -21.352 25.269 60.579 1.00 64.31 684 ALA A C 1
ATOM 5064 O O . ALA A 1 684 ? -21.534 25.256 61.795 1.00 64.31 684 ALA A O 1
ATOM 5065 N N . GLN A 1 685 ? -22.204 25.871 59.743 1.00 64.56 685 GLN A N 1
ATOM 5066 C CA . GLN A 1 685 ? -23.379 26.627 60.193 1.00 64.56 685 GLN A CA 1
ATOM 5067 C C . GLN A 1 685 ? -24.431 25.734 60.872 1.00 64.56 685 GLN A C 1
ATOM 5069 O O . GLN A 1 685 ? -25.059 26.149 61.847 1.00 64.56 685 GLN A O 1
ATOM 5074 N N . MET A 1 686 ? -24.607 24.492 60.405 1.00 63.62 686 MET A N 1
ATOM 5075 C CA . MET A 1 686 ? -25.476 23.509 61.066 1.00 63.62 686 MET A CA 1
ATOM 5076 C C . MET A 1 686 ? -24.947 23.134 62.458 1.00 63.62 686 MET A C 1
ATOM 5078 O O . MET A 1 686 ? -25.709 23.159 63.427 1.00 63.62 686 MET A O 1
ATOM 5082 N N . ASN A 1 687 ? -23.644 22.852 62.580 1.00 64.81 687 ASN A N 1
ATOM 5083 C CA . ASN A 1 687 ? -23.010 22.546 63.867 1.00 64.81 687 ASN A CA 1
ATOM 5084 C C . ASN A 1 687 ? -23.093 23.741 64.841 1.00 64.81 687 ASN A C 1
ATOM 5086 O O . ASN A 1 687 ? -23.411 23.556 66.018 1.00 64.81 687 ASN A O 1
ATOM 5090 N N . GLU A 1 688 ? -22.884 24.972 64.360 1.00 65.62 688 GLU A N 1
ATOM 5091 C CA . GLU A 1 688 ? -23.036 26.194 65.163 1.00 65.62 688 GLU A CA 1
ATOM 5092 C C . GLU A 1 688 ? -24.481 26.413 65.643 1.00 65.62 688 GLU A C 1
ATOM 5094 O O . GLU A 1 688 ? -24.699 26.748 66.809 1.00 65.62 688 GLU A O 1
ATOM 5099 N N . GLY A 1 689 ? -25.484 26.179 64.787 1.00 63.28 689 GLY A N 1
ATOM 5100 C CA . GLY A 1 689 ? -26.899 26.302 65.157 1.00 63.28 689 GLY A CA 1
ATOM 5101 C C . GLY A 1 689 ? -27.336 25.293 66.227 1.00 63.28 689 GLY A C 1
ATOM 5102 O O . GLY A 1 689 ? -28.088 25.632 67.152 1.00 63.28 689 GLY A O 1
ATOM 5103 N N . ILE A 1 690 ? -26.820 24.063 66.151 1.00 65.81 690 ILE A N 1
ATOM 5104 C CA . ILE A 1 690 ? -27.021 23.036 67.181 1.00 65.81 690 ILE A CA 1
ATOM 5105 C C . ILE A 1 690 ? -26.366 23.479 68.496 1.00 65.81 690 ILE A C 1
ATOM 5107 O O . ILE A 1 690 ? -27.019 23.442 69.542 1.00 65.81 690 ILE A O 1
ATOM 5111 N N . LEU A 1 691 ? -25.118 23.961 68.452 1.00 65.50 691 LEU A N 1
ATOM 5112 C CA . LEU A 1 691 ? -24.395 24.437 69.634 1.00 65.50 691 LEU A CA 1
ATOM 5113 C C . LEU A 1 691 ? -25.132 25.593 70.330 1.00 65.50 691 LEU A C 1
ATOM 5115 O O . LEU A 1 691 ? -25.359 25.532 71.536 1.00 65.50 691 LEU A O 1
ATOM 5119 N N . ALA A 1 692 ? -25.587 26.595 69.574 1.00 64.56 692 ALA A N 1
ATOM 5120 C CA . ALA A 1 692 ? -26.344 27.729 70.108 1.00 64.56 692 ALA A CA 1
ATOM 5121 C C . ALA A 1 692 ? -27.663 27.296 70.777 1.00 64.56 692 ALA A C 1
ATOM 5123 O O . ALA A 1 692 ? -28.087 27.854 71.792 1.00 64.56 692 ALA A O 1
ATOM 5124 N N . THR A 1 693 ? -28.316 26.264 70.236 1.00 62.03 693 THR A N 1
ATOM 5125 C CA . THR A 1 693 ? -29.535 25.691 70.823 1.00 62.03 693 THR A CA 1
ATOM 5126 C C . THR A 1 693 ? -29.246 24.996 72.149 1.00 62.03 693 THR A C 1
ATOM 5128 O O . THR A 1 693 ? -30.003 25.165 73.107 1.00 62.03 693 THR A O 1
ATOM 5131 N N . LEU A 1 694 ? -28.149 24.240 72.214 1.00 63.41 694 LEU A N 1
ATOM 5132 C CA . LEU A 1 694 ? -27.709 23.566 73.431 1.00 63.41 694 LEU A CA 1
ATOM 5133 C C . LEU A 1 694 ? -27.313 24.578 74.512 1.00 63.41 694 LEU A C 1
ATOM 5135 O O . LEU A 1 694 ? -27.767 24.442 75.645 1.00 63.41 694 LEU A O 1
ATOM 5139 N N . GLU A 1 695 ? -26.570 25.633 74.161 1.00 64.19 695 GLU A N 1
ATOM 5140 C CA . GLU A 1 695 ? -26.238 26.741 75.071 1.00 64.19 695 GLU A CA 1
ATOM 5141 C C . GLU A 1 695 ? -27.501 27.410 75.647 1.00 64.19 695 GLU A C 1
ATOM 5143 O O . GLU A 1 695 ? -27.541 27.733 76.835 1.00 64.19 695 GLU A O 1
ATOM 5148 N N . ARG A 1 696 ? -28.569 27.550 74.845 1.00 63.62 696 ARG A N 1
ATOM 5149 C CA . ARG A 1 696 ? -29.855 28.116 75.289 1.00 63.62 696 ARG A CA 1
ATOM 5150 C C . ARG A 1 696 ? -30.612 27.211 76.262 1.00 63.62 696 ARG A C 1
ATOM 5152 O O . ARG A 1 696 ? -31.219 27.713 77.203 1.00 63.62 696 ARG A O 1
ATOM 5159 N N . ILE A 1 697 ? -30.623 25.897 76.031 1.00 59.00 697 ILE A N 1
ATOM 5160 C CA . ILE A 1 697 ? -31.297 24.940 76.928 1.00 59.00 697 ILE A CA 1
ATOM 5161 C C . ILE A 1 697 ? -30.542 24.831 78.264 1.00 59.00 697 ILE A C 1
ATOM 5163 O O . ILE A 1 697 ? -31.159 24.644 79.308 1.00 59.00 697 ILE A O 1
ATOM 5167 N N . ASN A 1 698 ? -29.224 25.044 78.250 1.00 61.56 698 ASN A N 1
ATOM 5168 C CA . ASN A 1 698 ? -28.353 25.003 79.427 1.00 61.56 698 ASN A CA 1
ATOM 5169 C C . ASN A 1 698 ? -28.304 26.318 80.236 1.00 61.56 698 ASN A C 1
ATOM 5171 O O . ASN A 1 698 ? -27.352 26.532 80.990 1.00 61.56 698 ASN A O 1
ATOM 5175 N N . ALA A 1 699 ? -29.302 27.204 80.103 1.00 54.94 699 ALA A N 1
ATOM 5176 C CA . ALA A 1 699 ? -29.330 28.516 80.763 1.00 54.94 699 ALA A CA 1
ATOM 5177 C C . ALA A 1 699 ? -29.165 28.460 82.304 1.00 54.94 699 ALA A C 1
ATOM 5179 O O . ALA A 1 699 ? -28.724 29.443 82.903 1.00 54.94 699 ALA A O 1
ATOM 5180 N N . ASP A 1 700 ? -29.367 27.294 82.928 1.00 52.66 700 ASP A N 1
ATOM 5181 C CA . ASP A 1 700 ? -28.991 26.994 84.317 1.00 52.66 700 ASP A CA 1
ATOM 5182 C C . ASP A 1 700 ? -27.518 26.505 84.454 1.00 52.66 700 ASP A C 1
ATOM 5184 O O . ASP A 1 700 ? -27.207 25.440 84.979 1.00 52.66 700 ASP A O 1
ATOM 5188 N N . LYS A 1 701 ? -26.577 27.325 83.969 1.00 55.03 701 LYS A N 1
ATOM 5189 C CA . LYS A 1 701 ? -25.226 27.594 84.525 1.00 55.03 701 LYS A CA 1
ATOM 5190 C C . LYS A 1 701 ? -24.254 26.470 84.973 1.00 55.03 701 LYS A C 1
ATOM 5192 O O . LYS A 1 701 ? -23.409 26.766 85.818 1.00 55.03 701 LYS A O 1
ATOM 5197 N N . LEU A 1 702 ? -24.230 25.251 84.418 1.00 49.97 702 LEU A N 1
ATOM 5198 C CA . LEU A 1 702 ? -23.235 24.240 84.874 1.00 49.97 702 LEU A CA 1
ATOM 5199 C C . LEU A 1 702 ? -22.330 23.549 83.838 1.00 49.97 702 LEU A C 1
ATOM 5201 O O . LEU A 1 702 ? -21.449 22.802 84.257 1.00 49.97 702 LEU A O 1
ATOM 5205 N N . VAL A 1 703 ? -22.427 23.815 82.530 1.00 56.25 703 VAL A N 1
ATOM 5206 C CA . VAL A 1 703 ? -21.479 23.229 81.554 1.00 56.25 703 VAL A CA 1
ATOM 5207 C C . VAL A 1 703 ? -21.060 24.258 80.504 1.00 56.25 703 VAL A C 1
ATOM 5209 O O . VAL A 1 703 ? -21.838 24.607 79.621 1.00 56.25 703 VAL A O 1
ATOM 5212 N N . THR A 1 704 ? -19.817 24.740 80.578 1.00 57.72 704 THR A N 1
ATOM 5213 C CA . THR A 1 704 ? -19.167 25.445 79.462 1.00 57.72 704 THR A CA 1
ATOM 5214 C C . THR A 1 704 ? -18.856 24.434 78.363 1.00 57.72 704 THR A C 1
ATOM 5216 O O . THR A 1 704 ? -17.968 23.600 78.534 1.00 57.72 704 THR A O 1
ATOM 5219 N N . LEU A 1 705 ? -19.597 24.490 77.255 1.00 60.59 705 LEU A N 1
ATOM 5220 C CA . LEU A 1 705 ? -19.314 23.693 76.062 1.00 60.59 705 LEU A CA 1
ATOM 5221 C C . LEU A 1 705 ? -18.054 24.247 75.379 1.00 60.59 705 LEU A C 1
ATOM 5223 O O . LEU A 1 705 ? -17.945 25.451 75.137 1.00 60.59 705 LEU A O 1
ATOM 5227 N N . ASP A 1 706 ? -17.080 23.380 75.099 1.00 64.56 706 ASP A N 1
ATOM 5228 C CA . ASP A 1 706 ? -15.869 23.766 74.375 1.00 64.56 706 ASP A CA 1
ATOM 5229 C C . ASP A 1 706 ? -16.209 23.984 72.897 1.00 64.56 706 ASP A C 1
ATOM 5231 O O . ASP A 1 706 ? -16.501 23.037 72.168 1.00 64.56 706 ASP A O 1
ATOM 5235 N N . LYS A 1 707 ? -16.136 25.236 72.432 1.00 64.56 707 LYS A N 1
ATOM 5236 C CA . LYS A 1 707 ? -16.378 25.587 71.023 1.00 64.56 707 LYS A CA 1
ATOM 5237 C C . LYS A 1 707 ? -15.429 24.875 70.053 1.00 64.56 707 LYS A C 1
ATOM 5239 O O . LYS A 1 707 ? -15.747 24.790 68.873 1.00 64.56 707 LYS A O 1
ATOM 5244 N N . LYS A 1 708 ? -14.279 24.367 70.520 1.00 68.62 708 LYS A N 1
ATOM 5245 C CA . LYS A 1 708 ? -13.344 23.585 69.695 1.00 68.62 708 LYS A CA 1
ATOM 5246 C C . LYS A 1 708 ? -13.760 22.123 69.519 1.00 68.62 708 LYS A C 1
ATOM 5248 O O . LYS A 1 708 ? -13.238 21.478 68.619 1.00 68.62 708 LYS A O 1
ATOM 5253 N N . ASN A 1 709 ? -14.674 21.613 70.345 1.00 63.62 709 ASN A N 1
ATOM 5254 C CA . ASN A 1 709 ? -15.174 20.240 70.293 1.00 63.62 709 ASN A CA 1
ATOM 5255 C C . ASN A 1 709 ? -16.698 20.242 70.468 1.00 63.62 709 ASN A C 1
ATOM 5257 O O . ASN A 1 709 ? -17.188 20.003 71.578 1.00 63.62 709 ASN A O 1
ATOM 5261 N N . PRO A 1 710 ? -17.462 20.536 69.400 1.00 65.69 710 PRO A N 1
ATOM 5262 C CA . PRO A 1 710 ? -18.907 20.561 69.495 1.00 65.69 710 PRO A CA 1
ATOM 5263 C C . PRO A 1 710 ? -19.444 19.175 69.900 1.00 65.69 710 PRO A C 1
ATOM 5265 O O . PRO A 1 710 ? -18.901 18.150 69.481 1.00 65.69 710 PRO A O 1
ATOM 5268 N N . PRO A 1 711 ? -20.524 19.130 70.697 1.00 64.94 711 PRO A N 1
ATOM 5269 C CA . PRO A 1 711 ? -21.115 17.889 71.201 1.00 64.94 711 PRO A CA 1
ATOM 5270 C C . PRO A 1 711 ? -21.652 16.967 70.085 1.00 64.94 711 PRO A C 1
ATOM 5272 O O . PRO A 1 711 ? -21.835 15.766 70.272 1.00 64.94 711 PRO A O 1
ATOM 5275 N N . LEU A 1 712 ? -21.884 17.532 68.902 1.00 67.31 712 LEU A N 1
ATOM 5276 C CA . LEU A 1 712 ? -22.288 16.853 67.680 1.00 67.31 712 LEU A CA 1
ATOM 5277 C C . LEU A 1 712 ? -21.409 17.328 66.537 1.00 67.31 712 LEU A C 1
ATOM 5279 O O . LEU A 1 712 ? -21.219 18.530 66.369 1.00 67.31 712 LEU A O 1
ATOM 5283 N N . ASN A 1 713 ? -20.906 16.382 65.754 1.00 73.12 713 ASN A N 1
ATOM 5284 C CA . ASN A 1 713 ? -20.132 16.649 64.558 1.00 73.12 713 ASN A CA 1
ATOM 5285 C C . ASN A 1 713 ? -20.796 15.954 63.368 1.00 73.12 713 ASN A C 1
ATOM 5287 O O . ASN A 1 713 ? -20.880 14.726 63.339 1.00 73.12 713 ASN A O 1
ATOM 5291 N N . ILE A 1 714 ? -21.296 16.744 62.418 1.00 71.12 714 ILE A N 1
ATOM 5292 C CA . ILE A 1 714 ? -21.783 16.248 61.130 1.00 71.12 714 ILE A CA 1
ATOM 5293 C C . ILE A 1 714 ? -20.659 16.398 60.107 1.00 71.12 714 ILE A C 1
ATOM 5295 O O . ILE A 1 714 ? -20.281 17.517 59.758 1.00 71.12 714 ILE A O 1
ATOM 5299 N N . GLU A 1 715 ? -20.152 15.273 59.614 1.00 73.94 715 GLU A N 1
ATOM 5300 C CA . GLU A 1 715 ? -19.126 15.226 58.574 1.00 73.94 715 GLU A CA 1
ATOM 5301 C C . GLU A 1 715 ? -19.728 14.719 57.265 1.00 73.94 715 GLU A C 1
ATOM 5303 O O . GLU A 1 715 ? -20.540 13.793 57.253 1.00 73.94 715 GLU A O 1
ATOM 5308 N N . SER A 1 716 ? -19.319 15.324 56.153 1.00 72.44 716 SER A N 1
ATOM 5309 C CA . SER A 1 716 ? -19.643 14.857 54.806 1.00 72.44 716 SER A CA 1
ATOM 5310 C C . SER A 1 716 ? -18.399 14.262 54.161 1.00 72.44 716 SER A C 1
ATOM 5312 O O . SER A 1 716 ? -17.343 14.895 54.166 1.00 72.44 716 SER A O 1
ATOM 5314 N N . SER A 1 717 ? -18.529 13.090 53.551 1.00 72.50 717 SER A N 1
ATOM 5315 C CA . SER A 1 717 ? -17.486 12.490 52.716 1.00 72.50 717 SER A CA 1
ATOM 5316 C C . SER A 1 717 ? -18.034 12.164 51.330 1.00 72.50 717 SER A C 1
ATOM 5318 O O . SER A 1 717 ? -19.228 11.919 51.176 1.00 72.50 717 SER A O 1
ATOM 5320 N N . GLN A 1 718 ? -17.166 12.189 50.321 1.00 74.88 718 GLN A N 1
ATOM 5321 C CA . GLN A 1 718 ? -17.507 11.778 48.960 1.00 74.88 718 GLN A CA 1
ATOM 5322 C C . GLN A 1 718 ? -17.114 10.316 48.774 1.00 74.88 718 GLN A C 1
ATOM 5324 O O . GLN A 1 718 ? -15.947 9.969 48.963 1.00 74.88 718 GLN A O 1
ATOM 5329 N N . LYS A 1 719 ? -18.075 9.471 48.400 1.00 76.62 719 LYS A N 1
ATOM 5330 C CA . LYS A 1 719 ? -17.841 8.060 48.080 1.00 76.62 719 LYS A CA 1
ATOM 5331 C C . LYS A 1 719 ? -18.581 7.675 46.812 1.00 76.62 719 LYS A C 1
ATOM 5333 O O . LYS A 1 719 ? -19.804 7.680 46.777 1.00 76.62 719 LYS A O 1
ATOM 5338 N N . HIS A 1 720 ? -17.832 7.331 45.771 1.00 78.19 720 HIS A N 1
ATOM 5339 C CA . HIS A 1 720 ? -18.338 6.810 44.500 1.00 78.19 720 HIS A CA 1
ATOM 5340 C C . HIS A 1 720 ? -19.404 7.691 43.826 1.00 78.19 720 HIS A C 1
ATOM 5342 O O . HIS A 1 720 ? -20.314 7.179 43.178 1.00 78.19 720 HIS A O 1
ATOM 5348 N N . GLY A 1 721 ? -19.287 9.018 43.964 1.00 67.31 721 GLY A N 1
ATOM 5349 C CA . GLY A 1 721 ? -20.263 9.983 43.436 1.00 67.31 721 GLY A CA 1
ATOM 5350 C C . GLY A 1 721 ? -21.469 10.232 44.349 1.00 67.31 721 GLY A C 1
ATOM 5351 O O . GLY A 1 721 ? -22.436 10.859 43.932 1.00 67.31 721 GLY A O 1
ATOM 5352 N N . TYR A 1 722 ? -21.428 9.740 45.588 1.00 67.06 722 TYR A N 1
ATOM 5353 C CA . TYR A 1 722 ? -22.426 10.007 46.617 1.00 67.06 722 TYR A CA 1
ATOM 5354 C C . TYR A 1 722 ? -21.814 10.852 47.725 1.00 67.06 722 TYR A C 1
ATOM 5356 O O . TYR A 1 722 ? -20.679 10.613 48.149 1.00 67.06 722 TYR A O 1
ATOM 5364 N N . THR A 1 723 ? -22.606 11.780 48.257 1.00 66.69 723 THR A N 1
ATOM 5365 C CA . THR A 1 723 ? -22.257 12.457 49.503 1.00 66.69 723 THR A CA 1
ATOM 5366 C C . THR A 1 723 ? -22.820 11.652 50.672 1.00 66.69 723 THR A C 1
ATOM 5368 O O . THR A 1 723 ? -24.035 11.489 50.812 1.00 66.69 723 THR A O 1
ATOM 5371 N N . VAL A 1 724 ? -21.928 11.144 51.518 1.00 68.25 724 VAL A N 1
ATOM 5372 C CA . VAL A 1 724 ? -22.263 10.378 52.720 1.00 68.25 724 VAL A CA 1
ATOM 5373 C C . VAL A 1 724 ? -22.111 11.279 53.937 1.00 68.25 724 VAL A C 1
ATOM 5375 O O . VAL A 1 724 ? -21.009 11.749 54.233 1.00 68.25 724 VAL A O 1
ATOM 5378 N N . PHE A 1 725 ? -23.214 11.505 54.649 1.00 68.38 725 PHE A N 1
ATOM 5379 C CA . PHE A 1 725 ? -23.240 12.287 55.882 1.00 68.38 725 PHE A CA 1
ATOM 5380 C C . PHE A 1 725 ? -23.201 11.366 57.095 1.00 68.38 725 PHE A C 1
ATOM 5382 O O . PHE A 1 725 ? -24.087 10.529 57.283 1.00 68.38 725 PHE A O 1
ATOM 5389 N N . THR A 1 726 ? -22.197 11.569 57.942 1.00 72.19 726 THR A N 1
ATOM 5390 C CA . THR A 1 726 ? -22.024 10.849 59.205 1.00 72.19 726 THR A CA 1
ATOM 5391 C C . THR A 1 726 ? -22.225 11.817 60.359 1.00 72.19 726 THR A C 1
ATOM 5393 O O . THR A 1 726 ? -21.628 12.891 60.384 1.00 72.19 726 THR A O 1
ATOM 5396 N N . VAL A 1 727 ? -23.067 11.443 61.323 1.00 69.94 727 VAL A N 1
ATOM 5397 C CA . VAL A 1 727 ? -23.257 12.215 62.555 1.00 69.94 727 VAL A CA 1
ATOM 5398 C C . VAL A 1 727 ? -22.572 11.478 63.687 1.00 69.94 727 VAL A C 1
ATOM 5400 O O . VAL A 1 727 ? -22.953 10.361 64.028 1.00 69.94 727 VAL A O 1
ATOM 5403 N N . THR A 1 728 ? -21.594 12.129 64.302 1.00 74.25 728 THR A N 1
ATOM 5404 C CA . THR A 1 728 ? -20.890 11.597 65.466 1.00 74.25 728 THR A CA 1
ATOM 5405 C C . THR A 1 728 ? -21.206 12.461 66.679 1.00 74.25 728 THR A C 1
ATOM 5407 O O . THR A 1 728 ? -21.024 13.679 66.660 1.00 74.25 728 THR A O 1
ATOM 5410 N N . ALA A 1 729 ? -21.688 11.840 67.755 1.00 71.06 729 ALA A N 1
ATOM 5411 C CA . ALA A 1 729 ? -21.868 12.507 69.039 1.00 71.06 729 ALA A CA 1
ATOM 5412 C C . ALA A 1 729 ? -20.529 12.503 69.797 1.00 71.06 729 ALA A C 1
ATOM 5414 O O . ALA A 1 729 ? -20.120 11.491 70.367 1.00 71.06 729 ALA A O 1
ATOM 5415 N N . ASN A 1 730 ? -19.822 13.632 69.789 1.00 66.75 730 ASN A N 1
ATOM 5416 C CA . ASN A 1 730 ? -18.540 13.781 70.473 1.00 66.75 730 ASN A CA 1
ATOM 5417 C C . ASN A 1 730 ? -18.775 14.293 71.899 1.00 66.75 730 ASN A C 1
ATOM 5419 O O . ASN A 1 730 ? -19.431 15.305 72.092 1.00 66.75 730 ASN A O 1
ATOM 5423 N N . ASN A 1 731 ? -18.230 13.628 72.923 1.00 64.25 731 ASN A N 1
ATOM 5424 C CA . ASN A 1 731 ? -18.315 14.074 74.329 1.00 64.25 731 ASN A CA 1
ATOM 5425 C C . ASN A 1 731 ? -19.745 14.305 74.872 1.00 64.25 731 ASN A C 1
ATOM 5427 O O . ASN A 1 731 ? -19.936 15.016 75.861 1.00 64.25 731 ASN A O 1
ATOM 5431 N N . PHE A 1 732 ? -20.755 13.685 74.262 1.00 64.69 732 PHE A N 1
ATOM 5432 C CA . PHE A 1 732 ? -22.140 13.769 74.714 1.00 64.69 732 PHE A CA 1
ATOM 5433 C C . PHE A 1 732 ? -22.350 12.785 75.873 1.00 64.69 732 PHE A C 1
ATOM 5435 O O . PHE A 1 732 ? -22.509 11.580 75.672 1.00 64.69 732 PHE A O 1
ATOM 5442 N N . SER A 1 733 ? -22.269 13.272 77.113 1.00 67.62 733 SER A N 1
ATOM 5443 C CA . SER A 1 733 ? -22.473 12.416 78.283 1.00 67.62 733 SER A CA 1
ATOM 5444 C C . SER A 1 733 ? -23.952 12.051 78.437 1.00 67.62 733 SER A C 1
ATOM 5446 O O . SER A 1 733 ? -24.842 12.833 78.089 1.00 67.62 733 SER A O 1
ATOM 5448 N N . LYS A 1 734 ? -24.224 10.878 79.021 1.00 69.56 734 LYS A N 1
ATOM 5449 C CA . LYS A 1 734 ? -25.587 10.457 79.380 1.00 69.56 734 LYS A CA 1
ATOM 5450 C C . LYS A 1 734 ? -26.315 11.523 80.214 1.00 69.56 734 LYS A C 1
ATOM 5452 O O . LYS A 1 734 ? -27.504 11.727 80.035 1.00 69.56 734 LYS A O 1
ATOM 5457 N N . GLU A 1 735 ? -25.596 12.246 81.072 1.00 67.75 735 GLU A N 1
ATOM 5458 C CA . GLU A 1 735 ? -26.169 13.308 81.905 1.00 67.75 735 GLU A CA 1
ATOM 5459 C C . GLU A 1 735 ? -26.629 14.532 81.091 1.00 67.75 735 GLU A C 1
ATOM 5461 O O . GLU A 1 735 ? -27.670 15.116 81.390 1.00 67.75 735 GLU A O 1
ATOM 5466 N N . ILE A 1 736 ? -25.879 14.919 80.051 1.00 66.12 736 ILE A N 1
ATOM 5467 C CA . ILE A 1 736 ? -26.279 15.994 79.128 1.00 66.12 736 ILE A CA 1
ATOM 5468 C C . ILE A 1 736 ? -27.492 15.546 78.302 1.00 66.12 736 ILE A C 1
ATOM 5470 O O . ILE A 1 736 ? -28.431 16.320 78.121 1.00 66.12 736 ILE A O 1
ATOM 5474 N N . PHE A 1 737 ? -27.504 14.285 77.859 1.00 66.44 737 PHE A N 1
ATOM 5475 C CA . PHE A 1 737 ? -28.629 13.690 77.139 1.00 66.44 737 PHE A CA 1
ATOM 5476 C C . PHE A 1 737 ? -29.911 13.623 77.982 1.00 66.44 737 PHE A C 1
ATOM 5478 O O . PHE A 1 737 ? -30.940 14.127 77.542 1.00 66.44 737 PHE A O 1
ATOM 5485 N N . ASP A 1 738 ? -29.850 13.095 79.207 1.00 66.50 738 ASP A N 1
ATOM 5486 C CA . ASP A 1 738 ? -31.016 12.963 80.093 1.00 66.50 738 ASP A CA 1
ATOM 5487 C C . ASP A 1 738 ? -31.650 14.341 80.414 1.00 66.50 738 ASP A C 1
ATOM 5489 O O . ASP A 1 738 ? -32.868 14.458 80.554 1.00 66.50 738 ASP A O 1
ATOM 5493 N N . LYS A 1 739 ? -30.839 15.412 80.489 1.00 64.06 739 LYS A N 1
ATOM 5494 C CA . LYS A 1 739 ? -31.320 16.796 80.685 1.00 64.06 739 LYS A CA 1
ATOM 5495 C C . LYS A 1 739 ? -31.993 17.377 79.440 1.00 64.06 739 LYS A C 1
ATOM 5497 O O . LYS A 1 739 ? -32.963 18.121 79.573 1.00 64.06 739 LYS A O 1
ATOM 5502 N N . LEU A 1 740 ? -31.507 17.039 78.246 1.00 57.69 740 LEU A N 1
ATOM 5503 C CA . LEU A 1 740 ? -32.153 17.421 76.987 1.00 57.69 740 LEU A CA 1
ATOM 5504 C C . LEU A 1 740 ? -33.476 16.665 76.785 1.00 57.69 740 LEU A C 1
ATOM 5506 O O . LEU A 1 740 ? -34.458 17.268 76.350 1.00 57.69 740 LEU A O 1
ATOM 5510 N N . ASP A 1 741 ? -33.526 15.395 77.197 1.00 57.50 741 ASP A N 1
ATOM 5511 C CA . ASP A 1 741 ? -34.692 14.510 77.070 1.00 57.50 741 ASP A CA 1
ATOM 5512 C C . ASP A 1 741 ? -35.871 14.862 77.985 1.00 57.50 741 ASP A C 1
ATOM 5514 O O . ASP A 1 741 ? -37.029 14.579 77.663 1.00 57.50 741 ASP A O 1
ATOM 5518 N N . GLY A 1 742 ? -35.622 15.595 79.074 1.00 52.16 742 GLY A N 1
ATOM 5519 C CA . GLY A 1 742 ? -36.662 16.056 80.002 1.00 52.16 742 GLY A CA 1
ATOM 5520 C C . GLY A 1 742 ? -37.815 16.848 79.357 1.00 52.16 742 GLY A C 1
ATOM 5521 O O . GLY A 1 742 ? -38.893 16.933 79.944 1.00 52.16 742 GLY A O 1
ATOM 5522 N N . ASN A 1 743 ? -37.636 17.377 78.137 1.00 51.84 743 ASN A N 1
ATOM 5523 C CA . ASN A 1 743 ? -38.649 18.132 77.387 1.00 51.84 743 ASN A CA 1
ATOM 5524 C C . ASN A 1 743 ? -39.431 17.320 76.330 1.00 51.84 743 ASN A C 1
ATOM 5526 O O . ASN A 1 743 ? -40.231 17.907 75.598 1.00 51.84 743 ASN A O 1
ATOM 5530 N N . LYS A 1 744 ? -39.237 15.994 76.232 1.00 49.81 744 LYS A N 1
ATOM 5531 C CA . LYS A 1 744 ? -39.939 15.094 75.285 1.00 49.81 744 LYS A CA 1
ATOM 5532 C C . LYS A 1 744 ? -39.872 15.500 73.797 1.00 49.81 744 LYS A C 1
ATOM 5534 O O . LYS A 1 744 ? -40.730 15.089 73.020 1.00 49.81 744 LYS A O 1
ATOM 5539 N N . ASN A 1 745 ? -38.881 16.288 73.376 1.00 52.53 745 ASN A N 1
ATOM 5540 C CA . ASN A 1 745 ? -38.767 16.809 72.005 1.00 52.53 745 ASN A CA 1
ATOM 5541 C C . ASN A 1 745 ? -37.324 16.700 71.481 1.00 52.53 745 ASN A C 1
ATOM 5543 O O . ASN A 1 745 ? -36.679 17.702 71.182 1.00 52.53 745 ASN A O 1
ATOM 5547 N N . ASN A 1 746 ? -36.817 15.472 71.335 1.00 55.66 746 ASN A N 1
ATOM 5548 C CA . ASN A 1 746 ? -35.419 15.221 70.945 1.00 55.66 746 ASN A CA 1
ATOM 5549 C C . ASN A 1 746 ? -35.270 14.788 69.486 1.00 55.66 746 ASN A C 1
ATOM 5551 O O . ASN A 1 746 ? -34.569 13.823 69.183 1.00 55.66 746 ASN A O 1
ATOM 5555 N N . ALA A 1 747 ? -35.960 15.467 68.577 1.00 54.88 747 ALA A N 1
ATOM 5556 C CA . ALA A 1 747 ? -35.823 15.199 67.156 1.00 54.88 747 ALA A CA 1
ATOM 5557 C C . ALA A 1 747 ? -35.499 16.502 66.428 1.00 54.88 747 ALA A C 1
ATOM 5559 O O . ALA A 1 747 ? -36.329 17.411 66.377 1.00 54.88 747 ALA A O 1
ATOM 5560 N N . TYR A 1 748 ? -34.298 16.588 65.859 1.00 60.12 748 TYR A N 1
ATOM 5561 C CA . TYR A 1 748 ? -33.940 17.682 64.955 1.00 60.12 748 TYR A CA 1
ATOM 5562 C C . TYR A 1 748 ? -34.364 17.287 63.547 1.00 60.12 748 TYR A C 1
ATOM 5564 O O . TYR A 1 748 ? -33.937 16.241 63.062 1.00 60.12 748 TYR A O 1
ATOM 5572 N N . LEU A 1 749 ? -35.222 18.084 62.910 1.00 53.19 749 LEU A N 1
ATOM 5573 C CA . LEU A 1 749 ? -35.672 17.833 61.544 1.00 53.19 749 LEU A CA 1
ATOM 5574 C C . LEU A 1 749 ? -34.685 18.476 60.562 1.00 53.19 749 LEU A C 1
ATOM 5576 O O . LEU A 1 749 ? -34.541 19.696 60.516 1.00 53.19 749 LEU A O 1
ATOM 5580 N N . ILE A 1 750 ? -34.005 17.645 59.782 1.00 61.62 750 ILE A N 1
ATOM 5581 C CA . ILE A 1 750 ? -33.158 18.062 58.669 1.00 61.62 750 ILE A CA 1
ATOM 5582 C C . ILE A 1 750 ? -33.884 17.728 57.384 1.00 61.62 750 ILE A C 1
ATOM 5584 O O . ILE A 1 750 ? -34.249 16.576 57.156 1.00 61.62 750 ILE A O 1
ATOM 5588 N N . THR A 1 751 ? -34.067 18.722 56.528 1.00 56.69 751 THR A N 1
ATOM 5589 C CA . THR A 1 751 ? -34.669 18.508 55.221 1.00 56.69 751 THR A CA 1
ATOM 5590 C C . THR A 1 751 ? -33.583 18.547 54.156 1.00 56.69 751 THR A C 1
ATOM 5592 O O . THR A 1 751 ? -32.864 19.538 54.012 1.00 56.69 751 THR A O 1
ATOM 5595 N N . VAL A 1 752 ? -33.448 17.440 53.434 1.00 58.66 752 VAL A N 1
ATOM 5596 C CA . VAL A 1 752 ? -32.482 17.255 52.353 1.00 58.66 752 VAL A CA 1
ATOM 5597 C C . VAL A 1 752 ? -33.218 17.451 51.042 1.00 58.66 752 VAL A C 1
ATOM 5599 O O . VAL A 1 752 ? -34.129 16.689 50.711 1.00 58.66 752 VAL A O 1
ATOM 5602 N N . ASN A 1 753 ? -32.844 18.492 50.311 1.00 53.03 753 ASN A N 1
ATOM 5603 C CA . ASN A 1 753 ? -33.407 18.794 49.007 1.00 53.03 753 ASN A CA 1
ATOM 5604 C C . ASN A 1 753 ? -32.534 18.113 47.959 1.00 53.03 753 ASN A C 1
ATOM 5606 O O . ASN A 1 753 ? -31.452 18.594 47.649 1.00 53.03 753 ASN A O 1
ATOM 5610 N N . ASN A 1 754 ? -32.990 16.984 47.422 1.00 49.72 754 ASN A N 1
ATOM 5611 C CA . ASN A 1 754 ? -32.302 16.313 46.330 1.00 49.72 754 ASN A CA 1
ATOM 5612 C C . ASN A 1 754 ? -32.798 16.872 44.991 1.00 49.72 754 ASN A C 1
ATOM 5614 O O . ASN A 1 754 ? -33.990 16.796 44.685 1.00 49.72 754 ASN A O 1
ATOM 5618 N N . LYS A 1 755 ? -31.900 17.452 44.195 1.00 46.22 755 LYS A N 1
ATOM 5619 C CA . LYS A 1 755 ? -32.231 17.978 42.871 1.00 46.22 755 LYS A CA 1
ATOM 5620 C C . LYS A 1 755 ? -32.073 16.860 41.845 1.00 46.22 755 LYS A C 1
ATOM 5622 O O . LYS A 1 755 ? -30.968 16.571 41.402 1.00 46.22 755 LYS A O 1
ATOM 5627 N N . VAL A 1 756 ? -33.185 16.241 41.469 1.00 47.88 756 VAL A N 1
ATOM 5628 C CA . VAL A 1 756 ? -33.230 15.245 40.391 1.00 47.88 756 VAL A CA 1
ATOM 5629 C C . VAL A 1 756 ? -33.520 15.937 39.057 1.00 47.88 756 VAL A C 1
ATOM 5631 O O . VAL A 1 756 ? -33.981 17.080 39.032 1.00 47.88 756 VAL A O 1
ATOM 5634 N N . ALA A 1 757 ? -33.255 15.264 37.933 1.00 41.12 757 ALA A N 1
ATOM 5635 C CA . ALA A 1 757 ? -33.438 15.824 36.585 1.00 41.12 757 ALA A CA 1
ATOM 5636 C C . ALA A 1 757 ? -34.872 16.342 36.301 1.00 41.12 757 ALA A C 1
ATOM 5638 O O . ALA A 1 757 ? -35.062 17.135 35.383 1.00 41.12 757 ALA A O 1
ATOM 5639 N N . GLU A 1 758 ? -35.851 15.942 37.119 1.00 43.19 758 GLU A N 1
ATOM 5640 C CA . GLU A 1 758 ? -37.286 16.218 36.978 1.00 43.19 758 GLU A CA 1
ATOM 5641 C C . GLU A 1 758 ? -37.862 17.156 38.071 1.00 43.19 758 GLU A C 1
ATOM 5643 O O . GLU A 1 758 ? -39.063 17.409 38.084 1.00 43.19 758 GLU A O 1
ATOM 5648 N N . GLY A 1 759 ? -37.048 17.697 38.995 1.00 46.12 759 GLY A N 1
ATOM 5649 C CA . GLY A 1 759 ? -37.522 18.591 40.070 1.00 46.12 759 GLY A CA 1
ATOM 5650 C C . GLY A 1 759 ? -36.710 18.524 41.374 1.00 46.12 759 GLY A C 1
ATOM 5651 O O . GLY A 1 759 ? -35.655 17.896 41.438 1.00 46.12 759 GLY A O 1
ATOM 5652 N N . ILE A 1 760 ? -37.187 19.184 42.439 1.00 45.28 760 ILE A N 1
ATOM 5653 C CA . ILE A 1 760 ? -36.589 19.101 43.787 1.00 45.28 760 ILE A CA 1
ATOM 5654 C C . ILE A 1 760 ? -37.385 18.087 44.619 1.00 45.28 760 ILE A C 1
ATOM 5656 O O . ILE A 1 760 ? -38.540 18.322 44.961 1.00 45.28 760 ILE A O 1
ATOM 5660 N N . SER A 1 761 ? -36.762 16.961 44.962 1.00 50.25 761 SER A N 1
ATOM 5661 C CA . SER A 1 761 ? -37.276 15.976 45.915 1.00 50.25 761 SER A CA 1
ATOM 5662 C C . SER A 1 761 ? -36.802 16.346 47.320 1.00 50.25 761 SER A C 1
ATOM 5664 O O . SER A 1 761 ? -35.646 16.120 47.678 1.00 50.25 761 SER A O 1
ATOM 5666 N N . THR A 1 762 ? -37.699 16.867 48.145 1.00 52.53 762 THR A N 1
ATOM 5667 C CA . THR A 1 762 ? -37.417 17.216 49.539 1.00 52.53 762 THR A CA 1
ATOM 5668 C C . THR A 1 762 ? -37.703 16.019 50.455 1.00 52.53 762 THR A C 1
ATOM 5670 O O . THR A 1 762 ? -38.859 15.645 50.643 1.00 52.53 762 THR A O 1
ATOM 5673 N N . LYS A 1 763 ? -36.668 15.403 51.044 1.00 57.97 763 LYS A N 1
ATOM 5674 C CA . LYS A 1 763 ? -36.818 14.345 52.063 1.00 57.97 763 LYS A CA 1
ATOM 5675 C C . LYS A 1 763 ? -36.462 14.876 53.447 1.00 57.97 763 LYS A C 1
ATOM 5677 O O . LYS A 1 763 ? -35.391 15.444 53.641 1.00 57.97 763 LYS A O 1
ATOM 5682 N N . ALA A 1 764 ? -37.348 14.676 54.418 1.00 56.75 764 ALA A N 1
ATOM 5683 C CA . ALA A 1 764 ? -37.132 15.094 55.798 1.00 56.75 764 ALA A CA 1
ATOM 5684 C C . ALA A 1 764 ? -36.630 13.924 56.657 1.00 56.75 764 ALA A C 1
ATOM 5686 O O . ALA A 1 764 ? -37.256 12.866 56.725 1.00 56.75 764 ALA A O 1
ATOM 5687 N N . TYR A 1 765 ? -35.532 14.132 57.369 1.00 62.12 765 TYR A N 1
ATOM 5688 C CA . TYR A 1 765 ? -34.935 13.173 58.290 1.00 62.12 765 TYR A CA 1
ATOM 5689 C C . TYR A 1 765 ? -34.906 13.771 59.693 1.00 62.12 765 TYR A C 1
ATOM 5691 O O . TYR A 1 765 ? -34.604 14.945 59.879 1.00 62.12 765 TYR A O 1
ATOM 5699 N N . LYS A 1 766 ? -35.229 12.971 60.704 1.00 64.06 766 LYS A N 1
ATOM 5700 C CA . LYS A 1 766 ? -35.060 13.318 62.116 1.00 64.06 766 LYS A CA 1
ATOM 5701 C C . LYS A 1 766 ? -33.725 12.781 62.609 1.00 64.06 766 LYS A C 1
ATOM 5703 O O . LYS A 1 766 ? -33.471 11.597 62.442 1.00 64.06 766 LYS A O 1
ATOM 5708 N N . ILE A 1 767 ? -32.902 13.597 63.260 1.00 64.88 767 ILE A N 1
ATOM 5709 C CA . ILE A 1 767 ? -31.791 13.085 64.074 1.00 64.88 767 ILE A CA 1
ATOM 5710 C C . ILE A 1 767 ? -32.362 12.701 65.436 1.00 64.88 767 ILE A C 1
ATOM 5712 O O . ILE A 1 767 ? -32.818 13.574 66.179 1.00 64.88 767 ILE A O 1
ATOM 5716 N N . LEU A 1 768 ? -32.351 11.405 65.738 1.00 65.69 768 LEU A N 1
ATOM 5717 C CA . LEU A 1 768 ? -32.668 10.849 67.046 1.00 65.69 768 LEU A CA 1
ATOM 5718 C C . LEU A 1 768 ? -31.385 10.557 67.809 1.00 65.69 768 LEU A C 1
ATOM 5720 O O . LEU A 1 768 ? -30.422 10.021 67.268 1.00 65.69 768 LEU A O 1
ATOM 5724 N N . PHE A 1 769 ? -31.410 10.870 69.093 1.00 65.56 769 PHE A N 1
ATOM 5725 C CA . PHE A 1 769 ? -30.343 10.550 70.024 1.00 65.56 769 PHE A CA 1
ATOM 5726 C C . PHE A 1 769 ? -30.775 9.372 70.885 1.00 65.56 769 PHE A C 1
ATOM 5728 O O . PHE A 1 769 ? -31.892 9.361 71.404 1.00 65.56 769 PHE A O 1
ATOM 5735 N N . GLN A 1 770 ? -29.900 8.388 71.042 1.00 70.38 770 GLN A N 1
ATOM 5736 C CA . GLN A 1 770 ? -30.153 7.198 71.845 1.00 70.38 770 GLN A CA 1
ATOM 5737 C C . GLN A 1 770 ? -28.927 6.845 72.681 1.00 70.38 770 GLN A C 1
ATOM 5739 O O . GLN A 1 770 ? -27.799 7.081 72.261 1.00 70.38 770 GLN A O 1
ATOM 5744 N N . VAL A 1 771 ? -29.131 6.265 73.863 1.00 68.19 771 VAL A N 1
ATOM 5745 C CA . VAL A 1 771 ? -28.029 5.790 74.710 1.00 68.19 771 VAL A CA 1
ATOM 5746 C C . VAL A 1 771 ? -27.862 4.291 74.505 1.00 68.19 771 VAL A C 1
ATOM 5748 O O . VAL A 1 771 ? -28.758 3.525 74.855 1.00 68.19 771 VAL A O 1
ATOM 5751 N N . ILE A 1 772 ? -26.717 3.875 73.969 1.00 70.88 772 ILE A N 1
ATOM 5752 C CA . ILE A 1 772 ? -26.328 2.467 73.836 1.00 70.88 772 ILE A CA 1
ATOM 5753 C C . ILE A 1 772 ? -25.052 2.260 74.652 1.00 70.88 772 ILE A C 1
ATOM 5755 O O . ILE A 1 772 ? -24.080 2.997 74.506 1.00 70.88 772 ILE A O 1
ATOM 5759 N N . ASP A 1 773 ? -25.082 1.304 75.583 1.00 73.88 773 ASP A N 1
ATOM 5760 C CA . ASP A 1 773 ? -23.947 0.943 76.447 1.00 73.88 773 ASP A CA 1
ATOM 5761 C C . ASP A 1 773 ? -23.289 2.133 77.179 1.00 73.88 773 ASP A C 1
ATOM 5763 O O . ASP A 1 773 ? -22.074 2.205 77.364 1.00 73.88 773 ASP A O 1
ATOM 5767 N N . GLY A 1 774 ? -24.105 3.104 77.603 1.00 67.62 774 GLY A N 1
ATOM 5768 C CA . GLY A 1 774 ? -23.650 4.294 78.331 1.00 67.62 774 GLY A CA 1
ATOM 5769 C C . GLY A 1 774 ? -23.029 5.391 77.458 1.00 67.62 774 GLY A C 1
ATOM 5770 O O . GLY A 1 774 ? -22.642 6.430 77.996 1.00 67.62 774 GLY A O 1
ATOM 5771 N N . LYS A 1 775 ? -22.975 5.202 76.134 1.00 68.19 775 LYS A N 1
ATOM 5772 C CA . LYS A 1 775 ? -22.587 6.220 75.151 1.00 68.19 775 LYS A CA 1
ATOM 5773 C C . LYS A 1 775 ? -23.820 6.725 74.411 1.00 68.19 775 LYS A C 1
ATOM 5775 O O . LYS A 1 775 ? -24.734 5.962 74.115 1.00 68.19 775 LYS A O 1
ATOM 5780 N N . VAL A 1 776 ? -23.858 8.022 74.137 1.00 69.06 776 VAL A N 1
ATOM 5781 C CA . VAL A 1 776 ? -24.934 8.631 73.352 1.00 69.06 776 VAL A CA 1
ATOM 5782 C C . VAL A 1 776 ? -24.560 8.515 71.877 1.00 69.06 776 VAL A C 1
ATOM 5784 O O . VAL A 1 776 ? -23.488 8.957 71.478 1.00 69.06 776 VAL A O 1
ATOM 5787 N N . GLU A 1 777 ? -25.435 7.921 71.078 1.00 70.00 777 GLU A N 1
ATOM 5788 C CA . GLU A 1 777 ? -25.343 7.847 69.622 1.00 70.00 777 GLU A CA 1
ATOM 5789 C C . GLU A 1 777 ? -26.408 8.750 68.997 1.00 70.00 777 GLU A C 1
ATOM 5791 O O . GLU A 1 777 ? -27.534 8.830 69.492 1.00 70.00 777 GLU A O 1
ATOM 5796 N N . ALA A 1 778 ? -26.070 9.400 67.886 1.00 66.25 778 ALA A N 1
ATOM 5797 C CA . ALA A 1 778 ? -27.022 10.113 67.045 1.00 66.25 778 ALA A CA 1
ATOM 5798 C C . ALA A 1 778 ? -27.273 9.288 65.780 1.00 66.25 778 ALA A C 1
ATOM 5800 O O . ALA A 1 778 ? -26.327 8.812 65.159 1.00 66.25 778 ALA A O 1
ATOM 5801 N N . LYS A 1 779 ? -28.537 9.108 65.399 1.00 66.31 779 LYS A N 1
ATOM 5802 C CA . LYS A 1 779 ? -28.931 8.398 64.178 1.00 66.31 779 LYS A CA 1
ATOM 5803 C C . LYS A 1 779 ? -29.976 9.194 63.432 1.00 66.31 779 LYS A C 1
ATOM 5805 O O . LYS A 1 779 ? -30.909 9.726 64.033 1.00 66.31 779 LYS A O 1
ATOM 5810 N N . PHE A 1 780 ? -29.845 9.253 62.117 1.00 65.81 780 PHE A N 1
ATOM 5811 C CA . PHE A 1 780 ? -30.938 9.726 61.289 1.00 65.81 780 PHE A CA 1
ATOM 5812 C C . PHE A 1 780 ? -32.076 8.694 61.283 1.00 65.81 780 PHE A C 1
ATOM 5814 O O . PHE A 1 780 ? -31.843 7.492 61.346 1.00 65.81 780 PHE A O 1
ATOM 5821 N N . VAL A 1 781 ? -33.317 9.162 61.217 1.00 63.94 781 VAL A N 1
ATOM 5822 C CA . VAL A 1 781 ? -34.527 8.361 61.027 1.00 63.94 781 VAL A CA 1
ATOM 5823 C C . VAL A 1 781 ? -35.406 9.099 60.031 1.00 63.94 781 VAL A C 1
ATOM 5825 O O . VAL A 1 781 ? -35.649 10.294 60.188 1.00 63.94 781 VAL A O 1
ATOM 5828 N N . GLU A 1 782 ? -35.871 8.420 58.984 1.00 54.47 782 GLU A N 1
ATOM 5829 C CA . GLU A 1 782 ? -36.755 9.032 57.989 1.00 54.47 782 GLU A CA 1
ATOM 5830 C C . GLU A 1 782 ? -38.042 9.518 58.675 1.00 54.47 782 GLU A C 1
ATOM 5832 O O . GLU A 1 782 ? -38.731 8.769 59.371 1.00 54.47 782 GLU A O 1
ATOM 5837 N N . SER A 1 783 ? -38.342 10.811 58.544 1.00 53.09 783 SER A N 1
ATOM 5838 C CA . SER A 1 783 ? -39.539 11.395 59.132 1.00 53.09 783 SER A CA 1
ATOM 5839 C C . SER A 1 783 ? -40.647 11.366 58.098 1.00 53.09 783 SER A C 1
ATOM 5841 O O . SER A 1 783 ? -40.632 12.161 57.163 1.00 53.09 783 SER A O 1
ATOM 5843 N N . THR A 1 784 ? -41.676 10.545 58.309 1.00 44.38 784 THR A N 1
ATOM 5844 C CA . THR A 1 784 ? -42.970 10.776 57.660 1.00 44.38 784 THR A CA 1
ATOM 5845 C C . THR A 1 784 ? -43.571 12.047 58.257 1.00 44.38 784 THR A C 1
ATOM 5847 O O . THR A 1 784 ? -44.337 12.000 59.224 1.00 44.38 784 THR A O 1
ATOM 5850 N N . VAL A 1 785 ? -43.170 13.211 57.743 1.00 43.44 785 VAL A N 1
ATOM 5851 C CA . VAL A 1 785 ? -43.959 14.426 57.923 1.00 43.44 785 VAL A CA 1
ATOM 5852 C C . VAL A 1 785 ? -45.270 14.141 57.199 1.00 43.44 785 VAL A C 1
ATOM 5854 O O . VAL A 1 785 ? -45.291 13.969 55.985 1.00 43.44 785 VAL A O 1
ATOM 5857 N N . ASN A 1 786 ? -46.345 13.972 57.969 1.00 49.25 786 ASN A N 1
ATOM 5858 C CA . ASN A 1 786 ? -47.701 13.988 57.442 1.00 49.25 786 ASN A CA 1
ATOM 5859 C C . ASN A 1 786 ? -47.927 15.375 56.843 1.00 49.25 786 ASN A C 1
ATOM 5861 O O . ASN A 1 786 ? -48.333 16.292 57.552 1.00 49.25 786 ASN A O 1
ATOM 5865 N N . ASP A 1 787 ? -47.636 15.522 55.559 1.00 51.03 787 ASP A N 1
ATOM 5866 C CA . ASP A 1 787 ? -48.172 16.607 54.760 1.00 51.03 787 ASP A CA 1
ATOM 5867 C C . ASP A 1 787 ? -48.869 15.963 53.566 1.00 51.03 787 ASP A C 1
ATOM 5869 O O . ASP A 1 787 ? -48.307 15.785 52.482 1.00 51.03 787 ASP A O 1
ATOM 5873 N N . ASP A 1 788 ? -50.107 15.521 53.808 1.00 56.56 788 ASP A N 1
ATOM 5874 C CA . ASP A 1 788 ? -50.967 14.918 52.787 1.00 56.56 788 ASP A CA 1
ATOM 5875 C C . ASP A 1 788 ? -51.053 15.827 51.555 1.00 56.56 788 ASP A C 1
ATOM 5877 O O . ASP A 1 788 ? -51.125 15.335 50.435 1.00 56.56 788 ASP A O 1
ATOM 5881 N N . LYS A 1 789 ? -50.914 17.146 51.737 1.00 65.50 789 LYS A N 1
ATOM 5882 C CA . LYS A 1 789 ? -50.881 18.132 50.658 1.00 65.50 789 LYS A CA 1
ATOM 5883 C C . LYS A 1 789 ? -49.726 17.917 49.671 1.00 65.50 789 LYS A C 1
ATOM 5885 O O . LYS A 1 789 ? -49.965 17.921 48.472 1.00 65.50 789 LYS A O 1
ATOM 5890 N N . PHE A 1 790 ? -48.505 17.662 50.146 1.00 61.28 790 PHE A N 1
ATOM 5891 C CA . PHE A 1 790 ? -47.348 17.474 49.259 1.00 61.28 790 PHE A CA 1
ATOM 5892 C C . PHE A 1 790 ? -47.435 16.158 48.476 1.00 61.28 790 PHE A C 1
ATOM 5894 O O . PHE A 1 790 ? -47.146 16.113 47.281 1.00 61.28 790 PHE A O 1
ATOM 5901 N N . SER A 1 791 ? -47.894 15.089 49.137 1.00 75.56 791 SER A N 1
ATOM 5902 C CA . SER A 1 791 ? -48.120 13.796 48.475 1.00 75.56 791 SER A CA 1
ATOM 5903 C C . SER A 1 791 ? -49.265 13.874 47.460 1.00 75.56 791 SER A C 1
ATOM 5905 O O . SER A 1 791 ? -49.204 13.225 46.419 1.00 75.56 791 SER A O 1
ATOM 5907 N N . ILE A 1 792 ? -50.285 14.696 47.732 1.00 81.44 792 ILE A N 1
ATOM 5908 C CA . ILE A 1 792 ? -51.391 14.967 46.810 1.00 81.44 792 ILE A CA 1
ATOM 5909 C C . ILE A 1 792 ? -50.920 15.764 45.593 1.00 81.44 792 ILE A C 1
ATOM 5911 O O . ILE A 1 792 ? -51.310 15.402 44.486 1.00 81.44 792 ILE A O 1
ATOM 5915 N N . ASP A 1 793 ? -50.111 16.811 45.766 1.00 80.81 793 ASP A N 1
ATOM 5916 C CA . ASP A 1 793 ? -49.667 17.668 44.659 1.00 80.81 793 ASP A CA 1
ATOM 5917 C C . ASP A 1 793 ? -48.734 16.894 43.714 1.00 80.81 793 ASP A C 1
ATOM 5919 O O . ASP A 1 793 ? -49.016 16.802 42.522 1.00 80.81 793 ASP A O 1
ATOM 5923 N N . ALA A 1 794 ? -47.724 16.195 44.248 1.00 76.62 794 ALA A N 1
ATOM 5924 C CA . ALA A 1 794 ? -46.814 15.374 43.443 1.00 76.62 794 ALA A CA 1
ATOM 5925 C C . ALA A 1 794 ? -47.540 14.253 42.677 1.00 76.62 794 ALA A C 1
ATOM 5927 O O . ALA A 1 794 ? -47.263 13.999 41.505 1.00 76.62 794 ALA A O 1
ATOM 5928 N N . ALA A 1 795 ? -48.501 13.587 43.322 1.00 86.31 795 ALA A N 1
ATOM 5929 C CA . ALA A 1 795 ? -49.322 12.579 42.663 1.00 86.31 795 ALA A CA 1
ATOM 5930 C C . ALA A 1 795 ? -50.308 13.193 41.654 1.00 86.31 795 ALA A C 1
ATOM 5932 O O . ALA A 1 795 ? -50.597 12.578 40.632 1.00 86.31 795 ALA A O 1
ATOM 5933 N N . THR A 1 796 ? -50.819 14.400 41.910 1.00 92.38 796 THR A N 1
ATOM 5934 C CA . THR A 1 796 ? -51.706 15.116 40.982 1.00 92.38 796 THR A CA 1
ATOM 5935 C C . THR A 1 796 ? -50.951 15.528 39.723 1.00 92.38 796 THR A C 1
ATOM 5937 O O . THR A 1 796 ? -51.463 15.305 38.628 1.00 92.38 796 THR A O 1
ATOM 5940 N N . ASP A 1 797 ? -49.737 16.058 39.859 1.00 88.06 797 ASP A N 1
ATOM 5941 C CA . ASP A 1 797 ? -48.892 16.455 38.731 1.00 88.06 797 ASP A CA 1
ATOM 5942 C C . ASP A 1 797 ? -48.470 15.241 37.902 1.00 88.06 797 ASP A C 1
ATOM 5944 O O . ASP A 1 797 ? -48.639 15.244 36.683 1.00 88.06 797 ASP A O 1
ATOM 5948 N N . ALA A 1 798 ? -48.030 14.161 38.558 1.00 87.38 798 ALA A N 1
ATOM 5949 C CA . ALA A 1 798 ? -47.676 12.916 37.881 1.00 87.38 798 ALA A CA 1
ATOM 5950 C C . ALA A 1 798 ? -48.860 12.307 37.113 1.00 87.38 798 ALA A C 1
ATOM 5952 O O . ALA A 1 798 ? -48.684 11.832 35.996 1.00 87.38 798 ALA A O 1
ATOM 5953 N N . VAL A 1 799 ? -50.074 12.340 37.680 1.00 94.94 799 VAL A N 1
ATOM 5954 C CA . VAL A 1 799 ? -51.284 11.852 37.000 1.00 94.94 799 VAL A CA 1
ATOM 5955 C C . VAL A 1 799 ? -51.701 12.778 35.862 1.00 94.94 799 VAL A C 1
ATOM 5957 O O . VAL A 1 799 ? -52.095 12.283 34.813 1.00 94.94 799 VAL A O 1
ATOM 5960 N N . ASN A 1 800 ? -51.622 14.099 36.034 1.00 93.06 800 ASN A N 1
ATOM 5961 C CA . ASN A 1 800 ? -51.984 15.048 34.980 1.00 93.06 800 ASN A CA 1
ATOM 5962 C C . ASN A 1 800 ? -51.000 14.993 33.803 1.00 93.06 800 ASN A C 1
ATOM 5964 O O . ASN A 1 800 ? -51.444 15.098 32.668 1.00 93.06 800 ASN A O 1
ATOM 5968 N N . ALA A 1 801 ? -49.708 14.748 34.049 1.00 91.00 801 ALA A N 1
ATOM 5969 C CA . ALA A 1 801 ? -48.693 14.590 33.005 1.00 91.00 801 ALA A CA 1
ATOM 5970 C C . ALA A 1 801 ? -48.919 13.369 32.091 1.00 91.00 801 ALA A C 1
ATOM 5972 O O . ALA A 1 801 ? -48.346 13.301 31.005 1.00 91.00 801 ALA A O 1
ATOM 5973 N N . LEU A 1 802 ? -49.765 12.409 32.494 1.00 91.56 802 LEU A N 1
ATOM 5974 C CA . LEU A 1 802 ? -50.184 11.306 31.620 1.00 91.56 802 LEU A CA 1
ATOM 5975 C C . LEU A 1 802 ? -51.129 11.783 30.506 1.00 91.56 802 LEU A C 1
ATOM 5977 O O . LEU A 1 802 ? -51.282 11.097 29.497 1.00 91.56 802 LEU A O 1
ATOM 5981 N N . PHE A 1 803 ? -51.763 12.943 30.675 1.00 93.88 803 PHE A N 1
ATOM 5982 C CA . PHE A 1 803 ? -52.765 13.469 29.760 1.00 93.88 803 PHE A CA 1
ATOM 5983 C C . PHE A 1 803 ? -52.274 14.742 29.060 1.00 93.88 803 PHE A C 1
ATOM 5985 O O . PHE A 1 803 ? -51.530 15.540 29.621 1.00 93.88 803 PHE A O 1
ATOM 5992 N N . SER A 1 804 ? -52.724 14.938 27.825 1.00 88.19 804 SER A N 1
ATOM 5993 C CA . SER A 1 804 ? -52.635 16.204 27.098 1.00 88.19 804 SER A CA 1
ATOM 5994 C C . SER A 1 804 ? -53.786 17.136 27.508 1.00 88.19 804 SER A C 1
ATOM 5996 O O . SER A 1 804 ? -54.742 16.708 28.161 1.00 88.19 804 SER A O 1
ATOM 5998 N N . ASP A 1 805 ? -53.736 18.404 27.085 1.00 81.75 805 ASP A N 1
ATOM 5999 C CA . ASP A 1 805 ? -54.741 19.431 27.422 1.00 81.75 805 ASP A CA 1
ATOM 6000 C C . ASP A 1 805 ? -56.186 19.063 27.015 1.00 81.75 805 ASP A C 1
ATOM 6002 O O . ASP A 1 805 ? -57.149 19.600 27.564 1.00 81.75 805 ASP A O 1
ATOM 6006 N N . ASP A 1 806 ? -56.359 18.136 26.069 1.00 84.88 806 ASP A N 1
ATOM 6007 C CA . ASP A 1 806 ? -57.651 17.618 25.604 1.00 84.88 806 ASP A CA 1
ATOM 6008 C C . ASP A 1 806 ? -58.128 16.351 26.351 1.00 84.88 806 ASP A C 1
ATOM 6010 O O . ASP A 1 806 ? -59.100 15.720 25.935 1.00 84.88 806 ASP A O 1
ATOM 6014 N N . ASN A 1 807 ? -57.482 15.991 27.470 1.00 82.12 807 ASN A N 1
ATOM 6015 C CA . ASN A 1 807 ? -57.703 14.764 28.250 1.00 82.12 807 ASN A CA 1
ATOM 6016 C C . ASN A 1 807 ? -57.443 13.449 27.483 1.00 82.12 807 ASN A C 1
ATOM 6018 O O . ASN A 1 807 ? -57.899 12.387 27.917 1.00 82.12 807 ASN A O 1
ATOM 6022 N N . THR A 1 808 ? -56.696 13.475 26.376 1.00 87.06 808 THR A N 1
ATOM 6023 C CA . THR A 1 808 ? -56.153 12.258 25.745 1.00 87.06 808 THR A CA 1
ATOM 6024 C C . THR A 1 808 ? -54.788 11.898 26.336 1.00 87.06 808 THR A C 1
ATOM 6026 O O . THR A 1 808 ? -54.148 12.737 26.960 1.00 87.06 808 THR A O 1
ATOM 6029 N N . LEU A 1 809 ? -54.318 10.655 26.183 1.00 90.00 809 LEU A N 1
ATOM 6030 C CA . LEU A 1 809 ? -52.960 10.284 26.617 1.00 90.00 809 LEU A CA 1
ATOM 6031 C C . LEU A 1 809 ? -51.900 11.072 25.841 1.00 90.00 809 LEU A C 1
ATOM 6033 O O . LEU A 1 809 ? -51.976 11.161 24.615 1.00 90.00 809 LEU A O 1
ATOM 6037 N N . SER A 1 810 ? -50.867 11.558 26.534 1.00 88.62 810 SER A N 1
ATOM 6038 C CA . SER A 1 810 ? -49.683 12.108 25.859 1.00 88.62 810 SER A CA 1
ATOM 6039 C C . SER A 1 810 ? -49.026 11.051 24.947 1.00 88.62 810 SER A C 1
ATOM 6041 O O . SER A 1 810 ? -49.126 9.835 25.162 1.00 88.62 810 SER A O 1
ATOM 6043 N N . LEU A 1 811 ? -48.383 11.508 23.867 1.00 78.25 811 LEU A N 1
ATOM 6044 C CA . LEU A 1 811 ? -47.880 10.654 22.782 1.00 78.25 811 LEU A CA 1
ATOM 6045 C C . LEU A 1 811 ? -46.864 9.603 23.260 1.00 78.25 811 LEU A C 1
ATOM 6047 O O . LEU A 1 811 ? -46.818 8.511 22.691 1.00 78.25 811 LEU A O 1
ATOM 6051 N N . ASP A 1 812 ? -46.120 9.908 24.320 1.00 82.50 812 ASP A N 1
ATOM 6052 C CA . ASP A 1 812 ? -44.966 9.174 24.841 1.00 82.50 812 ASP A CA 1
ATOM 6053 C C . ASP A 1 812 ? -45.248 8.354 26.117 1.00 82.50 812 ASP A C 1
ATOM 6055 O O . ASP A 1 812 ? -44.310 7.917 26.790 1.00 82.50 812 ASP A O 1
ATOM 6059 N N . ILE A 1 813 ? -46.517 8.176 26.494 1.00 88.12 813 ILE A N 1
ATOM 6060 C CA . ILE A 1 813 ? -46.892 7.448 27.714 1.00 88.12 813 ILE A CA 1
ATOM 6061 C C . ILE A 1 813 ? -46.883 5.931 27.491 1.00 88.12 813 ILE A C 1
ATOM 6063 O O . ILE A 1 813 ? -47.446 5.443 26.510 1.00 88.12 813 ILE A O 1
ATOM 6067 N N . ASP A 1 814 ? -46.288 5.206 28.442 1.00 87.56 814 ASP A N 1
ATOM 6068 C CA . ASP A 1 814 ? -46.219 3.745 28.523 1.00 87.56 814 ASP A CA 1
ATOM 6069 C C . ASP A 1 814 ? -46.674 3.226 29.908 1.00 87.56 814 ASP A C 1
ATOM 6071 O O . ASP A 1 814 ? -46.999 3.994 30.821 1.00 87.56 814 ASP A O 1
ATOM 6075 N N . GLU A 1 815 ? -46.705 1.902 30.077 1.00 84.38 815 GLU A N 1
ATOM 6076 C CA . GLU A 1 815 ? -47.140 1.251 31.320 1.00 84.38 815 GLU A CA 1
ATOM 6077 C C . GLU A 1 815 ? -46.219 1.569 32.513 1.00 84.38 815 GLU A C 1
ATOM 6079 O O . GLU A 1 815 ? -46.677 1.635 33.658 1.00 84.38 815 GLU A O 1
ATOM 6084 N N . ALA A 1 816 ? -44.932 1.835 32.261 1.00 81.75 816 ALA A N 1
ATOM 6085 C CA . ALA A 1 816 ? -43.971 2.189 33.299 1.00 81.75 816 ALA A CA 1
ATOM 6086 C C . ALA A 1 816 ? -44.283 3.566 33.906 1.00 81.75 816 ALA A C 1
ATOM 6088 O O . ALA A 1 816 ? -44.277 3.711 35.131 1.00 81.75 816 ALA A O 1
ATOM 6089 N N . LYS A 1 817 ? -44.638 4.557 33.078 1.00 87.50 817 LYS A N 1
ATOM 6090 C CA . LYS A 1 817 ? -45.042 5.900 33.531 1.00 87.50 817 LYS A CA 1
ATOM 6091 C C . LYS A 1 817 ? -46.362 5.880 34.308 1.00 87.50 817 LYS A C 1
ATOM 6093 O O . LYS A 1 817 ? -46.468 6.530 35.349 1.00 87.50 817 LYS A O 1
ATOM 6098 N N . ILE A 1 818 ? -47.340 5.083 33.867 1.00 88.88 818 ILE A N 1
ATOM 6099 C CA . ILE A 1 818 ? -48.603 4.893 34.605 1.00 88.88 818 ILE A CA 1
ATOM 6100 C C . ILE A 1 818 ? -48.342 4.206 35.955 1.00 88.88 818 ILE A C 1
ATOM 6102 O O . ILE A 1 818 ? -48.877 4.628 36.982 1.00 88.88 818 ILE A O 1
ATOM 6106 N N . SER A 1 819 ? -47.470 3.194 35.981 1.00 86.25 819 SER A N 1
ATOM 6107 C CA . SER A 1 819 ? -47.080 2.490 37.210 1.00 86.25 819 SER A CA 1
ATOM 6108 C C . SER A 1 819 ? -46.341 3.403 38.193 1.00 86.25 819 SER A C 1
ATOM 6110 O O . SER A 1 819 ? -46.619 3.370 39.392 1.00 86.25 819 SER A O 1
ATOM 6112 N N . ALA A 1 820 ? -45.450 4.269 37.704 1.00 78.88 820 ALA A N 1
ATOM 6113 C CA . ALA A 1 820 ? -44.758 5.260 38.524 1.00 78.88 820 ALA A CA 1
ATOM 6114 C C . ALA A 1 820 ? -45.738 6.259 39.167 1.00 78.88 820 ALA A C 1
ATOM 6116 O O . ALA A 1 820 ? -45.670 6.500 40.375 1.00 78.88 820 ALA A O 1
ATOM 6117 N N . ALA A 1 821 ? -46.703 6.775 38.398 1.00 86.94 821 ALA A N 1
ATOM 6118 C CA . ALA A 1 821 ? -47.755 7.647 38.920 1.00 86.94 821 ALA A CA 1
ATOM 6119 C C . ALA A 1 821 ? -48.667 6.917 39.928 1.00 86.94 821 ALA A C 1
ATOM 6121 O O . ALA A 1 821 ? -49.024 7.481 40.965 1.00 86.94 821 ALA A O 1
ATOM 6122 N N . LYS A 1 822 ? -48.974 5.632 39.697 1.00 91.19 822 LYS A N 1
ATOM 6123 C CA . LYS A 1 822 ? -49.727 4.792 40.641 1.00 91.19 822 LYS A CA 1
ATOM 6124 C C . LYS A 1 822 ? -49.023 4.624 41.985 1.00 91.19 822 LYS A C 1
ATOM 6126 O O . LYS A 1 822 ? -49.667 4.762 43.021 1.00 91.19 822 LYS A O 1
ATOM 6131 N N . ILE A 1 823 ? -47.708 4.414 41.984 1.00 86.00 823 ILE A N 1
ATOM 6132 C CA . ILE A 1 823 ? -46.911 4.325 43.218 1.00 86.00 823 ILE A CA 1
ATOM 6133 C C . ILE A 1 823 ? -47.020 5.613 44.051 1.00 86.00 823 ILE A C 1
ATOM 6135 O O . ILE A 1 823 ? -46.957 5.551 45.279 1.00 86.00 823 ILE A O 1
ATOM 6139 N N . LEU A 1 824 ? -47.174 6.779 43.414 1.00 82.69 824 LEU A N 1
ATOM 6140 C CA . LEU A 1 824 ? -47.376 8.055 44.110 1.00 82.69 824 LEU A CA 1
ATOM 6141 C C . LEU A 1 824 ? -48.811 8.201 44.639 1.00 82.69 824 LEU A C 1
ATOM 6143 O O . LEU A 1 824 ? -48.994 8.623 45.779 1.00 82.69 824 LEU A O 1
ATOM 6147 N N . VAL A 1 825 ? -49.820 7.797 43.861 1.00 90.31 825 VAL A N 1
ATOM 6148 C CA . VAL A 1 825 ? -51.236 7.838 44.275 1.00 90.31 825 VAL A CA 1
ATOM 6149 C C . VAL A 1 825 ? -51.535 6.882 45.435 1.00 90.31 825 VAL A C 1
ATOM 6151 O O . VAL A 1 825 ? -52.261 7.254 46.359 1.00 90.31 825 VAL A O 1
ATOM 6154 N N . ASP A 1 826 ? -50.923 5.695 45.446 1.00 87.56 826 ASP A N 1
ATOM 6155 C CA . ASP A 1 826 ? -51.076 4.697 46.516 1.00 87.56 826 ASP A CA 1
ATOM 6156 C C . ASP A 1 826 ? -50.474 5.173 47.860 1.00 87.56 826 ASP A C 1
ATOM 6158 O O . ASP A 1 826 ? -50.769 4.607 48.913 1.00 87.56 826 ASP A O 1
ATOM 6162 N N . LYS A 1 827 ? -49.650 6.235 47.848 1.00 82.50 827 LYS A N 1
ATOM 6163 C CA . LYS A 1 827 ? -49.070 6.863 49.050 1.00 82.50 827 LYS A CA 1
ATOM 6164 C C . LYS A 1 827 ? -49.942 7.976 49.648 1.00 82.50 827 LYS A C 1
ATOM 6166 O O . LYS A 1 827 ? -49.630 8.455 50.739 1.00 82.50 827 LYS A O 1
ATOM 6171 N N . ILE A 1 828 ? -51.022 8.392 48.978 1.00 86.94 828 ILE A N 1
ATOM 6172 C CA . ILE A 1 828 ? -51.938 9.434 49.471 1.00 86.94 828 ILE A CA 1
ATOM 6173 C C . ILE A 1 828 ? -52.839 8.870 50.580 1.00 86.94 828 ILE A C 1
ATOM 6175 O O . ILE A 1 828 ? -53.535 7.880 50.370 1.00 86.94 828 ILE A O 1
ATOM 6179 N N . LYS A 1 829 ? -52.901 9.542 51.740 1.00 82.31 829 LYS A N 1
ATOM 6180 C CA . LYS A 1 829 ? -53.806 9.161 52.845 1.00 82.31 829 LYS A CA 1
ATOM 6181 C C . LYS A 1 829 ? -55.218 9.730 52.718 1.00 82.31 829 LYS A C 1
ATOM 6183 O O . LYS A 1 829 ? -56.153 9.134 53.252 1.00 82.31 829 LYS A O 1
ATOM 6188 N N . ASP A 1 830 ? -55.390 10.856 52.019 1.00 87.88 830 ASP A N 1
ATOM 6189 C CA . ASP A 1 830 ? -56.713 11.388 51.678 1.00 87.88 830 ASP A CA 1
ATOM 6190 C C . ASP A 1 830 ? -57.444 10.387 50.775 1.00 87.88 830 ASP A C 1
ATOM 6192 O O . ASP A 1 830 ? -57.191 10.281 49.573 1.00 87.88 830 ASP A O 1
ATOM 6196 N N . SER A 1 831 ? -58.354 9.630 51.386 1.00 80.50 831 SER A N 1
ATOM 6197 C CA . SER A 1 831 ? -59.085 8.555 50.714 1.00 80.50 831 SER A CA 1
ATOM 6198 C C . SER A 1 831 ? -59.907 9.032 49.514 1.00 80.50 831 SER A C 1
ATOM 6200 O O . SER A 1 831 ? -60.078 8.268 48.567 1.00 80.50 831 SER A O 1
ATOM 6202 N N . GLN A 1 832 ? -60.387 10.282 49.516 1.00 87.94 832 GLN A N 1
ATOM 6203 C CA . GLN A 1 832 ? -61.181 10.812 48.413 1.00 87.94 832 GLN A CA 1
ATOM 6204 C C . GLN A 1 832 ? -60.271 11.219 47.256 1.00 87.94 832 GLN A C 1
ATOM 6206 O O . GLN A 1 832 ? -60.516 10.830 46.118 1.00 87.94 832 GLN A O 1
ATOM 6211 N N . LYS A 1 833 ? -59.173 11.926 47.538 1.00 90.38 833 LYS A N 1
ATOM 6212 C CA . LYS A 1 833 ? -58.227 12.352 46.503 1.00 90.38 833 LYS A CA 1
ATOM 6213 C C . LYS A 1 833 ? -57.455 11.180 45.900 1.00 90.38 833 LYS A C 1
ATOM 6215 O O . LYS A 1 833 ? -57.260 11.142 44.686 1.00 90.38 833 LYS A O 1
ATOM 6220 N N . SER A 1 834 ? -57.072 10.205 46.727 1.00 89.31 834 SER A N 1
ATOM 6221 C CA . SER A 1 834 ? -56.493 8.939 46.270 1.00 89.31 834 SER A CA 1
ATOM 6222 C C . SER A 1 834 ? -57.459 8.207 45.335 1.00 89.31 834 SER A C 1
ATOM 6224 O O . SER A 1 834 ? -57.054 7.756 44.265 1.00 89.31 834 SER A O 1
ATOM 6226 N N . LYS A 1 835 ? -58.757 8.170 45.668 1.00 91.81 835 LYS A N 1
ATOM 6227 C CA . LYS A 1 835 ? -59.791 7.564 44.820 1.00 91.81 835 LYS A CA 1
ATOM 6228 C C . LYS A 1 835 ? -59.996 8.317 43.501 1.00 91.81 835 LYS A C 1
ATOM 6230 O O . LYS A 1 835 ? -60.090 7.676 42.454 1.00 91.81 835 LYS A O 1
ATOM 6235 N N . ASP A 1 836 ? -60.015 9.648 43.527 1.00 91.25 836 ASP A N 1
ATOM 6236 C CA . ASP A 1 836 ? -60.162 10.479 42.323 1.00 91.25 836 ASP A CA 1
ATOM 6237 C C . ASP A 1 836 ? -58.972 10.293 41.364 1.00 91.25 836 ASP A C 1
ATOM 6239 O O . ASP A 1 836 ? -59.155 10.092 40.162 1.00 91.25 836 ASP A O 1
ATOM 6243 N N . LEU A 1 837 ? -57.742 10.310 41.890 1.00 94.19 837 LEU A N 1
ATOM 6244 C CA . LEU A 1 837 ? -56.528 10.101 41.095 1.00 94.19 837 LEU A CA 1
ATOM 6245 C C . LEU A 1 837 ? -56.376 8.646 40.637 1.00 94.19 837 LEU A C 1
ATOM 6247 O O . LEU A 1 837 ? -55.958 8.413 39.507 1.00 94.19 837 LEU A O 1
ATOM 6251 N N . SER A 1 838 ? -56.792 7.673 41.452 1.00 91.81 838 SER A N 1
ATOM 6252 C CA . SER A 1 838 ? -56.851 6.262 41.048 1.00 91.81 838 SER A CA 1
ATOM 6253 C C . SER A 1 838 ? -57.830 6.053 39.894 1.00 91.81 838 SER A C 1
ATOM 6255 O O . SER A 1 838 ? -57.515 5.327 38.959 1.00 91.81 838 SER A O 1
ATOM 6257 N N . SER A 1 839 ? -58.970 6.750 39.900 1.00 91.31 839 SER A N 1
ATOM 6258 C CA . SER A 1 839 ? -59.943 6.703 38.796 1.00 91.31 839 SER A CA 1
ATOM 6259 C C . SER A 1 839 ? -59.365 7.300 37.504 1.00 91.31 839 SER A C 1
ATOM 6261 O O . SER A 1 839 ? -59.597 6.788 36.407 1.00 91.31 839 SER A O 1
ATOM 6263 N N . LYS A 1 840 ? -58.558 8.367 37.614 1.00 93.81 840 LYS A N 1
ATOM 6264 C CA . LYS A 1 840 ? -57.807 8.913 36.473 1.00 93.81 840 LYS A CA 1
ATOM 6265 C C . LYS A 1 840 ? -56.715 7.958 35.985 1.00 93.81 840 LYS A C 1
ATOM 6267 O O . LYS A 1 840 ? -56.564 7.811 34.781 1.00 93.81 840 LYS A O 1
ATOM 6272 N N . LEU A 1 841 ? -55.992 7.279 36.876 1.00 94.00 841 LEU A N 1
ATOM 6273 C CA . LEU A 1 841 ? -55.007 6.257 36.498 1.00 94.00 841 LEU A CA 1
ATOM 6274 C C . LEU A 1 841 ? -55.650 5.050 35.820 1.00 94.00 841 LEU A C 1
ATOM 6276 O O . LEU A 1 841 ? -55.097 4.523 34.861 1.00 94.00 841 LEU A O 1
ATOM 6280 N N . GLU A 1 842 ? -56.826 4.634 36.280 1.00 90.62 842 GLU A N 1
ATOM 6281 C CA . GLU A 1 842 ? -57.617 3.593 35.629 1.00 90.62 842 GLU A CA 1
ATOM 6282 C C . GLU A 1 842 ? -58.057 4.046 34.231 1.00 90.62 842 GLU A C 1
ATOM 6284 O O . GLU A 1 842 ? -57.948 3.287 33.272 1.00 90.62 842 GLU A O 1
ATOM 6289 N N . THR A 1 843 ? -58.439 5.319 34.085 1.00 90.31 843 THR A N 1
ATOM 6290 C CA . THR A 1 843 ? -58.732 5.926 32.778 1.00 90.31 843 THR A CA 1
ATOM 6291 C C . THR A 1 843 ? -57.493 5.967 31.881 1.00 90.31 843 THR A C 1
ATOM 6293 O O . THR A 1 843 ? -57.586 5.576 30.725 1.00 90.31 843 THR A O 1
ATOM 6296 N N . ALA A 1 844 ? -56.326 6.374 32.391 1.00 89.12 844 ALA A N 1
ATOM 6297 C CA . ALA A 1 844 ? -55.067 6.371 31.641 1.00 89.12 844 ALA A CA 1
ATOM 6298 C C . ALA A 1 844 ? -54.666 4.951 31.219 1.00 89.12 844 ALA A C 1
ATOM 6300 O O . ALA A 1 844 ? -54.302 4.731 30.071 1.00 89.12 844 ALA A O 1
ATOM 6301 N N . SER A 1 845 ? -54.792 3.976 32.123 1.00 88.75 845 SER A N 1
ATOM 6302 C CA . SER A 1 845 ? -54.516 2.562 31.841 1.00 88.75 845 SER A CA 1
ATOM 6303 C C . SER A 1 845 ? -55.454 2.038 30.760 1.00 88.75 845 SER A C 1
ATOM 6305 O O . SER A 1 845 ? -55.016 1.400 29.809 1.00 88.75 845 SER A O 1
ATOM 6307 N N . LYS A 1 846 ? -56.746 2.367 30.859 1.00 88.81 846 LYS A N 1
ATOM 6308 C CA . LYS A 1 846 ? -57.751 2.006 29.863 1.00 88.81 846 LYS A CA 1
ATOM 6309 C C . LYS A 1 846 ? -57.467 2.653 28.510 1.00 88.81 846 LYS A C 1
ATOM 6311 O O . LYS A 1 846 ? -57.488 1.952 27.510 1.00 88.81 846 LYS A O 1
ATOM 6316 N N . LEU A 1 847 ? -57.162 3.948 28.473 1.00 87.62 847 LEU A N 1
ATOM 6317 C CA . LEU A 1 847 ? -56.812 4.656 27.241 1.00 87.62 847 LEU A CA 1
ATOM 6318 C C . LEU A 1 847 ? -55.508 4.124 26.632 1.00 87.62 847 LEU A C 1
ATOM 6320 O O . LEU A 1 847 ? -55.368 4.137 25.414 1.00 87.62 847 LEU A O 1
ATOM 6324 N N . LEU A 1 848 ? -54.558 3.645 27.447 1.00 88.19 848 LEU A N 1
ATOM 6325 C CA . LEU A 1 848 ? -53.308 3.063 26.959 1.00 88.19 848 LEU A CA 1
ATOM 6326 C C . LEU A 1 848 ? -53.603 1.715 26.317 1.00 88.19 848 LEU A C 1
ATOM 6328 O O . LEU A 1 848 ? -53.178 1.476 25.195 1.00 88.19 848 LEU A O 1
ATOM 6332 N N . VAL A 1 849 ? -54.408 0.885 26.979 1.00 82.56 849 VAL A N 1
ATOM 6333 C CA . VAL A 1 849 ? -54.904 -0.370 26.411 1.00 82.56 849 VAL A CA 1
ATOM 6334 C C . VAL A 1 849 ? -55.713 -0.110 25.137 1.00 82.56 849 VAL A C 1
ATOM 6336 O O . VAL A 1 849 ? -55.511 -0.804 24.152 1.00 82.56 849 VAL A O 1
ATOM 6339 N N . GLU A 1 850 ? -56.574 0.909 25.093 1.00 84.69 850 GLU A N 1
ATOM 6340 C CA . GLU A 1 850 ? -57.321 1.290 23.885 1.00 84.69 850 GLU A CA 1
ATOM 6341 C C . GLU A 1 850 ? -56.395 1.779 22.764 1.00 84.69 850 GLU A C 1
ATOM 6343 O O . GLU A 1 850 ? -56.590 1.396 21.613 1.00 84.69 850 GLU A O 1
ATOM 6348 N N . LYS A 1 851 ? -55.360 2.568 23.081 1.00 83.31 851 LYS A N 1
ATOM 6349 C CA . LYS A 1 851 ? -54.327 3.011 22.131 1.00 83.31 851 LYS A CA 1
ATOM 6350 C C . LYS A 1 851 ? -53.544 1.820 21.582 1.00 83.31 851 LYS A C 1
ATOM 6352 O O . LYS A 1 851 ? -53.367 1.719 20.373 1.00 83.31 851 LYS A O 1
ATOM 6357 N N . GLU A 1 852 ? -53.117 0.904 22.448 1.00 81.06 852 GLU A N 1
ATOM 6358 C CA . GLU A 1 852 ? -52.409 -0.318 22.067 1.00 81.06 852 GLU A CA 1
ATOM 6359 C C . GLU A 1 852 ? -53.300 -1.250 21.239 1.00 81.06 852 GLU A C 1
ATOM 6361 O O . GLU A 1 852 ? -52.862 -1.754 20.212 1.00 81.06 852 GLU A O 1
ATOM 6366 N N . ILE A 1 853 ? -54.567 -1.435 21.614 1.00 80.88 853 ILE A N 1
ATOM 6367 C CA . ILE A 1 853 ? -55.541 -2.200 20.825 1.00 80.88 853 ILE A CA 1
ATOM 6368 C C . ILE A 1 853 ? -55.771 -1.535 19.467 1.00 80.88 853 ILE A C 1
ATOM 6370 O O . ILE A 1 853 ? -55.767 -2.233 18.460 1.00 80.88 853 ILE A O 1
ATOM 6374 N N . ALA A 1 854 ? -55.914 -0.210 19.402 1.00 82.25 854 ALA A N 1
ATOM 6375 C CA . ALA A 1 854 ? -56.077 0.512 18.141 1.00 82.25 854 ALA A CA 1
ATOM 6376 C C . ALA A 1 854 ? -54.844 0.381 17.230 1.00 82.25 854 ALA A C 1
ATOM 6378 O O . ALA A 1 854 ? -54.974 0.404 16.007 1.00 82.25 854 ALA A O 1
ATOM 6379 N N . GLU A 1 855 ? -53.644 0.230 17.798 1.00 78.88 855 GLU A N 1
ATOM 6380 C CA . GLU A 1 855 ? -52.440 -0.114 17.037 1.00 78.88 855 GLU A CA 1
ATOM 6381 C C . GLU A 1 855 ? -52.449 -1.566 16.557 1.00 78.88 855 GLU A C 1
ATOM 6383 O O . GLU A 1 855 ? -52.145 -1.818 15.392 1.00 78.88 855 GLU A O 1
ATOM 6388 N N . LEU A 1 856 ? -52.848 -2.506 17.413 1.00 79.31 856 LEU A N 1
ATOM 6389 C CA . LEU A 1 856 ? -52.974 -3.924 17.071 1.00 79.31 856 LEU A CA 1
ATOM 6390 C C . LEU A 1 856 ? -54.055 -4.163 16.000 1.00 79.31 856 LEU A C 1
ATOM 6392 O O . LEU A 1 856 ? -53.878 -4.998 15.116 1.00 79.31 856 LEU A O 1
ATOM 6396 N N . GLU A 1 857 ? -55.136 -3.380 16.000 1.00 79.81 857 GLU A N 1
ATOM 6397 C CA . GLU A 1 857 ? -56.204 -3.423 14.991 1.00 79.81 857 GLU A CA 1
ATOM 6398 C C . GLU A 1 857 ? -55.746 -2.988 13.593 1.00 79.81 857 GLU A C 1
ATOM 6400 O O . GLU A 1 857 ? -56.396 -3.327 12.603 1.00 79.81 857 GLU A O 1
ATOM 6405 N N . LYS A 1 858 ? -54.599 -2.301 13.471 1.00 78.06 858 LYS A N 1
ATOM 6406 C CA . LYS A 1 858 ? -53.992 -1.997 12.162 1.00 78.06 858 LYS A CA 1
ATOM 6407 C C . LYS A 1 858 ? -53.493 -3.265 11.451 1.00 78.06 858 LYS A C 1
ATOM 6409 O O . LYS A 1 858 ? -53.199 -3.214 10.254 1.00 78.06 858 LYS A O 1
ATOM 6414 N N . GLY A 1 859 ? -53.391 -4.392 12.161 1.00 79.94 859 GLY A N 1
ATOM 6415 C CA . GLY A 1 859 ? -52.887 -5.666 11.659 1.00 79.94 859 GLY A CA 1
ATOM 6416 C C . GLY A 1 859 ? -51.366 -5.659 11.544 1.00 79.94 859 GLY A C 1
ATOM 6417 O O . GLY A 1 859 ? -50.686 -6.305 12.331 1.00 79.94 859 GLY A O 1
ATOM 6418 N N . ILE A 1 860 ? -50.813 -4.910 10.588 1.00 77.62 860 ILE A N 1
ATOM 6419 C CA . ILE A 1 860 ? -49.358 -4.754 10.447 1.00 77.62 860 ILE A CA 1
ATOM 6420 C C . ILE A 1 860 ? -48.908 -3.554 11.284 1.00 77.62 860 ILE A C 1
ATOM 6422 O O . ILE A 1 860 ? -49.321 -2.420 11.028 1.00 77.62 860 ILE A O 1
ATOM 6426 N N . GLN A 1 861 ? -48.057 -3.804 12.274 1.00 80.44 861 GLN A N 1
ATOM 6427 C CA . GLN A 1 861 ? -47.518 -2.778 13.163 1.00 80.44 861 GLN A CA 1
ATOM 6428 C C . GLN A 1 861 ? -46.353 -2.021 12.507 1.00 80.44 861 GLN A C 1
ATOM 6430 O O . GLN A 1 861 ? -45.788 -2.449 11.498 1.00 80.44 861 GLN A O 1
ATOM 6435 N N . ALA A 1 862 ? -45.979 -0.872 13.079 1.00 73.06 862 ALA A N 1
ATOM 6436 C CA . ALA A 1 862 ? -44.937 -0.000 12.526 1.00 73.06 862 ALA A CA 1
ATOM 6437 C C . ALA A 1 862 ? -43.543 -0.661 12.467 1.00 73.06 862 ALA A C 1
ATOM 6439 O O . ALA A 1 862 ? -42.735 -0.325 11.601 1.00 73.06 862 ALA A O 1
ATOM 6440 N N . ASP A 1 863 ? -43.273 -1.616 13.358 1.00 70.44 863 ASP A N 1
ATOM 6441 C CA . ASP A 1 863 ? -42.042 -2.411 13.387 1.00 70.44 863 ASP A CA 1
ATOM 6442 C C . ASP A 1 863 ? -42.038 -3.575 12.374 1.00 70.44 863 ASP A C 1
ATOM 6444 O O . ASP A 1 863 ? -41.010 -4.220 12.173 1.00 70.44 863 ASP A O 1
ATOM 6448 N N . GLY A 1 864 ? -43.158 -3.804 11.682 1.00 70.38 864 GLY A N 1
ATOM 6449 C CA . GLY A 1 864 ? -43.341 -4.875 10.706 1.00 70.38 864 GLY A CA 1
ATOM 6450 C C . GLY A 1 864 ? -43.935 -6.167 11.274 1.00 70.38 864 GLY A C 1
ATOM 6451 O O . GLY A 1 864 ? -44.121 -7.106 10.499 1.00 70.38 864 GLY A O 1
ATOM 6452 N N . SER A 1 865 ? -44.253 -6.229 12.572 1.00 76.12 865 SER A N 1
ATOM 6453 C CA . SER A 1 865 ? -44.940 -7.376 13.182 1.00 76.12 865 SER A CA 1
ATOM 6454 C C . SER A 1 865 ? -46.414 -7.463 12.756 1.00 76.12 865 SER A C 1
ATOM 6456 O O . SER A 1 865 ? -47.030 -6.466 12.369 1.00 76.12 865 SER A O 1
ATOM 6458 N N . LEU A 1 866 ? -46.987 -8.671 12.794 1.00 78.38 866 LEU A N 1
ATOM 6459 C CA . LEU A 1 866 ? -48.390 -8.922 12.439 1.00 78.38 866 LEU A CA 1
ATOM 6460 C C . LEU A 1 866 ? -49.198 -9.265 13.692 1.00 78.38 866 LEU A C 1
ATOM 6462 O O . LEU A 1 866 ? -48.959 -10.292 14.320 1.00 78.38 866 LEU A O 1
ATOM 6466 N N . ALA A 1 867 ? -50.175 -8.432 14.028 1.00 77.19 867 ALA A N 1
ATOM 6467 C CA . ALA A 1 867 ? -51.182 -8.699 15.044 1.00 77.19 867 ALA A CA 1
ATOM 6468 C C . ALA A 1 867 ? -52.422 -9.341 14.409 1.00 77.19 867 ALA A C 1
ATOM 6470 O O . ALA A 1 867 ? -53.011 -8.801 13.472 1.00 77.19 867 ALA A O 1
ATOM 6471 N N . VAL A 1 868 ? -52.836 -10.490 14.941 1.00 74.31 868 VAL A N 1
ATOM 6472 C CA . VAL A 1 868 ? -54.059 -11.192 14.534 1.00 74.31 868 VAL A CA 1
ATOM 6473 C C . VAL A 1 868 ? -54.986 -11.298 15.735 1.00 74.31 868 VAL A C 1
ATOM 6475 O O . VAL A 1 868 ? -54.578 -11.734 16.813 1.00 74.31 868 VAL A O 1
ATOM 6478 N N . LYS A 1 869 ? -56.245 -10.895 15.553 1.00 73.44 869 LYS A N 1
ATOM 6479 C CA . LYS A 1 869 ? -57.265 -10.929 16.605 1.00 73.44 869 LYS A CA 1
ATOM 6480 C C . LYS A 1 869 ? -57.667 -12.375 16.904 1.00 73.44 869 LYS A C 1
ATOM 6482 O O . LYS A 1 869 ? -58.142 -13.077 16.012 1.00 73.44 869 LYS A O 1
ATOM 6487 N N . GLY A 1 870 ? -57.505 -12.815 18.150 1.00 67.62 870 GLY A N 1
ATOM 6488 C CA . GLY A 1 870 ? -57.872 -14.162 18.581 1.00 67.62 870 GLY A CA 1
ATOM 6489 C C . GLY A 1 870 ? -57.169 -14.570 19.873 1.00 67.62 870 GLY A C 1
ATOM 6490 O O . GLY A 1 870 ? -55.941 -14.598 19.934 1.00 67.62 870 GLY A O 1
ATOM 6491 N N . GLU A 1 871 ? -57.955 -14.921 20.891 1.00 53.03 871 GLU A N 1
ATOM 6492 C CA . GLU A 1 871 ? -57.454 -15.487 22.144 1.00 53.03 871 GLU A CA 1
ATOM 6493 C C . GLU A 1 871 ? -57.050 -16.953 21.927 1.00 53.03 871 GLU A C 1
ATOM 6495 O O . GLU A 1 871 ? -57.859 -17.756 21.464 1.00 53.03 871 GLU A O 1
ATOM 6500 N N . ASN A 1 872 ? -55.810 -17.314 22.276 1.00 55.12 872 ASN A N 1
ATOM 6501 C CA . ASN A 1 872 ? -55.303 -18.693 22.226 1.00 55.12 872 ASN A CA 1
ATOM 6502 C C . ASN A 1 872 ? -55.460 -19.379 20.862 1.00 55.12 872 ASN A C 1
ATOM 6504 O O . ASN A 1 872 ? -55.998 -20.485 20.752 1.00 55.12 872 ASN A O 1
ATOM 6508 N N . LEU A 1 873 ? -54.940 -18.750 19.810 1.00 55.47 873 LEU A N 1
ATOM 6509 C CA . LEU A 1 873 ? -54.709 -19.475 18.569 1.00 55.47 873 LEU A CA 1
ATOM 6510 C C . LEU A 1 873 ? -53.681 -20.589 18.834 1.00 55.47 873 LEU A C 1
ATOM 6512 O O . LEU A 1 873 ? -52.507 -20.315 19.072 1.00 55.47 873 LEU A O 1
ATOM 6516 N N . ASN A 1 874 ? -54.137 -21.845 18.839 1.00 52.81 874 ASN A N 1
ATOM 6517 C CA . ASN A 1 874 ? -53.260 -23.004 18.970 1.00 52.81 874 ASN A CA 1
ATOM 6518 C C . ASN A 1 874 ? -52.304 -23.019 17.765 1.00 52.81 874 ASN A C 1
ATOM 6520 O O . ASN A 1 874 ? -52.756 -23.007 16.619 1.00 52.81 874 ASN A O 1
ATOM 6524 N N . PHE A 1 875 ? -50.994 -22.966 18.019 1.00 52.91 875 PHE A N 1
ATOM 6525 C CA . PHE A 1 875 ? -49.977 -22.630 17.010 1.00 52.91 875 PHE A CA 1
ATOM 6526 C C . PHE A 1 875 ? -49.924 -23.595 15.821 1.00 52.91 875 PHE A C 1
ATOM 6528 O O . PHE A 1 875 ? -49.524 -23.197 14.728 1.00 52.91 875 PHE A O 1
ATOM 6535 N N . ASP A 1 876 ? -50.412 -24.818 16.012 1.00 48.62 876 ASP A N 1
ATOM 6536 C CA . ASP A 1 876 ? -50.448 -25.865 14.992 1.00 48.62 876 ASP A CA 1
ATOM 6537 C C . ASP A 1 876 ? -51.540 -25.650 13.922 1.00 48.62 876 ASP A C 1
ATOM 6539 O O . ASP A 1 876 ? -51.602 -26.406 12.956 1.00 48.62 876 ASP A O 1
ATOM 6543 N N . ASP A 1 877 ? -52.405 -24.633 14.070 1.00 48.09 877 ASP A N 1
ATOM 6544 C CA . ASP A 1 877 ? -53.653 -24.496 13.303 1.00 48.09 877 ASP A CA 1
ATOM 6545 C C . ASP A 1 877 ? -53.756 -23.265 12.366 1.00 48.09 877 ASP A C 1
ATOM 6547 O O . ASP A 1 877 ? -54.755 -23.138 11.652 1.00 48.09 877 ASP A O 1
ATOM 6551 N N . VAL A 1 878 ? -52.778 -22.346 12.354 1.00 52.84 878 VAL A N 1
ATOM 6552 C CA . VAL A 1 878 ? -52.967 -20.975 11.797 1.00 52.84 878 VAL A CA 1
ATOM 6553 C C . VAL A 1 878 ? -52.164 -20.690 10.519 1.00 52.84 878 VAL A C 1
ATOM 6555 O O . VAL A 1 878 ? -52.472 -19.763 9.765 1.00 52.84 878 VAL A O 1
ATOM 6558 N N . PHE A 1 879 ? -51.137 -21.489 10.234 1.00 54.22 879 PHE A N 1
ATOM 6559 C CA . PHE A 1 879 ? -50.257 -21.262 9.091 1.00 54.22 879 PHE A CA 1
ATOM 6560 C C . PHE A 1 879 ? -50.510 -22.297 8.000 1.00 54.22 879 PHE A C 1
ATOM 6562 O O . PHE A 1 879 ? -50.123 -23.459 8.108 1.00 54.22 879 PHE A O 1
ATOM 6569 N N . THR A 1 880 ? -51.135 -21.862 6.908 1.00 53.09 880 THR A N 1
ATOM 6570 C CA . THR A 1 880 ? -51.143 -22.628 5.658 1.00 53.09 880 THR A CA 1
ATOM 6571 C C . THR A 1 880 ? -49.943 -22.215 4.827 1.00 53.09 880 THR A C 1
ATOM 6573 O O . THR A 1 880 ? -49.896 -21.134 4.235 1.00 53.09 880 THR A O 1
ATOM 6576 N N . PHE A 1 881 ? -48.947 -23.086 4.794 1.00 49.91 881 PHE A N 1
ATOM 6577 C CA . PHE A 1 881 ? -47.721 -22.848 4.060 1.00 49.91 881 PHE A CA 1
ATOM 6578 C C . PHE A 1 881 ? -47.840 -23.459 2.664 1.00 49.91 881 PHE A C 1
ATOM 6580 O O . PHE A 1 881 ? -48.020 -24.668 2.520 1.00 49.91 881 PHE A O 1
ATOM 6587 N N . GLN A 1 882 ? -47.761 -22.633 1.620 1.00 50.72 882 GLN A N 1
ATOM 6588 C CA . GLN A 1 882 ? -47.808 -23.110 0.240 1.00 50.72 882 GLN A CA 1
ATOM 6589 C C . GLN A 1 882 ? -46.488 -22.776 -0.457 1.00 50.72 882 GLN A C 1
ATOM 6591 O O . GLN A 1 882 ? -46.316 -21.701 -1.029 1.00 50.72 882 GLN A O 1
ATOM 6596 N N . MET A 1 883 ? -45.544 -23.716 -0.405 1.00 46.31 883 MET A N 1
ATOM 6597 C CA . MET A 1 883 ? -44.331 -23.682 -1.221 1.00 46.31 883 MET A CA 1
ATOM 6598 C C . MET A 1 883 ? -44.480 -24.610 -2.421 1.00 46.31 883 MET A C 1
ATOM 6600 O O . MET A 1 883 ? -44.900 -25.760 -2.294 1.00 46.31 883 MET A O 1
ATOM 6604 N N . ALA A 1 884 ? -44.098 -24.129 -3.603 1.00 45.41 884 ALA A N 1
ATOM 6605 C CA . ALA A 1 884 ? -43.989 -24.988 -4.771 1.00 45.41 884 ALA A CA 1
ATOM 6606 C C . ALA A 1 884 ? -42.856 -26.011 -4.549 1.00 45.41 884 ALA A C 1
ATOM 6608 O O . ALA A 1 884 ? -41.690 -25.636 -4.449 1.00 45.41 884 ALA A O 1
ATOM 6609 N N . GLY A 1 885 ? -43.199 -27.302 -4.476 1.00 47.31 885 GLY A N 1
ATOM 6610 C CA . GLY A 1 885 ? -42.232 -28.409 -4.510 1.00 47.31 885 GLY A CA 1
ATOM 6611 C C . GLY A 1 885 ? -41.928 -29.124 -3.188 1.00 47.31 885 GLY A C 1
ATOM 6612 O O . GLY A 1 885 ? -41.232 -30.137 -3.228 1.00 47.31 885 GLY A O 1
ATOM 6613 N N . ILE A 1 886 ? -42.478 -28.684 -2.051 1.00 49.69 886 ILE A N 1
ATOM 6614 C CA . ILE A 1 886 ? -42.397 -29.443 -0.791 1.00 49.69 886 ILE A CA 1
ATOM 6615 C C . ILE A 1 886 ? -43.567 -30.431 -0.744 1.00 49.69 886 ILE A C 1
ATOM 6617 O O . ILE A 1 886 ? -44.728 -30.025 -0.689 1.00 49.69 886 ILE A O 1
ATOM 6621 N N . ALA A 1 887 ? -43.267 -31.729 -0.796 1.00 51.56 887 ALA A N 1
ATOM 6622 C CA . ALA A 1 887 ? -44.237 -32.783 -0.528 1.00 51.56 887 ALA A CA 1
ATOM 6623 C C . ALA A 1 887 ? -44.109 -33.200 0.943 1.00 51.56 887 ALA A C 1
ATOM 6625 O O . ALA A 1 887 ? -43.008 -33.451 1.421 1.00 51.56 887 ALA A O 1
ATOM 6626 N N . LEU A 1 888 ? -45.232 -33.250 1.654 1.00 49.91 888 LEU A N 1
ATOM 6627 C CA . LEU A 1 888 ? -45.309 -33.861 2.980 1.00 49.91 888 LEU A CA 1
ATOM 6628 C C . LEU A 1 888 ? -45.702 -35.324 2.796 1.00 49.91 888 LEU A C 1
ATOM 6630 O O . LEU A 1 888 ? -46.635 -35.604 2.027 1.00 49.91 888 LEU A O 1
ATOM 6634 N N . ASP A 1 889 ? -45.035 -36.239 3.495 1.00 52.78 889 ASP A N 1
ATOM 6635 C CA . ASP A 1 889 ? -45.470 -37.634 3.520 1.00 52.78 889 ASP A CA 1
ATOM 6636 C C . ASP A 1 889 ? -46.799 -37.775 4.290 1.00 52.78 889 ASP A C 1
ATOM 6638 O O . ASP A 1 889 ? -47.354 -36.836 4.876 1.00 52.78 889 ASP A O 1
ATOM 6642 N N . THR A 1 890 ? -47.351 -38.979 4.260 1.00 57.03 890 THR A N 1
ATOM 6643 C CA . THR A 1 890 ? -48.569 -39.384 4.960 1.00 57.03 890 THR A CA 1
ATOM 6644 C C . THR A 1 890 ? -48.497 -39.213 6.480 1.00 57.03 890 THR A C 1
ATOM 6646 O O . THR A 1 890 ? -49.548 -39.059 7.099 1.00 57.03 890 THR A O 1
ATOM 6649 N N . ASP A 1 891 ? -47.298 -39.153 7.065 1.00 60.84 891 ASP A N 1
ATOM 6650 C CA . ASP A 1 891 ? -47.049 -38.901 8.492 1.00 60.84 891 ASP A CA 1
ATOM 6651 C C . ASP A 1 891 ? -46.717 -37.429 8.822 1.00 60.84 891 ASP A C 1
ATOM 6653 O O . ASP A 1 891 ? -46.390 -37.109 9.962 1.00 60.84 891 ASP A O 1
ATOM 6657 N N . ASN A 1 892 ? -46.844 -36.523 7.844 1.00 54.22 892 ASN A N 1
ATOM 6658 C CA . ASN A 1 892 ? -46.488 -35.103 7.937 1.00 54.22 892 ASN A CA 1
ATOM 6659 C C . ASN A 1 892 ? -44.992 -34.819 8.205 1.00 54.22 892 ASN A C 1
ATOM 6661 O O . ASN A 1 892 ? -44.656 -33.715 8.641 1.00 54.22 892 ASN A O 1
ATOM 6665 N N . THR A 1 893 ? -44.087 -35.755 7.911 1.00 51.69 893 THR A N 1
ATOM 6666 C CA . THR A 1 893 ? -42.646 -35.466 7.839 1.00 51.69 893 THR A CA 1
ATOM 6667 C C . THR A 1 893 ? -42.272 -34.867 6.477 1.00 51.69 893 THR A C 1
ATOM 6669 O O . THR A 1 893 ? -42.903 -35.146 5.448 1.00 51.69 893 THR A O 1
ATOM 6672 N N . VAL A 1 894 ? -41.265 -33.987 6.458 1.00 52.78 894 VAL A N 1
ATOM 6673 C CA . VAL A 1 894 ? -40.764 -33.358 5.226 1.00 52.78 894 VAL A CA 1
ATOM 6674 C C . VAL A 1 894 ? -39.817 -34.335 4.523 1.00 52.78 894 VAL A C 1
ATOM 6676 O O . VAL A 1 894 ? -38.626 -34.379 4.820 1.00 52.78 894 VAL A O 1
ATOM 6679 N N . THR A 1 895 ? -40.319 -35.130 3.576 1.00 45.38 895 THR A N 1
ATOM 6680 C CA . THR A 1 895 ? -39.481 -36.005 2.741 1.00 45.38 895 THR A CA 1
ATOM 6681 C C . THR A 1 895 ? -39.249 -35.383 1.363 1.00 45.38 895 THR A C 1
ATOM 6683 O O . THR A 1 895 ? -40.177 -35.060 0.633 1.00 45.38 895 THR A O 1
ATOM 6686 N N . ALA A 1 896 ? -37.967 -35.181 1.043 1.00 47.94 896 ALA A N 1
ATOM 6687 C CA . ALA A 1 896 ? -37.358 -34.814 -0.242 1.00 47.94 896 ALA A CA 1
ATOM 6688 C C . ALA A 1 896 ? -38.266 -34.285 -1.384 1.00 47.94 896 ALA A C 1
ATOM 6690 O O . ALA A 1 896 ? -39.123 -34.987 -1.917 1.00 47.94 896 ALA A O 1
ATOM 6691 N N . PHE A 1 897 ? -37.925 -33.096 -1.906 1.00 44.38 897 PHE A N 1
ATOM 6692 C CA . PHE A 1 897 ? -38.414 -32.554 -3.186 1.00 44.38 897 PHE A CA 1
ATOM 6693 C C . PHE A 1 897 ? -38.420 -33.623 -4.299 1.00 44.38 897 PHE A C 1
ATOM 6695 O O . PHE A 1 897 ? -37.368 -33.950 -4.862 1.00 44.38 897 PHE A O 1
ATOM 6702 N N . SER A 1 898 ? -39.597 -34.143 -4.661 1.00 43.34 898 SER A N 1
ATOM 6703 C CA . SER A 1 898 ? -39.711 -35.081 -5.779 1.00 43.34 898 SER A CA 1
ATOM 6704 C C . SER A 1 898 ? -39.444 -34.353 -7.101 1.00 43.34 898 SER A C 1
ATOM 6706 O O . SER A 1 898 ? -39.965 -33.263 -7.358 1.00 43.34 898 SER A O 1
ATOM 6708 N N . LYS A 1 899 ? -38.599 -34.944 -7.949 1.00 44.38 899 LYS A N 1
ATOM 6709 C CA . LYS A 1 899 ? -38.360 -34.483 -9.321 1.00 44.38 899 LYS A CA 1
ATOM 6710 C C . LYS A 1 899 ? -39.675 -34.633 -10.102 1.00 44.38 899 LYS A C 1
ATOM 6712 O O . LYS A 1 899 ? -40.124 -35.753 -10.296 1.00 44.38 899 LYS A O 1
ATOM 6717 N N . LEU A 1 900 ? -40.221 -33.512 -10.577 1.00 43.59 900 LEU A N 1
ATOM 6718 C CA . LEU A 1 900 ? -41.493 -33.357 -11.303 1.00 43.59 900 LEU A CA 1
ATOM 6719 C C . LEU A 1 900 ? -42.768 -33.455 -10.449 1.00 43.59 900 LEU A C 1
ATOM 6721 O O . LEU A 1 900 ? -43.400 -34.502 -10.353 1.00 43.59 900 LEU A O 1
ATOM 6725 N N . ILE A 1 901 ? -43.239 -32.299 -9.973 1.00 42.88 901 ILE A N 1
ATOM 6726 C CA . ILE A 1 901 ? -44.667 -32.092 -9.706 1.00 42.88 901 ILE A CA 1
ATOM 6727 C C . ILE A 1 901 ? -45.239 -31.356 -10.922 1.00 42.88 901 ILE A C 1
ATOM 6729 O O . ILE A 1 901 ? -44.906 -30.197 -11.163 1.00 42.88 901 ILE A O 1
ATOM 6733 N N . THR A 1 902 ? -46.065 -32.026 -11.727 1.00 44.34 902 THR A N 1
ATOM 6734 C CA . THR A 1 902 ? -46.864 -31.357 -12.766 1.00 44.34 902 THR A CA 1
ATOM 6735 C C . THR A 1 902 ? -47.927 -30.453 -12.113 1.00 44.34 902 THR A C 1
ATOM 6737 O O . THR A 1 902 ? -48.482 -30.850 -11.084 1.00 44.34 902 THR A O 1
ATOM 6740 N N . PRO A 1 903 ? -48.274 -29.284 -12.697 1.00 43.16 903 PRO A N 1
ATOM 6741 C CA . PRO A 1 903 ? -49.106 -28.248 -12.054 1.00 43.16 903 PRO A CA 1
ATOM 6742 C C . PRO A 1 903 ? -50.509 -28.693 -11.605 1.00 43.16 903 PRO A C 1
ATOM 6744 O O . PRO A 1 903 ? -51.165 -27.996 -10.838 1.00 43.16 903 PRO A O 1
ATOM 6747 N N . THR A 1 904 ? -50.982 -29.845 -12.073 1.00 39.56 904 THR A N 1
ATOM 6748 C CA . THR A 1 904 ? -52.310 -30.400 -11.790 1.00 39.56 904 THR A CA 1
ATOM 6749 C C . THR A 1 904 ? -52.441 -31.122 -10.443 1.00 39.56 904 THR A C 1
ATOM 6751 O O . THR A 1 904 ? -53.562 -31.438 -10.066 1.00 39.56 904 THR A O 1
ATOM 6754 N N . ASN A 1 905 ? -51.350 -31.336 -9.690 1.00 40.84 905 ASN A N 1
ATOM 6755 C CA . ASN A 1 905 ? -51.360 -32.046 -8.396 1.00 40.84 905 ASN A CA 1
ATOM 6756 C C . ASN A 1 905 ? -50.848 -31.196 -7.212 1.00 40.84 905 ASN A C 1
ATOM 6758 O O . ASN A 1 905 ? -50.192 -31.722 -6.310 1.00 40.84 905 ASN A O 1
ATOM 6762 N N . LEU A 1 906 ? -51.145 -29.891 -7.175 1.00 42.75 906 LEU A N 1
ATOM 6763 C CA . LEU A 1 906 ? -51.061 -29.119 -5.926 1.00 42.75 906 LEU A CA 1
ATOM 6764 C C . LEU A 1 906 ? -52.111 -29.679 -4.954 1.00 42.75 906 LEU A C 1
ATOM 6766 O O . LEU A 1 906 ? -53.274 -29.285 -4.994 1.00 42.75 906 LEU A O 1
ATOM 6770 N N . LYS A 1 907 ? -51.716 -30.651 -4.122 1.00 45.06 907 LYS A N 1
ATOM 6771 C CA . LYS A 1 907 ? -52.551 -31.098 -3.003 1.00 45.06 907 LYS A CA 1
ATOM 6772 C C . LYS A 1 907 ? -52.843 -29.897 -2.098 1.00 45.06 907 LYS A C 1
ATOM 6774 O O . LYS A 1 907 ? -52.001 -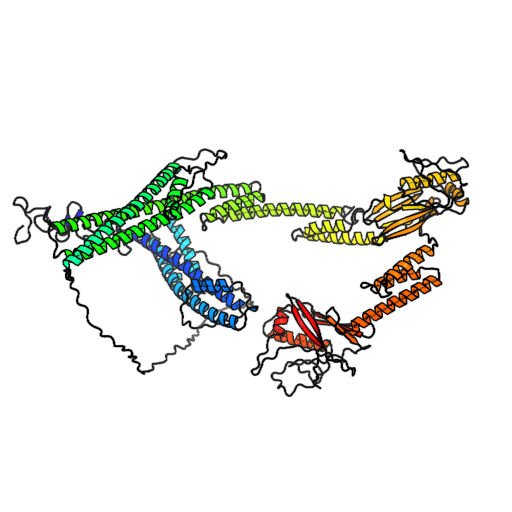29.011 -1.950 1.00 45.06 907 LYS A O 1
ATOM 6779 N N . GLU A 1 908 ? -54.059 -29.882 -1.562 1.00 47.66 908 GLU A N 1
ATOM 6780 C CA . GLU A 1 908 ? -54.617 -28.849 -0.686 1.00 47.66 908 GLU A CA 1
ATOM 6781 C C . GLU A 1 908 ? -53.594 -28.366 0.352 1.00 47.66 908 GLU A C 1
ATOM 6783 O O . GLU A 1 908 ? -52.838 -29.167 0.907 1.00 47.66 908 GLU A O 1
ATOM 6788 N N . ALA A 1 909 ? -53.554 -27.050 0.590 1.00 48.53 909 ALA A N 1
ATOM 6789 C CA . ALA A 1 909 ? -52.670 -26.448 1.580 1.00 48.53 909 ALA A CA 1
ATOM 6790 C C . ALA A 1 909 ? -52.910 -27.107 2.948 1.00 48.53 909 ALA A C 1
ATOM 6792 O O . ALA A 1 909 ? -53.992 -26.982 3.518 1.00 48.53 909 ALA A O 1
ATOM 6793 N N . LYS A 1 910 ? -51.911 -27.835 3.454 1.00 56.38 910 LYS A N 1
ATOM 6794 C CA . LYS A 1 910 ? -51.935 -28.419 4.797 1.00 56.38 910 LYS A CA 1
ATOM 6795 C C . LYS A 1 910 ? -51.379 -27.413 5.802 1.00 56.38 910 LYS A C 1
ATOM 6797 O O . LYS A 1 910 ? -50.472 -26.644 5.482 1.00 56.38 910 LYS A O 1
ATOM 6802 N N . THR A 1 911 ? -51.918 -27.435 7.013 1.00 56.47 911 THR A N 1
ATOM 6803 C CA . THR A 1 911 ? -51.388 -26.654 8.130 1.00 56.47 911 THR A CA 1
ATOM 6804 C C . THR A 1 911 ? -50.053 -27.236 8.591 1.00 56.47 911 THR A C 1
ATOM 6806 O O . THR A 1 911 ? -49.942 -28.455 8.727 1.00 56.47 911 THR A O 1
ATOM 6809 N N . LEU A 1 912 ? -49.046 -26.382 8.792 1.00 57.75 912 LEU A N 1
ATOM 6810 C CA . LEU A 1 912 ? -47.718 -26.772 9.280 1.00 57.75 912 LEU A CA 1
ATOM 6811 C C . LEU A 1 912 ? -47.446 -26.160 10.655 1.00 57.75 912 LEU A C 1
ATOM 6813 O O . LEU A 1 912 ? -47.782 -24.999 10.890 1.00 57.75 912 LEU A O 1
ATOM 6817 N N . THR A 1 913 ? -46.781 -26.916 11.529 1.00 64.75 913 THR A N 1
ATOM 6818 C CA . THR A 1 913 ? -46.262 -26.400 12.803 1.00 64.75 913 THR A CA 1
ATOM 6819 C C . THR A 1 913 ? -45.009 -25.549 12.579 1.00 64.75 913 THR A C 1
ATOM 6821 O O . THR A 1 913 ? -44.333 -25.651 11.550 1.00 64.75 913 THR A O 1
ATOM 6824 N N . THR A 1 914 ? -44.649 -24.718 13.559 1.00 57.31 914 THR A N 1
ATOM 6825 C CA . THR A 1 914 ? -43.426 -23.894 13.517 1.00 57.31 914 THR A CA 1
ATOM 6826 C C . THR A 1 914 ? -42.168 -24.742 13.331 1.00 57.31 914 THR A C 1
ATOM 6828 O O . THR A 1 914 ? -41.282 -24.378 12.560 1.00 57.31 914 THR A O 1
ATOM 6831 N N . THR A 1 915 ? -42.121 -25.912 13.974 1.00 61.38 915 THR A N 1
ATOM 6832 C CA . THR A 1 915 ? -41.037 -26.888 13.820 1.00 61.38 915 THR A CA 1
ATOM 6833 C C . THR A 1 915 ? -40.939 -27.382 12.380 1.00 61.38 915 THR A C 1
ATOM 6835 O O . THR A 1 915 ? -39.863 -27.329 11.796 1.00 61.38 915 THR A O 1
ATOM 6838 N N . GLN A 1 916 ? -42.063 -27.754 11.761 1.00 65.56 916 GLN A N 1
ATOM 6839 C CA . GLN A 1 916 ? -42.087 -28.231 10.373 1.00 65.56 916 GLN A CA 1
ATOM 6840 C C . GLN A 1 916 ? -41.715 -27.138 9.362 1.00 65.56 916 GLN A C 1
ATOM 6842 O O . GLN A 1 916 ? -41.086 -27.422 8.342 1.00 65.56 916 GLN A O 1
ATOM 6847 N N . MET A 1 917 ? -42.079 -25.879 9.629 1.00 64.19 917 MET A N 1
ATOM 6848 C CA . MET A 1 917 ? -41.646 -24.747 8.803 1.00 64.19 917 MET A CA 1
ATOM 6849 C C . MET A 1 917 ? -40.130 -24.537 8.895 1.00 64.19 917 MET A C 1
ATOM 6851 O O . MET A 1 917 ? -39.476 -24.392 7.861 1.00 64.19 917 MET A O 1
ATOM 6855 N N . ASN A 1 918 ? -39.565 -24.581 10.105 1.00 61.16 918 ASN A N 1
ATOM 6856 C CA . ASN A 1 918 ? -38.122 -24.459 10.315 1.00 61.16 918 ASN A CA 1
ATOM 6857 C C . ASN A 1 918 ? -37.358 -25.621 9.668 1.00 61.16 918 ASN A C 1
ATOM 6859 O O . ASN A 1 918 ? -36.393 -25.378 8.948 1.00 61.16 918 ASN A O 1
ATOM 6863 N N . GLU A 1 919 ? -37.827 -26.859 9.839 1.00 64.88 919 GLU A N 1
ATOM 6864 C CA . GLU A 1 919 ? -37.265 -28.055 9.196 1.00 64.88 919 GLU A CA 1
ATOM 6865 C C . GLU A 1 919 ? -37.327 -27.967 7.663 1.00 64.88 919 GLU A C 1
ATOM 6867 O O . GLU A 1 919 ? -36.359 -28.298 6.982 1.00 64.88 919 GLU A O 1
ATOM 6872 N N . GLY A 1 920 ? -38.427 -27.461 7.092 1.00 65.88 920 GLY A N 1
ATOM 6873 C CA . GLY A 1 920 ? -38.565 -27.271 5.644 1.00 65.88 920 GLY A CA 1
ATOM 6874 C C . GLY A 1 920 ? -37.625 -26.204 5.068 1.00 65.88 920 GLY A C 1
ATOM 6875 O O . GLY A 1 920 ? -37.076 -26.380 3.972 1.00 65.88 920 GLY A O 1
ATOM 6876 N N . ILE A 1 921 ? -37.402 -25.110 5.805 1.00 64.88 921 ILE A N 1
ATOM 6877 C CA . ILE A 1 921 ? -36.421 -24.075 5.445 1.00 64.88 921 ILE A CA 1
ATOM 6878 C C . ILE A 1 921 ? -35.000 -24.646 5.540 1.00 64.88 921 ILE A C 1
ATOM 6880 O O . ILE A 1 921 ? -34.228 -24.487 4.590 1.00 64.88 921 ILE A O 1
ATOM 6884 N N . LEU A 1 922 ? -34.675 -25.365 6.624 1.00 60.91 922 LEU A N 1
ATOM 6885 C CA . LEU A 1 922 ? -33.373 -26.014 6.813 1.00 60.91 922 LEU A CA 1
ATOM 6886 C C . LEU A 1 922 ? -33.080 -27.014 5.688 1.00 60.91 922 LEU A C 1
ATOM 6888 O O . LEU A 1 922 ? -32.049 -26.910 5.032 1.00 60.91 922 LEU A O 1
ATOM 6892 N N . ALA A 1 923 ? -34.027 -27.900 5.371 1.00 62.97 923 ALA A N 1
ATOM 6893 C CA . ALA A 1 923 ? -33.882 -28.886 4.299 1.00 62.97 923 ALA A CA 1
ATOM 6894 C C . ALA A 1 923 ? -33.692 -28.231 2.915 1.00 62.97 923 ALA A C 1
ATOM 6896 O O . ALA A 1 923 ? -32.978 -28.750 2.049 1.00 62.97 923 ALA A O 1
ATOM 6897 N N . THR A 1 924 ? -34.311 -27.066 2.688 1.00 60.69 924 THR A N 1
ATOM 6898 C CA . THR A 1 924 ? -34.114 -26.281 1.459 1.00 60.69 924 THR A CA 1
ATOM 6899 C C . THR A 1 924 ? -32.698 -25.696 1.401 1.00 60.69 924 THR A C 1
ATOM 6901 O O . THR A 1 924 ? -32.044 -25.780 0.358 1.00 60.69 924 THR A O 1
ATOM 6904 N N . LEU A 1 925 ? -32.202 -25.159 2.520 1.00 57.69 925 LEU A N 1
ATOM 6905 C CA . LEU A 1 925 ? -30.846 -24.616 2.651 1.00 57.69 925 LEU A CA 1
ATOM 6906 C C . LEU A 1 925 ? -29.769 -25.701 2.512 1.00 57.69 925 LEU A C 1
ATOM 6908 O O . LEU A 1 925 ? -28.814 -25.517 1.757 1.00 57.69 925 LEU A O 1
ATOM 6912 N N . GLU A 1 926 ? -29.947 -26.856 3.152 1.00 61.53 926 GLU A N 1
ATOM 6913 C CA . GLU A 1 926 ? -29.045 -28.010 3.057 1.00 61.53 926 GLU A CA 1
ATOM 6914 C C . GLU A 1 926 ? -28.894 -28.500 1.612 1.00 61.53 926 GLU A C 1
ATOM 6916 O O . GLU A 1 926 ? -27.786 -28.795 1.156 1.00 61.53 926 GLU A O 1
ATOM 6921 N N . ARG A 1 927 ? -29.983 -28.508 0.831 1.00 59.19 927 ARG A N 1
ATOM 6922 C CA . ARG A 1 927 ? -29.925 -28.902 -0.584 1.00 59.19 927 ARG A CA 1
ATOM 6923 C C . ARG A 1 927 ? -29.247 -27.856 -1.472 1.00 59.19 927 ARG A C 1
ATOM 6925 O O . ARG A 1 927 ? -28.587 -28.231 -2.441 1.00 59.19 927 ARG A O 1
ATOM 6932 N N . ILE A 1 928 ? -29.395 -26.564 -1.167 1.00 54.78 928 ILE A N 1
ATOM 6933 C CA . ILE A 1 928 ? -28.643 -25.492 -1.843 1.00 54.78 928 ILE A CA 1
ATOM 6934 C C . ILE A 1 928 ? -27.144 -25.632 -1.527 1.00 54.78 928 ILE A C 1
ATOM 6936 O O . ILE A 1 928 ? -26.316 -25.539 -2.436 1.00 54.78 928 ILE A O 1
ATOM 6940 N N . ASN A 1 929 ? -26.797 -25.955 -0.278 1.00 55.41 929 ASN A N 1
ATOM 6941 C CA . ASN A 1 929 ? -25.420 -26.197 0.163 1.00 55.41 929 ASN A CA 1
ATOM 6942 C C . ASN A 1 929 ? -24.792 -27.464 -0.438 1.00 55.41 929 ASN A C 1
ATOM 6944 O O . ASN A 1 929 ? -23.598 -27.470 -0.733 1.00 55.41 929 ASN A O 1
ATOM 6948 N N . ALA A 1 930 ? -25.573 -28.511 -0.720 1.00 52.78 930 ALA A N 1
ATOM 6949 C CA . ALA A 1 930 ? -25.077 -29.708 -1.409 1.00 52.78 930 ALA A CA 1
ATOM 6950 C C . ALA A 1 930 ? -24.566 -29.425 -2.842 1.00 52.78 930 ALA A C 1
ATOM 6952 O O . ALA A 1 930 ? -23.808 -30.221 -3.394 1.00 52.78 930 ALA A O 1
ATOM 6953 N N . ALA A 1 931 ? -24.935 -28.286 -3.447 1.00 50.16 931 ALA A N 1
ATOM 6954 C CA . ALA A 1 931 ? -24.430 -27.861 -4.754 1.00 50.16 931 ALA A CA 1
ATOM 6955 C C . ALA A 1 931 ? -23.120 -27.040 -4.684 1.00 50.16 931 ALA A C 1
ATOM 6957 O O . ALA A 1 931 ? -22.451 -26.914 -5.711 1.00 50.16 931 ALA A O 1
ATOM 6958 N N . LYS A 1 932 ? -22.751 -26.496 -3.508 1.00 46.34 932 LYS A N 1
ATOM 6959 C CA . LYS A 1 932 ? -21.458 -25.862 -3.148 1.00 46.34 932 LYS A CA 1
ATOM 6960 C C . LYS A 1 932 ? -21.465 -25.548 -1.634 1.00 46.34 932 LYS A C 1
ATOM 6962 O O . LYS A 1 932 ? -22.356 -24.816 -1.207 1.00 46.34 932 LYS A O 1
ATOM 6967 N N . PRO A 1 933 ? -20.497 -26.029 -0.832 1.00 40.81 933 PRO A N 1
ATOM 6968 C CA . PRO A 1 933 ? -20.621 -26.014 0.624 1.00 40.81 933 PRO A CA 1
ATOM 6969 C C . PRO A 1 933 ? -20.460 -24.604 1.214 1.00 40.81 933 PRO A C 1
ATOM 6971 O O . PRO A 1 933 ? -19.452 -23.939 0.980 1.00 40.81 933 PRO A O 1
ATOM 6974 N N . VAL A 1 934 ? -21.440 -24.180 2.016 1.00 47.09 934 VAL A N 1
ATOM 6975 C CA . VAL A 1 934 ? -21.331 -23.087 2.994 1.00 47.09 934 VAL A CA 1
ATOM 6976 C C . VAL A 1 934 ? -21.601 -23.702 4.367 1.00 47.09 934 VAL A C 1
ATOM 6978 O O . VAL A 1 934 ? -22.637 -24.331 4.561 1.00 47.09 934 VAL A O 1
ATOM 6981 N N . THR A 1 935 ? -20.676 -23.563 5.314 1.00 46.34 935 THR A N 1
ATOM 6982 C CA . THR A 1 935 ? -20.877 -23.994 6.706 1.00 46.34 935 THR A CA 1
ATOM 6983 C C . THR A 1 935 ? -21.875 -23.061 7.388 1.00 46.34 935 THR A C 1
ATOM 6985 O O . THR A 1 935 ? -21.567 -21.889 7.600 1.00 46.34 935 THR A O 1
ATOM 6988 N N . LEU A 1 936 ? -23.066 -23.573 7.697 1.00 48.78 936 LEU A N 1
ATOM 6989 C CA . LEU A 1 936 ? -24.034 -22.941 8.595 1.00 48.78 936 LEU A CA 1
ATOM 6990 C C . LEU A 1 936 ? -23.888 -23.607 9.970 1.00 48.78 936 LEU A C 1
ATOM 6992 O O . LEU A 1 936 ? -23.709 -24.821 10.027 1.00 48.78 936 LEU A O 1
ATOM 6996 N N . ASP A 1 937 ? -23.919 -22.827 11.053 1.00 50.22 937 ASP A N 1
ATOM 6997 C CA . ASP A 1 937 ? -23.971 -23.381 12.411 1.00 50.22 937 ASP A CA 1
ATOM 6998 C C . ASP A 1 937 ? -25.348 -24.020 12.614 1.00 50.22 937 ASP A C 1
ATOM 7000 O O . ASP A 1 937 ? -26.379 -23.356 12.509 1.00 50.22 937 ASP A O 1
ATOM 7004 N N . GLU A 1 938 ? -25.355 -25.324 12.867 1.00 50.34 938 GLU A N 1
ATOM 7005 C CA . GLU A 1 938 ? -26.553 -26.153 13.009 1.00 50.34 938 GLU A CA 1
ATOM 7006 C C . GLU A 1 938 ? -27.417 -25.737 14.220 1.00 50.34 938 GLU A C 1
ATOM 7008 O O . GLU A 1 938 ? -28.557 -26.182 14.345 1.00 50.34 938 GLU A O 1
ATOM 7013 N N . ASN A 1 939 ? -26.906 -24.856 15.093 1.00 51.78 939 ASN A N 1
ATOM 7014 C CA . ASN A 1 939 ? -27.569 -24.431 16.328 1.00 51.78 939 ASN A CA 1
ATOM 7015 C C . ASN A 1 939 ? -28.242 -23.045 16.276 1.00 51.78 939 ASN A C 1
ATOM 7017 O O . ASN A 1 939 ? -28.829 -22.645 17.282 1.00 51.78 939 ASN A O 1
ATOM 7021 N N . ASP A 1 940 ? -28.193 -22.310 15.156 1.00 50.94 940 ASP A N 1
ATOM 7022 C CA . ASP A 1 940 ? -28.780 -20.960 15.058 1.00 50.94 940 ASP A CA 1
ATOM 7023 C C . ASP A 1 940 ? -29.782 -20.858 13.886 1.00 50.94 940 ASP A C 1
ATOM 7025 O O . ASP A 1 940 ? -29.382 -20.676 12.729 1.00 50.94 940 ASP A O 1
ATOM 7029 N N . PRO A 1 941 ? -31.103 -21.019 14.128 1.00 52.34 941 PRO A N 1
ATOM 7030 C CA . PRO A 1 941 ? -32.096 -20.946 13.067 1.00 52.34 941 PRO A CA 1
ATOM 7031 C C . PRO A 1 941 ? -32.149 -19.523 12.507 1.00 52.34 941 PRO A C 1
ATOM 7033 O O . PRO A 1 941 ? -32.478 -18.556 13.192 1.00 52.34 941 PRO A O 1
ATOM 7036 N N . SER A 1 942 ? -31.859 -19.408 11.217 1.00 60.88 942 SER A N 1
ATOM 7037 C CA . SER A 1 942 ? -31.678 -18.127 10.535 1.00 60.88 942 SER A CA 1
ATOM 7038 C C . SER A 1 942 ? -32.955 -17.257 10.475 1.00 60.88 942 SER A C 1
ATOM 7040 O O . SER A 1 942 ? -32.871 -16.038 10.341 1.00 60.88 942 SER A O 1
ATOM 7042 N N . LEU A 1 943 ? -34.152 -17.828 10.663 1.00 59.91 943 LEU A N 1
ATOM 7043 C CA . LEU A 1 943 ? -35.417 -17.089 10.785 1.00 59.91 943 LEU A CA 1
ATOM 7044 C C . LEU A 1 943 ? -36.178 -17.543 12.043 1.00 59.91 943 LEU A C 1
ATOM 7046 O O . LEU A 1 943 ? -36.594 -18.694 12.128 1.00 59.91 943 LEU A O 1
ATOM 7050 N N . ASN A 1 944 ? -36.390 -16.644 13.004 1.00 65.75 944 ASN A N 1
ATOM 7051 C CA . ASN A 1 944 ? -37.121 -16.921 14.241 1.00 65.75 944 ASN A CA 1
ATOM 7052 C C . ASN A 1 944 ? -38.468 -16.180 14.247 1.00 65.75 944 ASN A C 1
ATOM 7054 O O . ASN A 1 944 ? -38.495 -14.951 14.209 1.00 65.75 944 ASN A O 1
ATOM 7058 N N . ILE A 1 945 ? -39.583 -16.914 14.290 1.00 66.75 945 ILE A N 1
ATOM 7059 C CA . ILE A 1 945 ? -40.931 -16.343 14.422 1.00 66.75 945 ILE A CA 1
ATOM 7060 C C . ILE A 1 945 ? -41.397 -16.565 15.856 1.00 66.75 945 ILE A C 1
ATOM 7062 O O . ILE A 1 945 ? -41.715 -17.690 16.242 1.00 66.75 945 ILE A O 1
ATOM 7066 N N . VAL A 1 946 ? -41.456 -15.490 16.636 1.00 69.06 946 VAL A N 1
ATOM 7067 C CA . VAL A 1 946 ? -41.861 -15.541 18.040 1.00 69.06 946 VAL A CA 1
ATOM 7068 C C . VAL A 1 946 ? -43.268 -14.964 18.172 1.00 69.06 946 VAL A C 1
ATOM 7070 O O . VAL A 1 946 ? -43.461 -13.762 17.965 1.00 69.06 946 VAL A O 1
ATOM 7073 N N . PRO A 1 947 ? -44.271 -15.790 18.498 1.00 67.12 947 PRO A N 1
ATOM 7074 C CA . PRO A 1 947 ? -45.582 -15.290 18.857 1.00 67.12 947 PRO A CA 1
ATOM 7075 C C . PRO A 1 947 ? -45.580 -14.758 20.292 1.00 67.12 947 PRO A C 1
ATOM 7077 O O . PRO A 1 947 ? -45.012 -15.363 21.201 1.00 67.12 947 PRO A O 1
ATOM 7080 N N . SER A 1 948 ? -46.281 -13.655 20.513 1.00 72.62 948 SER A N 1
ATOM 7081 C CA . SER A 1 948 ? -46.576 -13.127 21.843 1.00 72.62 948 SER A CA 1
ATOM 7082 C C . SER A 1 948 ? -48.063 -12.805 21.965 1.00 72.62 948 SER A C 1
ATOM 7084 O O . SER A 1 948 ? -48.736 -12.534 20.972 1.00 72.62 948 SER A O 1
ATOM 7086 N N . GLN A 1 949 ? -48.601 -12.895 23.179 1.00 73.88 949 GLN A N 1
ATOM 7087 C CA . GLN A 1 949 ? -50.004 -12.589 23.459 1.00 73.88 949 GLN A CA 1
ATOM 7088 C C . GLN A 1 949 ? -50.096 -11.190 24.062 1.00 73.88 949 GLN A C 1
ATOM 7090 O O . GLN A 1 949 ? -49.436 -10.911 25.063 1.00 73.88 949 GLN A O 1
ATOM 7095 N N . LYS A 1 950 ? -50.924 -10.320 23.476 1.00 75.12 950 LYS A N 1
ATOM 7096 C CA . LYS A 1 950 ? -51.192 -8.982 24.014 1.00 75.12 950 LYS A CA 1
ATOM 7097 C C . LYS A 1 950 ? -52.646 -8.588 23.753 1.00 75.12 950 LYS A C 1
ATOM 7099 O O . LYS A 1 950 ? -53.077 -8.524 22.609 1.00 75.12 950 LYS A O 1
ATOM 7104 N N . HIS A 1 951 ? -53.409 -8.347 24.822 1.00 78.81 951 HIS A N 1
ATOM 7105 C CA . HIS A 1 951 ? -54.790 -7.824 24.781 1.00 78.81 951 HIS A CA 1
ATOM 7106 C C . HIS A 1 951 ? -55.766 -8.583 23.860 1.00 78.81 951 HIS A C 1
ATOM 7108 O O . HIS A 1 951 ? -56.572 -7.974 23.161 1.00 78.81 951 HIS A O 1
ATOM 7114 N N . GLY A 1 952 ? -55.687 -9.918 23.825 1.00 73.12 952 GLY A N 1
ATOM 7115 C CA . GLY A 1 952 ? -56.535 -10.755 22.959 1.00 73.12 952 GLY A CA 1
ATOM 7116 C C . GLY A 1 952 ? -56.097 -10.808 21.488 1.00 73.12 952 GLY A C 1
ATOM 7117 O O . GLY A 1 952 ? -56.801 -11.379 20.650 1.00 73.12 952 GLY A O 1
ATOM 7118 N N . TYR A 1 953 ? -54.932 -10.238 21.170 1.00 79.06 953 TYR A N 1
ATOM 7119 C CA . TYR A 1 953 ? -54.241 -10.397 19.896 1.00 79.06 953 TYR A CA 1
ATOM 7120 C C . TYR A 1 953 ? -53.025 -11.303 20.073 1.00 79.06 953 TYR A C 1
ATOM 7122 O O . TYR A 1 953 ? -52.274 -11.196 21.045 1.00 79.06 953 TYR A O 1
ATOM 7130 N N . THR A 1 954 ? -52.801 -12.160 19.081 1.00 74.19 954 THR A N 1
ATOM 7131 C CA . THR A 1 954 ? -51.521 -12.845 18.909 1.00 74.19 954 THR A CA 1
ATOM 7132 C C . THR A 1 954 ? -50.654 -11.992 17.984 1.00 74.19 954 THR A C 1
ATOM 7134 O O . THR A 1 954 ? -51.036 -11.741 16.841 1.00 74.19 954 THR A O 1
ATOM 7137 N N . VAL A 1 955 ? -49.508 -11.524 18.477 1.00 76.75 955 VAL A N 1
ATOM 7138 C CA . VAL A 1 955 ? -48.530 -10.728 17.725 1.00 76.75 955 VAL A CA 1
ATOM 7139 C C . VAL A 1 955 ? -47.387 -11.627 17.280 1.00 76.75 955 VAL A C 1
ATOM 7141 O O . VAL A 1 955 ? -46.709 -12.225 18.113 1.00 76.75 955 VAL A O 1
ATOM 7144 N N . PHE A 1 956 ? -47.162 -11.708 15.974 1.00 72.94 956 PHE A N 1
ATOM 7145 C CA . PHE A 1 956 ? -46.073 -12.467 15.375 1.00 72.94 956 PHE A CA 1
ATOM 7146 C C . PHE A 1 956 ? -44.906 -11.540 15.046 1.00 72.94 956 PHE A C 1
ATOM 7148 O O . PHE A 1 956 ? -44.998 -10.710 14.135 1.00 72.94 956 PHE A O 1
ATOM 7155 N N . THR A 1 957 ? -43.797 -11.718 15.762 1.00 74.69 957 THR A N 1
ATOM 7156 C CA . THR A 1 957 ? -42.539 -11.016 15.496 1.00 74.69 957 THR A CA 1
ATOM 7157 C C . THR A 1 957 ? -41.608 -11.940 14.727 1.00 74.69 957 THR A C 1
ATOM 7159 O O . THR A 1 957 ? -41.360 -13.066 15.152 1.00 74.69 957 THR A O 1
ATOM 7162 N N . VAL A 1 958 ? -41.101 -11.475 13.586 1.00 68.75 958 VAL A N 1
ATOM 7163 C CA . VAL A 1 958 ? -40.163 -12.233 12.752 1.00 68.75 958 VAL A CA 1
ATOM 7164 C C . VAL A 1 958 ? -38.788 -11.594 12.861 1.00 68.75 958 VAL A C 1
ATOM 7166 O O . VAL A 1 958 ? -38.601 -10.450 12.452 1.00 68.75 958 VAL A O 1
ATOM 7169 N N . THR A 1 959 ? -37.820 -12.345 13.372 1.00 67.50 959 THR A N 1
ATOM 7170 C CA . THR A 1 959 ? -36.431 -11.908 13.513 1.00 67.50 959 THR A CA 1
ATOM 7171 C C . THR A 1 959 ? -35.554 -12.747 12.591 1.00 67.50 959 THR A C 1
ATOM 7173 O O . THR A 1 959 ? -35.516 -13.970 12.708 1.00 67.50 959 THR A O 1
ATOM 7176 N N . ALA A 1 960 ? -34.858 -12.105 11.653 1.00 59.69 960 ALA A N 1
ATOM 7177 C CA . ALA A 1 960 ? -33.882 -12.769 10.794 1.00 59.69 960 ALA A CA 1
ATOM 7178 C C . ALA A 1 960 ? -32.487 -12.597 11.409 1.00 59.69 960 ALA A C 1
ATOM 7180 O O . ALA A 1 960 ? -31.875 -11.537 11.270 1.00 59.69 960 ALA A O 1
ATOM 7181 N N . ASN A 1 961 ? -31.995 -13.618 12.109 1.00 56.72 961 ASN A N 1
ATOM 7182 C CA . ASN A 1 961 ? -30.638 -13.613 12.647 1.00 56.72 961 ASN A CA 1
ATOM 7183 C C . ASN A 1 961 ? -29.696 -14.208 11.592 1.00 56.72 961 ASN A C 1
ATOM 7185 O O . ASN A 1 961 ? -29.972 -15.260 11.024 1.00 56.72 961 ASN A O 1
ATOM 7189 N N . ASN A 1 962 ? -28.586 -13.527 11.296 1.00 55.38 962 ASN A N 1
ATOM 7190 C CA . ASN A 1 962 ? -27.517 -14.040 10.425 1.00 55.38 962 ASN A CA 1
ATOM 7191 C C . ASN A 1 962 ? -27.899 -14.346 8.953 1.00 55.38 962 ASN A C 1
ATOM 7193 O O . ASN A 1 962 ? -27.142 -15.009 8.240 1.00 55.38 962 ASN A O 1
ATOM 7197 N N . PHE A 1 963 ? -29.007 -13.801 8.432 1.00 56.75 963 PHE A N 1
ATOM 7198 C CA . PHE A 1 963 ? -29.308 -13.846 6.994 1.00 56.75 963 PHE A CA 1
ATOM 7199 C C . PHE A 1 963 ? -28.415 -12.872 6.217 1.00 56.75 963 PHE A C 1
ATOM 7201 O O . PHE A 1 963 ? -28.737 -11.694 6.046 1.00 56.75 963 PHE A O 1
ATOM 7208 N N . SER A 1 964 ? -27.280 -13.357 5.712 1.00 57.16 964 SER A N 1
ATOM 7209 C CA . SER A 1 964 ? -26.477 -12.572 4.777 1.00 57.16 964 SER A CA 1
ATOM 7210 C C . SER A 1 964 ? -27.230 -12.396 3.453 1.00 57.16 964 SER A C 1
ATOM 7212 O O . SER A 1 964 ? -27.953 -13.289 2.995 1.00 57.16 964 SER A O 1
ATOM 7214 N N . LYS A 1 965 ? -27.027 -11.252 2.787 1.00 59.81 965 LYS A N 1
ATOM 7215 C CA . LYS A 1 965 ? -27.571 -10.997 1.442 1.00 59.81 965 LYS A CA 1
ATOM 7216 C C . LYS A 1 965 ? -27.232 -12.127 0.458 1.00 59.81 965 LYS A C 1
ATOM 7218 O O . LYS A 1 965 ? -28.017 -12.425 -0.431 1.00 59.81 965 LYS A O 1
ATOM 7223 N N . GLU A 1 966 ? -26.085 -12.782 0.634 1.00 61.19 966 GLU A N 1
ATOM 7224 C CA . GLU A 1 966 ? -25.654 -13.899 -0.208 1.00 61.19 966 GLU A CA 1
ATOM 7225 C C . GLU A 1 966 ? -26.532 -15.152 -0.041 1.00 61.19 966 GLU A C 1
ATOM 7227 O O . GLU A 1 966 ? -26.813 -15.833 -1.025 1.00 61.19 966 GLU A O 1
ATOM 7232 N N . ILE A 1 967 ? -26.995 -15.450 1.177 1.00 60.81 967 ILE A N 1
ATOM 7233 C CA . ILE A 1 967 ? -27.928 -16.558 1.448 1.00 60.81 967 ILE A CA 1
ATOM 7234 C C . ILE A 1 967 ? -29.312 -16.229 0.869 1.00 60.81 967 ILE A C 1
ATOM 7236 O O . ILE A 1 967 ? -29.941 -17.081 0.242 1.00 60.81 967 ILE A O 1
ATOM 7240 N N . PHE A 1 968 ? -29.753 -14.975 1.006 1.00 59.69 968 PHE A N 1
ATOM 7241 C CA . PHE A 1 968 ? -31.023 -14.496 0.458 1.00 59.69 968 PHE A CA 1
ATOM 7242 C C . PHE A 1 968 ? -31.058 -14.508 -1.080 1.00 59.69 968 PHE A C 1
ATOM 7244 O O . PHE A 1 968 ? -31.973 -15.080 -1.670 1.00 59.69 968 PHE A O 1
ATOM 7251 N N . ASP A 1 969 ? -30.025 -13.967 -1.737 1.00 59.88 969 ASP A N 1
ATOM 7252 C CA . ASP A 1 969 ? -29.902 -13.947 -3.202 1.00 59.88 969 ASP A CA 1
ATOM 7253 C C . ASP A 1 969 ? -29.881 -15.383 -3.791 1.00 59.88 969 ASP A C 1
ATOM 7255 O O . ASP A 1 969 ? -30.332 -15.605 -4.915 1.00 59.88 969 ASP A O 1
ATOM 7259 N N . LYS A 1 970 ? -29.387 -16.381 -3.036 1.00 60.44 970 LYS A N 1
ATOM 7260 C CA . LYS A 1 970 ? -29.404 -17.807 -3.429 1.00 60.44 970 LYS A CA 1
ATOM 7261 C C . LYS A 1 970 ? -30.785 -18.459 -3.281 1.00 60.44 970 LYS A C 1
ATOM 7263 O O . LYS A 1 970 ? -31.095 -19.370 -4.045 1.00 60.44 970 LYS A O 1
ATOM 7268 N N . LEU A 1 971 ? -31.609 -17.997 -2.339 1.00 53.97 971 LEU A N 1
ATOM 7269 C CA . LEU A 1 971 ? -32.992 -18.456 -2.145 1.00 53.97 971 LEU A CA 1
ATOM 7270 C C . LEU A 1 971 ? -33.979 -17.833 -3.147 1.00 53.97 971 LEU A C 1
ATOM 7272 O O . LEU A 1 971 ? -34.981 -18.473 -3.468 1.00 53.97 971 LEU A O 1
ATOM 7276 N N . ASP A 1 972 ? -33.702 -16.619 -3.638 1.00 52.03 972 ASP A N 1
ATOM 7277 C CA . ASP A 1 972 ? -34.527 -15.879 -4.616 1.00 52.03 972 ASP A CA 1
ATOM 7278 C C . ASP A 1 972 ? -34.117 -16.140 -6.089 1.00 52.03 972 ASP A C 1
ATOM 7280 O O . ASP A 1 972 ? -34.731 -15.644 -7.035 1.00 52.03 972 ASP A O 1
ATOM 7284 N N . GLY A 1 973 ? -33.077 -16.951 -6.323 1.00 46.41 973 GLY A N 1
ATOM 7285 C CA . GLY A 1 973 ? -32.589 -17.273 -7.668 1.00 46.41 973 GLY A CA 1
ATOM 7286 C C . GLY A 1 973 ? -33.617 -18.040 -8.530 1.00 46.41 973 GLY A C 1
ATOM 7287 O O . GLY A 1 973 ? -34.299 -18.937 -8.027 1.00 46.41 973 GLY A O 1
ATOM 7288 N N . PRO A 1 974 ? -33.732 -17.748 -9.845 1.00 43.72 974 PRO A N 1
ATOM 7289 C CA . PRO A 1 974 ? -34.719 -18.383 -10.716 1.00 43.72 974 PRO A CA 1
ATOM 7290 C C . PRO A 1 974 ? -34.428 -19.876 -10.913 1.00 43.72 974 PRO A C 1
ATOM 7292 O O . PRO A 1 974 ? -33.357 -20.260 -11.387 1.00 43.72 974 PRO A O 1
ATOM 7295 N N . VAL A 1 975 ? -35.414 -20.730 -10.630 1.00 42.75 975 VAL A N 1
ATOM 7296 C CA . VAL A 1 975 ? -35.386 -22.135 -11.059 1.00 42.75 975 VAL A CA 1
ATOM 7297 C C . VAL A 1 975 ? -35.809 -22.183 -12.527 1.00 42.75 975 VAL A C 1
ATOM 7299 O O . VAL A 1 975 ? -36.979 -22.002 -12.858 1.00 42.75 975 VAL A O 1
ATOM 7302 N N . VAL A 1 976 ? -34.853 -22.407 -13.429 1.00 38.78 976 VAL A N 1
ATOM 7303 C CA . VAL A 1 976 ? -35.127 -22.571 -14.862 1.00 38.78 976 VAL A CA 1
ATOM 7304 C C . VAL A 1 976 ? -35.785 -23.933 -15.096 1.00 38.78 976 VAL A C 1
ATOM 7306 O O . VAL A 1 976 ? -35.140 -24.974 -14.985 1.00 38.78 976 VAL A O 1
ATOM 7309 N N . THR A 1 977 ? -37.064 -23.926 -15.465 1.00 39.06 977 THR A N 1
ATOM 7310 C CA . THR A 1 977 ? -37.693 -25.025 -16.211 1.00 39.06 977 THR A CA 1
ATOM 7311 C C . THR A 1 977 ? -38.293 -24.452 -17.493 1.00 39.06 977 THR A C 1
ATOM 7313 O O . THR A 1 977 ? -38.604 -23.265 -17.546 1.00 39.06 977 THR A O 1
ATOM 7316 N N . GLY A 1 978 ? -38.344 -25.268 -18.548 1.00 39.88 978 GLY A N 1
ATOM 7317 C CA . GLY A 1 978 ? -38.429 -24.849 -19.954 1.00 39.88 978 GLY A CA 1
ATOM 7318 C C . GLY A 1 978 ? -39.610 -23.975 -20.387 1.00 39.88 978 GLY A C 1
ATOM 7319 O O . GLY A 1 978 ? -39.563 -23.477 -21.503 1.00 39.88 978 GLY A O 1
ATOM 7320 N N . ASP A 1 979 ? -40.602 -23.711 -19.535 1.00 36.38 979 ASP A N 1
ATOM 7321 C CA . ASP A 1 979 ? -41.842 -23.034 -19.919 1.00 36.38 979 ASP A CA 1
ATOM 7322 C C . ASP A 1 979 ? -42.238 -21.942 -18.891 1.00 36.38 979 ASP A C 1
ATOM 7324 O O . ASP A 1 979 ? -43.157 -22.115 -18.097 1.00 36.38 979 ASP A O 1
ATOM 7328 N N . GLY A 1 980 ? -41.556 -20.787 -18.901 1.00 41.19 980 GLY A N 1
ATOM 7329 C CA . GLY A 1 980 ? -42.020 -19.548 -18.242 1.00 41.19 980 GLY A CA 1
ATOM 7330 C C . GLY A 1 980 ? -41.490 -19.254 -16.824 1.00 41.19 980 GLY A C 1
ATOM 7331 O O . GLY A 1 980 ? -41.444 -20.109 -15.946 1.00 41.19 980 GLY A O 1
ATOM 7332 N N . TYR A 1 981 ? -41.087 -17.996 -16.600 1.00 30.56 981 TYR A N 1
ATOM 7333 C CA . TYR A 1 981 ? -40.452 -17.503 -15.371 1.00 30.56 981 TYR A CA 1
ATOM 7334 C C . TYR A 1 981 ? -41.409 -17.469 -14.167 1.00 30.56 981 TYR A C 1
ATOM 7336 O O . TYR A 1 981 ? -42.375 -16.704 -14.161 1.00 30.56 981 TYR A O 1
ATOM 7344 N N . TYR A 1 982 ? -41.077 -18.198 -13.100 1.00 36.47 982 TYR A N 1
ATOM 7345 C CA . TYR A 1 982 ? -41.650 -17.983 -11.770 1.00 36.47 982 TYR A CA 1
ATOM 7346 C C . TYR A 1 982 ? -40.633 -17.243 -10.893 1.00 36.47 982 TYR A C 1
ATOM 7348 O O . TYR A 1 982 ? -39.487 -17.663 -10.765 1.00 36.47 982 TYR A O 1
ATOM 7356 N N . THR A 1 983 ? -41.053 -16.127 -10.292 1.00 35.56 983 THR A N 1
ATOM 7357 C CA . THR A 1 983 ? -40.344 -15.534 -9.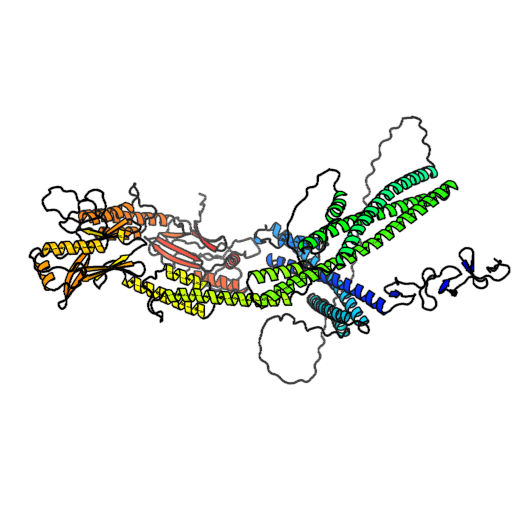147 1.00 35.56 983 THR A CA 1
ATOM 7358 C C . THR A 1 983 ? -40.681 -16.385 -7.927 1.00 35.56 983 THR A C 1
ATOM 7360 O O . THR A 1 983 ? -41.867 -16.603 -7.661 1.00 35.56 983 THR A O 1
ATOM 7363 N N . ASN A 1 984 ? -39.676 -16.893 -7.207 1.00 43.78 984 ASN A N 1
ATOM 7364 C CA . ASN A 1 984 ? -39.878 -17.660 -5.975 1.00 43.78 984 ASN A CA 1
ATOM 7365 C C . ASN A 1 984 ? -40.345 -16.716 -4.860 1.00 43.78 984 ASN A C 1
ATOM 7367 O O . ASN A 1 984 ? -39.600 -16.343 -3.963 1.00 43.78 984 ASN A O 1
ATOM 7371 N N . ARG A 1 985 ? -41.615 -16.307 -4.905 1.00 47.47 985 ARG A N 1
ATOM 7372 C CA . ARG A 1 985 ? -42.244 -15.655 -3.760 1.00 47.47 985 ARG A CA 1
ATOM 7373 C C . ARG A 1 985 ? -42.562 -16.736 -2.740 1.00 47.47 985 ARG A C 1
ATOM 7375 O O . ARG A 1 985 ? -43.475 -17.533 -2.963 1.00 47.47 985 ARG A O 1
ATOM 7382 N N . TYR A 1 986 ? -41.830 -16.750 -1.631 1.00 54.22 986 TYR A N 1
ATOM 7383 C CA . TYR A 1 986 ? -42.222 -17.488 -0.434 1.00 54.22 986 TYR A CA 1
ATOM 7384 C C . TYR A 1 986 ? -43.513 -16.858 0.098 1.00 54.22 986 TYR A C 1
ATOM 7386 O O . TYR A 1 986 ? -43.489 -15.919 0.883 1.00 54.22 986 TYR A O 1
ATOM 7394 N N . ASN A 1 987 ? -44.662 -17.314 -0.398 1.00 50.16 987 ASN A N 1
ATOM 7395 C CA . ASN A 1 987 ? -45.952 -16.820 0.062 1.00 50.16 987 ASN A CA 1
ATOM 7396 C C . ASN A 1 987 ? -46.363 -17.622 1.295 1.00 50.16 987 ASN A C 1
ATOM 7398 O O . ASN A 1 987 ? -47.092 -18.610 1.192 1.00 50.16 987 ASN A O 1
ATOM 7402 N N . ILE A 1 988 ? -45.904 -17.193 2.469 1.00 56.53 988 ILE A N 1
ATOM 7403 C CA . ILE A 1 988 ? -46.476 -17.692 3.719 1.00 56.53 988 ILE A CA 1
ATOM 7404 C C . ILE A 1 988 ? -47.831 -17.022 3.873 1.00 56.53 988 ILE A C 1
ATOM 7406 O O . ILE A 1 988 ? -47.901 -15.810 4.058 1.00 56.53 988 ILE A O 1
ATOM 7410 N N . THR A 1 989 ? -48.893 -17.809 3.723 1.00 57.69 989 THR A N 1
ATOM 7411 C CA . THR A 1 989 ? -50.268 -17.331 3.837 1.00 57.69 989 THR A CA 1
ATOM 7412 C C . THR A 1 989 ? -50.749 -17.642 5.244 1.00 57.69 989 THR A C 1
ATOM 7414 O O . THR A 1 989 ? -51.005 -18.799 5.587 1.00 57.69 989 THR A O 1
ATOM 7417 N N . VAL A 1 990 ? -50.871 -16.604 6.063 1.00 56.47 990 VAL A N 1
ATOM 7418 C CA . VAL A 1 990 ? -51.498 -16.731 7.380 1.00 56.47 990 VAL A CA 1
ATOM 7419 C C . VAL A 1 990 ? -53.007 -16.693 7.166 1.00 56.47 990 VAL A C 1
ATOM 7421 O O . VAL A 1 990 ? -53.543 -15.657 6.771 1.00 56.47 990 VAL A O 1
ATOM 7424 N N . ASN A 1 991 ? -53.673 -17.830 7.367 1.00 56.75 991 ASN A N 1
ATOM 7425 C CA . ASN A 1 991 ? -55.124 -17.938 7.258 1.00 56.75 991 ASN A CA 1
ATOM 7426 C C . ASN A 1 991 ? -55.692 -18.078 8.673 1.00 56.75 991 ASN A C 1
ATOM 7428 O O . ASN A 1 991 ? -55.610 -19.163 9.253 1.00 56.75 991 ASN A O 1
ATOM 7432 N N . PRO A 1 992 ? -56.254 -17.009 9.262 1.00 53.59 992 PRO A N 1
ATOM 7433 C CA . PRO A 1 992 ? -56.910 -17.138 10.552 1.00 53.59 992 PRO A CA 1
ATOM 7434 C C . PRO A 1 992 ? -58.076 -18.130 10.426 1.00 53.59 992 PRO A C 1
ATOM 7436 O O . PRO A 1 992 ? -58.875 -18.053 9.497 1.00 53.59 992 PRO A O 1
ATOM 7439 N N . LYS A 1 993 ? -58.202 -19.062 11.379 1.00 48.62 993 LYS A N 1
ATOM 7440 C CA . LYS A 1 993 ? -59.263 -20.095 11.411 1.00 48.62 993 LYS A CA 1
ATOM 7441 C C . LYS A 1 993 ? -60.686 -19.515 11.567 1.00 48.62 993 LYS A C 1
ATOM 7443 O O . LYS A 1 993 ? -61.658 -20.265 11.585 1.00 48.62 993 LYS A O 1
ATOM 7448 N N . SER A 1 994 ? -60.813 -18.194 11.717 1.00 49.72 994 SER A N 1
ATOM 7449 C CA . SER A 1 994 ? -62.076 -17.485 11.927 1.00 49.72 994 SER A CA 1
ATOM 7450 C C . SER A 1 994 ? -62.683 -17.044 10.586 1.00 49.72 994 SER A C 1
ATOM 7452 O O . SER A 1 994 ? -61.940 -16.598 9.717 1.00 49.72 994 SER A O 1
ATOM 7454 N N . PRO A 1 995 ? -64.014 -17.113 10.391 1.00 44.06 995 PRO A N 1
ATOM 7455 C CA . PRO A 1 995 ? -64.687 -16.792 9.125 1.00 44.06 995 PRO A CA 1
ATOM 7456 C C . PRO A 1 995 ? -64.722 -15.285 8.782 1.00 44.06 995 PRO A C 1
ATOM 7458 O O . PRO A 1 995 ? -65.654 -14.823 8.120 1.00 44.06 995 PRO A O 1
ATOM 7461 N N . SER A 1 996 ? -63.748 -14.486 9.228 1.00 49.88 996 SER A N 1
ATOM 7462 C CA . SER A 1 996 ? -63.661 -13.080 8.836 1.00 49.88 996 SER A CA 1
ATOM 7463 C C . SER A 1 996 ? -63.212 -12.975 7.373 1.00 49.88 996 SER A C 1
ATOM 7465 O O . SER A 1 996 ? -62.314 -13.679 6.922 1.00 49.88 996 SER A O 1
ATOM 7467 N N . ASN A 1 997 ? -63.839 -12.075 6.608 1.00 52.19 997 ASN A N 1
ATOM 7468 C CA . ASN A 1 997 ? -63.494 -11.735 5.216 1.00 52.19 997 ASN A CA 1
ATOM 7469 C C . ASN A 1 997 ? -62.107 -11.054 5.079 1.00 52.19 997 ASN A C 1
ATOM 7471 O O . ASN A 1 997 ? -61.892 -10.253 4.166 1.00 52.19 997 ASN A O 1
ATOM 7475 N N . GLU A 1 998 ? -61.183 -11.295 6.007 1.00 54.34 998 GLU A N 1
ATOM 7476 C CA . GLU A 1 998 ? -59.870 -10.668 6.025 1.00 54.34 998 GLU A CA 1
ATOM 7477 C C . GLU A 1 998 ? -58.958 -11.342 5.005 1.00 54.34 998 GLU A C 1
ATOM 7479 O O . GLU A 1 998 ? -58.872 -12.565 4.899 1.00 54.34 998 GLU A O 1
ATOM 7484 N N . ALA A 1 999 ? -58.320 -10.516 4.180 1.00 58.31 999 ALA A N 1
ATOM 7485 C CA . ALA A 1 999 ? -57.472 -11.018 3.121 1.00 58.31 999 ALA A CA 1
ATOM 7486 C C . ALA A 1 999 ? -56.199 -11.649 3.709 1.00 58.31 999 ALA A C 1
ATOM 7488 O O . ALA A 1 999 ? -55.649 -11.112 4.671 1.00 58.31 999 ALA A O 1
ATOM 7489 N N . PRO A 1 1000 ? -55.686 -12.740 3.117 1.00 62.41 1000 PRO A N 1
ATOM 7490 C CA . PRO A 1 1000 ? -54.474 -13.378 3.607 1.00 62.41 1000 PRO A CA 1
ATOM 7491 C C . PRO A 1 1000 ? -53.286 -12.409 3.603 1.00 62.41 1000 PRO A C 1
ATOM 7493 O O . PRO A 1 1000 ? -53.059 -11.675 2.630 1.00 62.41 1000 PRO A O 1
ATOM 7496 N N . PHE A 1 1001 ? -52.503 -12.443 4.678 1.00 64.31 1001 PHE A N 1
ATOM 7497 C CA . PHE A 1 1001 ? -51.244 -11.710 4.787 1.00 64.31 1001 PHE A CA 1
ATOM 7498 C C . PHE A 1 1001 ? -50.109 -12.543 4.195 1.00 64.31 1001 PHE A C 1
ATOM 7500 O O . PHE A 1 1001 ? -50.071 -13.760 4.377 1.00 64.31 1001 PHE A O 1
ATOM 7507 N N . ILE A 1 1002 ? -49.200 -11.882 3.478 1.00 65.44 1002 ILE A N 1
ATOM 7508 C CA . ILE A 1 1002 ? -48.016 -12.497 2.879 1.00 65.44 1002 ILE A CA 1
ATOM 7509 C C . ILE A 1 1002 ? -46.793 -12.022 3.656 1.00 65.44 1002 ILE A C 1
ATOM 7511 O O . ILE A 1 1002 ? -46.538 -10.820 3.703 1.00 65.44 1002 ILE A O 1
ATOM 7515 N N . LEU A 1 1003 ? -46.014 -12.945 4.226 1.00 66.56 1003 LEU A N 1
ATOM 7516 C CA . LEU A 1 1003 ? -44.668 -12.609 4.692 1.00 66.56 1003 LEU A CA 1
ATOM 7517 C C . LEU A 1 1003 ? -43.760 -12.387 3.480 1.00 66.56 1003 LEU A C 1
ATOM 7519 O O . LEU A 1 1003 ? -43.596 -13.273 2.644 1.00 66.56 1003 LEU A O 1
ATOM 7523 N N . LYS A 1 1004 ? -43.156 -11.210 3.394 1.00 65.62 1004 LYS A N 1
ATOM 7524 C CA . LYS A 1 1004 ? -42.199 -10.823 2.370 1.00 65.62 1004 LYS A CA 1
ATOM 7525 C C . LYS A 1 1004 ? -40.836 -10.643 3.012 1.00 65.62 1004 LYS A C 1
ATOM 7527 O O . LYS A 1 1004 ? -40.687 -9.971 4.024 1.00 65.62 1004 LYS A O 1
ATOM 7532 N N . LEU A 1 1005 ? -39.830 -11.245 2.406 1.00 61.50 1005 LEU A N 1
ATOM 7533 C CA . LEU A 1 1005 ? -38.442 -11.011 2.762 1.00 61.50 1005 LEU A CA 1
ATOM 7534 C C . LEU A 1 1005 ? -37.858 -10.063 1.707 1.00 61.50 1005 LEU A C 1
ATOM 7536 O O . LEU A 1 1005 ? -38.068 -10.262 0.511 1.00 61.50 1005 LEU A O 1
ATOM 7540 N N . SER A 1 1006 ? -37.176 -9.010 2.138 1.00 62.12 1006 SER A N 1
ATOM 7541 C CA . SER A 1 1006 ? -36.546 -8.008 1.270 1.00 62.12 1006 SER A CA 1
ATOM 7542 C C . SER A 1 1006 ? -35.141 -7.697 1.767 1.00 62.12 1006 SER A C 1
ATOM 7544 O O . SER A 1 1006 ? -34.947 -7.604 2.974 1.00 62.12 1006 SER A O 1
ATOM 7546 N N . SER A 1 1007 ? -34.166 -7.495 0.879 1.00 52.22 1007 SER A N 1
ATOM 7547 C CA . SER A 1 1007 ? -32.834 -7.022 1.281 1.00 52.22 1007 SER A CA 1
ATOM 7548 C C . SER A 1 1007 ? -32.680 -5.533 0.978 1.00 52.22 1007 SER A C 1
ATOM 7550 O O . SER A 1 1007 ? -32.721 -5.167 -0.196 1.00 52.22 1007 SER A O 1
ATOM 7552 N N . ASP A 1 1008 ? -32.409 -4.717 1.995 1.00 50.88 1008 ASP A N 1
ATOM 7553 C CA . ASP A 1 1008 ? -32.029 -3.308 1.838 1.00 50.88 1008 ASP A CA 1
ATOM 7554 C C . ASP A 1 1008 ? -30.673 -3.077 2.524 1.00 50.88 1008 ASP A C 1
ATOM 7556 O O . ASP A 1 1008 ? -30.477 -3.425 3.688 1.00 50.88 1008 ASP A O 1
ATOM 7560 N N . ASN A 1 1009 ? -29.706 -2.503 1.799 1.00 47.62 1009 ASN A N 1
ATOM 7561 C CA . ASN A 1 1009 ? -28.381 -2.113 2.314 1.00 47.62 1009 ASN A CA 1
ATOM 7562 C C . ASN A 1 1009 ? -27.583 -3.213 3.048 1.00 47.62 1009 ASN A C 1
ATOM 7564 O O . ASN A 1 1009 ? -26.808 -2.922 3.954 1.00 47.62 1009 ASN A O 1
ATOM 7568 N N . GLY A 1 1010 ? -27.739 -4.478 2.648 1.00 51.28 1010 GLY A N 1
ATOM 7569 C CA . GLY A 1 1010 ? -26.984 -5.601 3.218 1.00 51.28 1010 GLY A CA 1
ATOM 7570 C C . GLY A 1 1010 ? -27.665 -6.313 4.390 1.00 51.28 1010 GLY A C 1
ATOM 7571 O O . GLY A 1 1010 ? -27.175 -7.366 4.786 1.00 51.28 1010 GLY A O 1
ATOM 7572 N N . ASN A 1 1011 ? -28.815 -5.817 4.862 1.00 51.84 1011 ASN A N 1
ATOM 7573 C CA . ASN A 1 1011 ? -29.643 -6.480 5.870 1.00 51.84 1011 ASN A CA 1
ATOM 7574 C C . ASN A 1 1011 ? -30.914 -7.054 5.229 1.00 51.84 1011 ASN A C 1
ATOM 7576 O O . ASN A 1 1011 ? -31.581 -6.386 4.433 1.00 51.84 1011 ASN A O 1
ATOM 7580 N N . VAL A 1 1012 ? -31.261 -8.295 5.574 1.00 57.38 1012 VAL A N 1
ATOM 7581 C CA . VAL A 1 1012 ? -32.534 -8.912 5.178 1.00 57.38 1012 VAL A CA 1
ATOM 7582 C C . VAL A 1 1012 ? -33.604 -8.493 6.181 1.00 57.38 1012 VAL A C 1
ATOM 7584 O O . VAL A 1 1012 ? -33.502 -8.775 7.371 1.00 57.38 1012 VAL A O 1
ATOM 7587 N N . LYS A 1 1013 ? -34.634 -7.804 5.696 1.00 63.59 1013 LYS A N 1
ATOM 7588 C CA . LYS A 1 1013 ? -35.807 -7.390 6.460 1.00 63.59 1013 LYS A CA 1
ATOM 7589 C C . LYS A 1 1013 ? -36.991 -8.282 6.098 1.00 63.59 1013 LYS A C 1
ATOM 7591 O O . LYS A 1 1013 ? -37.298 -8.456 4.920 1.00 63.59 1013 LYS A O 1
ATOM 7596 N N . ALA A 1 1014 ? -37.660 -8.817 7.111 1.00 67.12 1014 ALA A N 1
ATOM 7597 C CA . ALA A 1 1014 ? -38.929 -9.513 6.965 1.00 67.12 1014 ALA A CA 1
ATOM 7598 C C . ALA A 1 1014 ? -40.077 -8.528 7.230 1.00 67.12 1014 ALA A C 1
ATOM 7600 O O . ALA A 1 1014 ? -40.067 -7.826 8.238 1.00 67.12 1014 ALA A O 1
ATOM 7601 N N . THR A 1 1015 ? -41.047 -8.440 6.326 1.00 66.94 1015 THR A N 1
ATOM 7602 C CA . THR A 1 1015 ? -42.231 -7.586 6.463 1.00 66.94 1015 THR A CA 1
ATOM 7603 C C . THR A 1 1015 ? -43.479 -8.345 6.040 1.00 66.94 1015 THR A C 1
ATOM 7605 O O . THR A 1 1015 ? -43.471 -9.065 5.048 1.00 66.94 1015 THR A O 1
ATOM 7608 N N . PHE A 1 1016 ? -44.582 -8.196 6.767 1.00 72.06 1016 PHE A N 1
ATOM 7609 C CA . PHE A 1 1016 ? -45.875 -8.682 6.287 1.00 72.06 1016 PHE A CA 1
ATOM 7610 C C . PHE A 1 1016 ? -46.498 -7.655 5.329 1.00 72.06 1016 PHE A C 1
ATOM 7612 O O . PHE A 1 1016 ? -46.482 -6.456 5.595 1.00 72.06 1016 PHE A O 1
ATOM 7619 N N . GLU A 1 1017 ? -47.067 -8.112 4.214 1.00 72.19 1017 GLU A N 1
ATOM 7620 C CA . GLU A 1 1017 ? -47.861 -7.303 3.283 1.00 72.19 1017 GLU A CA 1
ATOM 7621 C C . GLU A 1 1017 ? -49.284 -7.877 3.186 1.00 72.19 1017 GLU A C 1
ATOM 7623 O O . GLU A 1 1017 ? -49.486 -9.068 2.936 1.00 72.19 1017 GLU A O 1
ATOM 7628 N N . ALA A 1 1018 ? -50.300 -7.027 3.355 1.00 67.94 1018 ALA A N 1
ATOM 7629 C CA . ALA A 1 1018 ? -51.696 -7.419 3.178 1.00 67.94 1018 ALA A CA 1
ATOM 7630 C C . ALA A 1 1018 ? -52.019 -7.599 1.684 1.00 67.94 1018 ALA A C 1
ATOM 7632 O O . ALA A 1 1018 ? -51.887 -6.666 0.883 1.00 67.94 1018 ALA A O 1
ATOM 7633 N N . LYS A 1 1019 ? -52.490 -8.783 1.277 1.00 60.94 1019 LYS A N 1
ATOM 7634 C CA . LYS A 1 1019 ? -52.855 -9.034 -0.122 1.00 60.94 1019 LYS A CA 1
ATOM 7635 C C . LYS A 1 1019 ? -54.234 -8.441 -0.415 1.00 60.94 1019 LYS A C 1
ATOM 7637 O O . LYS A 1 1019 ? -55.247 -9.061 -0.123 1.00 60.94 1019 LYS A O 1
ATOM 7642 N N . ARG A 1 1020 ? -54.328 -7.274 -1.064 1.00 51.09 1020 ARG A N 1
ATOM 7643 C CA . ARG A 1 1020 ? -55.628 -6.796 -1.584 1.00 51.09 1020 ARG A CA 1
ATOM 7644 C C . ARG A 1 1020 ? -56.131 -7.737 -2.682 1.00 51.09 1020 ARG A C 1
ATOM 7646 O O . ARG A 1 1020 ? -55.705 -7.640 -3.833 1.00 51.09 1020 ARG A O 1
ATOM 7653 N N . VAL A 1 1021 ? -57.068 -8.623 -2.354 1.00 43.53 1021 VAL A N 1
ATOM 7654 C CA . VAL A 1 1021 ? -57.844 -9.349 -3.362 1.00 43.53 1021 VAL A CA 1
ATOM 7655 C C . VAL A 1 1021 ? -58.780 -8.332 -4.018 1.00 43.53 1021 VAL A C 1
ATOM 7657 O O . VAL A 1 1021 ? -59.761 -7.904 -3.419 1.00 43.53 1021 VAL A O 1
ATOM 7660 N N . LYS A 1 1022 ? -58.475 -7.898 -5.248 1.00 41.06 1022 LYS A N 1
ATOM 7661 C CA . LYS A 1 1022 ? -59.478 -7.235 -6.092 1.00 41.06 1022 LYS A CA 1
ATOM 7662 C C . LYS A 1 1022 ? -60.503 -8.292 -6.495 1.00 41.06 1022 LYS A C 1
ATOM 7664 O O . LYS A 1 1022 ? -60.340 -8.944 -7.523 1.00 41.06 1022 LYS A O 1
ATOM 7669 N N . THR A 1 1023 ? -61.555 -8.464 -5.708 1.00 37.75 1023 THR A N 1
ATOM 7670 C CA . THR A 1 1023 ? -62.792 -9.043 -6.223 1.00 37.75 1023 THR A CA 1
ATOM 7671 C C . THR A 1 1023 ? -63.366 -8.043 -7.227 1.00 37.75 1023 THR A C 1
ATOM 7673 O O . THR A 1 1023 ? -63.821 -6.961 -6.864 1.00 37.75 1023 THR A O 1
ATOM 7676 N N . LYS A 1 1024 ? -63.281 -8.360 -8.525 1.00 35.00 1024 LYS A N 1
ATOM 7677 C CA . LYS A 1 1024 ? -64.234 -7.799 -9.489 1.00 35.00 1024 LYS A CA 1
ATOM 7678 C C . LYS A 1 1024 ? -65.606 -8.328 -9.067 1.00 35.00 1024 LYS A C 1
ATOM 7680 O O . LYS A 1 1024 ? -65.769 -9.546 -9.026 1.00 35.00 1024 LYS A O 1
ATOM 7685 N N . GLN A 1 1025 ? -66.514 -7.424 -8.699 1.00 32.03 1025 GLN A N 1
ATOM 7686 C CA . GLN A 1 1025 ? -67.948 -7.713 -8.699 1.00 32.03 1025 GLN A CA 1
ATOM 7687 C C . GLN A 1 1025 ? -68.407 -8.028 -10.120 1.00 32.03 1025 GLN A C 1
ATOM 7689 O O . GLN A 1 1025 ? -67.896 -7.360 -11.054 1.00 32.03 1025 GLN A O 1
#

pLDDT: mean 70.69, std 20.06, range [24.73, 97.88]